Protein AF-0000000078552853 (afdb_homodimer)

Organism: NCBI:txid53326

Sequence (1046 aa):
MELHMANQEQEVYEGPNNGGARQYMAEALATKHGKHSAMCYRIPGTDETYTFTFKRISKDHQLYQCQQCKSKGKWTGIRMIGNQFFTDPCTLDHHPECNPIKTAHNLVDRTVYEFNRGVQDDNSYARATPKPVWHEQMAIVKEKAAQEPEMWAEMVSHHYRRGTVSRRSAIKRVLKTHRSDETVATMDHIPDSLSRLPDGSMFVHRLEPTLHVYYNSNTVQMAARNGLYALVADGVHSFQPRQLKRKGQLYTVHGVCRNGVEVPLLYAISSKKTEQVYTTIFRHIRDEFNASVFPANLRVVLDFEKASINAVKRVFPDATVQGCAFHLAQAWNRRRDRVGLPPFINGARKSFEVEAWWETIKGVVFLPRRLHREVRALRTPPVAAEHPAYRPCAEFLKYLEETWYTGMFADLWNKFDVEELRTTNLAEAYHNQLNTLMDGDHPTLTRLIEVLRDLESEAESALIRLQQVPSHTKYIRTKDRERRENIAHEMRTFSARYPQGVTRSEIEQFCRTMSRYVSNKTIMELHMANQEQEVYEGPNNGGARQYMAEALATKHGKHSAMCYRIPGTDETYTFTFKRISKDHQLYQCQQCKSKGKWTGIRMIGNQFFTDPCTLDHHPECNPIKTAHNLVDRTVYEFNRGVQDDNSYARATPKPVWHEQMAIVKEKAAQEPEMWAEMVSHHYRRGTVSRRSAIKRVLKTHRSDETVATMDHIPDSLSRLPDGSMFVHRLEPTLHVYYNSNTVQMAARNGLYALVADGVHSFQPRQLKRKGQLYTVHGVCRNGVEVPLLYAISSKKTEQVYTTIFRHIRDEFNASVFPANLRVVLDFEKASINAVKRVFPDATVQGCAFHLAQAWNRRRDRVGLPPFINGARKSFEVEAWWETIKGVVFLPRRLHREVRALRTPPVAAEHPAYRPCAEFLKYLEETWYTGMFADLWNKFDVEELRTTNLAEAYHNQLNTLMDGDHPTLTRLIEVLRDLESEAESALIRLQQVPSHTKYIRTKDRERRENIAHEMRTFSARYPQGVTRSEIEQFCRTMSRYVSNKTI

Nearest PDB structures (foldseek):
  2nub-assembly1_A  TM=5.865E-01  e=2.878E+00  Aquifex aeolicus
  6zz0-assembly1_A  TM=4.132E-01  e=1.229E+00  Salvia rosmarinus
  7krm-assembly1_A  TM=4.496E-01  e=1.834E+00  Acinetobacter baumannii
  7krm-assembly1_D  TM=4.461E-01  e=3.025E+00  Acinetobacter baumannii
  8r0c-assembly1_B  TM=3.861E-01  e=4.085E+00  synthetic construct

Structure (mmCIF, N/CA/C/O backbone):
data_AF-0000000078552853-model_v1
#
loop_
_entity.id
_entity.type
_entity.pdbx_description
1 polymer 'MULE transposase domain-containing protein'
#
loop_
_atom_site.group_PDB
_atom_site.id
_atom_site.type_symbol
_atom_site.label_atom_id
_atom_site.label_alt_id
_atom_site.label_comp_id
_atom_site.label_asym_id
_atom_site.label_entity_id
_atom_site.label_seq_id
_atom_site.pdbx_PDB_ins_code
_atom_site.Cartn_x
_atom_site.Cartn_y
_atom_site.Cartn_z
_atom_site.occupancy
_atom_site.B_iso_or_equiv
_atom_site.auth_seq_id
_atom_site.auth_comp_id
_atom_site.auth_asym_id
_atom_site.auth_atom_id
_atom_site.pdbx_PDB_model_num
ATOM 1 N N . MET A 1 1 ? 53.375 7.633 -20.672 1 20.75 1 MET A N 1
ATOM 2 C CA . MET A 1 1 ? 53.531 9.039 -21.016 1 20.75 1 MET A CA 1
ATOM 3 C C . MET A 1 1 ? 52.688 9.922 -20.109 1 20.75 1 MET A C 1
ATOM 5 O O . MET A 1 1 ? 51.5 9.664 -19.938 1 20.75 1 MET A O 1
ATOM 9 N N . GLU A 1 2 ? 53.344 10.672 -19.062 1 21.41 2 GLU A N 1
ATOM 10 C CA . GLU A 1 2 ? 53.125 11.508 -17.875 1 21.41 2 GLU A CA 1
ATOM 11 C C . GLU A 1 2 ? 52.438 12.82 -18.25 1 21.41 2 GLU A C 1
ATOM 13 O O . GLU A 1 2 ? 53.031 13.672 -18.906 1 21.41 2 GLU A O 1
ATOM 18 N N . LEU A 1 3 ? 51.188 12.766 -18.734 1 23.88 3 LEU A N 1
ATOM 19 C CA . LEU A 1 3 ? 50.531 13.922 -19.344 1 23.88 3 LEU A CA 1
ATOM 20 C C . LEU A 1 3 ? 50.5 15.094 -18.375 1 23.88 3 LEU A C 1
ATOM 22 O O . LEU A 1 3 ? 50.031 14.961 -17.234 1 23.88 3 LEU A O 1
ATOM 26 N N . HIS A 1 4 ? 51.5 16.031 -18.453 1 23.66 4 HIS A N 1
ATOM 27 C CA . HIS A 1 4 ? 51.875 17.266 -17.781 1 23.66 4 HIS A CA 1
ATOM 28 C C . HIS A 1 4 ? 50.719 18.266 -17.797 1 23.66 4 HIS A C 1
ATOM 30 O O . HIS A 1 4 ? 50.344 18.797 -18.859 1 23.66 4 HIS A O 1
ATOM 36 N N . MET A 1 5 ? 49.656 18.062 -17.047 1 23.56 5 MET A N 1
ATOM 37 C CA . MET A 1 5 ? 48.469 18.922 -16.844 1 23.56 5 MET A CA 1
ATOM 38 C C . MET A 1 5 ? 48.906 20.312 -16.391 1 23.56 5 MET A C 1
ATOM 40 O O . MET A 1 5 ? 49.312 20.484 -15.25 1 23.56 5 MET A O 1
ATOM 44 N N . ALA A 1 6 ? 49.625 21.047 -17.328 1 25.25 6 ALA A N 1
ATOM 45 C CA . ALA A 1 6 ? 50.125 22.391 -17.047 1 25.25 6 ALA A CA 1
ATOM 46 C C . ALA A 1 6 ? 49 23.281 -16.5 1 25.25 6 ALA A C 1
ATOM 48 O O . ALA A 1 6 ? 47.906 23.266 -17.016 1 25.25 6 ALA A O 1
ATOM 49 N N . ASN A 1 7 ? 49.031 23.688 -15.258 1 24.27 7 ASN A N 1
ATOM 50 C CA . ASN A 1 7 ? 48.344 24.609 -14.375 1 24.27 7 ASN A CA 1
ATOM 51 C C . ASN A 1 7 ? 48.281 26.016 -14.977 1 24.27 7 ASN A C 1
ATOM 53 O O . ASN A 1 7 ? 49.219 26.781 -14.891 1 24.27 7 ASN A O 1
ATOM 57 N N . GLN A 1 8 ? 47.812 26.172 -16.25 1 24.48 8 GLN A N 1
ATOM 58 C CA . GLN A 1 8 ? 47.875 27.531 -16.797 1 24.48 8 GLN A CA 1
ATOM 59 C C . GLN A 1 8 ? 47.25 28.531 -15.812 1 24.48 8 GLN A C 1
ATOM 61 O O . GLN A 1 8 ? 46.156 28.312 -15.305 1 24.48 8 GLN A O 1
ATOM 66 N N . GLU A 1 9 ? 48.062 29.375 -15.18 1 25.98 9 GLU A N 1
ATOM 67 C CA . GLU A 1 9 ? 47.938 30.547 -14.32 1 25.98 9 GLU A CA 1
ATOM 68 C C . GLU A 1 9 ? 46.969 31.562 -14.93 1 25.98 9 GLU A C 1
ATOM 70 O O . GLU A 1 9 ? 47.25 32.125 -15.984 1 25.98 9 GLU A O 1
ATOM 75 N N . GLN A 1 10 ? 45.688 31.281 -15.031 1 26.25 10 GLN A N 1
ATOM 76 C CA . GLN A 1 10 ? 44.781 32.25 -15.594 1 26.25 10 GLN A CA 1
ATOM 77 C C . GLN A 1 10 ? 44.969 33.625 -14.953 1 26.25 10 GLN A C 1
ATOM 79 O O . GLN A 1 10 ? 44.906 33.75 -13.727 1 26.25 10 GLN A O 1
ATOM 84 N N . GLU A 1 11 ? 45.688 34.531 -15.547 1 27.28 11 GLU A N 1
ATOM 85 C CA . GLU A 1 11 ? 45.969 35.906 -15.203 1 27.28 11 GLU A CA 1
ATOM 86 C C . GLU A 1 11 ? 44.656 36.656 -14.836 1 27.28 11 GLU A C 1
ATOM 88 O O . GLU A 1 11 ? 43.719 36.688 -15.625 1 27.28 11 GLU A O 1
ATOM 93 N N . VAL A 1 12 ? 44.375 36.75 -13.594 1 29.28 12 VAL A N 1
ATOM 94 C CA . VAL A 1 12 ? 43.344 37.531 -12.977 1 29.28 12 VAL A CA 1
ATOM 95 C C . VAL A 1 12 ? 43.469 39 -13.422 1 29.28 12 VAL A C 1
ATOM 97 O O . VAL A 1 12 ? 44.469 39.656 -13.117 1 29.28 12 VAL A O 1
ATOM 100 N N . TYR A 1 13 ? 43.125 39.375 -14.656 1 26.38 13 TYR A N 1
ATOM 101 C CA . TYR A 1 13 ? 43.094 40.75 -15.086 1 26.38 13 TYR A CA 1
ATOM 102 C C . TYR A 1 13 ? 42.406 41.625 -14.055 1 26.38 13 TYR A C 1
ATOM 104 O O . TYR A 1 13 ? 41.25 41.375 -13.68 1 26.38 13 TYR A O 1
ATOM 112 N N . GLU A 1 14 ? 43.219 42.281 -13.195 1 30.3 14 GLU A N 1
ATOM 113 C CA . GLU A 1 14 ? 42.844 43.312 -12.258 1 30.3 14 GLU A CA 1
ATOM 114 C C . GLU A 1 14 ? 42.25 44.531 -12.984 1 30.3 14 GLU A C 1
ATOM 116 O O . GLU A 1 14 ? 42.969 45.312 -13.586 1 30.3 14 GLU A O 1
ATOM 121 N N . GLY A 1 15 ? 41.219 44.5 -13.711 1 29.77 15 GLY A N 1
ATOM 122 C CA . GLY A 1 15 ? 40.656 45.656 -14.383 1 29.77 15 GLY A CA 1
ATOM 123 C C . GLY A 1 15 ? 40.594 46.875 -13.484 1 29.77 15 GLY A C 1
ATOM 124 O O . GLY A 1 15 ? 40.719 46.781 -12.258 1 29.77 15 GLY A O 1
ATOM 125 N N . PRO A 1 16 ? 40.781 48.125 -14.039 1 31.53 16 PRO A N 1
ATOM 126 C CA . PRO A 1 16 ? 40.875 49.375 -13.281 1 31.53 16 PRO A CA 1
ATOM 127 C C . PRO A 1 16 ? 39.781 49.469 -12.203 1 31.53 16 PRO A C 1
ATOM 129 O O . PRO A 1 16 ? 38.719 48.906 -12.352 1 31.53 16 PRO A O 1
ATOM 132 N N . ASN A 1 17 ? 40.219 49.625 -10.938 1 31.12 17 ASN A N 1
ATOM 133 C CA . ASN A 1 17 ? 39.5 49.969 -9.711 1 31.12 17 ASN A CA 1
ATOM 134 C C . ASN A 1 17 ? 38.625 51.188 -9.891 1 31.12 17 ASN A C 1
ATOM 136 O O . ASN A 1 17 ? 39 52.312 -9.516 1 31.12 17 ASN A O 1
ATOM 140 N N . ASN A 1 18 ? 38.312 51.688 -11.102 1 30.88 18 ASN A N 1
ATOM 141 C CA . ASN A 1 18 ? 37.5 52.938 -11.031 1 30.88 18 ASN A CA 1
ATOM 142 C C . ASN A 1 18 ? 36.438 52.812 -9.953 1 30.88 18 ASN A C 1
ATOM 144 O O . ASN A 1 18 ? 35.812 51.781 -9.789 1 30.88 18 ASN A O 1
ATOM 148 N N . GLY A 1 19 ? 36.531 53.531 -8.836 1 34.22 19 GLY A N 1
ATOM 149 C CA . GLY A 1 19 ? 35.75 53.781 -7.633 1 34.22 19 GLY A CA 1
ATOM 150 C C . GLY A 1 19 ? 34.25 53.719 -7.875 1 34.22 19 GLY A C 1
ATOM 151 O O . GLY A 1 19 ? 33.469 54.25 -7.098 1 34.22 19 GLY A O 1
ATOM 152 N N . GLY A 1 20 ? 33.844 53.656 -9.125 1 36.44 20 GLY A N 1
ATOM 153 C CA . GLY A 1 20 ? 32.406 53.812 -9.266 1 36.44 20 GLY A CA 1
ATOM 154 C C . GLY A 1 20 ? 31.625 52.844 -8.422 1 36.44 20 GLY A C 1
ATOM 155 O O . GLY A 1 20 ? 32.031 51.688 -8.258 1 36.44 20 GLY A O 1
ATOM 156 N N . ALA A 1 21 ? 30.719 53.312 -7.52 1 39.5 21 ALA A N 1
ATOM 157 C CA . ALA A 1 21 ? 29.781 52.75 -6.547 1 39.5 21 ALA A CA 1
ATOM 158 C C . ALA A 1 21 ? 29.172 51.438 -7.035 1 39.5 21 ALA A C 1
ATOM 160 O O . ALA A 1 21 ? 28.844 51.312 -8.211 1 39.5 21 ALA A O 1
ATOM 161 N N . ARG A 1 22 ? 29.531 50.281 -6.586 1 47.12 22 ARG A N 1
ATOM 162 C CA . ARG A 1 22 ? 29 48.938 -6.555 1 47.12 22 ARG A CA 1
ATOM 163 C C . ARG A 1 22 ? 27.469 48.969 -6.629 1 47.12 22 ARG A C 1
ATOM 165 O O . ARG A 1 22 ? 26.797 48.875 -5.602 1 47.12 22 ARG A O 1
ATOM 172 N N . GLN A 1 23 ? 26.75 49.625 -7.426 1 64.44 23 GLN A N 1
ATOM 173 C CA . GLN A 1 23 ? 25.406 50.125 -7.207 1 64.44 23 GLN A CA 1
ATOM 174 C C . GLN A 1 23 ? 24.375 49.031 -7.336 1 64.44 23 GLN A C 1
ATOM 176 O O . GLN A 1 23 ? 23.5 48.875 -6.477 1 64.44 23 GLN A O 1
ATOM 181 N N . TYR A 1 24 ? 24.5 48 -8.422 1 89.12 24 TYR A N 1
ATOM 182 C CA . TYR A 1 24 ? 23.422 47.031 -8.609 1 89.12 24 TYR A CA 1
ATOM 183 C C . TYR A 1 24 ? 23.938 45.625 -8.438 1 89.12 24 TYR A C 1
ATOM 185 O O . TYR A 1 24 ? 24.219 44.938 -9.422 1 89.12 24 TYR A O 1
ATOM 193 N N . MET A 1 25 ? 24.109 45.094 -7.219 1 90.56 25 MET A N 1
ATOM 194 C CA . MET A 1 25 ? 24.672 43.781 -6.875 1 90.56 25 MET A CA 1
ATOM 195 C C . MET A 1 25 ? 23.688 42.656 -7.145 1 90.56 25 MET A C 1
ATOM 197 O O . MET A 1 25 ? 22.484 42.812 -6.891 1 90.56 25 MET A O 1
ATOM 201 N N . ALA A 1 26 ? 24.297 41.594 -7.637 1 92.31 26 ALA A N 1
ATOM 202 C CA . ALA A 1 26 ? 23.484 40.438 -7.926 1 92.31 26 ALA A CA 1
ATOM 203 C C . ALA A 1 26 ? 23.797 39.312 -6.949 1 92.31 26 ALA A C 1
ATOM 205 O O . ALA A 1 26 ? 24.906 39.219 -6.41 1 92.31 26 ALA A O 1
ATOM 206 N N . GLU A 1 27 ? 22.844 38.5 -6.621 1 92.25 27 GLU A N 1
ATOM 207 C CA . GLU A 1 27 ? 23.016 37.25 -5.867 1 92.25 27 GLU A CA 1
ATOM 208 C C . GLU A 1 27 ? 22.984 36.031 -6.785 1 92.25 27 GLU A C 1
ATOM 210 O O . GLU A 1 27 ? 22.031 35.844 -7.535 1 92.25 27 GLU A O 1
ATOM 215 N N . ALA A 1 28 ? 24.031 35.281 -6.703 1 92.31 28 ALA A N 1
ATOM 216 C CA . ALA A 1 28 ? 24.125 34.094 -7.523 1 92.31 28 ALA A CA 1
ATOM 217 C C . ALA A 1 28 ? 23.375 32.938 -6.883 1 92.31 28 ALA A C 1
ATOM 219 O O . ALA A 1 28 ? 23.688 32.531 -5.758 1 92.31 28 ALA A O 1
ATOM 220 N N . LEU A 1 29 ? 22.391 32.438 -7.57 1 92.81 29 LEU A N 1
ATOM 221 C CA . LEU A 1 29 ? 21.594 31.344 -7.051 1 92.81 29 LEU A CA 1
ATOM 222 C C . LEU A 1 29 ? 21.5 30.203 -8.07 1 92.81 29 LEU A C 1
ATOM 224 O O . LEU A 1 29 ? 21.859 30.391 -9.234 1 92.81 29 LEU A O 1
ATOM 228 N N . ALA A 1 30 ? 21.031 29.094 -7.633 1 90.94 30 ALA A N 1
ATOM 229 C CA . ALA A 1 30 ? 21.047 27.875 -8.438 1 90.94 30 ALA A CA 1
ATOM 230 C C . ALA A 1 30 ? 19.984 27.938 -9.531 1 90.94 30 ALA A C 1
ATOM 232 O O . ALA A 1 30 ? 18.906 28.5 -9.328 1 90.94 30 ALA A O 1
ATOM 233 N N . THR A 1 31 ? 20.328 27.359 -10.695 1 89.25 31 THR A N 1
ATOM 234 C CA . THR A 1 31 ? 19.359 27.156 -11.773 1 89.25 31 THR A CA 1
ATOM 235 C C . THR A 1 31 ? 18.953 25.688 -11.852 1 89.25 31 THR A C 1
ATOM 237 O O . THR A 1 31 ? 19.5 24.844 -11.148 1 89.25 31 THR A O 1
ATOM 240 N N . LYS A 1 32 ? 17.984 25.391 -12.656 1 82.44 32 LYS A N 1
ATOM 241 C CA . LYS A 1 32 ? 17.453 24.031 -12.789 1 82.44 32 LYS A CA 1
ATOM 242 C C . LYS A 1 32 ? 18.5 23.078 -13.344 1 82.44 32 LYS A C 1
ATOM 244 O O . LYS A 1 32 ? 18.641 21.953 -12.852 1 82.44 32 LYS A O 1
ATOM 249 N N . HIS A 1 33 ? 19.281 23.562 -14.289 1 80 33 HIS A N 1
ATOM 250 C CA . HIS A 1 33 ? 20.219 22.672 -14.977 1 80 33 HIS A CA 1
ATOM 251 C C . HIS A 1 33 ? 21.609 22.781 -14.367 1 80 33 HIS A C 1
ATOM 253 O O . HIS A 1 33 ? 22.438 21.891 -14.57 1 80 33 HIS A O 1
ATOM 259 N N . GLY A 1 34 ? 21.969 23.766 -13.609 1 78.81 34 GLY A N 1
ATOM 260 C CA . GLY A 1 34 ? 23.156 23.844 -12.773 1 78.81 34 GLY A CA 1
ATOM 261 C C . GLY A 1 34 ? 24.391 24.297 -13.531 1 78.81 34 GLY A C 1
ATOM 262 O O . GLY A 1 34 ? 25.469 24.422 -12.945 1 78.81 34 GLY A O 1
ATOM 263 N N . LYS A 1 35 ? 24.344 24.453 -14.812 1 79.94 35 LYS A N 1
ATOM 264 C CA . LYS A 1 35 ? 25.531 24.812 -15.586 1 79.94 35 LYS A CA 1
ATOM 265 C C . LYS A 1 35 ? 26.016 26.219 -15.211 1 79.94 35 LYS A C 1
ATOM 267 O O . LYS A 1 35 ? 27.219 26.422 -15.023 1 79.94 35 LYS A O 1
ATOM 272 N N . HIS A 1 36 ? 25.094 27.156 -15.156 1 87.44 36 HIS A N 1
ATOM 273 C CA . HIS A 1 36 ? 25.391 28.531 -14.742 1 87.44 36 HIS A CA 1
ATOM 274 C C . HIS A 1 36 ? 24.438 29 -13.656 1 87.44 36 HIS A C 1
ATOM 276 O O . HIS A 1 36 ? 23.297 28.516 -13.57 1 87.44 36 HIS A O 1
ATOM 282 N N . SER A 1 37 ? 24.922 29.828 -12.891 1 91.5 37 SER A N 1
ATOM 283 C CA . SER A 1 37 ? 24.094 30.375 -11.828 1 91.5 37 SER A CA 1
ATOM 284 C C . SER A 1 37 ? 23.109 31.406 -12.375 1 91.5 37 SER A C 1
ATOM 286 O O . SER A 1 37 ? 23.375 32.062 -13.391 1 91.5 37 SER A O 1
ATOM 288 N N . ALA A 1 38 ? 22.031 31.453 -11.742 1 93.5 38 ALA A N 1
ATOM 289 C CA . ALA A 1 38 ? 21.094 32.562 -11.984 1 93.5 38 ALA A CA 1
ATOM 290 C C . ALA A 1 38 ? 21.469 33.781 -11.164 1 93.5 38 ALA A C 1
ATOM 292 O O . ALA A 1 38 ? 21.828 33.656 -9.984 1 93.5 38 ALA A O 1
ATOM 293 N N . MET A 1 39 ? 21.484 34.906 -11.836 1 94.38 39 MET A N 1
ATOM 294 C CA . MET A 1 39 ? 21.812 36.156 -11.141 1 94.38 39 MET A CA 1
ATOM 295 C C . MET A 1 39 ? 20.547 36.906 -10.742 1 94.38 39 MET A C 1
ATOM 297 O O . MET A 1 39 ? 19.781 37.344 -11.609 1 94.38 39 MET A O 1
ATOM 301 N N . CYS A 1 40 ? 20.375 37.094 -9.461 1 95.31 40 CYS A N 1
ATOM 302 C CA . CYS A 1 40 ? 19.141 37.656 -8.938 1 95.31 40 CYS A CA 1
ATOM 303 C C . CYS A 1 40 ? 19.375 39.062 -8.352 1 95.31 40 CYS A C 1
ATOM 305 O O . CYS A 1 40 ? 20.344 39.25 -7.629 1 95.31 40 CYS A O 1
ATOM 307 N N . TYR A 1 41 ? 18.469 39.969 -8.773 1 94.94 41 TYR A N 1
ATOM 308 C CA . TYR A 1 41 ? 18.516 41.312 -8.258 1 94.94 41 TYR A CA 1
ATOM 309 C C . TYR A 1 41 ? 17.328 41.594 -7.344 1 94.94 41 TYR A C 1
ATOM 311 O O . TYR A 1 41 ? 16.188 41.719 -7.812 1 94.94 41 TYR A O 1
ATOM 319 N N . ARG A 1 42 ? 17.625 41.75 -6.043 1 93.19 42 ARG A N 1
ATOM 320 C CA . ARG A 1 42 ? 16.594 42.156 -5.086 1 93.19 42 ARG A CA 1
ATOM 321 C C . ARG A 1 42 ? 16.297 43.656 -5.172 1 93.19 42 ARG A C 1
ATOM 323 O O . ARG A 1 42 ? 17.172 44.469 -4.918 1 93.19 42 ARG A O 1
ATOM 330 N N . ILE A 1 43 ? 15.078 43.938 -5.523 1 93 43 ILE A N 1
ATOM 331 C CA . ILE A 1 43 ? 14.703 45.312 -5.656 1 93 43 ILE A CA 1
ATOM 332 C C . ILE A 1 43 ? 14.656 45.969 -4.277 1 93 43 ILE A C 1
ATOM 334 O O . ILE A 1 43 ? 13.891 45.562 -3.406 1 93 43 ILE A O 1
ATOM 338 N N . PRO A 1 44 ? 15.438 46.969 -4.148 1 90.31 44 PRO A N 1
ATOM 339 C CA . PRO A 1 44 ? 15.469 47.625 -2.836 1 90.31 44 PRO A CA 1
ATOM 340 C C . PRO A 1 44 ? 14.102 48.188 -2.428 1 90.31 44 PRO A C 1
ATOM 342 O O . PRO A 1 44 ? 13.414 48.812 -3.242 1 90.31 44 PRO A O 1
ATOM 345 N N . GLY A 1 45 ? 13.695 47.938 -1.241 1 88.62 45 GLY A N 1
ATOM 346 C CA . GLY A 1 45 ? 12.469 48.5 -0.688 1 88.62 45 GLY A CA 1
ATOM 347 C C . GLY A 1 45 ? 11.25 47.656 -0.989 1 88.62 45 GLY A C 1
ATOM 348 O O . GLY A 1 45 ? 10.141 47.969 -0.562 1 88.62 45 GLY A O 1
ATOM 349 N N . THR A 1 46 ? 11.43 46.656 -1.832 1 91.12 46 THR A N 1
ATOM 350 C CA . THR A 1 46 ? 10.32 45.781 -2.15 1 91.12 46 THR A CA 1
ATOM 351 C C . THR A 1 46 ? 10.664 44.312 -1.79 1 91.12 46 THR A C 1
ATOM 353 O O . THR A 1 46 ? 11.797 44.031 -1.393 1 91.12 46 THR A O 1
ATOM 356 N N . ASP A 1 47 ? 9.672 43.469 -1.846 1 92.12 47 ASP A N 1
ATOM 357 C CA . ASP A 1 47 ? 9.891 42.031 -1.602 1 92.12 47 ASP A CA 1
ATOM 358 C C . ASP A 1 47 ? 9.945 41.25 -2.914 1 92.12 47 ASP A C 1
ATOM 360 O O . ASP A 1 47 ? 9.633 40.062 -2.947 1 92.12 47 ASP A O 1
ATOM 364 N N . GLU A 1 48 ? 10.391 41.969 -3.945 1 94.69 48 GLU A N 1
ATOM 365 C CA . GLU A 1 48 ? 10.391 41.344 -5.27 1 94.69 48 GLU A CA 1
ATOM 366 C C . GLU A 1 48 ? 11.812 41.25 -5.828 1 94.69 48 GLU A C 1
ATOM 368 O O . GLU A 1 48 ? 12.719 41.938 -5.363 1 94.69 48 GLU A O 1
ATOM 373 N N . THR A 1 49 ? 11.977 40.344 -6.785 1 95.12 49 THR A N 1
ATOM 374 C CA . THR A 1 49 ? 13.297 40.094 -7.344 1 95.12 49 THR A CA 1
ATOM 375 C C . THR A 1 49 ? 13.211 39.844 -8.852 1 95.12 49 THR A C 1
ATOM 377 O O . THR A 1 49 ? 12.273 39.188 -9.32 1 95.12 49 THR A O 1
ATOM 380 N N . TYR A 1 50 ? 14.133 40.406 -9.578 1 94.88 50 TYR A N 1
ATOM 381 C CA . TYR A 1 50 ? 14.344 40.031 -10.977 1 94.88 50 TYR A CA 1
ATOM 382 C C . TYR A 1 50 ? 15.375 38.938 -11.094 1 94.88 50 TYR A C 1
ATOM 384 O O . TYR A 1 50 ? 16.391 38.938 -10.383 1 94.88 50 TYR A O 1
ATOM 392 N N . THR A 1 51 ? 15.102 37.969 -11.898 1 94.81 51 THR A N 1
ATOM 393 C CA . THR A 1 51 ? 16.031 36.875 -12.109 1 94.81 51 THR A CA 1
ATOM 394 C C . THR A 1 51 ? 16.562 36.844 -13.539 1 94.81 51 THR A C 1
ATOM 396 O O . THR A 1 51 ? 15.773 36.938 -14.492 1 94.81 51 THR A O 1
ATOM 399 N N . PHE A 1 52 ? 17.891 36.781 -13.695 1 94.88 52 PHE A N 1
ATOM 400 C CA . PHE A 1 52 ? 18.547 36.781 -14.992 1 94.88 52 PHE A CA 1
ATOM 401 C C . PHE A 1 52 ? 19.328 35.5 -15.219 1 94.88 52 PHE A C 1
ATOM 403 O O . PHE A 1 52 ? 20.016 35.031 -14.312 1 94.88 52 PHE A O 1
ATOM 410 N N . THR A 1 53 ? 19.219 34.906 -16.359 1 94 53 THR A N 1
ATOM 411 C CA . THR A 1 53 ? 19.906 33.656 -16.672 1 94 53 THR A CA 1
ATOM 412 C C . THR A 1 53 ? 21.047 33.906 -17.656 1 94 53 THR A C 1
ATOM 414 O O . THR A 1 53 ? 20.984 34.844 -18.469 1 94 53 THR A O 1
ATOM 417 N N . PHE A 1 54 ? 21.984 33.062 -17.672 1 92.81 54 PHE A N 1
ATOM 418 C CA . PHE A 1 54 ? 23.203 33.188 -18.453 1 92.81 54 PHE A CA 1
ATOM 419 C C . PHE A 1 54 ? 22.922 33.031 -19.938 1 92.81 54 PHE A C 1
ATOM 421 O O . PHE A 1 54 ? 22.156 32.156 -20.328 1 92.81 54 PHE A O 1
ATOM 428 N N . LYS A 1 55 ? 23.469 33.875 -20.734 1 91 55 LYS A N 1
ATOM 429 C CA . LYS A 1 55 ? 23.328 33.75 -22.188 1 91 55 LYS A CA 1
ATOM 430 C C . LYS A 1 55 ? 24.688 33.5 -22.844 1 91 55 LYS A C 1
ATOM 432 O O . LYS A 1 55 ? 24.859 32.531 -23.562 1 91 55 LYS A O 1
ATOM 437 N N . ARG A 1 56 ? 25.641 34.406 -22.719 1 89.94 56 ARG A N 1
ATOM 438 C CA . ARG A 1 56 ? 26.953 34.188 -23.328 1 89.94 56 ARG A CA 1
ATOM 439 C C . ARG A 1 56 ? 28 35.094 -22.656 1 89.94 56 ARG A C 1
ATOM 441 O O . ARG A 1 56 ? 27.656 36 -21.891 1 89.94 56 ARG A O 1
ATOM 448 N N . ILE A 1 57 ? 29.266 34.656 -22.891 1 86.62 57 ILE A N 1
ATOM 449 C CA . ILE A 1 57 ? 30.391 35.438 -22.438 1 86.62 57 ILE A CA 1
ATOM 450 C C . ILE A 1 57 ? 30.938 36.281 -23.594 1 86.62 57 ILE A C 1
ATOM 452 O O . ILE A 1 57 ? 31.141 35.781 -24.688 1 86.62 57 ILE A O 1
ATOM 456 N N . SER A 1 58 ? 30.781 37.5 -23.422 1 79.06 58 SER A N 1
ATOM 457 C CA . SER A 1 58 ? 31.344 38.375 -24.406 1 79.06 58 SER A CA 1
ATOM 458 C C . SER A 1 58 ? 32.656 39 -23.906 1 79.06 58 SER A C 1
ATOM 460 O O . SER A 1 58 ? 32.656 39.75 -22.938 1 79.06 58 SER A O 1
ATOM 462 N N . LYS A 1 59 ? 33.875 39.062 -24.719 1 77.25 59 LYS A N 1
ATOM 463 C CA . LYS A 1 59 ? 35.25 39.469 -24.547 1 77.25 59 LYS A CA 1
ATOM 464 C C . LYS A 1 59 ? 35.5 39.906 -23.094 1 77.25 59 LYS A C 1
ATOM 466 O O . LYS A 1 59 ? 36.344 39.281 -22.406 1 77.25 59 LYS A O 1
ATOM 471 N N . ASP A 1 60 ? 34.812 40.969 -22.406 1 81.62 60 ASP A N 1
ATOM 472 C CA . ASP A 1 60 ? 35.188 41.531 -21.109 1 81.62 60 ASP A CA 1
ATOM 473 C C . ASP A 1 60 ? 34 41.469 -20.141 1 81.62 60 ASP A C 1
ATOM 475 O O . ASP A 1 60 ? 34.094 41.906 -19 1 81.62 60 ASP A O 1
ATOM 479 N N . HIS A 1 61 ? 32.906 40.906 -20.641 1 87.5 61 HIS A N 1
ATOM 480 C CA . HIS A 1 61 ? 31.734 40.875 -19.766 1 87.5 61 HIS A CA 1
ATOM 481 C C . HIS A 1 61 ? 30.859 39.656 -20.078 1 87.5 61 HIS A C 1
ATOM 483 O O . HIS A 1 61 ? 31.109 38.938 -21.047 1 87.5 61 HIS A O 1
ATOM 489 N N . GLN A 1 62 ? 29.969 39.312 -19.094 1 91.88 62 GLN A N 1
ATOM 490 C CA . GLN A 1 62 ? 28.984 38.25 -19.281 1 91.88 62 GLN A CA 1
ATOM 491 C C . GLN A 1 62 ? 27.609 38.812 -19.594 1 91.88 62 GLN A C 1
ATOM 493 O O . GLN A 1 62 ? 27.234 39.875 -19.078 1 91.88 62 GLN A O 1
ATOM 498 N N . LEU A 1 63 ? 26.953 38.25 -20.484 1 93.94 63 LEU A N 1
ATOM 499 C CA . LEU A 1 63 ? 25.609 38.656 -20.859 1 93.94 63 LEU A CA 1
ATOM 500 C C . LEU A 1 63 ? 24.547 37.719 -20.281 1 93.94 63 LEU A C 1
ATOM 502 O O . LEU A 1 63 ? 24.656 36.5 -20.406 1 93.94 63 LEU A O 1
ATOM 506 N N . TYR A 1 64 ? 23.609 38.344 -19.562 1 95.19 64 TYR A N 1
ATOM 507 C CA . TYR A 1 64 ? 22.484 37.625 -18.969 1 95.19 64 TYR A CA 1
ATOM 508 C C . TYR A 1 64 ? 21.156 38.094 -19.531 1 95.19 64 TYR A C 1
ATOM 510 O O . TYR A 1 64 ? 21.062 39.219 -20.047 1 95.19 64 TYR A O 1
ATOM 518 N N . GLN A 1 65 ? 20.141 37.281 -19.469 1 95.06 65 GLN A N 1
ATOM 519 C CA . GLN A 1 65 ? 18.812 37.594 -19.953 1 95.06 65 GLN A CA 1
ATOM 520 C C . GLN A 1 65 ? 17.766 37.406 -18.875 1 95.06 65 GLN A C 1
ATOM 522 O O . GLN A 1 65 ? 17.828 36.469 -18.078 1 95.06 65 GLN A O 1
ATOM 527 N N . CYS A 1 66 ? 16.859 38.406 -18.891 1 95.06 66 CYS A N 1
ATOM 528 C CA . CYS A 1 66 ? 15.766 38.281 -17.938 1 95.06 66 CYS A CA 1
ATOM 529 C C . CYS A 1 66 ? 14.961 37 -18.172 1 95.06 66 CYS A C 1
ATOM 531 O O . CYS A 1 66 ? 14.492 36.781 -19.297 1 95.06 66 CYS A O 1
ATOM 533 N N . GLN A 1 67 ? 14.75 36.25 -17.203 1 92.62 67 GLN A N 1
ATOM 534 C CA . GLN A 1 67 ? 14.102 34.938 -17.312 1 92.62 67 GLN A CA 1
ATOM 535 C C . GLN A 1 67 ? 12.633 35.094 -17.703 1 92.62 67 GLN A C 1
ATOM 537 O O . GLN A 1 67 ? 12.125 34.344 -18.531 1 92.62 67 GLN A O 1
ATOM 542 N N . GLN A 1 68 ? 11.938 35.969 -17.078 1 91.69 68 GLN A N 1
ATOM 543 C CA . GLN A 1 68 ? 10.516 36.156 -17.344 1 91.69 68 GLN A CA 1
ATOM 544 C C . GLN A 1 68 ? 10.281 36.719 -18.75 1 91.69 68 GLN A C 1
ATOM 546 O O . GLN A 1 68 ? 9.328 36.344 -19.422 1 91.69 68 GLN A O 1
ATOM 551 N N . CYS A 1 69 ? 11.117 37.656 -19.125 1 94 69 CYS A N 1
ATOM 552 C CA . CYS A 1 69 ? 11.016 38.188 -20.469 1 94 69 CYS A CA 1
ATOM 553 C C . CYS A 1 69 ? 11.273 37.125 -21.516 1 94 69 CYS A C 1
ATOM 555 O O . CYS A 1 69 ? 10.586 37.062 -22.531 1 94 69 CYS A O 1
ATOM 557 N N . LYS A 1 70 ? 12.203 36.312 -21.234 1 92.62 70 LYS A N 1
ATOM 558 C CA . LYS A 1 70 ? 12.523 35.219 -22.141 1 92.62 70 LYS A CA 1
ATOM 559 C C . LYS A 1 70 ? 11.305 34.312 -22.344 1 92.62 70 LYS A C 1
ATOM 561 O O . LYS A 1 70 ? 11.016 33.906 -23.469 1 92.62 70 LYS A O 1
ATOM 566 N N . SER A 1 71 ? 10.656 34.031 -21.266 1 89.44 71 SER A N 1
ATOM 567 C CA . SER A 1 71 ? 9.508 33.125 -21.312 1 89.44 71 SER A CA 1
ATOM 568 C C . SER A 1 71 ? 8.367 33.719 -22.125 1 89.44 71 SER A C 1
ATOM 570 O O . SER A 1 71 ? 7.531 33 -22.656 1 89.44 71 SER A O 1
ATOM 572 N N . LYS A 1 72 ? 8.375 35.031 -22.188 1 91.38 72 LYS A N 1
ATOM 573 C CA . LYS A 1 72 ? 7.344 35.719 -22.953 1 91.38 72 LYS A CA 1
ATOM 574 C C . LYS A 1 72 ? 7.828 36.062 -24.359 1 91.38 72 LYS A C 1
ATOM 576 O O . LYS A 1 72 ? 7.129 36.75 -25.109 1 91.38 72 LYS A O 1
ATOM 581 N N . GLY A 1 73 ? 8.984 35.719 -24.688 1 89.56 73 GLY A N 1
ATOM 582 C CA . GLY A 1 73 ? 9.508 35.844 -26.031 1 89.56 73 GLY A CA 1
ATOM 583 C C . GLY A 1 73 ? 10.203 37.156 -26.297 1 89.56 73 GLY A C 1
ATOM 584 O O . GLY A 1 73 ? 10.438 37.531 -27.438 1 89.56 73 GLY A O 1
ATOM 585 N N . LYS A 1 74 ? 10.438 37.938 -25.328 1 93.25 74 LYS A N 1
ATOM 586 C CA . LYS A 1 74 ? 11.141 39.219 -25.469 1 93.25 74 LYS A CA 1
ATOM 587 C C . LYS A 1 74 ? 12.57 39.094 -24.953 1 93.25 74 LYS A C 1
ATOM 589 O O . LYS A 1 74 ? 12.812 38.562 -23.891 1 93.25 74 LYS A O 1
ATOM 594 N N . TRP A 1 75 ? 13.445 39.594 -25.75 1 93.62 75 TRP A N 1
ATOM 595 C CA . TRP A 1 75 ? 14.844 39.625 -25.344 1 93.62 75 TRP A CA 1
ATOM 596 C C . TRP A 1 75 ? 15.141 40.844 -24.5 1 93.62 75 TRP A C 1
ATOM 598 O O . TRP A 1 75 ? 14.984 42 -24.969 1 93.62 75 TRP A O 1
ATOM 608 N N . THR A 1 76 ? 15.461 40.688 -23.297 1 94.19 76 THR A N 1
ATOM 609 C CA . THR A 1 76 ? 15.945 41.719 -22.391 1 94.19 76 THR A CA 1
ATOM 610 C C . THR A 1 76 ? 17.25 41.312 -21.719 1 94.19 76 THR A C 1
ATOM 612 O O . THR A 1 76 ? 17.25 40.469 -20.797 1 94.19 76 THR A O 1
ATOM 615 N N . GLY A 1 77 ? 18.297 41.844 -22.266 1 93.75 77 GLY A N 1
ATOM 616 C CA . GLY A 1 77 ? 19.625 41.438 -21.797 1 93.75 77 GLY A CA 1
ATOM 617 C C . GLY A 1 77 ? 20.266 42.469 -20.875 1 93.75 77 GLY A C 1
ATOM 618 O O . GLY A 1 77 ? 19.922 43.656 -20.922 1 93.75 77 GLY A O 1
ATOM 619 N N . ILE A 1 78 ? 21.141 42 -20.062 1 93.56 78 ILE A N 1
ATOM 620 C CA . ILE A 1 78 ? 21.875 42.875 -19.172 1 93.56 78 ILE A CA 1
ATOM 621 C C . ILE A 1 78 ? 23.328 42.406 -19.078 1 93.56 78 ILE A C 1
ATOM 623 O O . ILE A 1 78 ? 23.609 41.188 -19.109 1 93.56 78 ILE A O 1
ATOM 627 N N . ARG A 1 79 ? 24.203 43.312 -19.062 1 92.38 79 ARG A N 1
ATOM 628 C CA . ARG A 1 79 ? 25.625 43.031 -18.969 1 92.38 79 ARG A CA 1
ATOM 629 C C . ARG A 1 79 ? 26.078 42.938 -17.516 1 92.38 79 ARG A C 1
ATOM 631 O O . ARG A 1 79 ? 25.609 43.719 -16.672 1 92.38 79 ARG A O 1
ATOM 638 N N . MET A 1 80 ? 26.906 41.906 -17.297 1 90.88 80 MET A N 1
ATOM 639 C CA . MET A 1 80 ? 27.406 41.719 -15.938 1 90.88 80 MET A CA 1
ATOM 640 C C . MET A 1 80 ? 28.922 41.531 -15.93 1 90.88 80 MET A C 1
ATOM 642 O O . MET A 1 80 ? 29.484 40.969 -16.859 1 90.88 80 MET A O 1
ATOM 646 N N . ILE A 1 81 ? 29.562 42.094 -14.898 1 85.19 81 ILE A N 1
ATOM 647 C CA . ILE A 1 81 ? 30.953 41.844 -14.586 1 85.19 81 ILE A CA 1
ATOM 648 C C . ILE A 1 81 ? 31.078 41.312 -13.164 1 85.19 81 ILE A C 1
ATOM 650 O O . ILE A 1 81 ? 30.766 42 -12.195 1 85.19 81 ILE A O 1
ATOM 654 N N . GLY A 1 82 ? 31.516 40.062 -13.047 1 81.75 82 GLY A N 1
ATOM 655 C CA . GLY A 1 82 ? 31.484 39.438 -11.734 1 81.75 82 GLY A CA 1
ATOM 656 C C . GLY A 1 82 ? 30.062 39.219 -11.227 1 81.75 82 GLY A C 1
ATOM 657 O O . GLY A 1 82 ? 29.25 38.594 -11.891 1 81.75 82 GLY A O 1
ATOM 658 N N . ASN A 1 83 ? 29.781 39.906 -10.016 1 87.81 83 ASN A N 1
ATOM 659 C CA . ASN A 1 83 ? 28.438 39.781 -9.438 1 87.81 83 ASN A CA 1
ATOM 660 C C . ASN A 1 83 ? 27.719 41.125 -9.453 1 87.81 83 ASN A C 1
ATOM 662 O O . ASN A 1 83 ? 26.891 41.406 -8.594 1 87.81 83 ASN A O 1
ATOM 666 N N . GLN A 1 84 ? 28.141 41.938 -10.477 1 91.69 84 GLN A N 1
ATOM 667 C CA . GLN A 1 84 ? 27.562 43.281 -10.539 1 91.69 84 GLN A CA 1
ATOM 668 C C . GLN A 1 84 ? 26.938 43.531 -11.906 1 91.69 84 GLN A C 1
ATOM 670 O O . GLN A 1 84 ? 27.547 43.25 -12.938 1 91.69 84 GLN A O 1
ATOM 675 N N . PHE A 1 85 ? 25.719 44.094 -11.781 1 93 85 PHE A N 1
ATOM 676 C CA . PHE A 1 85 ? 25.062 44.5 -13.008 1 93 85 PHE A CA 1
ATOM 677 C C . PHE A 1 85 ? 25.578 45.844 -13.484 1 93 85 PHE A C 1
ATOM 679 O O . PHE A 1 85 ? 25.828 46.75 -12.672 1 93 85 PHE A O 1
ATOM 686 N N . PHE A 1 86 ? 25.688 46.094 -14.75 1 88.62 86 PHE A N 1
ATOM 687 C CA . PHE A 1 86 ? 26.188 47.344 -15.32 1 88.62 86 PHE A CA 1
ATOM 688 C C . PHE A 1 86 ? 25.125 48.438 -15.266 1 88.62 86 PHE A C 1
ATOM 690 O O . PHE A 1 86 ? 25.453 49.625 -15.195 1 88.62 86 PHE A O 1
ATOM 697 N N . THR A 1 87 ? 23.953 48 -15.484 1 90.81 87 THR A N 1
ATOM 698 C CA . THR A 1 87 ? 22.828 48.906 -15.469 1 90.81 87 THR A CA 1
ATOM 699 C C . THR A 1 87 ? 21.781 48.469 -14.453 1 90.81 87 THR A C 1
ATOM 701 O O . THR A 1 87 ? 21.797 47.344 -13.984 1 90.81 87 THR A O 1
ATOM 704 N N . ASP A 1 88 ? 20.984 49.469 -14.133 1 91.5 88 ASP A N 1
ATOM 705 C CA . ASP A 1 88 ? 19.859 49.156 -13.234 1 91.5 88 ASP A CA 1
ATOM 706 C C . ASP A 1 88 ? 18.906 48.156 -13.867 1 91.5 88 ASP A C 1
ATOM 708 O O . ASP A 1 88 ? 18.266 48.469 -14.883 1 91.5 88 ASP A O 1
ATOM 712 N N . PRO A 1 89 ? 18.797 47 -13.211 1 94.06 89 PRO A N 1
ATOM 713 C CA . PRO A 1 89 ? 17.922 45.969 -13.781 1 94.06 89 PRO A CA 1
ATOM 714 C C . PRO A 1 89 ? 16.469 46.406 -13.844 1 94.06 89 PRO A C 1
ATOM 716 O O . PRO A 1 89 ? 15.695 45.875 -14.641 1 94.06 89 PRO A O 1
ATOM 719 N N . CYS A 1 90 ? 15.992 47.344 -13.055 1 92.19 90 CYS A N 1
ATOM 720 C CA . CYS A 1 90 ? 14.602 47.781 -12.984 1 92.19 90 CYS A CA 1
ATOM 721 C C . CYS A 1 90 ? 14.258 48.688 -14.156 1 92.19 90 CYS A C 1
ATOM 723 O O . CYS A 1 90 ? 13.078 48.875 -14.484 1 92.19 90 CYS A O 1
ATOM 725 N N . THR A 1 91 ? 15.266 49.281 -14.75 1 91.56 91 THR A N 1
ATOM 726 C CA . THR A 1 91 ? 15.008 50.281 -15.781 1 91.56 91 THR A CA 1
ATOM 727 C C . THR A 1 91 ? 15.133 49.656 -17.172 1 91.56 91 THR A C 1
ATOM 729 O O . THR A 1 91 ? 15 50.344 -18.188 1 91.56 91 THR A O 1
ATOM 732 N N . LEU A 1 92 ? 15.359 48.406 -17.172 1 93.44 92 LEU A N 1
ATOM 733 C CA . LEU A 1 92 ? 15.484 47.719 -18.453 1 93.44 92 LEU A CA 1
ATOM 734 C C . LEU A 1 92 ? 14.141 47.688 -19.188 1 93.44 92 LEU A C 1
ATOM 736 O O . LEU A 1 92 ? 13.094 47.875 -18.562 1 93.44 92 LEU A O 1
ATOM 740 N N . ASP A 1 93 ? 14.258 47.5 -20.5 1 93 93 ASP A N 1
ATOM 741 C CA . ASP A 1 93 ? 13.047 47.344 -21.297 1 93 93 ASP A CA 1
ATOM 742 C C . ASP A 1 93 ? 12.461 45.938 -21.188 1 93 93 ASP A C 1
ATOM 744 O O . ASP A 1 93 ? 12.602 45.156 -22.109 1 93 93 ASP A O 1
ATOM 748 N N . HIS A 1 94 ? 11.758 45.75 -20.078 1 94.38 94 HIS A N 1
ATOM 749 C CA . HIS A 1 94 ? 11.133 44.438 -19.828 1 94.38 94 HIS A CA 1
ATOM 750 C C . HIS A 1 94 ? 9.852 44.281 -20.625 1 94.38 94 HIS A C 1
ATOM 752 O O . HIS A 1 94 ? 9.258 45.281 -21.078 1 94.38 94 HIS A O 1
ATOM 758 N N . HIS A 1 95 ? 9.5 43.062 -20.844 1 93.81 95 HIS A N 1
ATOM 759 C CA . HIS A 1 95 ? 8.172 42.781 -21.391 1 93.81 95 HIS A CA 1
ATOM 760 C C . HIS A 1 95 ? 7.078 43.406 -20.516 1 93.81 95 HIS A C 1
ATOM 762 O O . HIS A 1 95 ? 7.195 43.406 -19.297 1 93.81 95 HIS A O 1
ATOM 768 N N . PRO A 1 96 ? 6 43.906 -21.078 1 90.69 96 PRO A N 1
ATOM 769 C CA . PRO A 1 96 ? 4.949 44.562 -20.297 1 90.69 96 PRO A CA 1
ATOM 770 C C . PRO A 1 96 ? 4.34 43.656 -19.234 1 90.69 96 PRO A C 1
ATOM 772 O O . PRO A 1 96 ? 3.871 44.125 -18.203 1 90.69 96 PRO A O 1
ATOM 775 N N . GLU A 1 97 ? 4.355 42.375 -19.469 1 91.19 97 GLU A N 1
ATOM 776 C CA . GLU A 1 97 ? 3.783 41.438 -18.5 1 91.19 97 GLU A CA 1
ATOM 777 C C . GLU A 1 97 ? 4.863 40.844 -17.609 1 91.19 97 GLU A C 1
ATOM 779 O O . GLU A 1 97 ? 4.602 39.906 -16.859 1 91.19 97 GLU A O 1
ATOM 784 N N . CYS A 1 98 ? 6.035 41.344 -17.797 1 91.5 98 CYS A N 1
ATOM 785 C CA . CYS A 1 98 ? 7.121 40.875 -16.953 1 91.5 98 CYS A CA 1
ATOM 786 C C . CYS A 1 98 ? 7.031 41.531 -15.562 1 91.5 98 CYS A C 1
ATOM 788 O O . CYS A 1 98 ? 7.211 42.719 -15.422 1 91.5 98 CYS A O 1
ATOM 790 N N . ASN A 1 99 ? 6.531 40.719 -14.602 1 88.69 99 ASN A N 1
ATOM 791 C CA . ASN A 1 99 ? 6.484 41.188 -13.219 1 88.69 99 ASN A CA 1
ATOM 792 C C . ASN A 1 99 ? 7.508 40.469 -12.352 1 88.69 99 ASN A C 1
ATOM 794 O O . ASN A 1 99 ? 7.664 39.25 -12.453 1 88.69 99 ASN A O 1
ATOM 798 N N . PRO A 1 100 ? 8.242 41.344 -11.641 1 91.38 100 PRO A N 1
ATOM 799 C CA . PRO A 1 100 ? 9.164 40.656 -10.719 1 91.38 100 PRO A CA 1
ATOM 800 C C . PRO A 1 100 ? 8.461 39.656 -9.797 1 91.38 100 PRO A C 1
ATOM 802 O O . PRO A 1 100 ? 7.285 39.844 -9.484 1 91.38 100 PRO A O 1
ATOM 805 N N . ILE A 1 101 ? 9.133 38.625 -9.453 1 92.38 101 ILE A N 1
ATOM 806 C CA . ILE A 1 101 ? 8.57 37.594 -8.602 1 92.38 101 ILE A CA 1
ATOM 807 C C . ILE A 1 101 ? 8.883 37.875 -7.141 1 92.38 101 ILE A C 1
ATOM 809 O O . ILE A 1 101 ? 9.859 38.562 -6.836 1 92.38 101 ILE A O 1
ATOM 813 N N . LYS A 1 102 ? 8.07 37.406 -6.309 1 94.5 102 LYS A N 1
ATOM 814 C CA . LYS A 1 102 ? 8.344 37.594 -4.883 1 94.5 102 LYS A CA 1
ATOM 815 C C . LYS A 1 102 ? 9.672 36.938 -4.496 1 94.5 102 LYS A C 1
ATOM 817 O O . LYS A 1 102 ? 9.961 35.812 -4.902 1 94.5 102 LYS A O 1
ATOM 822 N N . THR A 1 103 ? 10.438 37.656 -3.779 1 94.81 103 THR A N 1
ATOM 823 C CA . THR A 1 103 ? 11.766 37.188 -3.389 1 94.81 103 THR A CA 1
ATOM 824 C C . THR A 1 103 ? 11.688 35.844 -2.652 1 94.81 103 THR A C 1
ATOM 826 O O . THR A 1 103 ? 12.484 34.938 -2.902 1 94.81 103 THR A O 1
ATOM 829 N N . ALA A 1 104 ? 10.711 35.75 -1.769 1 95.19 104 ALA A N 1
ATOM 830 C CA . ALA A 1 104 ? 10.531 34.531 -0.997 1 95.19 104 ALA A CA 1
ATOM 831 C C . ALA A 1 104 ? 10.312 33.344 -1.915 1 95.19 104 ALA A C 1
ATOM 833 O O . ALA A 1 104 ? 10.891 32.281 -1.708 1 95.19 104 ALA A O 1
ATOM 834 N N . HIS A 1 105 ? 9.539 33.5 -2.908 1 95.44 105 HIS A N 1
ATOM 835 C CA . HIS A 1 105 ? 9.227 32.438 -3.848 1 95.44 105 HIS A CA 1
ATOM 836 C C . HIS A 1 105 ? 10.453 32.062 -4.664 1 95.44 105 HIS A C 1
ATOM 838 O O . HIS A 1 105 ? 10.703 30.859 -4.871 1 95.44 105 HIS A O 1
ATOM 844 N N . ASN A 1 106 ? 11.117 33.031 -5.086 1 94.38 106 ASN A N 1
ATOM 845 C CA . ASN A 1 106 ? 12.328 32.781 -5.867 1 94.38 106 ASN A CA 1
ATOM 846 C C . ASN A 1 106 ? 13.359 32.031 -5.062 1 94.38 106 ASN A C 1
ATOM 848 O O . ASN A 1 106 ? 13.992 31.094 -5.578 1 94.38 106 ASN A O 1
ATOM 852 N N . LEU A 1 107 ? 13.555 32.469 -3.846 1 94.56 107 LEU A N 1
ATOM 853 C CA . LEU A 1 107 ? 14.531 31.797 -2.984 1 94.56 107 LEU A CA 1
ATOM 854 C C . LEU A 1 107 ? 14.172 30.328 -2.787 1 94.56 107 LEU A C 1
ATOM 856 O O . LEU A 1 107 ? 15.047 29.469 -2.801 1 94.56 107 LEU A O 1
ATOM 860 N N . VAL A 1 108 ? 12.898 30.031 -2.555 1 95.69 108 VAL A N 1
ATOM 861 C CA . VAL A 1 108 ? 12.445 28.672 -2.352 1 95.69 108 VAL A CA 1
ATOM 862 C C . VAL A 1 108 ? 12.719 27.844 -3.605 1 95.69 108 VAL A C 1
ATOM 864 O O . VAL A 1 108 ? 13.297 26.75 -3.525 1 95.69 108 VAL A O 1
ATOM 867 N N . ASP A 1 109 ? 12.367 28.375 -4.742 1 94.44 109 ASP A N 1
ATOM 868 C CA . ASP A 1 109 ? 12.539 27.625 -5.988 1 94.44 109 ASP A CA 1
ATOM 869 C C . ASP A 1 109 ? 14.016 27.344 -6.254 1 94.44 109 ASP A C 1
ATOM 871 O O . ASP A 1 109 ? 14.367 26.234 -6.672 1 94.44 109 ASP A O 1
ATOM 875 N N . ARG A 1 110 ? 14.82 28.312 -6.012 1 94.12 110 ARG A N 1
ATOM 876 C CA . ARG A 1 110 ? 16.25 28.156 -6.227 1 94.12 110 ARG A CA 1
ATOM 877 C C . ARG A 1 110 ? 16.844 27.141 -5.262 1 94.12 110 ARG A C 1
ATOM 879 O O . ARG A 1 110 ? 17.703 26.344 -5.641 1 94.12 110 ARG A O 1
ATOM 886 N N . THR A 1 111 ? 16.391 27.188 -4.035 1 94.56 111 THR A N 1
ATOM 887 C CA . THR A 1 111 ? 16.844 26.234 -3.035 1 94.56 111 THR A CA 1
ATOM 888 C C . THR A 1 111 ? 16.453 24.812 -3.436 1 94.56 111 THR A C 1
ATOM 890 O O . THR A 1 111 ? 17.234 23.875 -3.283 1 94.56 111 THR A O 1
ATOM 893 N N . VAL A 1 112 ? 15.273 24.688 -3.93 1 95.06 112 VAL A N 1
ATOM 894 C CA . VAL A 1 112 ? 14.766 23.375 -4.363 1 95.06 112 VAL A CA 1
ATOM 895 C C . VAL A 1 112 ? 15.586 22.875 -5.547 1 95.06 112 VAL A C 1
ATOM 897 O O . VAL A 1 112 ? 15.914 21.688 -5.613 1 95.06 112 VAL A O 1
ATOM 900 N N . TYR A 1 113 ? 15.984 23.828 -6.441 1 93.88 113 TYR A N 1
ATOM 901 C CA . TYR A 1 113 ? 16.812 23.438 -7.57 1 93.88 113 TYR A CA 1
ATOM 902 C C . TYR A 1 113 ? 18.172 22.906 -7.098 1 93.88 113 TYR A C 1
ATOM 904 O O . TYR A 1 113 ? 18.656 21.891 -7.594 1 93.88 113 TYR A O 1
ATOM 912 N N . GLU A 1 114 ? 18.719 23.625 -6.211 1 93.19 114 GLU A N 1
ATOM 913 C CA . GLU A 1 114 ? 20.016 23.219 -5.672 1 93.19 114 GLU A CA 1
ATOM 914 C C . GLU A 1 114 ? 19.938 21.859 -4.996 1 93.19 114 GLU A C 1
ATOM 916 O O . GLU A 1 114 ? 20.812 21.016 -5.188 1 93.19 114 GLU A O 1
ATOM 921 N N . PHE A 1 115 ? 18.922 21.688 -4.219 1 94.5 115 PHE A N 1
ATOM 922 C CA . PHE A 1 115 ? 18.719 20.406 -3.537 1 94.5 115 PHE A CA 1
ATOM 923 C C . PHE A 1 115 ? 18.562 19.281 -4.543 1 94.5 115 PHE A C 1
ATOM 925 O O . PHE A 1 115 ? 19.172 18.219 -4.391 1 94.5 115 PHE A O 1
ATOM 932 N N . ASN A 1 116 ? 17.734 19.516 -5.523 1 92.62 116 ASN A N 1
ATOM 933 C CA . ASN A 1 116 ? 17.469 18.484 -6.531 1 92.62 116 ASN A CA 1
ATOM 934 C C . ASN A 1 116 ? 18.75 18.094 -7.262 1 92.62 116 ASN A C 1
ATOM 936 O O . ASN A 1 116 ? 18.953 16.922 -7.586 1 92.62 116 ASN A O 1
ATOM 940 N N . ARG A 1 117 ? 19.578 19.016 -7.457 1 88.88 117 ARG A N 1
ATOM 941 C CA . ARG A 1 117 ? 20.859 18.719 -8.086 1 88.88 117 ARG A CA 1
ATOM 942 C C . ARG A 1 117 ? 21.734 17.844 -7.184 1 88.88 117 ARG A C 1
ATOM 944 O O . ARG A 1 117 ? 22.391 16.922 -7.656 1 88.88 117 ARG A O 1
ATOM 951 N N . GLY A 1 118 ? 21.719 18.203 -5.984 1 88.94 118 GLY A N 1
ATOM 952 C CA . GLY A 1 118 ? 22.438 17.375 -5.027 1 88.94 118 GLY A CA 1
ATOM 953 C C . GLY A 1 118 ? 21.938 15.945 -4.988 1 88.94 118 GLY A C 1
ATOM 954 O O . GLY A 1 118 ? 22.734 15.016 -4.887 1 88.94 118 GLY A O 1
ATOM 955 N N . VAL A 1 119 ? 20.672 15.828 -5.07 1 89.81 119 VAL A N 1
ATOM 956 C CA . VAL A 1 119 ? 20.047 14.508 -5.051 1 89.81 119 VAL A CA 1
ATOM 957 C C . VAL A 1 119 ? 20.453 13.734 -6.305 1 89.81 119 VAL A C 1
ATOM 959 O O . VAL A 1 119 ? 20.719 12.531 -6.238 1 89.81 119 VAL A O 1
ATOM 962 N N . GLN A 1 120 ? 20.547 14.438 -7.371 1 85.25 120 GLN A N 1
ATOM 963 C CA . GLN A 1 120 ? 20.906 13.812 -8.641 1 85.25 120 GLN A CA 1
ATOM 964 C C . GLN A 1 120 ? 22.344 13.297 -8.609 1 85.25 120 GLN A C 1
ATOM 966 O O . GLN A 1 120 ? 22.656 12.266 -9.211 1 85.25 120 GLN A O 1
ATOM 971 N N . ASP A 1 121 ? 23.141 13.984 -7.914 1 83.31 121 ASP A N 1
ATOM 972 C CA . ASP A 1 121 ? 24.562 13.68 -7.93 1 83.31 121 ASP A CA 1
ATOM 973 C C . ASP A 1 121 ? 24.922 12.68 -6.836 1 83.31 121 ASP A C 1
ATOM 975 O O . ASP A 1 121 ? 26.031 12.133 -6.828 1 83.31 121 ASP A O 1
ATOM 979 N N . ASP A 1 122 ? 24.031 12.461 -5.949 1 85.19 122 ASP A N 1
ATOM 980 C CA . ASP A 1 122 ? 24.281 11.594 -4.801 1 85.19 122 ASP A CA 1
ATOM 981 C C . ASP A 1 122 ? 23.656 10.219 -5.004 1 85.19 122 ASP A C 1
ATOM 983 O O . ASP A 1 122 ? 22.438 10.062 -4.906 1 85.19 122 ASP A O 1
ATOM 987 N N . ASN A 1 123 ? 24.469 9.211 -5.121 1 77.5 123 ASN A N 1
ATOM 988 C CA . ASN A 1 123 ? 24.031 7.852 -5.426 1 77.5 123 ASN A CA 1
ATOM 989 C C . ASN A 1 123 ? 23.25 7.242 -4.262 1 77.5 123 ASN A C 1
ATOM 991 O O . ASN A 1 123 ? 22.578 6.227 -4.426 1 77.5 123 ASN A O 1
ATOM 995 N N . SER A 1 124 ? 23.328 7.906 -3.162 1 79.38 124 SER A N 1
ATOM 996 C CA . SER A 1 124 ? 22.594 7.383 -2.014 1 79.38 124 SER A CA 1
ATOM 997 C C . SER A 1 124 ? 21.078 7.504 -2.217 1 79.38 124 SER A C 1
ATOM 999 O O . SER A 1 124 ? 20.297 6.844 -1.524 1 79.38 124 SER A O 1
ATOM 1001 N N . TYR A 1 125 ? 20.75 8.266 -3.254 1 84.94 125 TYR A N 1
ATOM 1002 C CA . TYR A 1 125 ? 19.328 8.469 -3.51 1 84.94 125 TYR A CA 1
ATOM 1003 C C . TYR A 1 125 ? 18.828 7.535 -4.605 1 84.94 125 TYR A C 1
ATOM 1005 O O . TYR A 1 125 ? 17.672 7.625 -5.031 1 84.94 125 TYR A O 1
ATOM 1013 N N . ALA A 1 126 ? 19.656 6.66 -5.047 1 74.44 126 ALA A N 1
ATOM 1014 C CA . ALA A 1 126 ? 19.328 5.805 -6.18 1 74.44 126 ALA A CA 1
ATOM 1015 C C . ALA A 1 126 ? 18.078 4.969 -5.887 1 74.44 126 ALA A C 1
ATOM 1017 O O . ALA A 1 126 ? 17.312 4.66 -6.797 1 74.44 126 ALA A O 1
ATOM 1018 N N . ARG A 1 127 ? 17.891 4.668 -4.648 1 74.31 127 ARG A N 1
ATOM 1019 C CA . ARG A 1 127 ? 16.766 3.814 -4.289 1 74.31 127 ARG A CA 1
ATOM 1020 C C . ARG A 1 127 ? 15.805 4.539 -3.344 1 74.31 127 ARG A C 1
ATOM 1022 O O . ARG A 1 127 ? 15.055 3.898 -2.605 1 74.31 127 ARG A O 1
ATOM 1029 N N . ALA A 1 128 ? 15.836 5.84 -3.436 1 80.25 128 ALA A N 1
ATOM 1030 C CA . ALA A 1 128 ? 15.016 6.637 -2.527 1 80.25 128 ALA A CA 1
ATOM 1031 C C . ALA A 1 128 ? 13.586 6.75 -3.035 1 80.25 128 ALA A C 1
ATOM 1033 O O . ALA A 1 128 ? 13.336 6.629 -4.238 1 80.25 128 ALA A O 1
ATOM 1034 N N . THR A 1 129 ? 12.688 6.887 -2.088 1 79.81 129 THR A N 1
ATOM 1035 C CA . THR A 1 129 ? 11.289 7.141 -2.418 1 79.81 129 THR A CA 1
ATOM 1036 C C . THR A 1 129 ? 10.953 8.617 -2.246 1 79.81 129 THR A C 1
ATOM 1038 O O . THR A 1 129 ? 11.625 9.328 -1.492 1 79.81 129 THR A O 1
ATOM 1041 N N . PRO A 1 130 ? 9.914 9.164 -2.855 1 84.44 130 PRO A N 1
ATOM 1042 C CA . PRO A 1 130 ? 9.672 10.602 -2.957 1 84.44 130 PRO A CA 1
ATOM 1043 C C . PRO A 1 130 ? 9.336 11.234 -1.611 1 84.44 130 PRO A C 1
ATOM 1045 O O . PRO A 1 130 ? 9.797 12.344 -1.311 1 84.44 130 PRO A O 1
ATOM 1048 N N . LYS A 1 131 ? 8.586 10.648 -0.767 1 86.19 131 LYS A N 1
ATOM 1049 C CA . LYS A 1 131 ? 8.07 11.305 0.432 1 86.19 131 LYS A CA 1
ATOM 1050 C C . LYS A 1 131 ? 9.203 11.656 1.391 1 86.19 131 LYS A C 1
ATOM 1052 O O . LYS A 1 131 ? 9.297 12.797 1.854 1 86.19 131 LYS A O 1
ATOM 1057 N N . PRO A 1 132 ? 10.094 10.711 1.671 1 85.94 132 PRO A N 1
ATOM 1058 C CA . PRO A 1 132 ? 11.227 11.102 2.512 1 85.94 132 PRO A CA 1
ATOM 1059 C C . PRO A 1 132 ? 12.07 12.203 1.886 1 85.94 132 PRO A C 1
ATOM 1061 O O . PRO A 1 132 ? 12.586 13.07 2.596 1 85.94 132 PRO A O 1
ATOM 1064 N N . VAL A 1 133 ? 12.195 12.125 0.615 1 90.19 133 VAL A N 1
ATOM 1065 C CA . VAL A 1 133 ? 12.984 13.141 -0.081 1 90.19 133 VAL A CA 1
ATOM 1066 C C . VAL A 1 133 ? 12.297 14.492 0.025 1 90.19 133 VAL A C 1
ATOM 1068 O O . VAL A 1 133 ? 12.961 15.523 0.157 1 90.19 133 VAL A O 1
ATOM 1071 N N . TRP A 1 134 ? 10.984 14.461 -0.033 1 93.25 134 TRP A N 1
ATOM 1072 C CA . TRP A 1 134 ? 10.227 15.695 0.148 1 93.25 134 TRP A CA 1
ATOM 1073 C C . TRP A 1 134 ? 10.477 16.297 1.526 1 93.25 134 TRP A C 1
ATOM 1075 O O . TRP A 1 134 ? 10.617 17.516 1.664 1 93.25 134 TRP A O 1
ATOM 1085 N N . HIS A 1 135 ? 10.555 15.508 2.537 1 91.12 135 HIS A N 1
ATOM 1086 C CA . HIS A 1 135 ? 10.828 15.984 3.889 1 91.12 135 HIS A CA 1
ATOM 1087 C C . HIS A 1 135 ? 12.227 16.578 3.996 1 91.12 135 HIS A C 1
ATOM 1089 O O . HIS A 1 135 ? 12.422 17.578 4.691 1 91.12 135 HIS A O 1
ATOM 1095 N N . GLU A 1 136 ? 13.102 15.938 3.33 1 91.94 136 GLU A N 1
ATOM 1096 C CA . GLU A 1 136 ? 14.445 16.484 3.309 1 91.94 136 GLU A CA 1
ATOM 1097 C C . GLU A 1 136 ? 14.477 17.844 2.604 1 91.94 136 GLU A C 1
ATOM 1099 O O . GLU A 1 136 ? 15.172 18.766 3.043 1 91.94 136 GLU A O 1
ATOM 1104 N N . GLN A 1 137 ? 13.75 17.859 1.534 1 94.12 137 GLN A N 1
ATOM 1105 C CA . GLN A 1 137 ? 13.625 19.109 0.795 1 94.12 137 GLN A CA 1
ATOM 1106 C C . GLN A 1 137 ? 13.039 20.219 1.674 1 94.12 137 GLN A C 1
ATOM 1108 O O . GLN A 1 137 ? 13.523 21.344 1.667 1 94.12 137 GLN A O 1
ATOM 1113 N N . MET A 1 138 ? 12.031 19.906 2.393 1 93.75 138 MET A N 1
ATOM 1114 C CA . MET A 1 138 ? 11.398 20.844 3.307 1 93.75 138 MET A CA 1
ATOM 1115 C C . MET A 1 138 ? 12.383 21.328 4.367 1 93.75 138 MET A C 1
ATOM 1117 O O . MET A 1 138 ? 12.43 22.516 4.695 1 93.75 138 MET A O 1
ATOM 1121 N N . ALA A 1 139 ? 13.148 20.438 4.883 1 92.19 139 ALA A N 1
ATOM 1122 C CA . ALA A 1 139 ? 14.133 20.781 5.906 1 92.19 139 ALA A CA 1
ATOM 1123 C C . ALA A 1 139 ? 15.148 21.781 5.383 1 92.19 139 ALA A C 1
ATOM 1125 O O . ALA A 1 139 ? 15.508 22.734 6.082 1 92.19 139 ALA A O 1
ATOM 1126 N N . ILE A 1 140 ? 15.562 21.562 4.191 1 94.19 140 ILE A N 1
ATOM 1127 C CA . ILE A 1 140 ? 16.562 22.453 3.604 1 94.19 140 ILE A CA 1
ATOM 1128 C C . ILE A 1 140 ? 15.945 23.828 3.352 1 94.19 140 ILE A C 1
ATOM 1130 O O . ILE A 1 140 ? 16.609 24.844 3.529 1 94.19 140 ILE A O 1
ATOM 1134 N N . VAL A 1 141 ? 14.734 23.844 2.91 1 94.69 141 VAL A N 1
ATOM 1135 C CA . VAL A 1 141 ? 14.039 25.109 2.676 1 94.69 141 VAL A CA 1
ATOM 1136 C C . VAL A 1 141 ? 13.875 25.859 3.996 1 94.69 141 VAL A C 1
ATOM 1138 O O . VAL A 1 141 ? 14.078 27.078 4.051 1 94.69 141 VAL A O 1
ATOM 1141 N N . LYS A 1 142 ? 13.531 25.188 4.98 1 93.12 142 LYS A N 1
ATOM 1142 C CA . LYS A 1 142 ? 13.383 25.812 6.293 1 93.12 142 LYS A CA 1
ATOM 1143 C C . LYS A 1 142 ? 14.711 26.344 6.809 1 93.12 142 LYS A C 1
ATOM 1145 O O . LYS A 1 142 ? 14.766 27.375 7.469 1 93.12 142 LYS A O 1
ATOM 1150 N N . GLU A 1 143 ? 15.734 25.609 6.539 1 92.62 143 GLU A N 1
ATOM 1151 C CA . GLU A 1 143 ? 17.062 26.078 6.902 1 92.62 143 GLU A CA 1
ATOM 1152 C C . GLU A 1 143 ? 17.406 27.391 6.184 1 92.62 143 GLU A C 1
ATOM 1154 O O . GLU A 1 143 ? 17.938 28.312 6.789 1 92.62 143 GLU A O 1
ATOM 1159 N N . LYS A 1 144 ? 17.109 27.406 4.945 1 93.44 144 LYS A N 1
ATOM 1160 C CA . LYS A 1 144 ? 17.328 28.625 4.176 1 93.44 144 LYS A CA 1
ATOM 1161 C C . LYS A 1 144 ? 16.438 29.766 4.66 1 93.44 144 LYS A C 1
ATOM 1163 O O . LYS A 1 144 ? 16.859 30.922 4.727 1 93.44 144 LYS A O 1
ATOM 1168 N N . ALA A 1 145 ? 15.227 29.406 4.965 1 93.81 145 ALA A N 1
ATOM 1169 C CA . ALA A 1 145 ? 14.266 30.391 5.445 1 93.81 145 ALA A CA 1
ATOM 1170 C C . ALA A 1 145 ? 14.703 30.984 6.785 1 93.81 145 ALA A C 1
ATOM 1172 O O . ALA A 1 145 ? 14.43 32.156 7.086 1 93.81 145 ALA A O 1
ATOM 1173 N N . ALA A 1 146 ? 15.344 30.188 7.562 1 91.75 146 ALA A N 1
ATOM 1174 C CA . ALA A 1 146 ? 15.836 30.656 8.859 1 91.75 146 ALA A CA 1
ATOM 1175 C C . ALA A 1 146 ? 16.859 31.766 8.688 1 91.75 146 ALA A C 1
ATOM 1177 O O . ALA A 1 146 ? 17.031 32.594 9.578 1 91.75 146 ALA A O 1
ATOM 1178 N N . GLN A 1 147 ? 17.5 31.844 7.539 1 91.25 147 GLN A N 1
ATOM 1179 C CA . GLN A 1 147 ? 18.469 32.906 7.238 1 91.25 147 GLN A CA 1
ATOM 1180 C C . GLN A 1 147 ? 17.766 34.188 6.801 1 91.25 147 GLN A C 1
ATOM 1182 O O . GLN A 1 147 ? 18.375 35.25 6.789 1 91.25 147 GLN A O 1
ATOM 1187 N N . GLU A 1 148 ? 16.484 34 6.445 1 91.44 148 GLU A N 1
ATOM 1188 C CA . GLU A 1 148 ? 15.641 35.125 6.035 1 91.44 148 GLU A CA 1
ATOM 1189 C C . GLU A 1 148 ? 14.398 35.219 6.906 1 91.44 148 GLU A C 1
ATOM 1191 O O . GLU A 1 148 ? 13.281 35 6.43 1 91.44 148 GLU A O 1
ATOM 1196 N N . PRO A 1 149 ? 14.477 35.719 8.086 1 90.06 149 PRO A N 1
ATOM 1197 C CA . PRO A 1 149 ? 13.375 35.656 9.047 1 90.06 149 PRO A CA 1
ATOM 1198 C C . PRO A 1 149 ? 12.148 36.438 8.586 1 90.06 149 PRO A C 1
ATOM 1200 O O . PRO A 1 149 ? 11.016 36.031 8.875 1 90.06 149 PRO A O 1
ATOM 1203 N N . GLU A 1 150 ? 12.383 37.5 7.875 1 91.12 150 GLU A N 1
ATOM 1204 C CA . GLU A 1 150 ? 11.266 38.344 7.449 1 91.12 150 GLU A CA 1
ATOM 1205 C C . GLU A 1 150 ? 10.383 37.625 6.434 1 91.12 150 GLU A C 1
ATOM 1207 O O . GLU A 1 150 ? 9.195 37.906 6.316 1 91.12 150 GLU A O 1
ATOM 1212 N N . MET A 1 151 ? 11 36.688 5.77 1 93.38 151 MET A N 1
ATOM 1213 C CA . MET A 1 151 ? 10.266 35.969 4.719 1 93.38 151 MET A CA 1
ATOM 1214 C C . MET A 1 151 ? 10.039 34.5 5.098 1 93.38 151 MET A C 1
ATOM 1216 O O . MET A 1 151 ? 9.688 33.688 4.242 1 93.38 151 MET A O 1
ATOM 1220 N N . TRP A 1 152 ? 10.18 34.156 6.289 1 93.94 152 TRP A N 1
ATOM 1221 C CA . TRP A 1 152 ? 10.117 32.781 6.754 1 93.94 152 TRP A CA 1
ATOM 1222 C C . TRP A 1 152 ? 8.766 32.156 6.414 1 93.94 152 TRP A C 1
ATOM 1224 O O . TRP A 1 152 ? 8.703 31.109 5.75 1 93.94 152 TRP A O 1
ATOM 1234 N N . ALA A 1 153 ? 7.711 32.812 6.863 1 94.31 153 ALA A N 1
ATOM 1235 C CA . ALA A 1 153 ? 6.363 32.25 6.707 1 94.31 153 ALA A CA 1
ATOM 1236 C C . ALA A 1 153 ? 6.008 32.094 5.23 1 94.31 153 ALA A C 1
ATOM 1238 O O . ALA A 1 153 ? 5.402 31.109 4.832 1 94.31 153 ALA A O 1
ATOM 1239 N N . GLU A 1 154 ? 6.375 33.031 4.516 1 94.94 154 GLU A N 1
ATOM 1240 C CA . GLU A 1 154 ? 6.062 33 3.09 1 94.94 154 GLU A CA 1
ATOM 1241 C C . GLU A 1 154 ? 6.832 31.906 2.375 1 94.94 154 GLU A C 1
ATOM 1243 O O . GLU A 1 154 ? 6.297 31.25 1.48 1 94.94 154 GLU A O 1
ATOM 1248 N N . MET A 1 155 ? 8.055 31.719 2.721 1 95.25 155 MET A N 1
ATOM 1249 C CA . MET A 1 155 ? 8.883 30.688 2.107 1 95.25 155 MET A CA 1
ATOM 1250 C C . MET A 1 155 ? 8.352 29.297 2.443 1 95.25 155 MET A C 1
ATOM 1252 O O . MET A 1 155 ? 8.18 28.453 1.554 1 95.25 155 MET A O 1
ATOM 1256 N N . VAL A 1 156 ? 8.094 29.094 3.678 1 94.62 156 VAL A N 1
ATOM 1257 C CA . VAL A 1 156 ? 7.602 27.797 4.133 1 94.62 156 VAL A CA 1
ATOM 1258 C C . VAL A 1 156 ? 6.258 27.5 3.475 1 94.62 156 VAL A C 1
ATOM 1260 O O . VAL A 1 156 ? 6.023 26.375 3.008 1 94.62 156 VAL A O 1
ATOM 1263 N N . SER A 1 157 ? 5.434 28.5 3.43 1 94.44 157 SER A N 1
ATOM 1264 C CA . SER A 1 157 ? 4.121 28.359 2.809 1 94.44 157 SER A CA 1
ATOM 1265 C C . SER A 1 157 ? 4.242 28.016 1.33 1 94.44 157 SER A C 1
ATOM 1267 O O . SER A 1 157 ? 3.518 27.141 0.829 1 94.44 157 SER A O 1
ATOM 1269 N N . HIS A 1 158 ? 5.141 28.672 0.718 1 94.12 158 HIS A N 1
ATOM 1270 C CA . HIS A 1 158 ? 5.305 28.469 -0.715 1 94.12 158 HIS A CA 1
ATOM 1271 C C . HIS A 1 158 ? 5.809 27.047 -1.01 1 94.12 158 HIS A C 1
ATOM 1273 O O . HIS A 1 158 ? 5.426 26.453 -2.016 1 94.12 158 HIS A O 1
ATOM 1279 N N . HIS A 1 159 ? 6.645 26.547 -0.235 1 94.5 159 HIS A N 1
ATOM 1280 C CA . HIS A 1 159 ? 7.141 25.203 -0.446 1 94.5 159 HIS A CA 1
ATOM 1281 C C . HIS A 1 159 ? 6.051 24.172 -0.18 1 94.5 159 HIS A C 1
ATOM 1283 O O . HIS A 1 159 ? 5.898 23.203 -0.938 1 94.5 159 HIS A O 1
ATOM 1289 N N . TYR A 1 160 ? 5.344 24.312 0.935 1 93.19 160 TYR A N 1
ATOM 1290 C CA . TYR A 1 160 ? 4.352 23.328 1.363 1 93.19 160 TYR A CA 1
ATOM 1291 C C . TYR A 1 160 ? 3.23 23.203 0.339 1 93.19 160 TYR A C 1
ATOM 1293 O O . TYR A 1 160 ? 2.859 22.094 -0.051 1 93.19 160 TYR A O 1
ATOM 1301 N N . ARG A 1 161 ? 2.67 24.406 -0.096 1 88.69 161 ARG A N 1
ATOM 1302 C CA . ARG A 1 161 ? 1.547 24.484 -1.024 1 88.69 161 ARG A CA 1
ATOM 1303 C C . ARG A 1 161 ? 0.46 23.484 -0.663 1 88.69 161 ARG A C 1
ATOM 1305 O O . ARG A 1 161 ? -0.364 23.734 0.217 1 88.69 161 ARG A O 1
ATOM 1312 N N . ARG A 1 162 ? 0.556 22.219 -1.163 1 82.12 162 ARG A N 1
ATOM 1313 C CA . ARG A 1 162 ? -0.434 21.172 -0.911 1 82.12 162 ARG A CA 1
ATOM 1314 C C . ARG A 1 162 ? 0.207 19.953 -0.253 1 82.12 162 ARG A C 1
ATOM 1316 O O . ARG A 1 162 ? -0.191 18.812 -0.518 1 82.12 162 ARG A O 1
ATOM 1323 N N . GLY A 1 163 ? 1.295 20.297 0.319 1 85.38 163 GLY A N 1
ATOM 1324 C CA . GLY A 1 163 ? 1.956 19.203 1.017 1 85.38 163 GLY A CA 1
ATOM 1325 C C . GLY A 1 163 ? 2.814 18.344 0.106 1 85.38 163 GLY A C 1
ATOM 1326 O O . GLY A 1 163 ? 3.434 18.844 -0.831 1 85.38 163 GLY A O 1
ATOM 1327 N N . THR A 1 164 ? 2.875 17.062 0.343 1 79.44 164 THR A N 1
ATOM 1328 C CA . THR A 1 164 ? 3.793 16.156 -0.34 1 79.44 164 THR A CA 1
ATOM 1329 C C . THR A 1 164 ? 3.385 15.977 -1.799 1 79.44 164 THR A C 1
ATOM 1331 O O . THR A 1 164 ? 4.203 15.578 -2.631 1 79.44 164 THR A O 1
ATOM 1334 N N . VAL A 1 165 ? 2.23 16.344 -2.137 1 78.88 165 VAL A N 1
ATOM 1335 C CA . VAL A 1 165 ? 1.736 16.141 -3.494 1 78.88 165 VAL A CA 1
ATOM 1336 C C . VAL A 1 165 ? 2.303 17.219 -4.422 1 78.88 165 VAL A C 1
ATOM 1338 O O . VAL A 1 165 ? 2.463 16.984 -5.621 1 78.88 165 VAL A O 1
ATOM 1341 N N . SER A 1 166 ? 2.531 18.5 -3.926 1 80.38 166 SER A N 1
ATOM 1342 C CA . SER A 1 166 ? 2.926 19.656 -4.723 1 80.38 166 SER A CA 1
ATOM 1343 C C . SER A 1 166 ? 4.285 19.438 -5.375 1 80.38 166 SER A C 1
ATOM 1345 O O . SER A 1 166 ? 4.535 19.938 -6.48 1 80.38 166 SER A O 1
ATOM 1347 N N . ARG A 1 167 ? 5.164 18.609 -5.109 1 86.94 167 ARG A N 1
ATOM 1348 C CA . ARG A 1 167 ? 6.504 18.469 -5.672 1 86.94 167 ARG A CA 1
ATOM 1349 C C . ARG A 1 167 ? 6.871 17 -5.863 1 86.94 167 ARG A C 1
ATOM 1351 O O . ARG A 1 167 ? 8.039 16.672 -6.07 1 86.94 167 ARG A O 1
ATOM 1358 N N . ARG A 1 168 ? 5.898 16.266 -5.82 1 84.94 168 ARG A N 1
ATOM 1359 C CA . ARG A 1 168 ? 6.148 14.828 -5.918 1 84.94 168 ARG A CA 1
ATOM 1360 C C . ARG A 1 168 ? 6.672 14.453 -7.305 1 84.94 168 ARG A C 1
ATOM 1362 O O . ARG A 1 168 ? 7.641 13.711 -7.426 1 84.94 168 ARG A O 1
ATOM 1369 N N . SER A 1 169 ? 6.078 15.031 -8.352 1 82.38 169 SER A N 1
ATOM 1370 C CA . SER A 1 169 ? 6.457 14.719 -9.727 1 82.38 169 SER A CA 1
ATOM 1371 C C . SER A 1 169 ? 7.887 15.164 -10.016 1 82.38 169 SER A C 1
ATOM 1373 O O . SER A 1 169 ? 8.641 14.453 -10.68 1 82.38 169 SER A O 1
ATOM 1375 N N . ALA A 1 170 ? 8.195 16.344 -9.531 1 86.19 170 ALA A N 1
ATOM 1376 C CA . ALA A 1 170 ? 9.547 16.859 -9.727 1 86.19 170 ALA A CA 1
ATOM 1377 C C . ALA A 1 170 ? 10.57 15.977 -9.016 1 86.19 170 ALA A C 1
ATOM 1379 O O . ALA A 1 170 ? 11.633 15.688 -9.57 1 86.19 170 ALA A O 1
ATOM 1380 N N . ILE A 1 171 ? 10.281 15.586 -7.793 1 89.44 171 ILE A N 1
ATOM 1381 C CA . ILE A 1 171 ? 11.18 14.734 -7.02 1 89.44 171 ILE A CA 1
ATOM 1382 C C . ILE A 1 171 ? 11.336 13.383 -7.715 1 89.44 171 ILE A C 1
ATOM 1384 O O . ILE A 1 171 ? 12.445 12.867 -7.832 1 89.44 171 ILE A O 1
ATOM 1388 N N . LYS A 1 172 ? 10.281 12.844 -8.195 1 82.38 172 LYS A N 1
ATOM 1389 C CA . LYS A 1 172 ? 10.336 11.57 -8.898 1 82.38 172 LYS A CA 1
ATOM 1390 C C . LYS A 1 172 ? 11.242 11.664 -10.125 1 82.38 172 LYS A C 1
ATOM 1392 O O . LYS A 1 172 ? 11.992 10.734 -10.43 1 82.38 172 LYS A O 1
ATOM 1397 N N . ARG A 1 173 ? 11.188 12.758 -10.828 1 80.38 173 ARG A N 1
ATOM 1398 C CA . ARG A 1 173 ? 12.008 12.969 -12.023 1 80.38 173 ARG A CA 1
ATOM 1399 C C . ARG A 1 173 ? 13.492 12.969 -11.672 1 80.38 173 ARG A C 1
ATOM 1401 O O . ARG A 1 173 ? 14.305 12.414 -12.406 1 80.38 173 ARG A O 1
ATOM 1408 N N . VAL A 1 174 ? 13.758 13.602 -10.625 1 85.12 174 VAL A N 1
ATOM 1409 C CA . VAL A 1 174 ? 15.148 13.695 -10.195 1 85.12 174 VAL A CA 1
ATOM 1410 C C . VAL A 1 174 ? 15.641 12.32 -9.758 1 85.12 174 VAL A C 1
ATOM 1412 O O . VAL A 1 174 ? 16.781 11.938 -10.062 1 85.12 174 VAL A O 1
ATOM 1415 N N . LEU A 1 175 ? 14.875 11.602 -9.094 1 81.81 175 LEU A N 1
ATOM 1416 C CA . LEU A 1 175 ? 15.258 10.289 -8.602 1 81.81 175 LEU A CA 1
ATOM 1417 C C . LEU A 1 175 ? 15.438 9.305 -9.75 1 81.81 175 LEU A C 1
ATOM 1419 O O . LEU A 1 175 ? 16.266 8.391 -9.672 1 81.81 175 LEU A O 1
ATOM 1423 N N . LYS A 1 176 ? 14.75 9.508 -10.781 1 74.56 176 LYS A N 1
ATOM 1424 C CA . LYS A 1 176 ? 14.797 8.641 -11.953 1 74.56 176 LYS A CA 1
ATOM 1425 C C . LYS A 1 176 ? 16.156 8.727 -12.648 1 74.56 176 LYS A C 1
ATOM 1427 O O . LYS A 1 176 ? 16.547 7.812 -13.375 1 74.56 176 LYS A O 1
ATOM 1432 N N . THR A 1 177 ? 16.812 9.828 -12.43 1 73.75 177 THR A N 1
ATOM 1433 C CA . THR A 1 177 ? 18.109 10.016 -13.07 1 73.75 177 THR A CA 1
ATOM 1434 C C . THR A 1 177 ? 19.109 8.953 -12.609 1 73.75 177 THR A C 1
ATOM 1436 O O . THR A 1 177 ? 20.062 8.633 -13.328 1 73.75 177 THR A O 1
ATOM 1439 N N . HIS A 1 178 ? 18.953 8.484 -11.406 1 70.19 178 HIS A N 1
ATOM 1440 C CA . HIS A 1 178 ? 19.859 7.469 -10.875 1 70.19 178 HIS A CA 1
ATOM 1441 C C . HIS A 1 178 ? 19.594 6.113 -11.523 1 70.19 178 HIS A C 1
ATOM 1443 O O . HIS A 1 178 ? 20.438 5.219 -11.469 1 70.19 178 HIS A O 1
ATOM 1449 N N . ARG A 1 179 ? 18.531 5.914 -11.961 1 60.53 179 ARG A N 1
ATOM 1450 C CA . ARG A 1 179 ? 18.156 4.629 -12.531 1 60.53 179 ARG A CA 1
ATOM 1451 C C . ARG A 1 179 ? 18.547 4.535 -14 1 60.53 179 ARG A C 1
ATOM 1453 O O . ARG A 1 179 ? 18.406 3.482 -14.625 1 60.53 179 ARG A O 1
ATOM 1460 N N . SER A 1 180 ? 18.875 5.621 -14.648 1 54.72 180 SER A N 1
ATOM 1461 C CA . SER A 1 180 ? 19.125 5.703 -16.094 1 54.72 180 SER A CA 1
ATOM 1462 C C . SER A 1 180 ? 20.375 4.934 -16.484 1 54.72 180 SER A C 1
ATOM 1464 O O . SER A 1 180 ? 21.5 5.383 -16.219 1 54.72 180 SER A O 1
ATOM 1466 N N . ASP A 1 181 ? 20.547 3.801 -16.125 1 50.94 181 ASP A N 1
ATOM 1467 C CA . ASP A 1 181 ? 21.578 3.193 -16.938 1 50.94 181 ASP A CA 1
ATOM 1468 C C . ASP A 1 181 ? 21.406 3.568 -18.406 1 50.94 181 ASP A C 1
ATOM 1470 O O . ASP A 1 181 ? 20.312 3.906 -18.844 1 50.94 181 ASP A O 1
ATOM 1474 N N . GLU A 1 182 ? 22.531 3.598 -19.109 1 52.62 182 GLU A N 1
ATOM 1475 C CA . GLU A 1 182 ? 22.906 3.771 -20.516 1 52.62 182 GLU A CA 1
ATOM 1476 C C . GLU A 1 182 ? 21.953 3.02 -21.438 1 52.62 182 GLU A C 1
ATOM 1478 O O . GLU A 1 182 ? 21.719 3.441 -22.578 1 52.62 182 GLU A O 1
ATOM 1483 N N . THR A 1 183 ? 21.422 1.949 -20.922 1 59.31 183 THR A N 1
ATOM 1484 C CA . THR A 1 183 ? 20.703 1.112 -21.875 1 59.31 183 THR A CA 1
ATOM 1485 C C . THR A 1 183 ? 19.219 1.483 -21.922 1 59.31 183 THR A C 1
ATOM 1487 O O . THR A 1 183 ? 18.484 1.246 -20.953 1 59.31 183 THR A O 1
ATOM 1490 N N . VAL A 1 184 ? 18.875 2.334 -22.75 1 74.12 184 VAL A N 1
ATOM 1491 C CA . VAL A 1 184 ? 17.516 2.842 -22.859 1 74.12 184 VAL A CA 1
ATOM 1492 C C . VAL A 1 184 ? 16.734 1.991 -23.859 1 74.12 184 VAL A C 1
ATOM 1494 O O . VAL A 1 184 ? 17.156 1.793 -24.984 1 74.12 184 VAL A O 1
ATOM 1497 N N . ALA A 1 185 ? 15.773 1.258 -23.406 1 84.5 185 ALA A N 1
ATOM 1498 C CA . ALA A 1 185 ? 14.859 0.505 -24.25 1 84.5 185 ALA A CA 1
ATOM 1499 C C . ALA A 1 185 ? 13.766 1.41 -24.812 1 84.5 185 ALA A C 1
ATOM 1501 O O . ALA A 1 185 ? 13.266 2.299 -24.125 1 84.5 185 ALA A O 1
ATOM 1502 N N . THR A 1 186 ? 13.562 1.306 -26.094 1 83.12 186 THR A N 1
ATOM 1503 C CA . THR A 1 186 ? 12.445 1.959 -26.766 1 83.12 186 THR A CA 1
ATOM 1504 C C . THR A 1 186 ? 11.523 0.927 -27.406 1 83.12 186 THR A C 1
ATOM 1506 O O . THR A 1 186 ? 11.836 -0.264 -27.438 1 83.12 186 THR A O 1
ATOM 1509 N N . MET A 1 187 ? 10.375 1.356 -27.828 1 85.12 187 MET A N 1
ATOM 1510 C CA . MET A 1 187 ? 9.43 0.433 -28.438 1 85.12 187 MET A CA 1
ATOM 1511 C C . MET A 1 187 ? 9.984 -0.133 -29.734 1 85.12 187 MET A C 1
ATOM 1513 O O . MET A 1 187 ? 9.555 -1.198 -30.188 1 85.12 187 MET A O 1
ATOM 1517 N N . ASP A 1 188 ? 10.977 0.547 -30.172 1 85.81 188 ASP A N 1
ATOM 1518 C CA . ASP A 1 188 ? 11.539 0.118 -31.438 1 85.81 188 ASP A CA 1
ATOM 1519 C C . ASP A 1 188 ? 12.812 -0.699 -31.234 1 85.81 188 ASP A C 1
ATOM 1521 O O . ASP A 1 188 ? 13.227 -1.453 -32.125 1 85.81 188 ASP A O 1
ATOM 1525 N N . HIS A 1 189 ? 13.336 -0.512 -30.078 1 89.31 189 HIS A N 1
ATOM 1526 C CA . HIS A 1 189 ? 14.617 -1.174 -29.859 1 89.31 189 HIS A CA 1
ATOM 1527 C C . HIS A 1 189 ? 14.812 -1.53 -28.391 1 89.31 189 HIS A C 1
ATOM 1529 O O . HIS A 1 189 ? 14.695 -0.669 -27.516 1 89.31 189 HIS A O 1
ATOM 1535 N N . ILE A 1 190 ? 15.188 -2.807 -28.188 1 91.81 190 ILE A N 1
ATOM 1536 C CA . ILE A 1 190 ? 15.531 -3.295 -26.859 1 91.81 190 ILE A CA 1
ATOM 1537 C C . ILE A 1 190 ? 16.984 -3.768 -26.844 1 91.81 190 ILE A C 1
ATOM 1539 O O . ILE A 1 190 ? 17.359 -4.641 -27.625 1 91.81 190 ILE A O 1
ATOM 1543 N N . PRO A 1 191 ? 17.781 -3.223 -26.047 1 88.56 191 PRO A N 1
ATOM 1544 C CA . PRO A 1 191 ? 19.172 -3.652 -25.953 1 88.56 191 PRO A CA 1
ATOM 1545 C C . PRO A 1 191 ? 19.312 -5.133 -25.609 1 88.56 191 PRO A C 1
ATOM 1547 O O . PRO A 1 191 ? 18.438 -5.707 -24.969 1 88.56 191 PRO A O 1
ATOM 1550 N N . ASP A 1 192 ? 20.375 -5.766 -25.922 1 86 192 ASP A N 1
ATOM 1551 C CA . ASP A 1 192 ? 20.641 -7.188 -25.719 1 86 192 ASP A CA 1
ATOM 1552 C C . ASP A 1 192 ? 20.656 -7.543 -24.234 1 86 192 ASP A C 1
ATOM 1554 O O . ASP A 1 192 ? 20.234 -8.633 -23.844 1 86 192 ASP A O 1
ATOM 1558 N N . SER A 1 193 ? 21.109 -6.609 -23.531 1 84.94 193 SER A N 1
ATOM 1559 C CA . SER A 1 193 ? 21.203 -6.863 -22.094 1 84.94 193 SER A CA 1
ATOM 1560 C C . SER A 1 193 ? 19.828 -7.059 -21.484 1 84.94 193 SER A C 1
ATOM 1562 O O . SER A 1 193 ? 19.688 -7.707 -20.438 1 84.94 193 SER A O 1
ATOM 1564 N N . LEU A 1 194 ? 18.844 -6.547 -22.219 1 90 194 LEU A N 1
ATOM 1565 C CA . LEU A 1 194 ? 17.484 -6.625 -21.688 1 90 194 LEU A CA 1
ATOM 1566 C C . LEU A 1 194 ? 16.688 -7.676 -22.438 1 90 194 LEU A C 1
ATOM 1568 O O . LEU A 1 194 ? 15.648 -8.148 -21.938 1 90 194 LEU A O 1
ATOM 1572 N N . SER A 1 195 ? 17.125 -8.008 -23.578 1 92.38 195 SER A N 1
ATOM 1573 C CA . SER A 1 195 ? 16.359 -8.914 -24.438 1 92.38 195 SER A CA 1
ATOM 1574 C C . SER A 1 195 ? 16.594 -10.367 -24.031 1 92.38 195 SER A C 1
ATOM 1576 O O . SER A 1 195 ? 15.82 -11.25 -24.422 1 92.38 195 SER A O 1
ATOM 1578 N N . ARG A 1 196 ? 17.625 -10.539 -23.234 1 91.31 196 ARG A N 1
ATOM 1579 C CA . ARG A 1 196 ? 17.969 -11.883 -22.781 1 91.31 196 ARG A CA 1
ATOM 1580 C C . ARG A 1 196 ? 17.969 -11.969 -21.266 1 91.31 196 ARG A C 1
ATOM 1582 O O . ARG A 1 196 ? 18.156 -10.961 -20.578 1 91.31 196 ARG A O 1
ATOM 1589 N N . LEU A 1 197 ? 17.734 -13.125 -20.812 1 90 197 LEU A N 1
ATOM 1590 C CA . LEU A 1 197 ? 17.812 -13.383 -19.375 1 90 197 LEU A CA 1
ATOM 1591 C C . LEU A 1 197 ? 19.25 -13.68 -18.969 1 90 197 LEU A C 1
ATOM 1593 O O . LEU A 1 197 ? 20.125 -13.875 -19.812 1 90 197 LEU A O 1
ATOM 1597 N N . PRO A 1 198 ? 19.516 -13.656 -17.75 1 78.06 198 PRO A N 1
ATOM 1598 C CA . PRO A 1 198 ? 20.891 -13.867 -17.297 1 78.06 198 PRO A CA 1
ATOM 1599 C C . PRO A 1 198 ? 21.469 -15.211 -17.734 1 78.06 198 PRO A C 1
ATOM 1601 O O . PRO A 1 198 ? 22.672 -15.344 -17.922 1 78.06 198 PRO A O 1
ATOM 1604 N N . ASP A 1 199 ? 20.672 -16.172 -17.938 1 80.69 199 ASP A N 1
ATOM 1605 C CA . ASP A 1 199 ? 21.141 -17.484 -18.359 1 80.69 199 ASP A CA 1
ATOM 1606 C C . ASP A 1 199 ? 21.312 -17.562 -19.875 1 80.69 199 ASP A C 1
ATOM 1608 O O . ASP A 1 199 ? 21.656 -18.609 -20.406 1 80.69 199 ASP A O 1
ATOM 1612 N N . GLY A 1 200 ? 20.969 -16.484 -20.531 1 84.5 200 GLY A N 1
ATOM 1613 C CA . GLY A 1 200 ? 21.172 -16.422 -21.969 1 84.5 200 GLY A CA 1
ATOM 1614 C C . GLY A 1 200 ? 19.922 -16.703 -22.766 1 84.5 200 GLY A C 1
ATOM 1615 O O . GLY A 1 200 ? 19.875 -16.484 -23.984 1 84.5 200 GLY A O 1
ATOM 1616 N N . SER A 1 201 ? 18.953 -17.141 -22.156 1 90.38 201 SER A N 1
ATOM 1617 C CA . SER A 1 201 ? 17.719 -17.469 -22.859 1 90.38 201 SER A CA 1
ATOM 1618 C C . SER A 1 201 ? 17.031 -16.203 -23.359 1 90.38 201 SER A C 1
ATOM 1620 O O . SER A 1 201 ? 17.219 -15.117 -22.812 1 90.38 201 SER A O 1
ATOM 1622 N N . MET A 1 202 ? 16.234 -16.438 -24.359 1 93.25 202 MET A N 1
ATOM 1623 C CA . MET A 1 202 ? 15.531 -15.328 -24.969 1 93.25 202 MET A CA 1
ATOM 1624 C C . MET A 1 202 ? 14.359 -14.875 -24.094 1 93.25 202 MET A C 1
ATOM 1626 O O . MET A 1 202 ? 13.602 -15.703 -23.594 1 93.25 202 MET A O 1
ATOM 1630 N N . PHE A 1 203 ? 14.266 -13.586 -23.969 1 95.88 203 PHE A N 1
ATOM 1631 C CA . PHE A 1 203 ? 13.164 -13.039 -23.188 1 95.88 203 PHE A CA 1
ATOM 1632 C C . PHE A 1 203 ? 12.195 -12.266 -24.078 1 95.88 203 PHE A C 1
ATOM 1634 O O . PHE A 1 203 ? 10.984 -12.266 -23.828 1 95.88 203 PHE A O 1
ATOM 1641 N N . VAL A 1 204 ? 12.68 -11.602 -25.078 1 96 204 VAL A N 1
ATOM 1642 C CA . VAL A 1 204 ? 11.867 -10.859 -26.031 1 96 204 VAL A CA 1
ATOM 1643 C C . VAL A 1 204 ? 11.602 -11.727 -27.266 1 96 204 VAL A C 1
ATOM 1645 O O . VAL A 1 204 ? 12.531 -12.094 -27.984 1 96 204 VAL A O 1
ATOM 1648 N N . HIS A 1 205 ? 10.391 -12.016 -27.5 1 95.94 205 HIS A N 1
ATOM 1649 C CA . HIS A 1 205 ? 10.062 -12.922 -28.594 1 95.94 205 HIS A CA 1
ATOM 1650 C C . HIS A 1 205 ? 9.406 -12.172 -29.766 1 95.94 205 HIS A C 1
ATOM 1652 O O . HIS A 1 205 ? 9.414 -12.656 -30.891 1 95.94 205 HIS A O 1
ATOM 1658 N N . ARG A 1 206 ? 8.828 -11.109 -29.438 1 94.94 206 ARG A N 1
ATOM 1659 C CA . ARG A 1 206 ? 8.242 -10.258 -30.453 1 94.94 206 ARG A CA 1
ATOM 1660 C C . ARG A 1 206 ? 8.484 -8.781 -30.141 1 94.94 206 ARG A C 1
ATOM 1662 O O . ARG A 1 206 ? 8.25 -8.328 -29.031 1 94.94 206 ARG A O 1
ATOM 1669 N N . LEU A 1 207 ? 8.969 -8.078 -31.203 1 93.62 207 LEU A N 1
ATOM 1670 C CA . LEU A 1 207 ? 9.258 -6.656 -31.062 1 93.62 207 LEU A CA 1
ATOM 1671 C C . LEU A 1 207 ? 8.648 -5.867 -32.219 1 93.62 207 LEU A C 1
ATOM 1673 O O . LEU A 1 207 ? 9.32 -5.617 -33.219 1 93.62 207 LEU A O 1
ATOM 1677 N N . GLU A 1 208 ? 7.445 -5.492 -32.031 1 91.06 208 GLU A N 1
ATOM 1678 C CA . GLU A 1 208 ? 6.75 -4.613 -32.969 1 91.06 208 GLU A CA 1
ATOM 1679 C C . GLU A 1 208 ? 6.336 -3.309 -32.312 1 91.06 208 GLU A C 1
ATOM 1681 O O . GLU A 1 208 ? 6.141 -3.268 -31.094 1 91.06 208 GLU A O 1
ATOM 1686 N N . PRO A 1 209 ? 6.215 -2.318 -33.031 1 84.19 209 PRO A N 1
ATOM 1687 C CA . PRO A 1 209 ? 5.867 -1.026 -32.438 1 84.19 209 PRO A CA 1
ATOM 1688 C C . PRO A 1 209 ? 4.551 -1.072 -31.656 1 84.19 209 PRO A C 1
ATOM 1690 O O . PRO A 1 209 ? 4.367 -0.319 -30.703 1 84.19 209 PRO A O 1
ATOM 1693 N N . THR A 1 210 ? 3.725 -1.972 -32.094 1 87.06 210 THR A N 1
ATOM 1694 C CA . THR A 1 210 ? 2.408 -1.972 -31.453 1 87.06 210 THR A CA 1
ATOM 1695 C C . THR A 1 210 ? 2.27 -3.141 -30.484 1 87.06 210 THR A C 1
ATOM 1697 O O . THR A 1 210 ? 1.291 -3.225 -29.75 1 87.06 210 THR A O 1
ATOM 1700 N N . LEU A 1 211 ? 3.281 -4.031 -30.5 1 93.81 211 LEU A N 1
ATOM 1701 C CA . LEU A 1 211 ? 3.139 -5.227 -29.688 1 93.81 211 LEU A CA 1
ATOM 1702 C C . LEU A 1 211 ? 4.504 -5.789 -29.297 1 93.81 211 LEU A C 1
ATOM 1704 O O . LEU A 1 211 ? 5.305 -6.137 -30.172 1 93.81 211 LEU A O 1
ATOM 1708 N N . HIS A 1 212 ? 4.773 -5.809 -28.016 1 95.75 212 HIS A N 1
ATOM 1709 C CA . HIS A 1 212 ? 5.918 -6.52 -27.453 1 95.75 212 HIS A CA 1
ATOM 1710 C C . HIS A 1 212 ? 5.473 -7.758 -26.688 1 95.75 212 HIS A C 1
ATOM 1712 O O . HIS A 1 212 ? 4.496 -7.711 -25.938 1 95.75 212 HIS A O 1
ATOM 1718 N N . VAL A 1 213 ? 6.145 -8.859 -26.891 1 97.44 213 VAL A N 1
ATOM 1719 C CA . VAL A 1 213 ? 5.844 -10.078 -26.141 1 97.44 213 VAL A CA 1
ATOM 1720 C C . VAL A 1 213 ? 7.098 -10.57 -25.422 1 97.44 213 VAL A C 1
ATOM 1722 O O . VAL A 1 213 ? 8.156 -10.719 -26.047 1 97.44 213 VAL A O 1
ATOM 1725 N N . TYR A 1 214 ? 6.977 -10.766 -24.125 1 97.31 214 TYR A N 1
ATOM 1726 C CA . TYR A 1 214 ? 8.086 -11.188 -23.281 1 97.31 214 TYR A CA 1
ATOM 1727 C C . TYR A 1 214 ? 7.762 -12.5 -22.562 1 97.31 214 TYR A C 1
ATOM 1729 O O . TYR A 1 214 ? 6.695 -12.641 -21.969 1 97.31 214 TYR A O 1
ATOM 1737 N N . TYR A 1 215 ? 8.617 -13.5 -22.656 1 97.31 215 TYR A N 1
ATOM 1738 C CA . TYR A 1 215 ? 8.492 -14.703 -21.844 1 97.31 215 TYR A CA 1
ATOM 1739 C C . TYR A 1 215 ? 9.75 -15.555 -21.938 1 97.31 215 TYR A C 1
ATOM 1741 O O . TYR A 1 215 ? 10.672 -15.234 -22.703 1 97.31 215 TYR A O 1
ATOM 1749 N N . ASN A 1 216 ? 9.906 -16.484 -21.078 1 96 216 ASN A N 1
ATOM 1750 C CA . ASN A 1 216 ? 10.93 -17.516 -21.109 1 96 216 ASN A CA 1
ATOM 1751 C C . ASN A 1 216 ? 10.344 -18.875 -21.516 1 96 216 ASN A C 1
ATOM 1753 O O . ASN A 1 216 ? 9.523 -19.422 -20.781 1 96 216 ASN A O 1
ATOM 1757 N N . SER A 1 217 ? 10.812 -19.375 -22.641 1 94.81 217 SER A N 1
ATOM 1758 C CA . SER A 1 217 ? 10.297 -20.641 -23.156 1 94.81 217 SER A CA 1
ATOM 1759 C C . SER A 1 217 ? 10.445 -21.75 -22.125 1 94.81 217 SER A C 1
ATOM 1761 O O . SER A 1 217 ? 9.539 -22.578 -21.953 1 94.81 217 SER A O 1
ATOM 1763 N N . ASN A 1 218 ? 11.5 -21.703 -21.469 1 92.56 218 ASN A N 1
ATOM 1764 C CA . ASN A 1 218 ? 11.758 -22.75 -20.469 1 92.56 218 ASN A CA 1
ATOM 1765 C C . ASN A 1 218 ? 10.742 -22.688 -19.328 1 92.56 218 ASN A C 1
ATOM 1767 O O . ASN A 1 218 ? 10.289 -23.734 -18.844 1 92.56 218 ASN A O 1
ATOM 1771 N N . THR A 1 219 ? 10.438 -21.531 -18.906 1 94.81 219 THR A N 1
ATOM 1772 C CA . THR A 1 219 ? 9.492 -21.359 -17.812 1 94.81 219 THR A CA 1
ATOM 1773 C C . THR A 1 219 ? 8.102 -21.844 -18.219 1 94.81 219 THR A C 1
ATOM 1775 O O . THR A 1 219 ? 7.418 -22.516 -17.438 1 94.81 219 THR A O 1
ATOM 1778 N N . VAL A 1 220 ? 7.699 -21.547 -19.422 1 95.94 220 VAL A N 1
ATOM 1779 C CA . VAL A 1 220 ? 6.398 -21.969 -19.922 1 95.94 220 VAL A CA 1
ATOM 1780 C C . VAL A 1 220 ? 6.344 -23.484 -20 1 95.94 220 VAL A C 1
ATOM 1782 O O . VAL A 1 220 ? 5.367 -24.109 -19.562 1 95.94 220 VAL A O 1
ATOM 1785 N N . GLN A 1 221 ? 7.375 -24.047 -20.469 1 94.62 221 GLN A N 1
ATOM 1786 C CA . GLN A 1 221 ? 7.438 -25.5 -20.578 1 94.62 221 GLN A CA 1
ATOM 1787 C C . GLN A 1 221 ? 7.473 -26.156 -19.203 1 94.62 221 GLN A C 1
ATOM 1789 O O . GLN A 1 221 ? 6.848 -27.203 -19 1 94.62 221 GLN A O 1
ATOM 1794 N N . MET A 1 222 ? 8.242 -25.562 -18.344 1 93.94 222 MET A N 1
ATOM 1795 C CA . MET A 1 222 ? 8.32 -26.078 -16.969 1 93.94 222 MET A CA 1
ATOM 1796 C C . MET A 1 222 ? 6.949 -26.062 -16.312 1 93.94 222 MET A C 1
ATOM 1798 O O . MET A 1 222 ? 6.602 -26.984 -15.57 1 93.94 222 MET A O 1
ATOM 1802 N N . ALA A 1 223 ? 6.227 -25.016 -16.547 1 95.5 223 ALA A N 1
ATOM 1803 C CA . ALA A 1 223 ? 4.875 -24.938 -15.984 1 95.5 223 ALA A CA 1
ATOM 1804 C C . ALA A 1 223 ? 4.004 -26.078 -16.484 1 95.5 223 ALA A C 1
ATOM 1806 O O . ALA A 1 223 ? 3.277 -26.703 -15.711 1 95.5 223 ALA A O 1
ATOM 1807 N N . ALA A 1 224 ? 4.129 -26.375 -17.766 1 94.19 224 ALA A N 1
ATOM 1808 C CA . ALA A 1 224 ? 3.373 -27.469 -18.344 1 94.19 224 ALA A CA 1
ATOM 1809 C C . ALA A 1 224 ? 3.74 -28.797 -17.703 1 94.19 224 ALA A C 1
ATOM 1811 O O . ALA A 1 224 ? 2.863 -29.609 -17.391 1 94.19 224 ALA A O 1
ATOM 1812 N N . ARG A 1 225 ? 4.977 -28.953 -17.453 1 92 225 ARG A N 1
ATOM 1813 C CA . ARG A 1 225 ? 5.461 -30.203 -16.859 1 92 225 ARG A CA 1
ATOM 1814 C C . ARG A 1 225 ? 5.02 -30.328 -15.414 1 92 225 ARG A C 1
ATOM 1816 O O . ARG A 1 225 ? 4.875 -31.438 -14.891 1 92 225 ARG A O 1
ATOM 1823 N N . ASN A 1 226 ? 4.875 -29.188 -14.828 1 93.38 226 ASN A N 1
ATOM 1824 C CA . ASN A 1 226 ? 4.477 -29.172 -13.422 1 93.38 226 ASN A CA 1
ATOM 1825 C C . ASN A 1 226 ? 2.959 -29.188 -13.266 1 93.38 226 ASN A C 1
ATOM 1827 O O . ASN A 1 226 ? 2.428 -28.656 -12.289 1 93.38 226 ASN A O 1
ATOM 1831 N N . GLY A 1 227 ? 2.238 -29.609 -14.258 1 92.5 227 GLY A N 1
ATOM 1832 C CA . GLY A 1 227 ? 0.805 -29.828 -14.148 1 92.5 227 GLY A CA 1
ATOM 1833 C C . GLY A 1 227 ? -0.005 -28.562 -14.344 1 92.5 227 GLY A C 1
ATOM 1834 O O . GLY A 1 227 ? -0.955 -28.297 -13.602 1 92.5 227 GLY A O 1
ATOM 1835 N N . LEU A 1 228 ? 0.403 -27.734 -15.281 1 95 228 LEU A N 1
ATOM 1836 C CA . LEU A 1 228 ? -0.378 -26.562 -15.633 1 95 228 LEU A CA 1
ATOM 1837 C C . LEU A 1 228 ? -1.8 -26.938 -16.016 1 95 228 LEU A C 1
ATOM 1839 O O . LEU A 1 228 ? -2 -27.766 -16.906 1 95 228 LEU A O 1
ATOM 1843 N N . TYR A 1 229 ? -2.785 -26.359 -15.359 1 94 229 TYR A N 1
ATOM 1844 C CA . TYR A 1 229 ? -4.152 -26.766 -15.672 1 94 229 TYR A CA 1
ATOM 1845 C C . TYR A 1 229 ? -5.027 -25.547 -15.953 1 94 229 TYR A C 1
ATOM 1847 O O . TYR A 1 229 ? -6.152 -25.672 -16.438 1 94 229 TYR A O 1
ATOM 1855 N N . ALA A 1 230 ? -4.492 -24.391 -15.742 1 95.69 230 ALA A N 1
ATOM 1856 C CA . ALA A 1 230 ? -5.297 -23.203 -16 1 95.69 230 ALA A CA 1
ATOM 1857 C C . ALA A 1 230 ? -4.414 -22.031 -16.406 1 95.69 230 ALA A C 1
ATOM 1859 O O . ALA A 1 230 ? -3.256 -21.938 -15.984 1 95.69 230 ALA A O 1
ATOM 1860 N N . LEU A 1 231 ? -4.957 -21.156 -17.219 1 96.31 231 LEU A N 1
ATOM 1861 C CA . LEU A 1 231 ? -4.363 -19.875 -17.578 1 96.31 231 LEU A CA 1
ATOM 1862 C C . LEU A 1 231 ? -5.27 -18.719 -17.141 1 96.31 231 LEU A C 1
ATOM 1864 O O . LEU A 1 231 ? -6.492 -18.812 -17.266 1 96.31 231 LEU A O 1
ATOM 1868 N N . VAL A 1 232 ? -4.707 -17.766 -16.562 1 96.38 232 VAL A N 1
ATOM 1869 C CA . VAL A 1 232 ? -5.422 -16.562 -16.172 1 96.38 232 VAL A CA 1
ATOM 1870 C C . VAL A 1 232 ? -4.785 -15.344 -16.859 1 96.38 232 VAL A C 1
ATOM 1872 O O . VAL A 1 232 ? -3.574 -15.141 -16.766 1 96.38 232 VAL A O 1
ATOM 1875 N N . ALA A 1 233 ? -5.547 -14.625 -17.562 1 95.25 233 ALA A N 1
ATOM 1876 C CA . ALA A 1 233 ? -5.016 -13.469 -18.281 1 95.25 233 ALA A CA 1
ATOM 1877 C C . ALA A 1 233 ? -5.746 -12.188 -17.875 1 95.25 233 ALA A C 1
ATOM 1879 O O . ALA A 1 233 ? -6.953 -12.211 -17.625 1 95.25 233 ALA A O 1
ATOM 1880 N N . ASP A 1 234 ? -4.992 -11.141 -17.734 1 93.06 234 ASP A N 1
ATOM 1881 C CA . ASP A 1 234 ? -5.562 -9.852 -17.359 1 93.06 234 ASP A CA 1
ATOM 1882 C C . ASP A 1 234 ? -4.691 -8.703 -17.859 1 93.06 234 ASP A C 1
ATOM 1884 O O . ASP A 1 234 ? -3.484 -8.867 -18.047 1 93.06 234 ASP A O 1
ATOM 1888 N N . GLY A 1 235 ? -5.359 -7.625 -18.219 1 91.06 235 GLY A N 1
ATOM 1889 C CA . GLY A 1 235 ? -4.645 -6.434 -18.656 1 91.06 235 GLY A CA 1
ATOM 1890 C C . GLY A 1 235 ? -4.672 -5.316 -17.625 1 91.06 235 GLY A C 1
ATOM 1891 O O . GLY A 1 235 ? -5.652 -5.156 -16.906 1 91.06 235 GLY A O 1
ATOM 1892 N N . VAL A 1 236 ? -3.529 -4.59 -17.578 1 88.94 236 VAL A N 1
ATOM 1893 C CA . VAL A 1 236 ? -3.461 -3.434 -16.688 1 88.94 236 VAL A C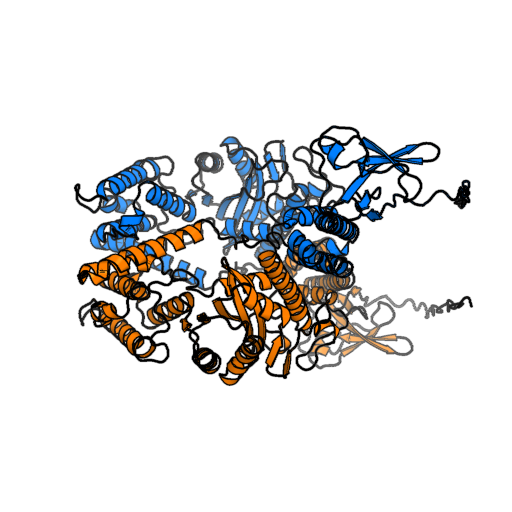A 1
ATOM 1894 C C . VAL A 1 236 ? -2.988 -2.209 -17.469 1 88.94 236 VAL A C 1
ATOM 1896 O O . VAL A 1 236 ? -2.021 -2.287 -18.234 1 88.94 236 VAL A O 1
ATOM 1899 N N . HIS A 1 237 ? -3.598 -1.113 -17.219 1 86.06 237 HIS A N 1
ATOM 1900 C CA . HIS A 1 237 ? -3.299 0.095 -17.969 1 86.06 237 HIS A CA 1
ATOM 1901 C C . HIS A 1 237 ? -2.277 0.964 -17.25 1 86.06 237 HIS A C 1
ATOM 1903 O O . HIS A 1 237 ? -1.631 1.816 -17.859 1 86.06 237 HIS A O 1
ATOM 1909 N N . SER A 1 238 ? -2.129 0.765 -16.031 1 82.5 238 SER A N 1
ATOM 1910 C CA . SER A 1 238 ? -1.28 1.642 -15.227 1 82.5 238 SER A CA 1
ATOM 1911 C C . SER A 1 238 ? 0.197 1.392 -15.508 1 82.5 238 SER A C 1
ATOM 1913 O O . SER A 1 238 ? 1.033 2.271 -15.297 1 82.5 238 SER A O 1
ATOM 1915 N N . PHE A 1 239 ? 0.528 0.236 -16.062 1 84.31 239 PHE A N 1
ATOM 1916 C CA . PHE A 1 239 ? 1.943 -0.093 -16.203 1 84.31 239 PHE A CA 1
ATOM 1917 C C . PHE A 1 239 ? 2.369 -0.075 -17.656 1 84.31 239 PHE A C 1
ATOM 1919 O O . PHE A 1 239 ? 3.414 -0.623 -18.016 1 84.31 239 PHE A O 1
ATOM 1926 N N . GLN A 1 240 ? 1.513 0.507 -18.359 1 82.06 240 GLN A N 1
ATOM 1927 C CA . GLN A 1 240 ? 1.979 0.738 -19.719 1 82.06 240 GLN A CA 1
ATOM 1928 C C . GLN A 1 240 ? 3.127 1.744 -19.75 1 82.06 240 GLN A C 1
ATOM 1930 O O . GLN A 1 240 ? 3.141 2.699 -18.969 1 82.06 240 GLN A O 1
ATOM 1935 N N . PRO A 1 241 ? 4.125 1.367 -20.5 1 79.81 241 PRO A N 1
ATOM 1936 C CA . PRO A 1 241 ? 5.27 2.285 -20.531 1 79.81 241 PRO A CA 1
ATOM 1937 C C . PRO A 1 241 ? 4.879 3.695 -20.969 1 79.81 241 PRO A C 1
ATOM 1939 O O . PRO A 1 241 ? 3.959 3.863 -21.781 1 79.81 241 PRO A O 1
ATOM 1942 N N . ARG A 1 242 ? 5.539 4.648 -20.453 1 72.88 242 ARG A N 1
ATOM 1943 C CA . ARG A 1 242 ? 5.285 6.059 -20.734 1 72.88 242 ARG A CA 1
ATOM 1944 C C . ARG A 1 242 ? 5.352 6.344 -22.234 1 72.88 242 ARG A C 1
ATOM 1946 O O . ARG A 1 242 ? 4.648 7.219 -22.734 1 72.88 242 ARG A O 1
ATOM 1953 N N . GLN A 1 243 ? 6.16 5.598 -22.922 1 71.06 243 GLN A N 1
ATOM 1954 C CA . GLN A 1 243 ? 6.398 5.777 -24.344 1 71.06 243 GLN A CA 1
ATOM 1955 C C . GLN A 1 243 ? 5.121 5.562 -25.141 1 71.06 243 GLN A C 1
ATOM 1957 O O . GLN A 1 243 ? 5.012 6.023 -26.281 1 71.06 243 GLN A O 1
ATOM 1962 N N . LEU A 1 244 ? 4.176 4.848 -24.531 1 74.56 244 LEU A N 1
ATOM 1963 C CA . LEU A 1 244 ? 2.932 4.559 -25.25 1 74.56 244 LEU A CA 1
ATOM 1964 C C . LEU A 1 244 ? 1.876 5.617 -24.938 1 74.56 244 LEU A C 1
ATOM 1966 O O . LEU A 1 244 ? 0.739 5.516 -25.406 1 74.56 244 LEU A O 1
ATOM 1970 N N . LYS A 1 245 ? 2.211 6.664 -24.266 1 65.75 245 LYS A N 1
ATOM 1971 C CA . LYS A 1 245 ? 1.392 7.84 -23.984 1 65.75 245 LYS A CA 1
ATOM 1972 C C . LYS A 1 245 ? 0.033 7.445 -23.422 1 65.75 245 LYS A C 1
ATOM 1974 O O . LYS A 1 245 ? -1.003 7.938 -23.875 1 65.75 245 LYS A O 1
ATOM 1979 N N . ARG A 1 246 ? -0.059 6.395 -22.656 1 67.75 246 ARG A N 1
ATOM 1980 C CA . ARG A 1 246 ? -1.221 5.969 -21.891 1 67.75 246 ARG A CA 1
ATOM 1981 C C . ARG A 1 246 ? -2.254 5.289 -22.781 1 67.75 246 ARG A C 1
ATOM 1983 O O . ARG A 1 246 ? -3.439 5.254 -22.438 1 67.75 246 ARG A O 1
ATOM 1990 N N . LYS A 1 247 ? -1.888 4.875 -23.844 1 76.81 247 LYS A N 1
ATOM 1991 C CA . LYS A 1 247 ? -2.82 4.219 -24.75 1 76.81 247 LYS A CA 1
ATOM 1992 C C . LYS A 1 247 ? -2.602 2.707 -24.766 1 76.81 247 LYS A C 1
ATOM 1994 O O . LYS A 1 247 ? -3.305 1.979 -25.469 1 76.81 247 LYS A O 1
ATOM 1999 N N . GLY A 1 248 ? -1.698 2.346 -24.109 1 86.38 248 GLY A N 1
ATOM 2000 C CA . GLY A 1 248 ? -1.383 0.926 -24.156 1 86.38 248 GLY A CA 1
ATOM 2001 C C . GLY A 1 248 ? -1.765 0.199 -22.875 1 86.38 248 GLY A C 1
ATOM 2002 O O . GLY A 1 248 ? -2.535 0.718 -22.062 1 86.38 248 GLY A O 1
ATOM 2003 N N . GLN A 1 249 ? -1.487 -1.117 -22.875 1 91.94 249 GLN A N 1
ATOM 2004 C CA . GLN A 1 249 ? -1.719 -1.937 -21.688 1 91.94 249 GLN A CA 1
ATOM 2005 C C . GLN A 1 249 ? -0.623 -2.984 -21.531 1 91.94 249 GLN A C 1
ATOM 2007 O O . GLN A 1 249 ? 0.041 -3.357 -22.5 1 91.94 249 GLN A O 1
ATOM 2012 N N . LEU A 1 250 ? -0.341 -3.258 -20.328 1 93.62 250 LEU A N 1
ATOM 2013 C CA . LEU A 1 250 ? 0.423 -4.461 -20.016 1 93.62 250 LEU A CA 1
ATOM 2014 C C . LEU A 1 250 ? -0.503 -5.652 -19.797 1 93.62 250 LEU A C 1
ATOM 2016 O O . LEU A 1 250 ? -1.364 -5.629 -18.922 1 93.62 250 LEU A O 1
ATOM 2020 N N . TYR A 1 251 ? -0.432 -6.555 -20.703 1 95.25 251 TYR A N 1
ATOM 2021 C CA . TYR A 1 251 ? -1.23 -7.773 -20.641 1 95.25 251 TYR A CA 1
ATOM 2022 C C . TYR A 1 251 ? -0.408 -8.938 -20.094 1 95.25 251 TYR A C 1
ATOM 2024 O O . TYR A 1 251 ? 0.697 -9.203 -20.578 1 95.25 251 TYR A O 1
ATOM 2032 N N . THR A 1 252 ? -0.881 -9.586 -19.062 1 96.06 252 THR A N 1
ATOM 2033 C CA . THR A 1 252 ? -0.135 -10.68 -18.453 1 96.06 252 THR A CA 1
ATOM 2034 C C . THR A 1 252 ? -0.938 -11.977 -18.484 1 96.06 252 THR A C 1
ATOM 2036 O O . THR A 1 252 ? -2.16 -11.961 -18.328 1 96.06 252 THR A O 1
ATOM 2039 N N . VAL A 1 253 ? -0.283 -13.023 -18.75 1 97.19 253 VAL A N 1
ATOM 2040 C CA . VAL A 1 253 ? -0.867 -14.359 -18.703 1 97.19 253 VAL A CA 1
ATOM 2041 C C . VAL A 1 253 ? -0.192 -15.188 -17.609 1 97.19 253 VAL A C 1
ATOM 2043 O O . VAL A 1 253 ? 1.031 -15.336 -17.609 1 97.19 253 VAL A O 1
ATOM 2046 N N . HIS A 1 254 ? -0.978 -15.688 -16.781 1 96.81 254 HIS A N 1
ATOM 2047 C CA . HIS A 1 254 ? -0.485 -16.453 -15.648 1 96.81 254 HIS A CA 1
ATOM 2048 C C . HIS A 1 254 ? -0.884 -17.922 -15.766 1 96.81 254 HIS A C 1
ATOM 2050 O O . HIS A 1 254 ? -1.943 -18.25 -16.312 1 96.81 254 HIS A O 1
ATOM 2056 N N . GLY A 1 255 ? 0.002 -18.719 -15.32 1 96.12 255 GLY A N 1
ATOM 2057 C CA . GLY A 1 255 ? -0.302 -20.141 -15.25 1 96.12 255 GLY A CA 1
ATOM 2058 C C . GLY A 1 255 ? -0.505 -20.641 -13.828 1 96.12 255 GLY A C 1
ATOM 2059 O O . GLY A 1 255 ? 0.172 -20.188 -12.906 1 96.12 255 GLY A O 1
ATOM 2060 N N . VAL A 1 256 ? -1.479 -21.516 -13.711 1 95.38 256 VAL A N 1
ATOM 2061 C CA . VAL A 1 256 ? -1.699 -22.188 -12.438 1 95.38 256 VAL A CA 1
ATOM 2062 C C . VAL A 1 256 ? -1.298 -23.656 -12.547 1 95.38 256 VAL A C 1
ATOM 2064 O O . VAL A 1 256 ? -1.835 -24.391 -13.383 1 95.38 256 VAL A O 1
ATOM 2067 N N . CYS A 1 257 ? -0.375 -24.047 -11.727 1 94.69 257 CYS A N 1
ATOM 2068 C CA . CYS A 1 257 ? 0.172 -25.391 -11.773 1 94.69 257 CYS A CA 1
ATOM 2069 C C . CYS A 1 257 ? -0.339 -26.234 -10.602 1 94.69 257 CYS A C 1
ATOM 2071 O O . CYS A 1 257 ? -1.288 -25.828 -9.922 1 94.69 257 CYS A O 1
ATOM 2073 N N . ARG A 1 258 ? 0.224 -27.375 -10.555 1 91.75 258 ARG A N 1
ATOM 2074 C CA . ARG A 1 258 ? -0.165 -28.281 -9.484 1 91.75 258 ARG A CA 1
ATOM 2075 C C . ARG A 1 258 ? -0.092 -27.578 -8.125 1 91.75 258 ARG A C 1
ATOM 2077 O O . ARG A 1 258 ? 0.765 -26.719 -7.91 1 91.75 258 ARG A O 1
ATOM 2084 N N . ASN A 1 259 ? -0.997 -27.891 -7.227 1 89 259 ASN A N 1
ATOM 2085 C CA . ASN A 1 259 ? -1.058 -27.406 -5.852 1 89 259 ASN A CA 1
ATOM 2086 C C . ASN A 1 259 ? -1.362 -25.906 -5.801 1 89 259 ASN A C 1
ATOM 2088 O O . ASN A 1 259 ? -1.12 -25.266 -4.781 1 89 259 ASN A O 1
ATOM 2092 N N . GLY A 1 260 ? -1.764 -25.359 -6.879 1 88.69 260 GLY A N 1
ATOM 2093 C CA . GLY A 1 260 ? -2.219 -23.984 -6.891 1 88.69 260 GLY A CA 1
ATOM 2094 C C . GLY A 1 260 ? -1.091 -22.984 -7.07 1 88.69 260 GLY A C 1
ATOM 2095 O O . GLY A 1 260 ? -1.286 -21.781 -6.891 1 88.69 260 GLY A O 1
ATOM 2096 N N . VAL A 1 261 ? 0.088 -23.484 -7.402 1 91 261 VAL A N 1
ATOM 2097 C CA . VAL A 1 261 ? 1.221 -22.594 -7.605 1 91 261 VAL A CA 1
ATOM 2098 C C . VAL A 1 261 ? 0.998 -21.75 -8.867 1 91 261 VAL A C 1
ATOM 2100 O O . VAL A 1 261 ? 0.753 -22.297 -9.945 1 91 261 VAL A O 1
ATOM 2103 N N . GLU A 1 262 ? 0.996 -20.469 -8.648 1 93.19 262 GLU A N 1
ATOM 2104 C CA . GLU A 1 262 ? 0.727 -19.547 -9.742 1 93.19 262 GLU A CA 1
ATOM 2105 C C . GLU A 1 262 ? 1.991 -18.797 -10.156 1 93.19 262 GLU A C 1
ATOM 2107 O O . GLU A 1 262 ? 2.764 -18.359 -9.297 1 93.19 262 GLU A O 1
ATOM 2112 N N . VAL A 1 263 ? 2.215 -18.672 -11.422 1 95 263 VAL A N 1
ATOM 2113 C CA . VAL A 1 263 ? 3.389 -17.969 -11.922 1 95 263 VAL A CA 1
ATOM 2114 C C . VAL A 1 263 ? 3.023 -17.172 -13.18 1 95 263 VAL A C 1
ATOM 2116 O O . VAL A 1 263 ? 2.197 -17.625 -13.977 1 95 263 VAL A O 1
ATOM 2119 N N . PRO A 1 264 ? 3.6 -16.047 -13.352 1 96.12 264 PRO A N 1
ATOM 2120 C CA . PRO A 1 264 ? 3.463 -15.383 -14.656 1 96.12 264 PRO A CA 1
ATOM 2121 C C . PRO A 1 264 ? 4.211 -16.109 -15.766 1 96.12 264 PRO A C 1
ATOM 2123 O O . PRO A 1 264 ? 5.324 -16.594 -15.555 1 96.12 264 PRO A O 1
ATOM 2126 N N . LEU A 1 265 ? 3.615 -16.266 -16.906 1 97.12 265 LEU A N 1
ATOM 2127 C CA . LEU A 1 265 ? 4.219 -17.031 -18 1 97.12 265 LEU A CA 1
ATOM 2128 C C . LEU A 1 265 ? 4.57 -16.125 -19.172 1 97.12 265 LEU A C 1
ATOM 2130 O O . LEU A 1 265 ? 5.5 -16.406 -19.922 1 97.12 265 LEU A O 1
ATOM 2134 N N . LEU A 1 266 ? 3.768 -15.141 -19.297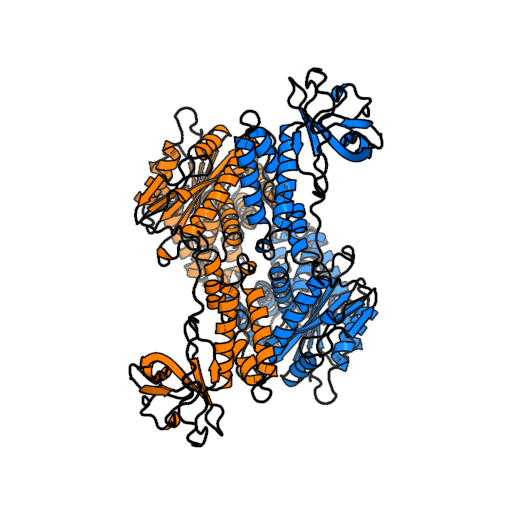 1 97.38 266 LEU A N 1
ATOM 2135 C CA . LEU A 1 266 ? 3.955 -14.281 -20.469 1 97.38 266 LEU A CA 1
ATOM 2136 C C . LEU A 1 266 ? 3.521 -12.852 -20.172 1 97.38 266 LEU A C 1
ATOM 2138 O O . LEU A 1 266 ? 2.52 -12.633 -19.484 1 97.38 266 LEU A O 1
ATOM 2142 N N . TYR A 1 267 ? 4.273 -11.93 -20.734 1 97 267 TYR A N 1
ATOM 2143 C CA . TYR A 1 267 ? 3.979 -10.5 -20.656 1 97 267 TYR A CA 1
ATOM 2144 C C . TYR A 1 267 ? 3.871 -9.891 -22.047 1 97 267 TYR A C 1
ATOM 2146 O O . TYR A 1 267 ? 4.66 -10.211 -22.938 1 97 267 TYR A O 1
ATOM 2154 N N . ALA A 1 268 ? 2.865 -9.062 -22.219 1 96.81 268 ALA A N 1
ATOM 2155 C CA . ALA A 1 268 ? 2.719 -8.375 -23.5 1 96.81 268 ALA A CA 1
ATOM 2156 C C . ALA A 1 268 ? 2.402 -6.898 -23.297 1 96.81 268 ALA A C 1
ATOM 2158 O O . ALA A 1 268 ? 1.59 -6.543 -22.438 1 96.81 268 ALA A O 1
ATOM 2159 N N . ILE A 1 269 ? 3.121 -6.105 -23.984 1 94.69 269 ILE A N 1
ATOM 2160 C CA . ILE A 1 269 ? 2.814 -4.68 -24.062 1 94.69 269 ILE A CA 1
ATOM 2161 C C . ILE A 1 269 ? 2.164 -4.355 -25.391 1 94.69 269 ILE A C 1
ATOM 2163 O O . ILE A 1 269 ? 2.754 -4.59 -26.453 1 94.69 269 ILE A O 1
ATOM 2167 N N . SER A 1 270 ? 0.931 -3.859 -25.297 1 93 270 SER A N 1
ATOM 2168 C CA . SER A 1 270 ? 0.225 -3.609 -26.547 1 93 270 SER A CA 1
ATOM 2169 C C . SER A 1 270 ? -0.483 -2.258 -26.531 1 93 270 SER A C 1
ATOM 2171 O O . SER A 1 270 ? -1.007 -1.846 -25.484 1 93 270 SER A O 1
ATOM 2173 N N . SER A 1 271 ? -0.521 -1.648 -27.656 1 89.19 271 SER A N 1
ATOM 2174 C CA . SER A 1 271 ? -1.275 -0.408 -27.812 1 89.19 271 SER A CA 1
ATOM 2175 C C . SER A 1 271 ? -2.664 -0.671 -28.375 1 89.19 271 SER A C 1
ATOM 2177 O O . SER A 1 271 ? -3.51 0.226 -28.406 1 89.19 271 SER A O 1
ATOM 2179 N N . LYS A 1 272 ? -2.871 -1.918 -28.797 1 87.25 272 LYS A N 1
ATOM 2180 C CA . LYS A 1 272 ? -4.156 -2.299 -29.375 1 87.25 272 LYS A CA 1
ATOM 2181 C C . LYS A 1 272 ? -4.797 -3.439 -28.594 1 87.25 272 LYS A C 1
ATOM 2183 O O . LYS A 1 272 ? -4.098 -4.23 -27.953 1 87.25 272 LYS A O 1
ATOM 2188 N N . LYS A 1 273 ? -6.066 -3.467 -28.672 1 90.19 273 LYS A N 1
ATOM 2189 C CA . LYS A 1 273 ? -6.824 -4.516 -28 1 90.19 273 LYS A CA 1
ATOM 2190 C C . LYS A 1 273 ? -7.711 -5.27 -28.984 1 90.19 273 LYS A C 1
ATOM 2192 O O . LYS A 1 273 ? -8.906 -5.441 -28.75 1 90.19 273 LYS A O 1
ATOM 2197 N N . THR A 1 274 ? -7.051 -5.727 -30.016 1 94.06 274 THR A N 1
ATOM 2198 C CA . THR A 1 274 ? -7.789 -6.41 -31.078 1 94.06 274 THR A CA 1
ATOM 2199 C C . THR A 1 274 ? -7.672 -7.926 -30.922 1 94.06 274 THR A C 1
ATOM 2201 O O . THR A 1 274 ? -6.785 -8.414 -30.234 1 94.06 274 THR A O 1
ATOM 2204 N N . GLU A 1 275 ? -8.594 -8.594 -31.609 1 96 275 GLU A N 1
ATOM 2205 C CA . GLU A 1 275 ? -8.578 -10.055 -31.594 1 96 275 GLU A CA 1
ATOM 2206 C C . GLU A 1 275 ? -7.266 -10.602 -32.156 1 96 275 GLU A C 1
ATOM 2208 O O . GLU A 1 275 ? -6.746 -11.602 -31.656 1 96 275 GLU A O 1
ATOM 2213 N N . GLN A 1 276 ? -6.766 -9.938 -33.062 1 95.5 276 GLN A N 1
ATOM 2214 C CA . GLN A 1 276 ? -5.508 -10.359 -33.688 1 95.5 276 GLN A CA 1
ATOM 2215 C C . GLN A 1 276 ? -4.359 -10.289 -32.688 1 95.5 276 GLN A C 1
ATOM 2217 O O . GLN A 1 276 ? -3.527 -11.195 -32.625 1 95.5 276 GLN A O 1
ATOM 2222 N N . VAL A 1 277 ? -4.34 -9.258 -31.969 1 95.5 277 VAL A N 1
ATOM 2223 C CA . VAL A 1 277 ? -3.287 -9.062 -30.984 1 95.5 277 VAL A CA 1
ATOM 2224 C C . VAL A 1 277 ? -3.369 -10.164 -29.922 1 95.5 277 VAL A C 1
ATOM 2226 O O . VAL A 1 277 ? -2.365 -10.805 -29.609 1 95.5 277 VAL A O 1
ATOM 2229 N N . TYR A 1 278 ? -4.543 -10.422 -29.438 1 97.25 278 TYR A N 1
ATOM 2230 C CA . TYR A 1 278 ? -4.719 -11.445 -28.422 1 97.25 278 TYR A CA 1
ATOM 2231 C C . TYR A 1 278 ? -4.395 -12.828 -28.969 1 97.25 278 TYR A C 1
ATOM 2233 O O . TYR A 1 278 ? -3.807 -13.656 -28.266 1 97.25 278 TYR A O 1
ATOM 2241 N N . THR A 1 279 ? -4.801 -13.047 -30.188 1 97.69 279 THR A N 1
ATOM 2242 C CA . THR A 1 279 ? -4.488 -14.32 -30.812 1 97.69 279 THR A CA 1
ATOM 2243 C C . THR A 1 279 ? -2.979 -14.547 -30.859 1 97.69 279 THR A C 1
ATOM 2245 O O . THR A 1 279 ? -2.5 -15.641 -30.594 1 97.69 279 THR A O 1
ATOM 2248 N N . THR A 1 280 ? -2.318 -13.492 -31.203 1 97.06 280 THR A N 1
ATOM 2249 C CA . THR A 1 280 ? -0.864 -13.586 -31.25 1 97.06 280 THR A CA 1
ATOM 2250 C C . THR A 1 280 ? -0.289 -13.914 -29.875 1 97.06 280 THR A C 1
ATOM 2252 O O . THR A 1 280 ? 0.594 -14.766 -29.766 1 97.06 280 THR A O 1
ATOM 2255 N N . ILE A 1 281 ? -0.754 -13.289 -28.875 1 97 281 ILE A N 1
ATOM 2256 C CA . ILE A 1 281 ? -0.275 -13.477 -27.516 1 97 281 ILE A CA 1
ATOM 2257 C C . ILE A 1 281 ? -0.483 -14.93 -27.094 1 97 281 ILE A C 1
ATOM 2259 O O . ILE A 1 281 ? 0.456 -15.594 -26.641 1 97 281 ILE A O 1
ATOM 2263 N N . PHE A 1 282 ? -1.616 -15.5 -27.297 1 97.56 282 PHE A N 1
ATOM 2264 C CA . PHE A 1 282 ? -1.942 -16.844 -26.844 1 97.56 282 PHE A CA 1
ATOM 2265 C C . PHE A 1 282 ? -1.265 -17.891 -27.719 1 97.56 282 PHE A C 1
ATOM 2267 O O . PHE A 1 282 ? -0.93 -18.984 -27.25 1 97.56 282 PHE A O 1
ATOM 2274 N N . ARG A 1 283 ? -1.011 -17.516 -28.969 1 97 283 ARG A N 1
ATOM 2275 C CA . ARG A 1 283 ? -0.287 -18.438 -29.844 1 97 283 ARG A CA 1
ATOM 2276 C C . ARG A 1 283 ? 1.137 -18.656 -29.344 1 97 283 ARG A C 1
ATOM 2278 O O . ARG A 1 283 ? 1.67 -19.766 -29.453 1 97 283 ARG A O 1
ATOM 2285 N N . HIS A 1 284 ? 1.729 -17.594 -28.875 1 96.19 284 HIS A N 1
ATOM 2286 C CA . HIS A 1 284 ? 3.072 -17.734 -28.312 1 96.19 284 HIS A CA 1
ATOM 2287 C C . HIS A 1 284 ? 3.098 -18.766 -27.188 1 96.19 284 HIS A C 1
ATOM 2289 O O . HIS A 1 284 ? 4.043 -19.547 -27.078 1 96.19 284 HIS A O 1
ATOM 2295 N N . ILE A 1 285 ? 2.102 -18.766 -26.359 1 95.38 285 ILE A N 1
ATOM 2296 C CA . ILE A 1 285 ? 2.029 -19.703 -25.25 1 95.38 285 ILE A CA 1
ATOM 2297 C C . ILE A 1 285 ? 1.786 -21.109 -25.781 1 95.38 285 ILE A C 1
ATOM 2299 O O . ILE A 1 285 ? 2.467 -22.062 -25.375 1 95.38 285 ILE A O 1
ATOM 2303 N N . ARG A 1 286 ? 0.841 -21.219 -26.688 1 95 286 ARG A N 1
ATOM 2304 C CA . ARG A 1 286 ? 0.483 -22.516 -27.25 1 95 286 ARG A CA 1
ATOM 2305 C C . ARG A 1 286 ? 1.684 -23.172 -27.922 1 95 286 ARG A C 1
ATOM 2307 O O . ARG A 1 286 ? 1.898 -24.375 -27.797 1 95 286 ARG A O 1
ATOM 2314 N N . ASP A 1 287 ? 2.393 -22.359 -28.609 1 93.88 287 ASP A N 1
ATOM 2315 C CA . ASP A 1 287 ? 3.521 -22.875 -29.375 1 93.88 287 ASP A CA 1
ATOM 2316 C C . ASP A 1 287 ? 4.609 -23.422 -28.453 1 93.88 287 ASP A C 1
ATOM 2318 O O . ASP A 1 287 ? 5.41 -24.266 -28.875 1 93.88 287 ASP A O 1
ATOM 2322 N N . GLU A 1 288 ? 4.629 -22.938 -27.281 1 93.5 288 GLU A N 1
ATOM 2323 C CA . GLU A 1 288 ? 5.625 -23.422 -26.328 1 93.5 288 GLU A CA 1
ATOM 2324 C C . GLU A 1 288 ? 5.203 -24.766 -25.734 1 93.5 288 GLU A C 1
ATOM 2326 O O . GLU A 1 288 ? 6.035 -25.5 -25.188 1 93.5 288 GLU A O 1
ATOM 2331 N N . PHE A 1 289 ? 3.891 -25.016 -25.844 1 91 289 PHE A N 1
ATOM 2332 C CA . PHE A 1 289 ? 3.402 -26.312 -25.359 1 91 289 PHE A CA 1
ATOM 2333 C C . PHE A 1 289 ? 3.76 -27.422 -26.344 1 91 289 PHE A C 1
ATOM 2335 O O . PHE A 1 289 ? 3.66 -27.25 -27.562 1 91 289 PHE A O 1
ATOM 2342 N N . ASN A 1 290 ? 4.727 -28.219 -26.062 1 75.38 290 ASN A N 1
ATOM 2343 C CA . ASN A 1 290 ? 5.086 -29.312 -26.953 1 75.38 290 ASN A CA 1
ATOM 2344 C C . ASN A 1 290 ? 4.02 -30.406 -26.953 1 75.38 290 ASN A C 1
ATOM 2346 O O . ASN A 1 290 ? 3.168 -30.453 -26.062 1 75.38 290 ASN A O 1
ATOM 2350 N N . ALA A 1 291 ? 4.074 -31.062 -28.062 1 65.12 291 ALA A N 1
ATOM 2351 C CA . ALA A 1 291 ? 3.125 -32.156 -28.219 1 65.12 291 ALA A CA 1
ATOM 2352 C C . ALA A 1 291 ? 3.121 -33.062 -26.969 1 65.12 291 ALA A C 1
ATOM 2354 O O . ALA A 1 291 ? 2.076 -33.562 -26.578 1 65.12 291 ALA A O 1
ATOM 2355 N N . SER A 1 292 ? 4.129 -33.094 -26.328 1 66.19 292 SER A N 1
ATOM 2356 C CA . SER A 1 292 ? 4.227 -34.031 -25.219 1 66.19 292 SER A CA 1
ATOM 2357 C C . SER A 1 292 ? 3.785 -33.375 -23.906 1 66.19 292 SER A C 1
ATOM 2359 O O . SER A 1 292 ? 3.459 -34.062 -22.938 1 66.19 292 SER A O 1
ATOM 2361 N N . VAL A 1 293 ? 3.617 -32.125 -23.922 1 78.12 293 VAL A N 1
ATOM 2362 C CA . VAL A 1 293 ? 3.363 -31.5 -22.641 1 78.12 293 VAL A CA 1
ATOM 2363 C C . VAL A 1 293 ? 2.189 -30.531 -22.781 1 78.12 293 VAL A C 1
ATOM 2365 O O . VAL A 1 293 ? 2.08 -29.562 -22.016 1 78.12 293 VAL A O 1
ATOM 2368 N N . PHE A 1 294 ? 1.32 -30.906 -23.594 1 82.56 294 PHE A N 1
ATOM 2369 C CA . PHE A 1 294 ? 0.147 -30.031 -23.688 1 82.56 294 PHE A CA 1
ATOM 2370 C C . PHE A 1 294 ? -0.802 -30.281 -22.516 1 82.56 294 PHE A C 1
ATOM 2372 O O . PHE A 1 294 ? -1.16 -31.438 -22.234 1 82.56 294 PHE A O 1
ATOM 2379 N N . PRO A 1 295 ? -1.089 -29.219 -21.797 1 83.94 295 PRO A N 1
ATOM 2380 C CA . PRO A 1 295 ? -1.994 -29.406 -20.672 1 83.94 295 PRO A CA 1
ATOM 2381 C C . PRO A 1 295 ? -3.355 -29.969 -21.078 1 83.94 295 PRO A C 1
ATOM 2383 O O . PRO A 1 295 ? -3.977 -29.453 -22.016 1 83.94 295 PRO A O 1
ATOM 2386 N N . ALA A 1 296 ? -3.67 -31.031 -20.484 1 79 296 ALA A N 1
ATOM 2387 C CA . ALA A 1 296 ? -4.98 -31.625 -20.719 1 79 296 ALA A CA 1
ATOM 2388 C C . ALA A 1 296 ? -6.082 -30.812 -20.047 1 79 296 ALA A C 1
ATOM 2390 O O . ALA A 1 296 ? -5.902 -30.297 -18.938 1 79 296 ALA A O 1
ATOM 2391 N N . ASN A 1 297 ? -7.199 -30.516 -20.719 1 87.25 297 ASN A N 1
ATOM 2392 C CA . ASN A 1 297 ? -8.367 -29.844 -20.156 1 87.25 297 ASN A CA 1
ATOM 2393 C C . ASN A 1 297 ? -8.016 -28.453 -19.625 1 87.25 297 ASN A C 1
ATOM 2395 O O . ASN A 1 297 ? -8.312 -28.125 -18.484 1 87.25 297 ASN A O 1
ATOM 2399 N N . LEU A 1 298 ? -7.301 -27.75 -20.375 1 93.81 298 LEU A N 1
ATOM 2400 C CA . LEU A 1 298 ? -6.848 -26.406 -20.031 1 93.81 298 LEU A CA 1
ATOM 2401 C C . LEU A 1 298 ? -8.031 -25.469 -19.797 1 93.81 298 LEU A C 1
ATOM 2403 O O . LEU A 1 298 ? -8.969 -25.438 -20.594 1 93.81 298 LEU A O 1
ATOM 2407 N N . ARG A 1 299 ? -8.031 -24.844 -18.703 1 94.88 299 ARG A N 1
ATOM 2408 C CA . ARG A 1 299 ? -9 -23.797 -18.375 1 94.88 299 ARG A CA 1
ATOM 2409 C C . ARG A 1 299 ? -8.391 -22.406 -18.547 1 94.88 299 ARG A C 1
ATOM 2411 O O . ARG A 1 299 ? -7.262 -22.156 -18.125 1 94.88 299 ARG A O 1
ATOM 2418 N N . VAL A 1 300 ? -9.125 -21.562 -19.219 1 95.75 300 VAL A N 1
ATOM 2419 C CA . VAL A 1 300 ? -8.641 -20.188 -19.391 1 95.75 300 VAL A CA 1
ATOM 2420 C C . VAL A 1 300 ? -9.648 -19.203 -18.797 1 95.75 300 VAL A C 1
ATOM 2422 O O . VAL A 1 300 ? -10.828 -19.219 -19.156 1 95.75 300 VAL A O 1
ATOM 2425 N N . VAL A 1 301 ? -9.211 -18.422 -17.859 1 95.06 301 VAL A N 1
ATOM 2426 C CA . VAL A 1 301 ? -10.062 -17.438 -17.203 1 95.06 301 VAL A CA 1
ATOM 2427 C C . VAL A 1 301 ? -9.648 -16.031 -17.625 1 95.06 301 VAL A C 1
ATOM 2429 O O . VAL A 1 301 ? -8.477 -15.656 -17.484 1 95.06 301 VAL A O 1
ATOM 2432 N N . LEU A 1 302 ? -10.523 -15.25 -18.125 1 93.19 302 LEU A N 1
ATOM 2433 C CA . LEU A 1 302 ? -10.195 -13.906 -18.562 1 93.19 302 LEU A CA 1
ATOM 2434 C C . LEU A 1 302 ? -11.367 -12.953 -18.328 1 93.19 302 LEU A C 1
ATOM 2436 O O . LEU A 1 302 ? -12.422 -13.367 -17.844 1 93.19 302 LEU A O 1
ATOM 2440 N N . ASP A 1 303 ? -11.156 -11.664 -18.578 1 91.31 303 ASP A N 1
ATOM 2441 C CA . ASP A 1 303 ? -12.203 -10.648 -18.5 1 91.31 303 ASP A CA 1
ATOM 2442 C C . ASP A 1 303 ? -13.195 -10.805 -19.656 1 91.31 303 ASP A C 1
ATOM 2444 O O . ASP A 1 303 ? -12.914 -11.5 -20.641 1 91.31 303 ASP A O 1
ATOM 2448 N N . PHE A 1 304 ? -14.359 -10.258 -19.516 1 92.06 304 PHE A N 1
ATOM 2449 C CA . PHE A 1 304 ? -15.406 -10.359 -20.531 1 92.06 304 PHE A CA 1
ATOM 2450 C C . PHE A 1 304 ? -15.156 -9.375 -21.672 1 92.06 304 PHE A C 1
ATOM 2452 O O . PHE A 1 304 ? -15.891 -8.398 -21.828 1 92.06 304 PHE A O 1
ATOM 2459 N N . GLU A 1 305 ? -14.188 -9.68 -22.422 1 91.38 305 GLU A N 1
ATOM 2460 C CA . GLU A 1 305 ? -13.852 -8.953 -23.641 1 91.38 305 GLU A CA 1
ATOM 2461 C C . GLU A 1 305 ? -13.945 -9.852 -24.875 1 91.38 305 GLU A C 1
ATOM 2463 O O . GLU A 1 305 ? -13.273 -10.875 -24.953 1 91.38 305 GLU A O 1
ATOM 2468 N N . LYS A 1 306 ? -14.75 -9.445 -25.766 1 92.69 306 LYS A N 1
ATOM 2469 C CA . LYS A 1 306 ? -15.047 -10.258 -26.938 1 92.69 306 LYS A CA 1
ATOM 2470 C C . LYS A 1 306 ? -13.766 -10.633 -27.688 1 92.69 306 LYS A C 1
ATOM 2472 O O . LYS A 1 306 ? -13.578 -11.789 -28.062 1 92.69 306 LYS A O 1
ATOM 2477 N N . ALA A 1 307 ? -12.898 -9.68 -27.828 1 94.81 307 ALA A N 1
ATOM 2478 C CA . ALA A 1 307 ? -11.68 -9.883 -28.594 1 94.81 307 ALA A CA 1
ATOM 2479 C C . ALA A 1 307 ? -10.797 -10.953 -27.969 1 94.81 307 ALA A C 1
ATOM 2481 O O . ALA A 1 307 ? -10.336 -11.867 -28.641 1 94.81 307 ALA A O 1
ATOM 2482 N N . SER A 1 308 ? -10.594 -10.875 -26.688 1 95 308 SER A N 1
ATOM 2483 C CA . SER A 1 308 ? -9.734 -11.82 -26 1 95 308 SER A CA 1
ATOM 2484 C C . SER A 1 308 ? -10.375 -13.203 -25.938 1 95 308 SER A C 1
ATOM 2486 O O . SER A 1 308 ? -9.688 -14.219 -26.078 1 95 308 SER A O 1
ATOM 2488 N N . ILE A 1 309 ? -11.672 -13.297 -25.766 1 95.19 309 ILE A N 1
ATOM 2489 C CA . ILE A 1 309 ? -12.391 -14.562 -25.688 1 95.19 309 ILE A CA 1
ATOM 2490 C C . ILE A 1 309 ? -12.32 -15.281 -27.031 1 95.19 309 ILE A C 1
ATOM 2492 O O . ILE A 1 309 ? -12 -16.469 -27.094 1 95.19 309 ILE A O 1
ATOM 2496 N N . ASN A 1 310 ? -12.602 -14.547 -28.078 1 95.5 310 ASN A N 1
ATOM 2497 C CA . ASN A 1 310 ? -12.508 -15.117 -29.406 1 95.5 310 ASN A CA 1
ATOM 2498 C C . ASN A 1 310 ? -11.109 -15.641 -29.703 1 95.5 310 ASN A C 1
ATOM 2500 O O . ASN A 1 310 ? -10.945 -16.703 -30.312 1 95.5 310 ASN A O 1
ATOM 2504 N N . ALA A 1 311 ? -10.172 -14.867 -29.297 1 97.12 311 ALA A N 1
ATOM 2505 C CA . ALA A 1 311 ? -8.781 -15.258 -29.516 1 97.12 311 ALA A CA 1
ATOM 2506 C C . ALA A 1 311 ? -8.461 -16.578 -28.812 1 97.12 311 ALA A C 1
ATOM 2508 O O . ALA A 1 311 ? -7.852 -17.469 -29.406 1 97.12 311 ALA A O 1
ATOM 2509 N N . VAL A 1 312 ? -8.875 -16.75 -27.594 1 96.56 312 VAL A N 1
ATOM 2510 C CA . VAL A 1 312 ? -8.602 -17.969 -26.828 1 96.56 312 VAL A CA 1
ATOM 2511 C C . VAL A 1 312 ? -9.305 -19.156 -27.453 1 96.56 312 VAL A C 1
ATOM 2513 O O . VAL A 1 312 ? -8.727 -20.234 -27.578 1 96.56 312 VAL A O 1
ATOM 2516 N N . LYS A 1 313 ? -10.508 -18.984 -27.891 1 94.69 313 LYS A N 1
ATOM 2517 C CA . LYS A 1 313 ? -11.266 -20.062 -28.516 1 94.69 313 LYS A CA 1
ATOM 2518 C C . LYS A 1 313 ? -10.617 -20.516 -29.812 1 94.69 313 LYS A C 1
ATOM 2520 O O . LYS A 1 313 ? -10.664 -21.703 -30.156 1 94.69 313 LYS A O 1
ATOM 2525 N N . ARG A 1 314 ? -10.062 -19.578 -30.453 1 95.81 314 ARG A N 1
ATOM 2526 C CA . ARG A 1 314 ? -9.391 -19.891 -31.703 1 95.81 314 ARG A CA 1
ATOM 2527 C C . ARG A 1 314 ? -8.086 -20.641 -31.453 1 95.81 314 ARG A C 1
ATOM 2529 O O . ARG A 1 314 ? -7.777 -21.609 -32.156 1 95.81 314 ARG A O 1
ATOM 2536 N N . VAL A 1 315 ? -7.34 -20.172 -30.516 1 96.44 315 VAL A N 1
ATOM 2537 C CA . VAL A 1 315 ? -6 -20.703 -30.266 1 96.44 315 VAL A CA 1
ATOM 2538 C C . VAL A 1 315 ? -6.094 -22.016 -29.5 1 96.44 315 VAL A C 1
ATOM 2540 O O . VAL A 1 315 ? -5.312 -22.938 -29.734 1 96.44 315 VAL A O 1
ATOM 2543 N N . PHE A 1 316 ? -7.031 -22.031 -28.531 1 95.25 316 PHE A N 1
ATOM 2544 C CA . PHE A 1 316 ? -7.266 -23.219 -27.719 1 95.25 316 PHE A CA 1
ATOM 2545 C C . PHE A 1 316 ? -8.695 -23.734 -27.891 1 95.25 316 PHE A C 1
ATOM 2547 O O . PHE A 1 316 ? -9.508 -23.625 -26.969 1 95.25 316 PHE A O 1
ATOM 2554 N N . PRO A 1 317 ? -8.938 -24.422 -28.875 1 92.69 317 PRO A N 1
ATOM 2555 C CA . PRO A 1 317 ? -10.312 -24.828 -29.141 1 92.69 317 PRO A CA 1
ATOM 2556 C C . PRO A 1 317 ? -10.852 -25.828 -28.125 1 92.69 317 PRO A C 1
ATOM 2558 O O . PRO A 1 317 ? -12.062 -25.891 -27.875 1 92.69 317 PRO A O 1
ATOM 2561 N N . ASP A 1 318 ? -9.984 -26.562 -27.516 1 91.5 318 ASP A N 1
ATOM 2562 C CA . ASP A 1 318 ? -10.414 -27.594 -26.578 1 91.5 318 ASP A CA 1
ATOM 2563 C C . ASP A 1 318 ? -10.422 -27.078 -25.141 1 91.5 318 ASP A C 1
ATOM 2565 O O . ASP A 1 318 ? -10.82 -27.781 -24.219 1 91.5 318 ASP A O 1
ATOM 2569 N N . ALA A 1 319 ? -9.969 -25.906 -24.969 1 93.69 319 ALA A N 1
ATOM 2570 C CA . ALA A 1 319 ? -9.891 -25.344 -23.609 1 93.69 319 ALA A CA 1
ATOM 2571 C C . ALA A 1 319 ? -11.258 -24.844 -23.141 1 93.69 319 ALA A C 1
ATOM 2573 O O . ALA A 1 319 ? -12.117 -24.516 -23.969 1 93.69 319 ALA A O 1
ATOM 2574 N N . THR A 1 320 ? -11.492 -24.922 -21.906 1 93 320 THR A N 1
ATOM 2575 C CA . THR A 1 320 ? -12.68 -24.328 -21.312 1 93 320 THR A CA 1
ATOM 2576 C C . THR A 1 320 ? -12.438 -22.844 -20.984 1 93 320 THR A C 1
ATOM 2578 O O . THR A 1 320 ? -11.555 -22.516 -20.203 1 93 320 THR A O 1
ATOM 2581 N N . VAL A 1 321 ? -13.219 -22.031 -21.609 1 93.62 321 VAL A N 1
ATOM 2582 C CA . VAL A 1 321 ? -13.07 -20.594 -21.406 1 93.62 321 VAL A CA 1
ATOM 2583 C C . VAL A 1 321 ? -14.094 -20.109 -20.391 1 93.62 321 VAL A C 1
ATOM 2585 O O . VAL A 1 321 ? -15.281 -20.422 -20.5 1 93.62 321 VAL A O 1
ATOM 2588 N N . GLN A 1 322 ? -13.625 -19.375 -19.438 1 93.19 322 GLN A N 1
ATOM 2589 C CA . GLN A 1 322 ? -14.492 -18.828 -18.391 1 93.19 322 GLN A CA 1
ATOM 2590 C C . GLN A 1 322 ? -14.211 -17.344 -18.156 1 93.19 322 GLN A C 1
ATOM 2592 O O . GLN A 1 322 ? -13.07 -16.906 -18.281 1 93.19 322 GLN A O 1
ATOM 2597 N N . GLY A 1 323 ? -15.273 -16.688 -17.828 1 92.5 323 GLY A N 1
ATOM 2598 C CA . GLY A 1 323 ? -15.109 -15.281 -17.469 1 92.5 323 GLY A CA 1
ATOM 2599 C C . GLY A 1 323 ? -14.844 -15.078 -15.992 1 92.5 323 GLY A C 1
ATOM 2600 O O . GLY A 1 323 ? -15.211 -15.914 -15.164 1 92.5 323 GLY A O 1
ATOM 2601 N N . CYS A 1 324 ? -14.219 -14.008 -15.68 1 90.94 324 CYS A N 1
ATOM 2602 C CA . CYS A 1 324 ? -13.891 -13.68 -14.297 1 90.94 324 CYS A CA 1
ATOM 2603 C C . CYS A 1 324 ? -15.133 -13.25 -13.523 1 90.94 324 CYS A C 1
ATOM 2605 O O . CYS A 1 324 ? -15.836 -12.32 -13.93 1 90.94 324 CYS A O 1
ATOM 2607 N N . ALA A 1 325 ? -15.32 -13.852 -12.406 1 88.06 325 ALA A N 1
ATOM 2608 C CA . ALA A 1 325 ? -16.5 -13.578 -11.586 1 88.06 325 ALA A CA 1
ATOM 2609 C C . ALA A 1 325 ? -16.453 -12.164 -11.016 1 88.06 325 ALA A C 1
ATOM 2611 O O . ALA A 1 325 ? -17.484 -11.523 -10.828 1 88.06 325 ALA A O 1
ATOM 2612 N N . PHE A 1 326 ? -15.32 -11.711 -10.82 1 85.31 326 PHE A N 1
ATOM 2613 C CA . PHE A 1 326 ? -15.156 -10.352 -10.312 1 85.31 326 PHE A CA 1
ATOM 2614 C C . PHE A 1 326 ? -15.648 -9.328 -11.328 1 85.31 326 PHE A C 1
ATOM 2616 O O . PHE A 1 326 ? -16.391 -8.406 -10.984 1 85.31 326 PHE A O 1
ATOM 2623 N N . HIS A 1 327 ? -15.195 -9.477 -12.508 1 87.44 327 HIS A N 1
ATOM 2624 C CA . HIS A 1 327 ? -15.578 -8.555 -13.57 1 87.44 327 HIS A CA 1
ATOM 2625 C C . HIS A 1 327 ? -17.062 -8.703 -13.914 1 87.44 327 HIS A C 1
ATOM 2627 O O . HIS A 1 327 ? -17.703 -7.73 -14.312 1 87.44 327 HIS A O 1
ATOM 2633 N N . LEU A 1 328 ? -17.578 -9.875 -13.766 1 90.19 328 LEU A N 1
ATOM 2634 C CA . LEU A 1 328 ? -19.016 -10.07 -13.922 1 90.19 328 LEU A CA 1
ATOM 2635 C C . LEU A 1 328 ? -19.781 -9.242 -12.898 1 90.19 328 LEU A C 1
ATOM 2637 O O . LEU A 1 328 ? -20.719 -8.516 -13.258 1 90.19 328 LEU A O 1
ATOM 2641 N N . ALA A 1 329 ? -19.344 -9.398 -11.688 1 88 329 ALA A N 1
ATOM 2642 C CA . ALA A 1 329 ? -20 -8.648 -10.617 1 88 329 ALA A CA 1
ATOM 2643 C C . ALA A 1 329 ? -19.922 -7.145 -10.875 1 88 329 ALA A C 1
ATOM 2645 O O . ALA A 1 329 ? -20.891 -6.422 -10.656 1 88 329 ALA A O 1
ATOM 2646 N N . GLN A 1 330 ? -18.797 -6.742 -11.32 1 86.38 330 GLN A N 1
ATOM 2647 C CA . GLN A 1 330 ? -18.625 -5.324 -11.617 1 86.38 330 GLN A CA 1
ATOM 2648 C C . GLN A 1 330 ? -19.562 -4.871 -12.734 1 86.38 330 GLN A C 1
ATOM 2650 O O . GLN A 1 330 ? -20.141 -3.787 -12.664 1 86.38 330 GLN A O 1
ATOM 2655 N N . ALA A 1 331 ? -19.641 -5.66 -13.742 1 89.75 331 ALA A N 1
ATOM 2656 C CA . ALA A 1 331 ? -20.516 -5.328 -14.867 1 89.75 331 ALA A CA 1
ATOM 2657 C C . ALA A 1 331 ? -21.969 -5.246 -14.43 1 89.75 331 ALA A C 1
ATOM 2659 O O . ALA A 1 331 ? -22.672 -4.285 -14.766 1 89.75 331 ALA A O 1
ATOM 2660 N N . TRP A 1 332 ? -22.375 -6.195 -13.656 1 91.31 332 TRP A N 1
ATOM 2661 C CA . TRP A 1 332 ? -23.766 -6.227 -13.172 1 91.31 332 TRP A CA 1
ATOM 2662 C C . TRP A 1 332 ? -24.031 -5.051 -12.242 1 91.31 332 TRP A C 1
ATOM 2664 O O . TRP A 1 332 ? -25.094 -4.418 -12.328 1 91.31 332 TRP A O 1
ATOM 2674 N N . ASN A 1 333 ? -23.094 -4.754 -11.414 1 88.62 333 ASN A N 1
ATOM 2675 C CA . ASN A 1 333 ? -23.266 -3.625 -10.508 1 88.62 333 ASN A CA 1
ATOM 2676 C C . ASN A 1 333 ? -23.328 -2.301 -11.258 1 88.62 333 ASN A C 1
ATOM 2678 O O . ASN A 1 333 ? -24.141 -1.434 -10.93 1 88.62 333 ASN A O 1
ATOM 2682 N N . ARG A 1 334 ? -22.469 -2.18 -12.188 1 89.06 334 ARG A N 1
ATOM 2683 C CA . ARG A 1 334 ? -22.469 -0.955 -12.977 1 89.06 334 ARG A CA 1
ATOM 2684 C C . ARG A 1 334 ? -23.797 -0.764 -13.695 1 89.06 334 ARG A C 1
ATOM 2686 O O . ARG A 1 334 ? -24.328 0.349 -13.758 1 89.06 334 ARG A O 1
ATOM 2693 N N . ARG A 1 335 ? -24.281 -1.817 -14.281 1 93.19 335 ARG A N 1
ATOM 2694 C CA . ARG A 1 335 ? -25.562 -1.736 -14.969 1 93.19 335 ARG A CA 1
ATOM 2695 C C . ARG A 1 335 ? -26.688 -1.452 -13.992 1 93.19 335 ARG A C 1
ATOM 2697 O O . ARG A 1 335 ? -27.594 -0.659 -14.289 1 93.19 335 ARG A O 1
ATOM 2704 N N . ARG A 1 336 ? -26.641 -2.104 -12.867 1 91.94 336 ARG A N 1
ATOM 2705 C CA . ARG A 1 336 ? -27.594 -1.834 -11.797 1 91.94 336 ARG A CA 1
ATOM 2706 C C . ARG A 1 336 ? -27.641 -0.347 -11.461 1 91.94 336 ARG A C 1
ATOM 2708 O O . ARG A 1 336 ? -28.719 0.239 -11.359 1 91.94 336 ARG A O 1
ATOM 2715 N N . ASP A 1 337 ? -26.438 0.185 -11.359 1 89.56 337 ASP A N 1
ATOM 2716 C CA . ASP A 1 337 ? -26.344 1.599 -11.008 1 89.56 337 ASP A CA 1
ATOM 2717 C C . ASP A 1 337 ? -26.844 2.482 -12.148 1 89.56 337 ASP A C 1
ATOM 2719 O O . ASP A 1 337 ? -27.531 3.479 -11.914 1 89.56 337 ASP A O 1
ATOM 2723 N N . ARG A 1 338 ? -26.531 2.141 -13.375 1 91.81 338 ARG A N 1
ATOM 2724 C CA . ARG A 1 338 ? -26.891 2.926 -14.555 1 91.81 338 ARG A CA 1
ATOM 2725 C C . AR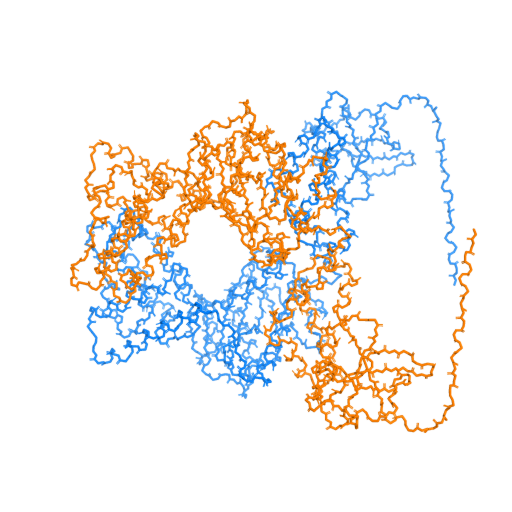G A 1 338 ? -28.391 3.002 -14.727 1 91.81 338 ARG A C 1
ATOM 2727 O O . ARG A 1 338 ? -28.922 4.035 -15.141 1 91.81 338 ARG A O 1
ATOM 2734 N N . VAL A 1 339 ? -29.094 1.88 -14.398 1 94.62 339 VAL A N 1
ATOM 2735 C CA . VAL A 1 339 ? -30.531 1.844 -14.617 1 94.62 339 VAL A CA 1
ATOM 2736 C C . VAL A 1 339 ? -31.25 2.443 -13.414 1 94.62 339 VAL A C 1
ATOM 2738 O O . VAL A 1 339 ? -32.469 2.541 -13.414 1 94.62 339 VAL A O 1
ATOM 2741 N N . GLY A 1 340 ? -30.516 2.771 -12.312 1 91.25 340 GLY A N 1
ATOM 2742 C CA . GLY A 1 340 ? -31.094 3.52 -11.203 1 91.25 340 GLY A CA 1
ATOM 2743 C C . GLY A 1 340 ? -31.656 2.633 -10.117 1 91.25 340 GLY A C 1
ATOM 2744 O O . GLY A 1 340 ? -32.594 3.027 -9.406 1 91.25 340 GLY A O 1
ATOM 2745 N N . LEU A 1 341 ? -31.156 1.527 -9.859 1 92.25 341 LEU A N 1
ATOM 2746 C CA . LEU A 1 341 ? -31.734 0.563 -8.93 1 92.25 341 LEU A CA 1
ATOM 2747 C C . LEU A 1 341 ? -31.219 0.795 -7.512 1 92.25 341 LEU A C 1
ATOM 2749 O O . LEU A 1 341 ? -31.828 0.351 -6.539 1 92.25 341 LEU A O 1
ATOM 2753 N N . PRO A 1 342 ? -30.047 1.448 -7.359 1 86.12 342 PRO A N 1
ATOM 2754 C CA . PRO A 1 342 ? -29.453 1.537 -6.02 1 86.12 342 PRO A CA 1
ATOM 2755 C C . PRO A 1 342 ? -30.391 2.154 -4.996 1 86.12 342 PRO A C 1
ATOM 2757 O O . PRO A 1 342 ? -30.531 1.641 -3.881 1 86.12 342 PRO A O 1
ATOM 2760 N N . PRO A 1 343 ? -31.234 3.143 -5.305 1 81.44 343 PRO A N 1
ATOM 2761 C CA . PRO A 1 343 ? -32.125 3.711 -4.309 1 81.44 343 PRO A CA 1
ATOM 2762 C C . PRO A 1 343 ? -33.156 2.701 -3.799 1 81.44 343 PRO A C 1
ATOM 2764 O O . PRO A 1 343 ? -33.625 2.812 -2.664 1 81.44 343 PRO A O 1
ATOM 2767 N N . PHE A 1 344 ? -33.5 1.695 -4.629 1 88.06 344 PHE A N 1
ATOM 2768 C CA . PHE A 1 344 ? -34.531 0.726 -4.289 1 88.06 344 PHE A CA 1
ATOM 2769 C C . PHE A 1 344 ? -33.938 -0.483 -3.582 1 88.06 344 PHE A C 1
ATOM 2771 O O . PHE A 1 344 ? -34.656 -1.285 -2.988 1 88.06 344 PHE A O 1
ATOM 2778 N N . ILE A 1 345 ? -32.594 -0.614 -3.688 1 82.5 345 ILE A N 1
ATOM 2779 C CA . ILE A 1 345 ? -31.938 -1.764 -3.096 1 82.5 345 ILE A CA 1
ATOM 2780 C C . ILE A 1 345 ? -31.359 -1.382 -1.732 1 82.5 345 ILE A C 1
ATOM 2782 O O . ILE A 1 345 ? -31.609 -2.061 -0.734 1 82.5 345 ILE A O 1
ATOM 2786 N N . ASN A 1 346 ? -30.609 -0.281 -1.715 1 70.62 346 ASN A N 1
ATOM 2787 C CA . ASN A 1 346 ? -29.938 0.094 -0.475 1 70.62 346 ASN A CA 1
ATOM 2788 C C . ASN A 1 346 ? -30.141 1.574 -0.158 1 70.62 346 ASN A C 1
ATOM 2790 O O . ASN A 1 346 ? -29.469 2.115 0.729 1 70.62 346 ASN A O 1
ATOM 2794 N N . GLY A 1 347 ? -31.062 2.199 -0.839 1 65.06 347 GLY A N 1
ATOM 2795 C CA . GLY A 1 347 ? -31.203 3.639 -0.691 1 65.06 347 GLY A CA 1
ATOM 2796 C C . GLY A 1 347 ? -32.469 4.043 0.034 1 65.06 347 GLY A C 1
ATOM 2797 O O . GLY A 1 347 ? -33 3.271 0.828 1 65.06 347 GLY A O 1
ATOM 2798 N N . ALA A 1 348 ? -32.969 5.293 -0.195 1 58.59 348 ALA A N 1
ATOM 2799 C CA . ALA A 1 348 ? -34.062 5.965 0.471 1 58.59 348 ALA A CA 1
ATOM 2800 C C . ALA A 1 348 ? -35.406 5.27 0.159 1 58.59 348 ALA A C 1
ATOM 2802 O O . ALA A 1 348 ? -36.312 5.297 0.97 1 58.59 348 ALA A O 1
ATOM 2803 N N . ARG A 1 349 ? -35.531 4.617 -0.998 1 75.88 349 ARG A N 1
ATOM 2804 C CA . ARG A 1 349 ? -36.75 3.967 -1.451 1 75.88 349 ARG A CA 1
ATOM 2805 C C . ARG A 1 349 ? -36.625 2.449 -1.413 1 75.88 349 ARG A C 1
ATOM 2807 O O . ARG A 1 349 ? -37.062 1.756 -2.328 1 75.88 349 ARG A O 1
ATOM 2814 N N . LYS A 1 350 ? -35.812 2.043 -0.414 1 78.25 350 LYS A N 1
ATOM 2815 C CA . LYS A 1 350 ? -35.5 0.619 -0.318 1 78.25 350 LYS A CA 1
ATOM 2816 C C . LYS A 1 350 ? -36.781 -0.218 -0.328 1 78.25 350 LYS A C 1
ATOM 2818 O O . LYS A 1 350 ? -37.75 0.096 0.379 1 78.25 350 LYS A O 1
ATOM 2823 N N . SER A 1 351 ? -36.844 -1.14 -1.259 1 81.75 351 SER A N 1
ATOM 2824 C CA . SER A 1 351 ? -37.906 -2.139 -1.383 1 81.75 351 SER A CA 1
ATOM 2825 C C . SER A 1 351 ? -37.375 -3.545 -1.132 1 81.75 351 SER A C 1
ATOM 2827 O O . SER A 1 351 ? -36.438 -3.986 -1.801 1 81.75 351 SER A O 1
ATOM 2829 N N . PHE A 1 352 ? -37.906 -4.203 -0.168 1 79.75 352 PHE A N 1
ATOM 2830 C CA . PHE A 1 352 ? -37.469 -5.551 0.18 1 79.75 352 PHE A CA 1
ATOM 2831 C C . PHE A 1 352 ? -37.562 -6.477 -1.027 1 79.75 352 PHE A C 1
ATOM 2833 O O . PHE A 1 352 ? -36.688 -7.332 -1.224 1 79.75 352 PHE A O 1
ATOM 2840 N N . GLU A 1 353 ? -38.625 -6.258 -1.72 1 87.81 353 GLU A N 1
ATOM 2841 C CA . GLU A 1 353 ? -38.812 -7.09 -2.904 1 87.81 353 GLU A CA 1
ATOM 2842 C C . GLU A 1 353 ? -37.688 -6.895 -3.91 1 87.81 353 GLU A C 1
ATOM 2844 O O . GLU A 1 353 ? -37.188 -7.863 -4.48 1 87.81 353 GLU A O 1
ATOM 2849 N N . VAL A 1 354 ? -37.312 -5.652 -4.012 1 92.12 354 VAL A N 1
ATOM 2850 C CA . VAL A 1 354 ? -36.281 -5.344 -4.996 1 92.12 354 VAL A CA 1
ATOM 2851 C C . VAL A 1 354 ? -34.906 -5.82 -4.484 1 92.12 354 VAL A C 1
ATOM 2853 O O . VAL A 1 354 ? -34.094 -6.344 -5.254 1 92.12 354 VAL A O 1
ATOM 2856 N N . GLU A 1 355 ? -34.719 -5.699 -3.27 1 85.94 355 GLU A N 1
ATOM 2857 C CA . GLU A 1 355 ? -33.469 -6.195 -2.668 1 85.94 355 GLU A CA 1
ATOM 2858 C C . GLU A 1 355 ? -33.344 -7.707 -2.82 1 85.94 355 GLU A C 1
ATOM 2860 O O . GLU A 1 355 ? -32.312 -8.211 -3.23 1 85.94 355 GLU A O 1
ATOM 2865 N N . ALA A 1 356 ? -34.375 -8.359 -2.438 1 85.31 356 ALA A N 1
ATOM 2866 C CA . ALA A 1 356 ? -34.406 -9.812 -2.545 1 85.31 356 ALA A CA 1
ATOM 2867 C C . ALA A 1 356 ? -34.219 -10.258 -3.994 1 85.31 356 ALA A C 1
ATOM 2869 O O . ALA A 1 356 ? -33.562 -11.266 -4.266 1 85.31 356 ALA A O 1
ATOM 2870 N N . TRP A 1 357 ? -34.844 -9.523 -4.82 1 93.44 357 TRP A N 1
ATOM 2871 C CA . TRP A 1 357 ? -34.719 -9.781 -6.25 1 93.44 357 TRP A CA 1
ATOM 2872 C C . TRP A 1 357 ? -33.281 -9.664 -6.707 1 93.44 357 TRP A C 1
ATOM 2874 O O . TRP A 1 357 ? -32.75 -10.555 -7.379 1 93.44 357 TRP A O 1
ATOM 2884 N N . TRP A 1 358 ? -32.625 -8.641 -6.301 1 92.25 358 TRP A N 1
ATOM 2885 C CA . TRP A 1 358 ? -31.219 -8.398 -6.68 1 92.25 358 TRP A CA 1
ATOM 2886 C C . TRP A 1 358 ? -30.312 -9.477 -6.109 1 92.25 358 TRP A C 1
ATOM 2888 O O . TRP A 1 358 ? -29.406 -9.969 -6.801 1 92.25 358 TRP A O 1
ATOM 2898 N N . GLU A 1 359 ? -30.562 -9.852 -4.926 1 88.44 359 GLU A N 1
ATOM 2899 C CA . GLU A 1 359 ? -29.781 -10.906 -4.289 1 88.44 359 GLU A CA 1
ATOM 2900 C C . GLU A 1 359 ? -29.938 -12.234 -5.02 1 88.44 359 GLU A C 1
ATOM 2902 O O . GLU A 1 359 ? -28.969 -12.977 -5.18 1 88.44 359 GLU A O 1
ATOM 2907 N N . THR A 1 360 ? -31.125 -12.484 -5.391 1 92.19 360 THR A N 1
ATOM 2908 C CA . THR A 1 360 ? -31.375 -13.711 -6.137 1 92.19 360 THR A CA 1
ATOM 2909 C C . THR A 1 360 ? -30.625 -13.703 -7.465 1 92.19 360 THR A C 1
ATOM 2911 O O . THR A 1 360 ? -30 -14.695 -7.832 1 92.19 360 THR A O 1
ATOM 2914 N N . ILE A 1 361 ? -30.656 -12.586 -8.094 1 93.12 361 ILE A N 1
ATOM 2915 C CA . ILE A 1 361 ? -29.984 -12.453 -9.383 1 93.12 361 ILE A CA 1
ATOM 2916 C C . ILE A 1 361 ? -28.484 -12.664 -9.203 1 93.12 361 ILE A C 1
ATOM 2918 O O . ILE A 1 361 ? -27.875 -13.406 -9.969 1 93.12 361 ILE A O 1
ATOM 2922 N N . LYS A 1 362 ? -27.922 -12.102 -8.25 1 91 362 LYS A N 1
ATOM 2923 C CA . LYS A 1 362 ? -26.484 -12.258 -7.98 1 91 362 LYS A CA 1
ATOM 2924 C C . LYS A 1 362 ? -26.141 -13.719 -7.707 1 91 362 LYS A C 1
ATOM 2926 O O . LYS A 1 362 ? -25.109 -14.211 -8.18 1 91 362 LYS A O 1
ATOM 2931 N N . GLY A 1 363 ? -26.984 -14.367 -7.043 1 91.38 363 GLY A N 1
ATOM 2932 C CA . GLY A 1 363 ? -26.734 -15.734 -6.637 1 91.38 363 GLY A CA 1
ATOM 2933 C C . GLY A 1 363 ? -26.828 -16.719 -7.785 1 91.38 363 GLY A C 1
ATOM 2934 O O . GLY A 1 363 ? -26.281 -17.828 -7.703 1 91.38 363 GLY A O 1
ATOM 2935 N N . VAL A 1 364 ? -27.516 -16.328 -8.836 1 93.38 364 VAL A N 1
ATOM 2936 C CA . VAL A 1 364 ? -27.734 -17.219 -9.969 1 93.38 364 VAL A CA 1
ATOM 2937 C C . VAL A 1 364 ? -26.391 -17.625 -10.578 1 93.38 364 VAL A C 1
ATOM 2939 O O . VAL A 1 364 ? -26.297 -18.656 -11.234 1 93.38 364 VAL A O 1
ATOM 2942 N N . VAL A 1 365 ? -25.359 -16.859 -10.297 1 92.25 365 VAL A N 1
ATOM 2943 C CA . VAL A 1 365 ? -24.031 -17.125 -10.812 1 92.25 365 VAL A CA 1
ATOM 2944 C C . VAL A 1 365 ? -23.578 -18.516 -10.367 1 92.25 365 VAL A C 1
ATOM 2946 O O . VAL A 1 365 ? -22.844 -19.203 -11.086 1 92.25 365 VAL A O 1
ATOM 2949 N N . PHE A 1 366 ? -24.156 -19.016 -9.234 1 92.88 366 PHE A N 1
ATOM 2950 C CA . PHE A 1 366 ? -23.734 -20.266 -8.641 1 92.88 366 PHE A CA 1
ATOM 2951 C C . PHE A 1 366 ? -24.797 -21.344 -8.828 1 92.88 366 PHE A C 1
ATOM 2953 O O . PHE A 1 366 ? -24.672 -22.438 -8.281 1 92.88 366 PHE A O 1
ATOM 2960 N N . LEU A 1 367 ? -25.781 -21.031 -9.594 1 94.38 367 LEU A N 1
ATOM 2961 C CA . LEU A 1 367 ? -26.875 -21.969 -9.812 1 94.38 367 LEU A CA 1
ATOM 2962 C C . LEU A 1 367 ? -26.641 -22.75 -11.102 1 94.38 367 LEU A C 1
ATOM 2964 O O . LEU A 1 367 ? -26.234 -22.203 -12.117 1 94.38 367 LEU A O 1
ATOM 2968 N N . PRO A 1 368 ? -26.938 -24.078 -11.023 1 93 368 PRO A N 1
ATOM 2969 C CA . PRO A 1 368 ? -26.828 -24.828 -12.273 1 93 368 PRO A CA 1
ATOM 2970 C C . PRO A 1 368 ? -27.672 -24.234 -13.398 1 93 368 PRO A C 1
ATOM 2972 O O . PRO A 1 368 ? -28.812 -23.828 -13.18 1 93 368 PRO A O 1
ATOM 2975 N N . ARG A 1 369 ? -27.156 -24.219 -14.57 1 90.81 369 ARG A N 1
ATOM 2976 C CA . ARG A 1 369 ? -27.781 -23.578 -15.727 1 90.81 369 ARG A CA 1
ATOM 2977 C C . ARG A 1 369 ? -29.172 -24.156 -15.984 1 90.81 369 ARG A C 1
ATOM 2979 O O . ARG A 1 369 ? -30.094 -23.438 -16.344 1 90.81 369 ARG A O 1
ATOM 2986 N N . ARG A 1 370 ? -29.344 -25.375 -15.758 1 90.06 370 ARG A N 1
ATOM 2987 C CA . ARG A 1 370 ? -30.609 -26.047 -16.047 1 90.06 370 ARG A CA 1
ATOM 2988 C C . ARG A 1 370 ? -31.734 -25.516 -15.156 1 90.06 370 ARG A C 1
ATOM 2990 O O . ARG A 1 370 ? -32.906 -25.578 -15.516 1 90.06 370 ARG A O 1
ATOM 2997 N N . LEU A 1 371 ? -31.344 -24.922 -14.047 1 93.94 371 LEU A N 1
ATOM 2998 C CA . LEU A 1 371 ? -32.344 -24.484 -13.078 1 93.94 371 LEU A CA 1
ATOM 2999 C C . LEU A 1 371 ? -32.656 -23 -13.266 1 93.94 371 LEU A C 1
ATOM 3001 O O . LEU A 1 371 ? -33.531 -22.453 -12.594 1 93.94 371 LEU A O 1
ATOM 3005 N N . HIS A 1 372 ? -32 -22.312 -14.211 1 94.19 372 HIS A N 1
ATOM 3006 C CA . HIS A 1 372 ? -32.219 -20.875 -14.406 1 94.19 372 HIS A CA 1
ATOM 3007 C C . HIS A 1 372 ? -33.656 -20.578 -14.836 1 94.19 372 HIS A C 1
ATOM 3009 O O . HIS A 1 372 ? -34.219 -19.547 -14.477 1 94.19 372 HIS A O 1
ATOM 3015 N N . ARG A 1 373 ? -34.219 -21.531 -15.531 1 90.69 373 ARG A N 1
ATOM 3016 C CA . ARG A 1 373 ? -35.562 -21.344 -16.047 1 90.69 373 ARG A CA 1
ATOM 3017 C C . ARG A 1 373 ? -36.594 -21.312 -14.906 1 90.69 373 ARG A C 1
ATOM 3019 O O . ARG A 1 373 ? -37.688 -20.75 -15.047 1 90.69 373 ARG A O 1
ATOM 3026 N N . GLU A 1 374 ? -36.188 -21.875 -13.797 1 92.38 374 GLU A N 1
ATOM 3027 C CA . GLU A 1 374 ? -37.094 -21.969 -12.656 1 92.38 374 GLU A CA 1
ATOM 3028 C C . GLU A 1 374 ? -37.031 -20.734 -11.781 1 92.38 374 GLU A C 1
ATOM 3030 O O . GLU A 1 374 ? -37.844 -20.562 -10.852 1 92.38 374 GLU A O 1
ATOM 3035 N N . VAL A 1 375 ? -36.156 -19.844 -12.086 1 94.81 375 VAL A N 1
ATOM 3036 C CA . VAL A 1 375 ? -35.969 -18.656 -11.266 1 94.81 375 VAL A CA 1
ATOM 3037 C C . VAL A 1 375 ? -36.844 -17.516 -11.805 1 94.81 375 VAL A C 1
ATOM 3039 O O . VAL A 1 375 ? -36.5 -16.906 -12.812 1 94.81 375 VAL A O 1
ATOM 3042 N N . ARG A 1 376 ? -37.844 -17.203 -11.086 1 93.06 376 ARG A N 1
ATOM 3043 C CA . ARG A 1 376 ? -38.781 -16.172 -11.492 1 93.06 376 ARG A CA 1
ATOM 3044 C C . ARG A 1 376 ? -38.125 -14.805 -11.602 1 93.06 376 ARG A C 1
ATOM 3046 O O . ARG A 1 376 ? -38.469 -14 -12.469 1 93.06 376 ARG A O 1
ATOM 3053 N N . ALA A 1 377 ? -37.156 -14.578 -10.742 1 94.19 377 ALA A N 1
ATOM 3054 C CA . ALA A 1 377 ? -36.469 -13.289 -10.688 1 94.19 377 ALA A CA 1
ATOM 3055 C C . ALA A 1 377 ? -35.812 -12.961 -12.016 1 94.19 377 ALA A C 1
ATOM 3057 O O . ALA A 1 377 ? -35.562 -11.797 -12.32 1 94.19 377 ALA A O 1
ATOM 3058 N N . LEU A 1 378 ? -35.5 -13.945 -12.844 1 94.88 378 LEU A N 1
ATOM 3059 C CA . LEU A 1 378 ? -34.781 -13.758 -14.109 1 94.88 378 LEU A CA 1
ATOM 3060 C C . LEU A 1 378 ? -35.75 -13.383 -15.219 1 94.88 378 LEU A C 1
ATOM 3062 O O . LEU A 1 378 ? -35.344 -12.977 -16.312 1 94.88 378 LEU A O 1
ATOM 3066 N N . ARG A 1 379 ? -37.062 -13.359 -14.914 1 92.94 379 ARG A N 1
ATOM 3067 C CA . ARG A 1 379 ? -38.031 -13.195 -15.984 1 92.94 379 ARG A CA 1
ATOM 3068 C C . ARG A 1 379 ? -38.906 -11.969 -15.75 1 92.94 379 ARG A C 1
ATOM 3070 O O . ARG A 1 379 ? -39.312 -11.305 -16.703 1 92.94 379 ARG A O 1
ATOM 3077 N N . THR A 1 380 ? -39.156 -11.773 -14.398 1 94.81 380 THR A N 1
ATOM 3078 C CA . THR A 1 380 ? -40.125 -10.711 -14.102 1 94.81 380 THR A CA 1
ATOM 3079 C C . THR A 1 380 ? -39.625 -9.82 -12.969 1 94.81 380 THR A C 1
ATOM 3081 O O . THR A 1 380 ? -39 -10.312 -12.008 1 94.81 380 THR A O 1
ATOM 3084 N N . PRO A 1 381 ? -39.844 -8.523 -13.141 1 96.06 381 PRO A N 1
ATOM 3085 C CA . PRO A 1 381 ? -39.531 -7.656 -12 1 96.06 381 PRO A CA 1
ATOM 3086 C C . PRO A 1 381 ? -40.281 -8.07 -10.734 1 96.06 381 PRO A C 1
ATOM 3088 O O . PRO A 1 381 ? -41.406 -8.609 -10.812 1 96.06 381 PRO A O 1
ATOM 3091 N N . PRO A 1 382 ? -39.719 -7.832 -9.641 1 93.62 382 PRO A N 1
ATOM 3092 C CA . PRO A 1 382 ? -40.344 -8.266 -8.383 1 93.62 382 PRO A CA 1
ATOM 3093 C C . PRO A 1 382 ? -41.5 -7.367 -7.938 1 93.62 382 PRO A C 1
ATOM 3095 O O . PRO A 1 382 ? -42.188 -7.688 -6.973 1 93.62 382 PRO A O 1
ATOM 3098 N N . VAL A 1 383 ? -41.719 -6.258 -8.602 1 94.56 383 VAL A N 1
ATOM 3099 C CA . VAL A 1 383 ? -42.719 -5.281 -8.18 1 94.56 383 VAL A CA 1
ATOM 3100 C C . VAL A 1 383 ? -43.719 -5.062 -9.297 1 94.56 383 VAL A C 1
ATOM 3102 O O . VAL A 1 383 ? -43.469 -5.426 -10.445 1 94.56 383 VAL A O 1
ATOM 3105 N N . ALA A 1 384 ? -44.875 -4.453 -8.82 1 93.62 384 ALA A N 1
ATOM 3106 C CA . ALA A 1 384 ? -45.938 -4.188 -9.781 1 93.62 384 ALA A CA 1
ATOM 3107 C C . ALA A 1 384 ? -45.531 -3.082 -10.758 1 93.62 384 ALA A C 1
ATOM 3109 O O . ALA A 1 384 ? -44.594 -2.344 -10.508 1 93.62 384 ALA A O 1
ATOM 3110 N N . ALA A 1 385 ? -46.25 -3.035 -11.828 1 94.06 385 ALA A N 1
ATOM 3111 C CA . ALA A 1 385 ? -45.969 -2.125 -12.93 1 94.06 385 ALA A CA 1
ATOM 3112 C C . ALA A 1 385 ? -46 -0.671 -12.469 1 94.06 385 ALA A C 1
ATOM 3114 O O . ALA A 1 385 ? -45.281 0.18 -13.008 1 94.06 385 ALA A O 1
ATOM 3115 N N . GLU A 1 386 ? -46.719 -0.427 -11.398 1 92.19 386 GLU A N 1
ATOM 3116 C CA . GLU A 1 386 ? -46.906 0.94 -10.922 1 92.19 386 GLU A CA 1
ATOM 3117 C C . GLU A 1 386 ? -45.75 1.37 -10.031 1 92.19 386 GLU A C 1
ATOM 3119 O O . GLU A 1 386 ? -45.531 2.564 -9.82 1 92.19 386 GLU A O 1
ATOM 3124 N N . HIS A 1 387 ? -45.062 0.414 -9.586 1 93.88 387 HIS A N 1
ATOM 3125 C CA . HIS A 1 387 ? -43.938 0.718 -8.695 1 93.88 387 HIS A CA 1
ATOM 3126 C C . HIS A 1 387 ? -42.781 1.371 -9.453 1 93.88 387 HIS A C 1
ATOM 3128 O O . HIS A 1 387 ? -42.438 0.946 -10.555 1 93.88 387 HIS A O 1
ATOM 3134 N N . PRO A 1 388 ? -42.125 2.352 -8.969 1 92.81 388 PRO A N 1
ATOM 3135 C CA . PRO A 1 388 ? -41.062 3.096 -9.648 1 92.81 388 PRO A CA 1
ATOM 3136 C C . PRO A 1 388 ? -39.875 2.221 -10 1 92.81 388 PRO A C 1
ATOM 3138 O O . PRO A 1 388 ? -39.094 2.545 -10.914 1 92.81 388 PRO A O 1
ATOM 3141 N N . ALA A 1 389 ? -39.719 1.137 -9.359 1 95.06 389 ALA A N 1
ATOM 3142 C CA . ALA A 1 389 ? -38.562 0.268 -9.602 1 95.06 389 ALA A CA 1
ATOM 3143 C C . ALA A 1 389 ? -38.812 -0.688 -10.758 1 95.06 389 ALA A C 1
ATOM 3145 O O . ALA A 1 389 ? -37.906 -1.382 -11.227 1 95.06 389 ALA A O 1
ATOM 3146 N N . TYR A 1 390 ? -40.094 -0.724 -11.219 1 96.06 390 TYR A N 1
ATOM 3147 C CA . TYR A 1 390 ? -40.469 -1.7 -12.234 1 96.06 390 TYR A CA 1
ATOM 3148 C C . TYR A 1 390 ? -39.625 -1.51 -13.5 1 96.06 390 TYR A C 1
ATOM 3150 O O . TYR A 1 390 ? -39.031 -2.459 -14.008 1 96.06 390 TYR A O 1
ATOM 3158 N N . ARG A 1 391 ? -39.562 -0.349 -13.984 1 95.81 391 ARG A N 1
ATOM 3159 C CA . ARG A 1 391 ? -38.875 -0.078 -15.242 1 95.81 391 ARG A CA 1
ATOM 3160 C C . ARG A 1 391 ? -37.406 -0.375 -15.133 1 95.81 391 ARG A C 1
ATOM 3162 O O . ARG A 1 391 ? -36.844 -1.065 -15.984 1 95.81 391 ARG A O 1
ATOM 3169 N N . PRO A 1 392 ? -36.719 0.101 -14.086 1 96.5 392 PRO A N 1
ATOM 3170 C CA . PRO A 1 392 ? -35.312 -0.246 -13.922 1 96.5 392 PRO A CA 1
ATOM 3171 C C . PRO A 1 392 ? -35.062 -1.754 -13.859 1 96.5 392 PRO A C 1
ATOM 3173 O O . PRO A 1 392 ? -34.125 -2.258 -14.453 1 96.5 392 PRO A O 1
ATOM 3176 N N . CYS A 1 393 ? -35.906 -2.43 -13.195 1 97.31 393 CYS A N 1
ATOM 3177 C CA . CYS A 1 393 ? -35.781 -3.881 -13.109 1 97.31 393 CYS A CA 1
ATOM 3178 C C . CYS A 1 393 ? -35.938 -4.523 -14.484 1 97.31 393 CYS A C 1
ATOM 3180 O O . CYS A 1 393 ? -35.188 -5.414 -14.859 1 97.31 393 CYS A O 1
ATOM 3182 N N . ALA A 1 394 ? -36.906 -4.051 -15.156 1 97.31 394 ALA A N 1
ATOM 3183 C CA . ALA A 1 394 ? -37.156 -4.59 -16.484 1 97.31 394 ALA A CA 1
ATOM 3184 C C . ALA A 1 394 ? -36 -4.332 -17.438 1 97.31 394 ALA A C 1
ATOM 3186 O O . ALA A 1 394 ? -35.656 -5.191 -18.234 1 97.31 394 ALA A O 1
ATOM 3187 N N . GLU A 1 395 ? -35.469 -3.188 -17.312 1 97.06 395 GLU A N 1
ATOM 3188 C CA . GLU A 1 395 ? -34.312 -2.842 -18.156 1 97.06 395 GLU A CA 1
ATOM 3189 C C . GLU A 1 395 ? -33.094 -3.723 -17.828 1 97.06 395 GLU A C 1
ATOM 3191 O O . GLU A 1 395 ? -32.375 -4.137 -18.719 1 97.06 395 GLU A O 1
ATOM 3196 N N . PHE A 1 396 ? -32.906 -3.926 -16.594 1 97.19 396 PHE A N 1
ATOM 3197 C CA . PHE A 1 396 ? -31.812 -4.793 -16.203 1 97.19 396 PHE A CA 1
ATOM 3198 C C . PHE A 1 396 ? -32.031 -6.211 -16.734 1 97.19 396 PHE A C 1
ATOM 3200 O O . PHE A 1 396 ? -31.078 -6.848 -17.203 1 97.19 396 PHE A O 1
ATOM 3207 N N . LEU A 1 397 ? -33.219 -6.688 -16.609 1 97.06 397 LEU A N 1
ATOM 3208 C CA . LEU A 1 397 ? -33.531 -8.031 -17.094 1 97.06 397 LEU A CA 1
ATOM 3209 C C . LEU A 1 397 ? -33.312 -8.133 -18.594 1 97.06 397 LEU A C 1
ATOM 3211 O O . LEU A 1 397 ? -32.844 -9.156 -19.094 1 97.06 397 LEU A O 1
ATOM 3215 N N . LYS A 1 398 ? -33.656 -7.137 -19.25 1 96.19 398 LYS A N 1
ATOM 3216 C CA . LYS A 1 398 ? -33.406 -7.102 -20.688 1 96.19 398 LYS A CA 1
ATOM 3217 C C . LYS A 1 398 ? -31.891 -7.172 -20.969 1 96.19 398 LYS A C 1
ATOM 3219 O O . LYS A 1 398 ? -31.453 -7.902 -21.875 1 96.19 398 LYS A O 1
ATOM 3224 N N . TYR A 1 399 ? -31.188 -6.41 -20.203 1 95 399 TYR A N 1
ATOM 3225 C CA . TYR A 1 399 ? -29.734 -6.426 -20.297 1 95 399 TYR A CA 1
ATOM 3226 C C . TYR A 1 399 ? -29.188 -7.824 -20.031 1 95 399 TYR A C 1
ATOM 3228 O O . TYR A 1 399 ? -28.312 -8.312 -20.766 1 95 399 TYR A O 1
ATOM 3236 N N . LEU A 1 400 ? -29.672 -8.375 -18.984 1 94.69 400 LEU A N 1
ATOM 3237 C CA . LEU A 1 400 ? -29.234 -9.711 -18.594 1 94.69 400 LEU A CA 1
ATOM 3238 C C . LEU A 1 400 ? -29.484 -10.719 -19.703 1 94.69 400 LEU A C 1
ATOM 3240 O O . LEU A 1 400 ? -28.609 -11.523 -20.047 1 94.69 400 LEU A O 1
ATOM 3244 N N . GLU A 1 401 ? -30.594 -10.641 -20.297 1 94.25 401 GLU A N 1
ATOM 3245 C CA . GLU A 1 401 ? -30.969 -11.555 -21.359 1 94.25 401 GLU A CA 1
ATOM 3246 C C . GLU A 1 401 ? -30.141 -11.312 -22.625 1 94.25 401 GLU A C 1
ATOM 3248 O O . GLU A 1 401 ? -29.562 -12.25 -23.172 1 94.25 401 GLU A O 1
ATOM 3253 N N . GLU A 1 402 ? -30.016 -10.125 -22.984 1 94.31 402 GLU A N 1
ATOM 3254 C CA . GLU A 1 402 ? -29.375 -9.781 -24.25 1 94.31 402 GLU A CA 1
ATOM 3255 C C . GLU A 1 402 ? -27.859 -9.992 -24.188 1 94.31 402 GLU A C 1
ATOM 3257 O O . GLU A 1 402 ? -27.25 -10.445 -25.156 1 94.31 402 GLU A O 1
ATOM 3262 N N . THR A 1 403 ? -27.297 -9.711 -23.062 1 92.62 403 THR A N 1
ATOM 3263 C CA . THR A 1 403 ? -25.844 -9.711 -22.984 1 92.62 403 THR A CA 1
ATOM 3264 C C . THR A 1 403 ? -25.328 -11.047 -22.453 1 92.62 403 THR A C 1
ATOM 3266 O O . THR A 1 403 ? -24.344 -11.578 -22.953 1 92.62 403 THR A O 1
ATOM 3269 N N . TRP A 1 404 ? -26 -11.617 -21.5 1 93.25 404 TRP A N 1
ATOM 3270 C CA . TRP A 1 404 ? -25.375 -12.695 -20.734 1 93.25 404 TRP A CA 1
ATOM 3271 C C . TRP A 1 404 ? -26.047 -14.031 -21.016 1 93.25 404 TRP A C 1
ATOM 3273 O O . TRP A 1 404 ? -25.438 -15.086 -20.828 1 93.25 404 TRP A O 1
ATOM 3283 N N . TYR A 1 405 ? -27.25 -14.094 -21.5 1 93 405 TYR A N 1
ATOM 3284 C CA . TYR A 1 405 ? -27.922 -15.359 -21.781 1 93 405 TYR A CA 1
ATOM 3285 C C . TYR A 1 405 ? -27.953 -15.641 -23.281 1 93 405 TYR A C 1
ATOM 3287 O O . TYR A 1 405 ? -27.812 -16.797 -23.703 1 93 405 TYR A O 1
ATOM 3295 N N . THR A 1 406 ? -28.188 -14.688 -24.062 1 90 406 THR A N 1
ATOM 3296 C CA . THR A 1 406 ? -28.297 -14.914 -25.5 1 90 406 THR A CA 1
ATOM 3297 C C . THR A 1 406 ? -27.109 -14.297 -26.234 1 90 406 THR A C 1
ATOM 3299 O O . THR A 1 406 ? -26.844 -14.648 -27.391 1 90 406 THR A O 1
ATOM 3302 N N . GLY A 1 407 ? -26.406 -13.477 -25.547 1 86.12 407 GLY A N 1
ATOM 3303 C CA . GLY A 1 407 ? -25.344 -12.75 -26.203 1 86.12 407 GLY A CA 1
ATOM 3304 C C . GLY A 1 407 ? -24.016 -13.5 -26.188 1 86.12 407 GLY A C 1
ATOM 3305 O O . GLY A 1 407 ? -24 -14.727 -26.094 1 86.12 407 GLY A O 1
ATOM 3306 N N . MET A 1 408 ? -23 -12.766 -26.422 1 81.81 408 MET A N 1
ATOM 3307 C CA . MET A 1 408 ? -21.656 -13.281 -26.688 1 81.81 408 MET A CA 1
ATOM 3308 C C . MET A 1 408 ? -21.078 -13.945 -25.438 1 81.81 408 MET A C 1
ATOM 3310 O O . MET A 1 408 ? -20.219 -14.82 -25.547 1 81.81 408 MET A O 1
ATOM 3314 N N . PHE A 1 409 ? -21.547 -13.586 -24.312 1 90.12 409 PHE A N 1
ATOM 3315 C CA . PHE A 1 409 ? -20.922 -14.078 -23.094 1 90.12 409 PHE A CA 1
ATOM 3316 C C . PHE A 1 409 ? -21.734 -15.227 -22.5 1 90.12 409 PHE A C 1
ATOM 3318 O O . PHE A 1 409 ? -21.531 -15.609 -21.344 1 90.12 409 PHE A O 1
ATOM 3325 N N . ALA A 1 410 ? -22.516 -15.734 -23.5 1 86.25 410 ALA A N 1
ATOM 3326 C CA . ALA A 1 410 ? -23.375 -16.828 -23.062 1 86.25 410 ALA A CA 1
ATOM 3327 C C . ALA A 1 410 ? -22.562 -18.031 -22.578 1 86.25 410 ALA A C 1
ATOM 3329 O O . ALA A 1 410 ? -21.5 -18.328 -23.141 1 86.25 410 ALA A O 1
ATOM 3330 N N . ASP A 1 411 ? -22.688 -18.547 -21.375 1 83.31 411 ASP A N 1
ATOM 3331 C CA . ASP A 1 411 ? -22.125 -19.797 -20.828 1 83.31 411 ASP A CA 1
ATOM 3332 C C . ASP A 1 411 ? -20.75 -19.562 -20.234 1 83.31 411 ASP A C 1
ATOM 3334 O O . ASP A 1 411 ? -20 -20.516 -20 1 83.31 411 ASP A O 1
ATOM 3338 N N . LEU A 1 412 ? -20.391 -18.328 -20.219 1 92.44 412 LEU A N 1
ATOM 3339 C CA . LEU A 1 412 ? -19.031 -18.062 -19.781 1 92.44 412 LEU A CA 1
ATOM 3340 C C . LEU A 1 412 ? -19.016 -17.625 -18.312 1 92.44 412 LEU A C 1
ATOM 3342 O O . LEU A 1 412 ? -17.953 -17.594 -17.688 1 92.44 412 LEU A O 1
ATOM 3346 N N . TRP A 1 413 ? -20.141 -17.375 -17.781 1 92.38 413 TRP A N 1
ATOM 3347 C CA . TRP A 1 413 ? -20.125 -16.641 -16.516 1 92.38 413 TRP A CA 1
ATOM 3348 C C . TRP A 1 413 ? -20.625 -17.531 -15.375 1 92.38 413 TRP A C 1
ATOM 3350 O O . TRP A 1 413 ? -20.469 -17.188 -14.195 1 92.38 413 TRP A O 1
ATOM 3360 N N . ASN A 1 414 ? -21.219 -18.734 -15.688 1 92.06 414 ASN A N 1
ATOM 3361 C CA . ASN A 1 414 ? -21.734 -19.609 -14.641 1 92.06 414 ASN A CA 1
ATOM 3362 C C . ASN A 1 414 ? -20.609 -20.234 -13.828 1 92.06 414 ASN A C 1
ATOM 3364 O O . ASN A 1 414 ? -19.625 -20.734 -14.383 1 92.06 414 ASN A O 1
ATOM 3368 N N . LYS A 1 415 ? -20.672 -20.188 -12.508 1 92.12 415 LYS A N 1
ATOM 3369 C CA . LYS A 1 415 ? -19.609 -20.641 -11.633 1 92.12 415 LYS A CA 1
ATOM 3370 C C . LYS A 1 415 ? -20.078 -21.812 -10.758 1 92.12 415 LYS A C 1
ATOM 3372 O O . LYS A 1 415 ? -19.469 -22.094 -9.727 1 92.12 415 LYS A O 1
ATOM 3377 N N . PHE A 1 416 ? -21.141 -22.422 -11.156 1 91.56 416 PHE A N 1
ATOM 3378 C CA . PHE A 1 416 ? -21.594 -23.578 -10.406 1 91.56 416 PHE A CA 1
ATOM 3379 C C . PHE A 1 416 ? -20.562 -24.703 -10.484 1 91.56 416 PHE A C 1
ATOM 3381 O O . PHE A 1 416 ? -20.047 -25.016 -11.562 1 91.56 416 PHE A O 1
ATOM 3388 N N . ASP A 1 417 ? -20.094 -25.25 -9.406 1 87.56 417 ASP A N 1
ATOM 3389 C CA . ASP A 1 417 ? -19.172 -26.359 -9.227 1 87.56 417 ASP A CA 1
ATOM 3390 C C . ASP A 1 417 ? -17.75 -25.953 -9.539 1 87.56 417 ASP A C 1
ATOM 3392 O O . ASP A 1 417 ? -16.906 -26.797 -9.859 1 87.56 417 ASP A O 1
ATOM 3396 N N . VAL A 1 418 ? -17.578 -24.688 -9.633 1 87.69 418 VAL A N 1
ATOM 3397 C CA . VAL A 1 418 ? -16.219 -24.188 -9.781 1 87.69 418 VAL A CA 1
ATOM 3398 C C . VAL A 1 418 ? -15.672 -23.797 -8.406 1 87.69 418 VAL A C 1
ATOM 3400 O O . VAL A 1 418 ? -16.094 -22.797 -7.824 1 87.69 418 VAL A O 1
ATOM 3403 N N . GLU A 1 419 ? -14.75 -24.5 -7.961 1 82.81 419 GLU A N 1
ATOM 3404 C CA . GLU A 1 419 ? -14.289 -24.297 -6.59 1 82.81 419 GLU A CA 1
ATOM 3405 C C . GLU A 1 419 ? -13.062 -23.391 -6.547 1 82.81 419 GLU A C 1
ATOM 3407 O O . GLU A 1 419 ? -12.805 -22.75 -5.527 1 82.81 419 GLU A O 1
ATOM 3412 N N . GLU A 1 420 ? -12.328 -23.375 -7.609 1 81.12 420 GLU A N 1
ATOM 3413 C CA . GLU A 1 420 ? -11.109 -22.578 -7.594 1 81.12 420 GLU A CA 1
ATOM 3414 C C . GLU A 1 420 ? -11.023 -21.688 -8.828 1 81.12 420 GLU A C 1
ATOM 3416 O O . GLU A 1 420 ? -11.633 -21.984 -9.859 1 81.12 420 GLU A O 1
ATOM 3421 N N . LEU A 1 421 ? -10.391 -20.547 -8.688 1 85.62 421 LEU A N 1
ATOM 3422 C CA . LEU A 1 421 ? -10.062 -19.641 -9.797 1 85.62 421 LEU A CA 1
ATOM 3423 C C . LEU A 1 421 ? -11.328 -19.062 -10.422 1 85.62 421 LEU A C 1
ATOM 3425 O O . LEU A 1 421 ? -11.523 -19.141 -11.633 1 85.62 421 LEU A O 1
ATOM 3429 N N . ARG A 1 422 ? -12.172 -18.641 -9.555 1 83.75 422 ARG A N 1
ATOM 3430 C CA . ARG A 1 422 ? -13.398 -18.031 -10.047 1 83.75 422 ARG A CA 1
ATOM 3431 C C . ARG A 1 422 ? -13.141 -16.594 -10.5 1 83.75 422 ARG A C 1
ATOM 3433 O O . ARG A 1 422 ? -13.961 -16.016 -11.219 1 83.75 422 ARG A O 1
ATOM 3440 N N . THR A 1 423 ? -12.031 -16.109 -9.969 1 80.69 423 THR A N 1
ATOM 3441 C CA . THR A 1 423 ? -11.68 -14.727 -10.281 1 80.69 423 THR A CA 1
ATOM 3442 C C . THR A 1 423 ? -10.258 -14.641 -10.82 1 80.69 423 THR A C 1
ATOM 3444 O O . THR A 1 423 ? -9.555 -15.648 -10.898 1 80.69 423 THR A O 1
ATOM 3447 N N . THR A 1 424 ? -9.914 -13.445 -11.312 1 78.81 424 THR A N 1
ATOM 3448 C CA . THR A 1 424 ? -8.555 -13.188 -11.781 1 78.81 424 THR A CA 1
ATOM 3449 C C . THR A 1 424 ? -7.719 -12.523 -10.695 1 78.81 424 THR A C 1
ATOM 3451 O O . THR A 1 424 ? -6.871 -11.68 -10.984 1 78.81 424 THR A O 1
ATOM 3454 N N . ASN A 1 425 ? -8.047 -12.805 -9.398 1 76.69 425 ASN A N 1
ATOM 3455 C CA . ASN A 1 425 ? -7.363 -12.211 -8.258 1 76.69 425 ASN A CA 1
ATOM 3456 C C . ASN A 1 425 ? -5.855 -12.438 -8.32 1 76.69 425 ASN A C 1
ATOM 3458 O O . ASN A 1 425 ? -5.078 -11.617 -7.828 1 76.69 425 ASN A O 1
ATOM 3462 N N . LEU A 1 426 ? -5.496 -13.555 -8.977 1 83.75 426 LEU A N 1
ATOM 3463 C CA . LEU A 1 426 ? -4.078 -13.859 -9.117 1 83.75 426 LEU A CA 1
ATOM 3464 C C . LEU A 1 426 ? -3.365 -12.781 -9.93 1 83.75 426 LEU A C 1
ATOM 3466 O O . LEU A 1 426 ? -2.262 -12.359 -9.57 1 83.75 426 LEU A O 1
ATOM 3470 N N . ALA A 1 427 ? -4.027 -12.438 -10.953 1 85.56 427 ALA A N 1
ATOM 3471 C CA . ALA A 1 427 ? -3.447 -11.391 -11.789 1 85.56 427 ALA A CA 1
ATOM 3472 C C . ALA A 1 427 ? -3.398 -10.055 -11.047 1 85.56 427 ALA A C 1
ATOM 3474 O O . ALA A 1 427 ? -2.426 -9.305 -11.164 1 85.56 427 ALA A O 1
ATOM 3475 N N . GLU A 1 428 ? -4.375 -9.766 -10.266 1 81.19 428 GLU A N 1
ATOM 3476 C CA . GLU A 1 428 ? -4.406 -8.539 -9.469 1 81.19 428 GLU A CA 1
ATOM 3477 C C . GLU A 1 428 ? -3.289 -8.531 -8.43 1 81.19 428 GLU A C 1
ATOM 3479 O O . GLU A 1 428 ? -2.664 -7.5 -8.188 1 81.19 428 GLU A O 1
ATOM 3484 N N . ALA A 1 429 ? -3.174 -9.672 -7.844 1 81.81 429 ALA A N 1
ATOM 3485 C CA . ALA A 1 429 ? -2.084 -9.805 -6.883 1 81.81 429 ALA A CA 1
ATOM 3486 C C . ALA A 1 429 ? -0.733 -9.547 -7.543 1 81.81 429 ALA A C 1
ATOM 3488 O O . ALA A 1 429 ? 0.132 -8.883 -6.961 1 81.81 429 ALA A O 1
ATOM 3489 N N . TYR A 1 430 ? -0.618 -10.062 -8.68 1 87.31 430 TYR A N 1
ATOM 3490 C CA . TYR A 1 430 ? 0.611 -9.852 -9.438 1 87.31 430 TYR A CA 1
ATOM 3491 C C . TYR A 1 430 ? 0.791 -8.375 -9.773 1 87.31 430 TYR A C 1
ATOM 3493 O O . TYR A 1 430 ? 1.901 -7.844 -9.703 1 87.31 430 TYR A O 1
ATOM 3501 N N . HIS A 1 431 ? -0.211 -7.742 -10.195 1 85.81 431 HIS A N 1
ATOM 3502 C CA . HIS A 1 431 ? -0.136 -6.324 -10.531 1 85.81 431 HIS A CA 1
ATOM 3503 C C . HIS A 1 431 ? 0.202 -5.484 -9.305 1 85.81 431 HIS A C 1
ATOM 3505 O O . HIS A 1 431 ? 0.912 -4.48 -9.414 1 85.81 431 HIS A O 1
ATOM 3511 N N . ASN A 1 432 ? -0.279 -5.918 -8.203 1 82 432 ASN A N 1
ATOM 3512 C CA . ASN A 1 432 ? 0.103 -5.254 -6.961 1 82 432 ASN A CA 1
ATOM 3513 C C . ASN A 1 432 ? 1.598 -5.395 -6.688 1 82 432 ASN A C 1
ATOM 3515 O O . ASN A 1 432 ? 2.227 -4.465 -6.176 1 82 432 ASN A O 1
ATOM 3519 N N . GLN A 1 433 ? 2.102 -6.574 -6.977 1 84.25 433 GLN A N 1
ATOM 3520 C CA . GLN A 1 433 ? 3.541 -6.781 -6.852 1 84.25 433 GLN A CA 1
ATOM 3521 C C . GLN A 1 433 ? 4.316 -5.84 -7.766 1 84.25 433 GLN A C 1
ATOM 3523 O O . GLN A 1 433 ? 5.348 -5.293 -7.371 1 84.25 433 GLN A O 1
ATOM 3528 N N . LEU A 1 434 ? 3.801 -5.703 -8.93 1 86.5 434 LEU A N 1
ATOM 3529 C CA . LEU A 1 434 ? 4.422 -4.785 -9.875 1 86.5 434 LEU A CA 1
ATOM 3530 C C . LEU A 1 434 ? 4.422 -3.359 -9.328 1 86.5 434 LEU A C 1
ATOM 3532 O O . LEU A 1 434 ? 5.406 -2.635 -9.477 1 86.5 434 LEU A O 1
ATOM 3536 N N . ASN A 1 435 ? 3.365 -3.021 -8.703 1 79.31 435 ASN A N 1
ATOM 3537 C CA . ASN A 1 435 ? 3.25 -1.684 -8.133 1 79.31 435 ASN A CA 1
ATOM 3538 C C . ASN A 1 435 ? 4.309 -1.441 -7.055 1 79.31 435 ASN A C 1
ATOM 3540 O O . ASN A 1 435 ? 4.832 -0.332 -6.934 1 79.31 435 ASN A O 1
ATOM 3544 N N . THR A 1 436 ? 4.574 -2.471 -6.324 1 75.25 436 THR A N 1
ATOM 3545 C CA . THR A 1 436 ? 5.57 -2.379 -5.262 1 75.25 436 THR A CA 1
ATOM 3546 C C . THR A 1 436 ? 6.973 -2.234 -5.844 1 75.25 436 THR A C 1
ATOM 3548 O O . THR A 1 436 ? 7.824 -1.557 -5.266 1 75.25 436 THR A O 1
ATOM 3551 N N . LEU A 1 437 ? 7.098 -2.922 -6.871 1 81.38 437 LEU A N 1
ATOM 3552 C CA . LEU A 1 437 ? 8.43 -2.949 -7.473 1 81.38 437 LEU A CA 1
ATOM 3553 C C . LEU A 1 437 ? 8.664 -1.713 -8.336 1 81.38 437 LEU A C 1
ATOM 3555 O O . LEU A 1 437 ? 9.805 -1.271 -8.492 1 81.38 437 LEU A O 1
ATOM 3559 N N . MET A 1 438 ? 7.379 -1.236 -8.68 1 77.69 438 MET A N 1
ATOM 3560 C CA . MET A 1 438 ? 7.473 -0.073 -9.562 1 77.69 438 MET A CA 1
ATOM 3561 C C . MET A 1 438 ? 7.332 1.221 -8.766 1 77.69 438 MET A C 1
ATOM 3563 O O . MET A 1 438 ? 6.754 1.227 -7.68 1 77.69 438 MET A O 1
ATOM 3567 N N . ASP A 1 439 ? 8.094 2.197 -8.922 1 63.69 439 ASP A N 1
ATOM 3568 C CA . ASP A 1 439 ? 8.016 3.492 -8.25 1 63.69 439 ASP A CA 1
ATOM 3569 C C . ASP A 1 439 ? 6.875 4.34 -8.812 1 63.69 439 ASP A C 1
ATOM 3571 O O . ASP A 1 439 ? 7.059 5.523 -9.094 1 63.69 439 ASP A O 1
ATOM 3575 N N . GLY A 1 440 ? 5.734 3.611 -9.094 1 64.31 440 GLY A N 1
ATOM 3576 C CA . GLY A 1 440 ? 4.629 4.422 -9.578 1 64.31 440 GLY A CA 1
ATOM 3577 C C . GLY A 1 440 ? 4.098 3.967 -10.922 1 64.31 440 GLY A C 1
ATOM 3578 O O . GLY A 1 440 ? 4.586 2.988 -11.484 1 64.31 440 GLY A O 1
ATOM 3579 N N . ASP A 1 441 ? 3.119 4.734 -11.438 1 72.88 441 ASP A N 1
ATOM 3580 C CA . ASP A 1 441 ? 2.436 4.41 -12.688 1 72.88 441 ASP A CA 1
ATOM 3581 C C . ASP A 1 441 ? 3.26 4.844 -13.891 1 72.88 441 ASP A C 1
ATOM 3583 O O . ASP A 1 441 ? 4.07 5.77 -13.797 1 72.88 441 ASP A O 1
ATOM 3587 N N . HIS A 1 442 ? 3.15 4.09 -15.023 1 78.38 442 HIS A N 1
ATOM 3588 C CA . HIS A 1 442 ? 3.719 4.383 -16.328 1 78.38 442 HIS A CA 1
ATOM 3589 C C . HIS A 1 442 ? 5.242 4.457 -16.266 1 78.38 442 HIS A C 1
ATOM 3591 O O . HIS A 1 442 ? 5.828 5.496 -16.578 1 78.38 442 HIS A O 1
ATOM 3597 N N . PRO A 1 443 ? 5.863 3.406 -15.945 1 79.75 443 PRO A N 1
ATOM 3598 C CA . PRO A 1 443 ? 7.324 3.338 -15.883 1 79.75 443 PRO A CA 1
ATOM 3599 C C . PRO A 1 443 ? 7.98 3.449 -17.266 1 79.75 443 PRO A C 1
ATOM 3601 O O . PRO A 1 443 ? 7.289 3.389 -18.281 1 79.75 443 PRO A O 1
ATOM 3604 N N . THR A 1 444 ? 9.289 3.713 -17.172 1 79.06 444 THR A N 1
ATOM 3605 C CA . THR A 1 444 ? 10.031 3.607 -18.422 1 79.06 444 THR A CA 1
ATOM 3606 C C . THR A 1 444 ? 10.062 2.162 -18.906 1 79.06 444 THR A C 1
ATOM 3608 O O . THR A 1 444 ? 9.938 1.229 -18.109 1 79.06 444 THR A O 1
ATOM 3611 N N . LEU A 1 445 ? 10.164 2.02 -20.188 1 86.5 445 LEU A N 1
ATOM 3612 C CA . LEU A 1 445 ? 10.195 0.675 -20.75 1 86.5 445 LEU A CA 1
ATOM 3613 C C . LEU A 1 445 ? 11.367 -0.122 -20.188 1 86.5 445 LEU A C 1
ATOM 3615 O O . LEU A 1 445 ? 11.234 -1.312 -19.891 1 86.5 445 LEU A O 1
ATOM 3619 N N . THR A 1 446 ? 12.461 0.509 -20.062 1 85.56 446 THR A N 1
ATOM 3620 C CA . THR A 1 446 ? 13.656 -0.144 -19.516 1 85.56 446 THR A CA 1
ATOM 3621 C C . THR A 1 446 ? 13.383 -0.697 -18.125 1 85.56 446 THR A C 1
ATOM 3623 O O . THR A 1 446 ? 13.68 -1.861 -17.844 1 85.56 446 THR A O 1
ATOM 3626 N N . ARG A 1 447 ? 12.859 0.129 -17.344 1 84.25 447 ARG A N 1
ATOM 3627 C CA . ARG A 1 447 ? 12.578 -0.275 -15.977 1 84.25 447 ARG A CA 1
ATOM 3628 C C . ARG A 1 447 ? 11.547 -1.397 -15.945 1 84.25 447 ARG A C 1
ATOM 3630 O O . ARG A 1 447 ? 11.656 -2.326 -15.141 1 84.25 447 ARG A O 1
ATOM 3637 N N . LEU A 1 448 ? 10.57 -1.233 -16.703 1 89.44 448 LEU A N 1
ATOM 3638 C CA . LEU A 1 448 ? 9.539 -2.262 -16.781 1 89.44 448 LEU A CA 1
ATOM 3639 C C . LEU A 1 448 ? 10.141 -3.611 -17.156 1 89.44 448 LEU A C 1
ATOM 3641 O O . LEU A 1 448 ? 9.859 -4.625 -16.5 1 89.44 448 LEU A O 1
ATOM 3645 N N . ILE A 1 449 ? 10.984 -3.607 -18.125 1 91.69 449 ILE A N 1
ATOM 3646 C CA . ILE A 1 449 ? 11.586 -4.852 -18.594 1 91.69 449 ILE A CA 1
ATOM 3647 C C . ILE A 1 449 ? 12.453 -5.445 -17.484 1 91.69 449 ILE A C 1
ATOM 3649 O O . ILE A 1 449 ? 12.445 -6.66 -17.266 1 91.69 449 ILE A O 1
ATOM 3653 N N . GLU A 1 450 ? 13.156 -4.641 -16.828 1 88.94 450 GLU A N 1
ATOM 3654 C CA . GLU A 1 450 ? 13.992 -5.102 -15.734 1 88.94 450 GLU A CA 1
ATOM 3655 C C . GLU A 1 450 ? 13.164 -5.812 -14.664 1 88.94 450 GLU A C 1
ATOM 3657 O O . GLU A 1 450 ? 13.547 -6.883 -14.188 1 88.94 450 GLU A O 1
ATOM 3662 N N . VAL A 1 451 ? 12.117 -5.207 -14.344 1 90.56 451 VAL A N 1
ATOM 3663 C CA . VAL A 1 451 ? 11.25 -5.766 -13.312 1 90.56 451 VAL A CA 1
ATOM 3664 C C . VAL A 1 451 ? 10.625 -7.066 -13.805 1 90.56 451 VAL A C 1
ATOM 3666 O O . VAL A 1 451 ? 10.523 -8.039 -13.055 1 90.56 451 VAL A O 1
ATOM 3669 N N . LEU A 1 452 ? 10.203 -7.059 -15.031 1 93.94 452 LEU A N 1
ATOM 3670 C CA . LEU A 1 452 ? 9.602 -8.266 -15.594 1 93.94 452 LEU A CA 1
ATOM 3671 C C . LEU A 1 452 ? 10.602 -9.414 -15.602 1 93.94 452 LEU A C 1
ATOM 3673 O O . LEU A 1 452 ? 10.234 -10.57 -15.359 1 93.94 452 LEU A O 1
ATOM 3677 N N . ARG A 1 453 ? 11.805 -9.086 -15.844 1 93.19 453 ARG A N 1
ATOM 3678 C CA . ARG A 1 453 ? 12.852 -10.102 -15.82 1 93.19 453 ARG A CA 1
ATOM 3679 C C . ARG A 1 453 ? 13.023 -10.672 -14.414 1 93.19 453 ARG A C 1
ATOM 3681 O O . ARG A 1 453 ? 13.195 -11.883 -14.25 1 93.19 453 ARG A O 1
ATOM 3688 N N . ASP A 1 454 ? 12.992 -9.797 -13.469 1 91.5 454 ASP A N 1
ATOM 3689 C CA . ASP A 1 454 ? 13.086 -10.234 -12.086 1 91.5 454 ASP A CA 1
ATOM 3690 C C . ASP A 1 454 ? 11.93 -11.164 -11.727 1 91.5 454 ASP A C 1
ATOM 3692 O O . ASP A 1 454 ? 12.125 -12.188 -11.07 1 91.5 454 ASP A O 1
ATOM 3696 N N . LEU A 1 455 ? 10.805 -10.805 -12.172 1 92.56 455 LEU A N 1
ATOM 3697 C CA . LEU A 1 455 ? 9.617 -11.594 -11.867 1 92.56 455 LEU A CA 1
ATOM 3698 C C . LEU A 1 455 ? 9.648 -12.93 -12.602 1 92.56 455 LEU A C 1
ATOM 3700 O O . LEU A 1 455 ? 9.164 -13.938 -12.078 1 92.56 455 LEU A O 1
ATOM 3704 N N . GLU A 1 456 ? 10.156 -12.836 -13.797 1 94.25 456 GLU A N 1
ATOM 3705 C CA . GLU A 1 456 ? 10.352 -14.086 -14.531 1 94.25 456 GLU A CA 1
ATOM 3706 C C . GLU A 1 456 ? 11.305 -15.023 -13.781 1 94.25 456 GLU A C 1
ATOM 3708 O O . GLU A 1 456 ? 11.07 -16.234 -13.727 1 94.25 456 GLU A O 1
ATOM 3713 N N . SER A 1 457 ? 12.359 -14.477 -13.312 1 92.88 457 SER A N 1
ATOM 3714 C CA . SER A 1 457 ? 13.312 -15.266 -12.539 1 92.88 457 SER A CA 1
ATOM 3715 C C . SER A 1 457 ? 12.656 -15.867 -11.297 1 92.88 457 SER A C 1
ATOM 3717 O O . SER A 1 457 ? 12.961 -17 -10.922 1 92.88 457 SER A O 1
ATOM 3719 N N . GLU A 1 458 ? 11.859 -15.125 -10.695 1 93.19 458 GLU A N 1
ATOM 3720 C CA . GLU A 1 458 ? 11.109 -15.609 -9.539 1 93.19 458 GLU A CA 1
ATOM 3721 C C . GLU A 1 458 ? 10.164 -16.75 -9.93 1 93.19 458 GLU A C 1
ATOM 3723 O O . GLU A 1 458 ? 10.031 -17.719 -9.195 1 93.19 458 GLU A O 1
ATOM 3728 N N . ALA A 1 459 ? 9.523 -16.562 -11.023 1 94.44 459 ALA A N 1
ATOM 3729 C CA . ALA A 1 459 ? 8.602 -17.578 -11.516 1 94.44 459 ALA A CA 1
ATOM 3730 C C . ALA A 1 459 ? 9.336 -18.906 -11.766 1 94.44 459 ALA A C 1
ATOM 3732 O O . ALA A 1 459 ? 8.867 -19.969 -11.352 1 94.44 459 ALA A O 1
ATOM 3733 N N . GLU A 1 460 ? 10.406 -18.781 -12.414 1 94.56 460 GLU A N 1
ATOM 3734 C CA . GLU A 1 460 ? 11.219 -19.969 -12.664 1 94.56 460 GLU A CA 1
ATOM 3735 C C . GLU A 1 460 ? 11.602 -20.672 -11.367 1 94.56 460 GLU A C 1
ATOM 3737 O O . GLU A 1 460 ? 11.531 -21.891 -11.266 1 94.56 460 GLU A O 1
ATOM 3742 N N . SER A 1 461 ? 12.008 -19.906 -10.422 1 94.06 461 SER A N 1
ATOM 3743 C CA . SER A 1 461 ? 12.414 -20.453 -9.125 1 94.06 461 SER A CA 1
ATOM 3744 C C . SER A 1 461 ? 11.25 -21.156 -8.438 1 94.06 461 SER A C 1
ATOM 3746 O O . SER A 1 461 ? 11.438 -22.188 -7.789 1 94.06 461 SER A O 1
ATOM 3748 N N . ALA A 1 462 ? 10.109 -20.578 -8.531 1 94 462 ALA A N 1
ATOM 3749 C CA . ALA A 1 462 ? 8.922 -21.172 -7.934 1 94 462 ALA A CA 1
ATOM 3750 C C . ALA A 1 462 ? 8.633 -22.547 -8.539 1 94 462 ALA A C 1
ATOM 3752 O O . ALA A 1 462 ? 8.266 -23.484 -7.82 1 94 462 ALA A O 1
ATOM 3753 N N . LEU A 1 463 ? 8.781 -22.641 -9.805 1 95.31 463 LEU A N 1
ATOM 3754 C CA . LEU A 1 463 ? 8.508 -23.906 -10.5 1 95.31 463 LEU A CA 1
ATOM 3755 C C . LEU A 1 463 ? 9.562 -24.953 -10.148 1 95.31 463 LEU A C 1
ATOM 3757 O O . LEU A 1 463 ? 9.242 -26.125 -10.008 1 95.31 463 LEU A O 1
ATOM 3761 N N . ILE A 1 464 ? 10.781 -24.5 -10.07 1 94.44 464 ILE A N 1
ATOM 3762 C CA . ILE A 1 464 ? 11.852 -25.406 -9.664 1 94.44 464 ILE A CA 1
ATOM 3763 C C . ILE A 1 464 ? 11.57 -25.953 -8.266 1 94.44 464 ILE A C 1
ATOM 3765 O O . ILE A 1 464 ? 11.75 -27.141 -8 1 94.44 464 ILE A O 1
ATOM 3769 N N . ARG A 1 465 ? 11.125 -25.078 -7.43 1 94.19 465 ARG A N 1
ATOM 3770 C CA . ARG A 1 465 ? 10.742 -25.5 -6.082 1 94.19 465 ARG A CA 1
ATOM 3771 C C . ARG A 1 465 ? 9.641 -26.562 -6.129 1 94.19 465 ARG A C 1
ATOM 3773 O O . ARG A 1 465 ? 9.695 -27.562 -5.41 1 94.19 465 ARG A O 1
ATOM 3780 N N . LEU A 1 466 ? 8.719 -26.297 -6.934 1 94.06 466 LEU A N 1
ATOM 3781 C CA . LEU A 1 466 ? 7.598 -27.234 -7.066 1 94.06 466 LEU A CA 1
ATOM 3782 C C . LEU A 1 466 ? 8.07 -28.578 -7.57 1 94.06 466 LEU A C 1
ATOM 3784 O O . LEU A 1 466 ? 7.539 -29.625 -7.168 1 94.06 466 LEU A O 1
ATOM 3788 N N . GLN A 1 467 ? 9.039 -28.594 -8.398 1 93.69 467 GLN A N 1
ATOM 3789 C CA . GLN A 1 467 ? 9.602 -29.844 -8.922 1 93.69 467 GLN A CA 1
ATOM 3790 C C . GLN A 1 467 ? 10.375 -30.594 -7.84 1 93.69 467 GLN A C 1
ATOM 3792 O O . GLN A 1 467 ? 10.281 -31.812 -7.738 1 93.69 467 GLN A O 1
ATOM 3797 N N . GLN A 1 468 ? 11.125 -29.828 -7.043 1 92 468 GLN A N 1
ATOM 3798 C CA . GLN A 1 468 ? 11.984 -30.422 -6.02 1 92 468 GLN A CA 1
ATOM 3799 C C . GLN A 1 468 ? 11.172 -30.859 -4.805 1 92 468 GLN A C 1
ATOM 3801 O O . GLN A 1 468 ? 11.508 -31.844 -4.145 1 92 468 GLN A O 1
ATOM 3806 N N . VAL A 1 469 ? 10.18 -30.078 -4.551 1 92.62 469 VAL A N 1
ATOM 3807 C CA . VAL A 1 469 ? 9.305 -30.359 -3.418 1 92.62 469 VAL A CA 1
ATOM 3808 C C . VAL A 1 469 ? 7.855 -30.438 -3.891 1 92.62 469 VAL A C 1
ATOM 3810 O O . VAL A 1 469 ? 7.109 -29.453 -3.771 1 92.62 469 VAL A O 1
ATOM 3813 N N . PRO A 1 470 ? 7.453 -31.578 -4.246 1 88.81 470 PRO A N 1
ATOM 3814 C CA . PRO A 1 470 ? 6.133 -31.719 -4.855 1 88.81 470 PRO A CA 1
ATOM 3815 C C . PRO A 1 470 ? 4.996 -31.328 -3.912 1 88.81 470 PRO A C 1
ATOM 3817 O O . PRO A 1 470 ? 3.883 -31.047 -4.363 1 88.81 470 PRO A O 1
ATOM 3820 N N . SER A 1 471 ? 5.32 -31.297 -2.654 1 88.5 471 SER A N 1
ATOM 3821 C CA . SER A 1 471 ? 4.289 -30.953 -1.682 1 88.5 471 SER A CA 1
ATOM 3822 C C . SER A 1 471 ? 4.172 -29.453 -1.499 1 88.5 471 SER A C 1
ATOM 3824 O O . SER A 1 471 ? 3.297 -28.969 -0.774 1 88.5 471 SER A O 1
ATOM 3826 N N . HIS A 1 472 ? 4.965 -28.734 -2.213 1 88.19 472 HIS A N 1
ATOM 3827 C CA . HIS A 1 472 ? 4.938 -27.281 -2.098 1 88.19 472 HIS A CA 1
ATOM 3828 C C . HIS A 1 472 ? 3.6 -26.719 -2.566 1 88.19 472 HIS A C 1
ATOM 3830 O O . HIS A 1 472 ? 3.109 -27.094 -3.639 1 88.19 472 HIS A O 1
ATOM 3836 N N . THR A 1 473 ? 3.006 -25.875 -1.674 1 84.81 473 THR A N 1
ATOM 3837 C CA . THR A 1 473 ? 1.712 -25.297 -2.025 1 84.81 473 THR A CA 1
ATOM 3838 C C . THR A 1 473 ? 1.722 -23.797 -1.829 1 84.81 473 THR A C 1
ATOM 3840 O O . THR A 1 473 ? 2.537 -23.266 -1.069 1 84.81 473 THR A O 1
ATOM 3843 N N . LYS A 1 474 ? 0.863 -23.203 -2.619 1 81 474 LYS A N 1
ATOM 3844 C CA . LYS A 1 474 ? 0.692 -21.766 -2.457 1 81 474 LYS A CA 1
ATOM 3845 C C . LYS A 1 474 ? 0.091 -21.438 -1.096 1 81 474 LYS A C 1
ATOM 3847 O O . LYS A 1 474 ? -0.805 -22.141 -0.618 1 81 474 LYS A O 1
ATOM 3852 N N . TYR A 1 475 ? 0.6 -20.453 -0.567 1 75.38 475 TYR A N 1
ATOM 3853 C CA . TYR A 1 475 ? 0.035 -19.984 0.696 1 75.38 475 TYR A CA 1
ATOM 3854 C C . TYR A 1 475 ? -1.241 -19.188 0.464 1 75.38 475 TYR A C 1
ATOM 3856 O O . TYR A 1 475 ? -1.27 -18.281 -0.373 1 75.38 475 TYR A O 1
ATOM 3864 N N . ILE A 1 476 ? -2.262 -19.562 1.167 1 76.81 476 ILE A N 1
ATOM 3865 C CA . ILE A 1 476 ? -3.527 -18.828 1.141 1 76.81 476 ILE A CA 1
ATOM 3866 C C . ILE A 1 476 ? -3.881 -18.359 2.551 1 76.81 476 ILE A C 1
ATOM 3868 O O . ILE A 1 476 ? -3.793 -19.141 3.508 1 76.81 476 ILE A O 1
ATOM 3872 N N . ARG A 1 477 ? -4.32 -17.156 2.648 1 75.06 477 ARG A N 1
ATOM 3873 C CA . ARG A 1 477 ? -4.746 -16.625 3.938 1 75.06 477 ARG A CA 1
ATOM 3874 C C . ARG A 1 477 ? -5.902 -17.438 4.512 1 75.06 477 ARG A C 1
ATOM 3876 O O . ARG A 1 477 ? -6.762 -17.922 3.768 1 75.06 477 ARG A O 1
ATOM 3883 N N . THR A 1 478 ? -5.969 -17.406 5.719 1 77.56 478 THR A N 1
ATOM 3884 C CA . THR A 1 478 ? -6.961 -18.219 6.402 1 77.56 478 THR A CA 1
ATOM 3885 C C . THR A 1 478 ? -8.375 -17.781 6.027 1 77.56 478 THR A C 1
ATOM 3887 O O . THR A 1 478 ? -9.227 -18.625 5.711 1 77.56 478 THR A O 1
ATOM 3890 N N . LYS A 1 479 ? -8.609 -16.5 6.059 1 72.06 479 LYS A N 1
ATOM 3891 C CA . LYS A 1 479 ? -9.945 -15.992 5.75 1 72.06 479 LYS A CA 1
ATOM 3892 C C . LYS A 1 479 ? -10.359 -16.359 4.328 1 72.06 479 LYS A C 1
ATOM 3894 O O . LYS A 1 479 ? -11.531 -16.672 4.082 1 72.06 479 LYS A O 1
ATOM 3899 N N . ASP A 1 480 ? -9.453 -16.391 3.434 1 76.44 480 ASP A N 1
ATOM 3900 C CA . ASP A 1 480 ? -9.75 -16.734 2.045 1 76.44 480 ASP A CA 1
ATOM 3901 C C . ASP A 1 480 ? -9.992 -18.234 1.888 1 76.44 480 ASP A C 1
ATOM 3903 O O . ASP A 1 480 ? -10.836 -18.656 1.093 1 76.44 480 ASP A O 1
ATOM 3907 N N . ARG A 1 481 ? -9.211 -18.938 2.656 1 81.19 481 ARG A N 1
ATOM 3908 C CA . ARG A 1 481 ? -9.414 -20.391 2.637 1 81.19 481 ARG A CA 1
ATOM 3909 C C . ARG A 1 481 ? -10.797 -20.766 3.16 1 81.19 481 ARG A C 1
ATOM 3911 O O . ARG A 1 481 ? -11.477 -21.609 2.578 1 81.19 481 ARG A O 1
ATOM 3918 N N . GLU A 1 482 ? -11.141 -20.094 4.172 1 80.31 482 GLU A N 1
ATOM 3919 C CA . GLU A 1 482 ? -12.445 -20.344 4.762 1 80.31 482 GLU A CA 1
ATOM 3920 C C . GLU A 1 482 ? -13.57 -19.953 3.809 1 80.31 482 GLU A C 1
ATOM 3922 O O . GLU A 1 482 ? -14.562 -20.672 3.684 1 80.31 482 GLU A O 1
ATOM 3927 N N . ARG A 1 483 ? -13.438 -18.891 3.191 1 79.56 483 ARG A N 1
ATOM 3928 C CA . ARG A 1 483 ? -14.438 -18.453 2.227 1 79.56 483 ARG A CA 1
ATOM 3929 C C . ARG A 1 483 ? -14.586 -19.453 1.088 1 79.56 483 ARG A C 1
ATOM 3931 O O . ARG A 1 483 ? -15.703 -19.797 0.696 1 79.56 483 ARG A O 1
ATOM 3938 N N . ARG A 1 484 ? -13.5 -19.953 0.591 1 81.75 484 ARG A N 1
ATOM 3939 C CA . ARG A 1 484 ? -13.516 -20.938 -0.493 1 81.75 484 ARG A CA 1
ATOM 3940 C C . ARG A 1 484 ? -14.188 -22.234 -0.054 1 81.75 484 ARG A C 1
ATOM 3942 O O . ARG A 1 484 ? -14.961 -22.828 -0.81 1 81.75 484 ARG A O 1
ATOM 3949 N N . GLU A 1 485 ? -13.859 -22.547 1.101 1 85.06 485 GLU A N 1
ATOM 3950 C CA . GLU A 1 485 ? -14.422 -23.781 1.619 1 85.06 485 GLU A CA 1
ATOM 3951 C C . GLU A 1 485 ? -15.93 -23.656 1.835 1 85.06 485 GLU A C 1
ATOM 3953 O O . GLU A 1 485 ? -16.688 -24.594 1.569 1 85.06 485 GLU A O 1
ATOM 3958 N N . ASN A 1 486 ? -16.328 -22.562 2.27 1 83.94 486 ASN A N 1
ATOM 3959 C CA . ASN A 1 486 ? -17.75 -22.344 2.482 1 83.94 486 ASN A CA 1
ATOM 3960 C C . ASN A 1 486 ? -18.531 -22.359 1.168 1 83.94 486 ASN A C 1
ATOM 3962 O O . ASN A 1 486 ? -19.594 -22.984 1.082 1 83.94 486 ASN A O 1
ATOM 3966 N N . ILE A 1 487 ? -18.031 -21.75 0.195 1 85.69 487 ILE A N 1
ATOM 3967 C CA . ILE A 1 487 ? -18.672 -21.719 -1.115 1 85.69 487 ILE A CA 1
ATOM 3968 C C . ILE A 1 487 ? -18.75 -23.141 -1.683 1 85.69 487 ILE A C 1
ATOM 3970 O O . ILE A 1 487 ? -19.797 -23.562 -2.158 1 85.69 487 ILE A O 1
ATOM 3974 N N . ALA A 1 488 ? -17.609 -23.828 -1.54 1 88.06 488 ALA A N 1
ATOM 3975 C CA . ALA A 1 488 ? -17.562 -25.188 -2.047 1 88.06 488 ALA A CA 1
ATOM 3976 C C . ALA A 1 488 ? -18.562 -26.078 -1.314 1 88.06 488 ALA A C 1
ATOM 3978 O O . ALA A 1 488 ? -19.234 -26.906 -1.936 1 88.06 488 ALA A O 1
ATOM 3979 N N . HIS A 1 489 ? -18.609 -25.875 -0.089 1 89.75 489 HIS A N 1
ATOM 3980 C CA . HIS A 1 489 ? -19.516 -26.672 0.723 1 89.75 489 HIS A CA 1
ATOM 3981 C C . HIS A 1 489 ? -20.969 -26.438 0.322 1 89.75 489 HIS A C 1
ATOM 3983 O O . HIS A 1 489 ? -21.734 -27.406 0.165 1 89.75 489 HIS A O 1
ATOM 3989 N N . GLU A 1 490 ? -21.344 -25.188 0.172 1 88.12 490 GLU A N 1
ATOM 3990 C CA . GLU A 1 490 ? -22.703 -24.859 -0.214 1 88.12 490 GLU A CA 1
ATOM 3991 C C . GLU A 1 490 ? -23.047 -25.422 -1.591 1 88.12 490 GLU A C 1
ATOM 3993 O O . GLU A 1 490 ? -24.156 -25.938 -1.802 1 88.12 490 GLU A O 1
ATOM 3998 N N . MET A 1 491 ? -22.188 -25.391 -2.48 1 90.75 491 MET A N 1
ATOM 3999 C CA . MET A 1 491 ? -22.422 -25.891 -3.834 1 90.75 491 MET A CA 1
ATOM 4000 C C . MET A 1 491 ? -22.5 -27.406 -3.85 1 90.75 491 MET A C 1
ATOM 4002 O O . MET A 1 491 ? -23.359 -27.984 -4.531 1 90.75 491 MET A O 1
ATOM 4006 N N . ARG A 1 492 ? -21.609 -28.047 -3.107 1 91.62 492 ARG A N 1
ATOM 4007 C CA . ARG A 1 492 ? -21.641 -29.5 -3.033 1 91.62 492 ARG A CA 1
ATOM 4008 C C . ARG A 1 492 ? -22.953 -30 -2.426 1 91.62 492 ARG A C 1
ATOM 4010 O O . ARG A 1 492 ? -23.531 -30.984 -2.896 1 91.62 492 ARG A O 1
ATOM 4017 N N . THR A 1 493 ? -23.359 -29.297 -1.385 1 90.94 493 THR A N 1
ATOM 4018 C CA . THR A 1 493 ? -24.609 -29.672 -0.722 1 90.94 493 THR A CA 1
ATOM 4019 C C . THR A 1 493 ? -25.781 -29.516 -1.676 1 90.94 493 THR A C 1
ATOM 4021 O O . THR A 1 493 ? -26.656 -30.391 -1.74 1 90.94 493 THR A O 1
ATOM 4024 N N . PHE A 1 494 ? -25.781 -28.469 -2.391 1 92.75 494 PHE A N 1
ATOM 4025 C CA . PHE A 1 494 ? -26.859 -28.234 -3.336 1 92.75 494 PHE A CA 1
ATOM 4026 C C . PHE A 1 494 ? -26.797 -29.219 -4.492 1 92.75 494 PHE A C 1
ATOM 4028 O O . PHE A 1 494 ? -27.828 -29.703 -4.965 1 92.75 494 PHE A O 1
ATOM 4035 N N . SER A 1 495 ? -25.578 -29.531 -4.977 1 92.06 495 SER A N 1
ATOM 4036 C CA . SER A 1 495 ? -25.375 -30.453 -6.082 1 92.06 495 SER A CA 1
ATOM 4037 C C . SER A 1 495 ? -25.859 -31.859 -5.727 1 92.06 495 SER A C 1
ATOM 4039 O O . SER A 1 495 ? -26.375 -32.562 -6.59 1 92.06 495 SER A O 1
ATOM 4041 N N . ALA A 1 496 ? -25.719 -32.188 -4.555 1 91 496 ALA A N 1
ATOM 4042 C CA . ALA A 1 496 ? -26.156 -33.5 -4.098 1 91 496 ALA A CA 1
ATOM 4043 C C . ALA A 1 496 ? -27.688 -33.562 -3.98 1 91 496 ALA A C 1
ATOM 4045 O O . ALA A 1 496 ? -28.297 -34.594 -4.176 1 91 496 ALA A O 1
ATOM 4046 N N . ARG A 1 497 ? -28.328 -32.469 -3.803 1 88.94 497 ARG A N 1
ATOM 4047 C CA . ARG A 1 497 ? -29.75 -32.406 -3.473 1 88.94 497 ARG A CA 1
ATOM 4048 C C . ARG A 1 497 ? -30.594 -32.156 -4.715 1 88.94 497 ARG A C 1
ATOM 4050 O O . ARG A 1 497 ? -31.703 -32.688 -4.848 1 88.94 497 ARG A O 1
ATOM 4057 N N . TYR A 1 498 ? -30.109 -31.375 -5.676 1 86.5 498 TYR A N 1
ATOM 4058 C CA . TYR A 1 498 ? -31.016 -30.797 -6.652 1 86.5 498 TYR A CA 1
ATOM 4059 C C . TYR A 1 498 ? -31.484 -31.844 -7.652 1 86.5 498 TYR A C 1
ATOM 4061 O O . TYR A 1 498 ? -32.562 -31.734 -8.219 1 86.5 498 TYR A O 1
ATOM 4069 N N . PRO A 1 499 ? -30.641 -33 -7.895 1 85.75 499 PRO A N 1
ATOM 4070 C CA . PRO A 1 499 ? -31.172 -34 -8.797 1 85.75 499 PRO A CA 1
ATOM 4071 C C . PRO A 1 499 ? -32.406 -34.719 -8.219 1 85.75 499 PRO A C 1
ATOM 4073 O O . PRO A 1 499 ? -33.188 -35.312 -8.977 1 85.75 499 PRO A O 1
ATOM 4076 N N . GLN A 1 500 ? -32.531 -34.688 -6.961 1 87.44 500 GLN A N 1
ATOM 4077 C CA . GLN A 1 500 ? -33.656 -35.344 -6.297 1 87.44 500 GLN A CA 1
ATOM 4078 C C . GLN A 1 500 ? -34.906 -34.469 -6.355 1 87.44 500 GLN A C 1
ATOM 4080 O O . GLN A 1 500 ? -36 -34.875 -5.961 1 87.44 500 GLN A O 1
ATOM 4085 N N . GLY A 1 501 ? -34.812 -33.312 -6.914 1 87.88 501 GLY A N 1
ATOM 4086 C CA . GLY A 1 501 ? -35.938 -32.406 -7.02 1 87.88 501 GLY A CA 1
ATOM 4087 C C . GLY A 1 501 ? -35.906 -31.281 -5.996 1 87.88 501 GLY A C 1
ATOM 4088 O O . GLY A 1 501 ? -35.812 -31.531 -4.793 1 87.88 501 GLY A O 1
ATOM 4089 N N . VAL A 1 502 ? -35.688 -30.062 -6.473 1 90.31 502 VAL A N 1
ATOM 4090 C CA . VAL A 1 502 ? -35.688 -28.891 -5.598 1 90.31 502 VAL A CA 1
ATOM 4091 C C . VAL A 1 502 ? -36.844 -27.969 -5.961 1 90.31 502 VAL A C 1
ATOM 4093 O O . VAL A 1 502 ? -37.219 -27.859 -7.129 1 90.31 502 VAL A O 1
ATOM 4096 N N . THR A 1 503 ? -37.438 -27.453 -4.906 1 91.62 503 THR A N 1
ATOM 4097 C CA . THR A 1 503 ? -38.562 -26.531 -5.109 1 91.62 503 THR A CA 1
ATOM 4098 C C . THR A 1 503 ? -38.062 -25.156 -5.531 1 91.62 503 THR A C 1
ATOM 4100 O O . THR A 1 503 ? -36.875 -24.875 -5.418 1 91.62 503 THR A O 1
ATOM 4103 N N . ARG A 1 504 ? -38.969 -24.375 -5.996 1 90.62 504 ARG A N 1
ATOM 4104 C CA . ARG A 1 504 ? -38.625 -23.016 -6.402 1 90.62 504 ARG A CA 1
ATOM 4105 C C . ARG A 1 504 ? -38.125 -22.188 -5.219 1 90.62 504 ARG A C 1
ATOM 4107 O O . ARG A 1 504 ? -37.219 -21.375 -5.355 1 90.62 504 ARG A O 1
ATOM 4114 N N . SER A 1 505 ? -38.719 -22.422 -4.117 1 87.94 505 SER A N 1
ATOM 4115 C CA . SER A 1 505 ? -38.344 -21.688 -2.912 1 87.94 505 SER A CA 1
ATOM 4116 C C . SER A 1 505 ? -36.906 -22.047 -2.473 1 87.94 505 SER A C 1
ATOM 4118 O O . SER A 1 505 ? -36.156 -21.188 -2.027 1 87.94 505 SER A O 1
ATOM 4120 N N . GLU A 1 506 ? -36.594 -23.312 -2.686 1 90.25 506 GLU A N 1
ATOM 4121 C CA . GLU A 1 506 ? -35.25 -23.766 -2.328 1 90.25 506 GLU A CA 1
ATOM 4122 C C . GLU A 1 506 ? -34.188 -23.188 -3.27 1 90.25 506 GLU A C 1
ATOM 4124 O O . GLU A 1 506 ? -33.094 -22.859 -2.842 1 90.25 506 GLU A O 1
ATOM 4129 N N . ILE A 1 507 ? -34.594 -23.094 -4.477 1 93.75 507 ILE A N 1
ATOM 4130 C CA . ILE A 1 507 ? -33.688 -22.531 -5.477 1 93.75 507 ILE A CA 1
ATOM 4131 C C . ILE A 1 507 ? -33.406 -21.062 -5.148 1 93.75 507 ILE A C 1
ATOM 4133 O O . ILE A 1 507 ? -32.25 -20.625 -5.145 1 93.75 507 ILE A O 1
ATOM 4137 N N . GLU A 1 508 ? -34.406 -20.344 -4.828 1 89.75 508 GLU A N 1
ATOM 4138 C CA . GLU A 1 508 ? -34.281 -18.938 -4.492 1 89.75 508 GLU A CA 1
ATOM 4139 C C . GLU A 1 508 ? -33.469 -18.75 -3.221 1 89.75 508 GLU A C 1
ATOM 4141 O O . GLU A 1 508 ? -32.625 -17.828 -3.131 1 89.75 508 GLU A O 1
ATOM 4146 N N . GLN A 1 509 ? -33.719 -19.641 -2.309 1 85 509 GLN A N 1
ATOM 4147 C CA . GLN A 1 509 ? -32.969 -19.578 -1.061 1 85 509 GLN A CA 1
ATOM 4148 C C . GLN A 1 509 ? -31.5 -19.828 -1.301 1 85 509 GLN A C 1
ATOM 4150 O O . GLN A 1 509 ? -30.641 -19.172 -0.702 1 85 509 GLN A O 1
ATOM 4155 N N . PHE A 1 510 ? -31.203 -20.828 -2.152 1 91.56 510 PHE A N 1
ATOM 4156 C CA . PHE A 1 510 ? -29.828 -21.109 -2.504 1 91.56 510 PHE A CA 1
ATOM 4157 C C . PHE A 1 510 ? -29.156 -19.891 -3.139 1 91.56 510 PHE A C 1
ATOM 4159 O O . PHE A 1 510 ? -28.047 -19.516 -2.773 1 91.56 510 PHE A O 1
ATOM 4166 N N . CYS A 1 511 ? -29.875 -19.25 -4.012 1 91.5 511 CYS A N 1
ATOM 4167 C CA . CYS A 1 511 ? -29.344 -18.078 -4.691 1 91.5 511 CYS A CA 1
ATOM 4168 C C . CYS A 1 511 ? -29.062 -16.953 -3.697 1 91.5 511 CYS A C 1
ATOM 4170 O O . CYS A 1 511 ? -28 -16.328 -3.746 1 91.5 511 CYS A O 1
ATOM 4172 N N . ARG A 1 512 ? -29.922 -16.734 -2.83 1 85.88 512 ARG A N 1
ATOM 4173 C CA . ARG A 1 512 ? -29.75 -15.672 -1.845 1 85.88 512 ARG A CA 1
ATOM 4174 C C . ARG A 1 512 ? -28.578 -15.969 -0.916 1 85.88 512 ARG A C 1
ATOM 4176 O O . ARG A 1 512 ? -27.828 -15.062 -0.542 1 85.88 512 ARG A O 1
ATOM 4183 N N . THR A 1 513 ? -28.406 -17.203 -0.58 1 83.31 513 THR A N 1
ATOM 4184 C CA . THR A 1 513 ? -27.281 -17.609 0.258 1 83.31 513 THR A CA 1
ATOM 4185 C C . THR A 1 513 ? -25.953 -17.344 -0.45 1 83.31 513 THR A C 1
ATOM 4187 O O . THR A 1 513 ? -25.031 -16.797 0.146 1 83.31 513 THR A O 1
ATOM 4190 N N . MET A 1 514 ? -25.969 -17.719 -1.674 1 87.88 514 MET A N 1
ATOM 4191 C CA . MET A 1 514 ? -24.719 -17.625 -2.432 1 87.88 514 MET A CA 1
ATOM 4192 C C . MET A 1 514 ? -24.406 -16.172 -2.777 1 87.88 514 MET A C 1
ATOM 4194 O O . MET A 1 514 ? -23.25 -15.82 -3.031 1 87.88 514 MET A O 1
ATOM 4198 N N . SER A 1 515 ? -25.453 -15.336 -2.816 1 85.31 515 SER A N 1
ATOM 4199 C CA . SER A 1 515 ? -25.266 -13.93 -3.143 1 85.31 515 SER A CA 1
ATOM 4200 C C . SER A 1 515 ? -24.328 -13.25 -2.143 1 85.31 515 SER A C 1
ATOM 4202 O O . SER A 1 515 ? -23.703 -12.234 -2.461 1 85.31 515 SER A O 1
ATOM 4204 N N . ARG A 1 516 ? -24.141 -13.766 -1.032 1 74.31 516 ARG A N 1
ATOM 4205 C CA . ARG A 1 516 ? -23.297 -13.203 0.019 1 74.31 516 ARG A CA 1
ATOM 4206 C C . ARG A 1 516 ? -21.828 -13.258 -0.373 1 74.31 516 ARG A C 1
ATOM 4208 O O . ARG A 1 516 ? -21.016 -12.508 0.154 1 74.31 516 ARG A O 1
ATOM 4215 N N . TYR A 1 517 ? -21.625 -14.234 -1.138 1 76.94 517 TYR A N 1
ATOM 4216 C CA . TYR A 1 517 ? -20.234 -14.414 -1.533 1 76.94 517 TYR A CA 1
ATOM 4217 C C . TYR A 1 517 ? -19.906 -13.602 -2.781 1 76.94 517 TYR A C 1
ATOM 4219 O O . TYR A 1 517 ? -18.812 -13.703 -3.33 1 76.94 517 TYR A O 1
ATOM 4227 N N . VAL A 1 518 ? -20.938 -12.93 -3.168 1 72.12 518 VAL A N 1
ATOM 4228 C CA . VAL A 1 518 ? -20.75 -12.031 -4.301 1 72.12 518 VAL A CA 1
ATOM 4229 C C . VAL A 1 518 ? -20.688 -10.586 -3.807 1 72.12 518 VAL A C 1
ATOM 4231 O O . VAL A 1 518 ? -21.656 -10.062 -3.262 1 72.12 518 VAL A O 1
ATOM 4234 N N . SER A 1 519 ? -19.531 -10.133 -3.445 1 61.12 519 SER A N 1
ATOM 4235 C CA . SER A 1 519 ? -19.406 -8.781 -2.916 1 61.12 519 SER A CA 1
ATOM 4236 C C . SER A 1 519 ? -19.594 -7.734 -4.012 1 61.12 519 SER A C 1
ATOM 4238 O O . SER A 1 519 ? -19.688 -8.078 -5.191 1 61.12 519 SER A O 1
ATOM 4240 N N . ASN A 1 520 ? -19.891 -6.48 -3.494 1 52.75 520 ASN A N 1
ATOM 4241 C CA . ASN A 1 520 ? -19.984 -5.375 -4.441 1 52.75 520 ASN A CA 1
ATOM 4242 C C . ASN A 1 520 ? -18.719 -5.246 -5.285 1 52.75 520 ASN A C 1
ATOM 4244 O O . ASN A 1 520 ? -18.734 -4.613 -6.34 1 52.75 520 ASN A O 1
ATOM 4248 N N . LYS A 1 521 ? -17.688 -5.98 -4.758 1 51 521 LYS A N 1
ATOM 4249 C CA . LYS A 1 521 ? -16.453 -5.926 -5.527 1 51 521 LYS A CA 1
ATOM 4250 C C . LYS A 1 521 ? -16.125 -7.277 -6.156 1 51 521 LYS A C 1
ATOM 4252 O O . LYS A 1 521 ? -15.461 -7.348 -7.191 1 51 521 LYS A O 1
ATOM 4257 N N . THR A 1 522 ? -16.5 -8.398 -5.418 1 48.88 522 THR A N 1
ATOM 4258 C CA . THR A 1 522 ? -16.016 -9.703 -5.867 1 48.88 522 THR A CA 1
ATOM 4259 C C . THR A 1 522 ? -17.141 -10.742 -5.805 1 48.88 522 THR A C 1
ATOM 4261 O O . THR A 1 522 ? -18.031 -10.648 -4.969 1 48.88 522 THR A O 1
ATOM 4264 N N . ILE A 1 523 ? -17.375 -11.633 -6.781 1 42.06 523 ILE A N 1
ATOM 4265 C CA . ILE A 1 523 ? -18.234 -12.812 -6.762 1 42.06 523 ILE A CA 1
ATOM 4266 C C . ILE A 1 523 ? -17.406 -14.039 -6.379 1 42.06 523 ILE A C 1
ATOM 4268 O O . ILE A 1 523 ? -16.359 -14.312 -6.98 1 42.06 523 ILE A O 1
ATOM 4272 N N . MET B 1 1 ? 55.188 16.594 8.414 1 21.5 1 MET B N 1
ATOM 4273 C CA . MET B 1 1 ? 55.906 15.367 8.797 1 21.5 1 MET B CA 1
ATOM 4274 C C . MET B 1 1 ? 55.219 14.133 8.211 1 21.5 1 MET B C 1
ATOM 4276 O O . MET B 1 1 ? 54 13.961 8.375 1 21.5 1 MET B O 1
ATOM 4280 N N . GLU B 1 2 ? 55.781 13.477 7.035 1 21.94 2 GLU B N 1
ATOM 4281 C CA . GLU B 1 2 ? 55.562 12.477 6 1 21.94 2 GLU B CA 1
ATOM 4282 C C . GLU B 1 2 ? 55.5 11.07 6.594 1 21.94 2 GLU B C 1
ATOM 4284 O O . GLU B 1 2 ? 56.5 10.578 7.121 1 21.94 2 GLU B O 1
ATOM 4289 N N . LEU B 1 3 ? 54.438 10.734 7.352 1 23.92 3 LEU B N 1
ATOM 4290 C CA . LEU B 1 3 ? 54.375 9.531 8.164 1 23.92 3 LEU B CA 1
ATOM 4291 C C . LEU B 1 3 ? 54.656 8.289 7.328 1 23.92 3 LEU B C 1
ATOM 4293 O O . LEU B 1 3 ? 53.969 8.031 6.34 1 23.92 3 LEU B O 1
ATOM 4297 N N . HIS B 1 4 ? 55.906 7.785 7.203 1 23.33 4 HIS B N 1
ATOM 4298 C CA . HIS B 1 4 ? 56.594 6.688 6.516 1 23.33 4 HIS B CA 1
ATOM 4299 C C . HIS B 1 4 ? 56 5.344 6.902 1 23.33 4 HIS B C 1
ATOM 4301 O O . HIS B 1 4 ? 56.25 4.832 7.992 1 23.33 4 HIS B O 1
ATOM 4307 N N . MET B 1 5 ? 54.688 5.09 6.707 1 24.88 5 MET B N 1
ATOM 4308 C CA . MET B 1 5 ? 54.094 3.816 7.094 1 24.88 5 MET B CA 1
ATOM 4309 C C . MET B 1 5 ? 54.875 2.648 6.473 1 24.88 5 MET B C 1
ATOM 4311 O O . MET B 1 5 ? 54.969 2.551 5.25 1 24.88 5 MET B O 1
ATOM 4315 N N . ALA B 1 6 ? 55.969 2.16 7.137 1 24.38 6 ALA B N 1
ATOM 4316 C CA . ALA B 1 6 ? 56.875 1.066 6.801 1 24.38 6 ALA B CA 1
ATOM 4317 C C . ALA B 1 6 ? 56.094 -0.195 6.426 1 24.38 6 ALA B C 1
ATOM 4319 O O . ALA B 1 6 ? 55.156 -0.572 7.113 1 24.38 6 ALA B O 1
ATOM 4320 N N . ASN B 1 7 ? 56.094 -0.707 5.18 1 24.23 7 ASN B N 1
ATOM 4321 C CA . ASN B 1 7 ? 55.719 -1.885 4.398 1 24.23 7 ASN B CA 1
ATOM 4322 C C . ASN B 1 7 ? 56.281 -3.162 5.02 1 24.23 7 ASN B C 1
ATOM 4324 O O . ASN B 1 7 ? 57.438 -3.531 4.766 1 24.23 7 ASN B O 1
ATOM 4328 N N . GLN B 1 8 ? 56.188 -3.369 6.363 1 25.16 8 GLN B N 1
ATOM 4329 C CA . GLN B 1 8 ? 56.844 -4.574 6.836 1 25.16 8 GLN B CA 1
ATOM 4330 C C . GLN B 1 8 ? 56.5 -5.781 5.973 1 25.16 8 GLN B C 1
ATOM 4332 O O . GLN B 1 8 ? 55.312 -6.043 5.719 1 25.16 8 GLN B O 1
ATOM 4337 N N . GLU B 1 9 ? 57.406 -6.301 5.168 1 26.28 9 GLU B N 1
ATOM 4338 C CA . GLU B 1 9 ? 57.562 -7.469 4.301 1 26.28 9 GLU B CA 1
ATOM 4339 C C . GLU B 1 9 ? 57.188 -8.75 5.039 1 26.28 9 GLU B C 1
ATOM 4341 O O . GLU B 1 9 ? 57.844 -9.125 6.016 1 26.28 9 GLU B O 1
ATOM 4346 N N . GLN B 1 10 ? 55.938 -9.047 5.293 1 26.84 10 GLN B N 1
ATOM 4347 C CA . GLN B 1 10 ? 55.531 -10.312 5.898 1 26.84 10 GLN B CA 1
ATOM 4348 C C . GLN B 1 10 ? 56.25 -11.492 5.223 1 26.84 10 GLN B C 1
ATOM 4350 O O . GLN B 1 10 ? 56.125 -11.656 4.004 1 26.84 10 GLN B O 1
ATOM 4355 N N . GLU B 1 11 ? 57.344 -11.945 5.715 1 27.41 11 GLU B N 1
ATOM 4356 C CA . GLU B 1 11 ? 58.125 -13.125 5.32 1 27.41 11 GLU B CA 1
ATOM 4357 C C . GLU B 1 11 ? 57.219 -14.336 5.164 1 27.41 11 GLU B C 1
ATOM 4359 O O . GLU B 1 11 ? 56.531 -14.734 6.109 1 27.41 11 GLU B O 1
ATOM 4364 N N . VAL B 1 12 ? 56.812 -14.617 4 1 29.84 12 VAL B N 1
ATOM 4365 C CA . VAL B 1 12 ? 56.125 -15.836 3.566 1 29.84 12 VAL B CA 1
ATOM 4366 C C . VAL B 1 12 ? 56.938 -17.062 3.957 1 29.84 12 VAL B C 1
ATOM 4368 O O . VAL B 1 12 ? 58.062 -17.25 3.469 1 29.84 12 VAL B O 1
ATOM 4371 N N . TYR B 1 13 ? 56.969 -17.453 5.215 1 26.55 13 TYR B N 1
ATOM 4372 C CA . TYR B 1 13 ? 57.625 -18.719 5.602 1 26.55 13 TYR B CA 1
ATOM 4373 C C . TYR B 1 13 ? 57.188 -19.844 4.676 1 26.55 13 TYR B C 1
ATOM 4375 O O . TYR B 1 13 ? 56 -20.094 4.508 1 26.55 13 TYR B O 1
ATOM 4383 N N . GLU B 1 14 ? 58.031 -20.094 3.652 1 30.34 14 GLU B N 1
ATOM 4384 C CA . GLU B 1 14 ? 57.969 -21.25 2.766 1 30.34 14 GLU B CA 1
ATOM 4385 C C . GLU B 1 14 ? 58.094 -22.547 3.547 1 30.34 14 GLU B C 1
ATOM 4387 O O . GLU B 1 14 ? 59.188 -22.922 3.994 1 30.34 14 GLU B O 1
ATOM 4392 N N . GLY B 1 15 ? 57.281 -22.938 4.477 1 29.62 15 GLY B N 1
ATOM 4393 C CA . GLY B 1 15 ? 57.406 -24.203 5.184 1 29.62 15 GLY B CA 1
ATOM 4394 C C . GLY B 1 15 ? 57.719 -25.359 4.266 1 29.62 15 GLY B C 1
ATOM 4395 O O . GLY B 1 15 ? 57.594 -25.266 3.047 1 29.62 15 GLY B O 1
ATOM 4396 N N . PRO B 1 16 ? 58.5 -26.375 4.75 1 31.66 16 PRO B N 1
ATOM 4397 C CA . PRO B 1 16 ? 59 -27.5 3.943 1 31.66 16 PRO B CA 1
ATOM 4398 C C . PRO B 1 16 ? 57.906 -28.062 3.008 1 31.66 16 PRO B C 1
ATOM 4400 O O . PRO B 1 16 ? 56.719 -27.984 3.312 1 31.66 16 PRO B O 1
ATOM 4403 N N . ASN B 1 17 ? 58.188 -28.062 1.7 1 31.41 17 ASN B N 1
ATOM 4404 C CA . ASN B 1 17 ? 57.531 -28.688 0.561 1 31.41 17 ASN B CA 1
ATOM 4405 C C . ASN B 1 17 ? 57.281 -30.172 0.825 1 31.41 17 ASN B C 1
ATOM 4407 O O . ASN B 1 17 ? 58.031 -31.031 0.374 1 31.41 17 ASN B O 1
ATOM 4411 N N . ASN B 1 18 ? 57.344 -30.703 2.072 1 31.17 18 ASN B N 1
ATOM 4412 C CA . ASN B 1 18 ? 57.094 -32.156 2.082 1 31.17 18 ASN B CA 1
ATOM 4413 C C . ASN B 1 18 ? 55.906 -32.531 1.167 1 31.17 18 ASN B C 1
ATOM 4415 O O . ASN B 1 18 ? 54.906 -31.828 1.139 1 31.17 18 ASN B O 1
ATOM 4419 N N . GLY B 1 19 ? 56.125 -33.125 -0 1 34.81 19 GLY B N 1
ATOM 4420 C CA . GLY B 1 19 ? 55.344 -33.719 -1.06 1 34.81 19 GLY B CA 1
ATOM 4421 C C . GLY B 1 19 ? 54.031 -34.281 -0.561 1 34.81 19 GLY B C 1
ATOM 4422 O O . GLY B 1 19 ? 53.438 -35.156 -1.217 1 34.81 19 GLY B O 1
ATOM 4423 N N . GLY B 1 20 ? 53.875 -34.375 0.757 1 36.41 20 GLY B N 1
ATOM 4424 C CA . GLY B 1 20 ? 52.688 -35.125 1.133 1 36.41 20 GLY B CA 1
ATOM 4425 C C . GLY B 1 20 ? 51.406 -34.625 0.46 1 36.41 20 GLY B C 1
ATOM 4426 O O . GLY B 1 20 ? 51.281 -33.438 0.163 1 36.41 20 GLY B O 1
ATOM 4427 N N . ALA B 1 21 ? 50.625 -35.531 -0.193 1 39.62 21 ALA B N 1
ATOM 4428 C CA . ALA B 1 21 ? 49.344 -35.531 -0.912 1 39.62 21 ALA B CA 1
ATOM 4429 C C . ALA B 1 21 ? 48.375 -34.531 -0.306 1 39.62 21 ALA B C 1
ATOM 4431 O O . ALA B 1 21 ? 48.25 -34.438 0.917 1 39.62 21 ALA B O 1
ATOM 4432 N N . ARG B 1 22 ? 48.125 -33.438 -0.851 1 47.53 22 ARG B N 1
ATOM 4433 C CA . ARG B 1 22 ? 47.062 -32.438 -0.749 1 47.53 22 ARG B CA 1
ATOM 4434 C C . ARG B 1 22 ? 45.75 -33.094 -0.313 1 47.53 22 ARG B C 1
ATOM 4436 O O . ARG B 1 22 ? 44.906 -33.375 -1.146 1 47.53 22 ARG B O 1
ATOM 4443 N N . GLN B 1 23 ? 45.625 -33.906 0.658 1 65.38 23 GLN B N 1
ATOM 4444 C CA . GLN B 1 23 ? 44.594 -34.938 0.746 1 65.38 23 GLN B CA 1
ATOM 4445 C C . GLN B 1 23 ? 43.219 -34.312 1.091 1 65.38 23 GLN B C 1
ATOM 4447 O O . GLN B 1 23 ? 42.219 -34.594 0.412 1 65.38 23 GLN B O 1
ATOM 4452 N N . TYR B 1 24 ? 43.125 -33.312 2.229 1 88.88 24 TYR B N 1
ATOM 4453 C CA . TYR B 1 24 ? 41.781 -32.875 2.635 1 88.88 24 TYR B CA 1
ATOM 4454 C C . TYR B 1 24 ? 41.625 -31.375 2.424 1 88.88 24 TYR B C 1
ATOM 4456 O O . TYR B 1 24 ? 41.781 -30.594 3.367 1 88.88 24 TYR B O 1
ATOM 4464 N N . MET B 1 25 ? 41.344 -30.875 1.201 1 90.44 25 MET B N 1
ATOM 4465 C CA . MET B 1 25 ? 41.25 -29.469 0.806 1 90.44 25 MET B CA 1
ATOM 4466 C C . MET B 1 25 ? 39.969 -28.844 1.287 1 90.44 25 MET B C 1
ATOM 4468 O O . MET B 1 25 ? 38.906 -29.484 1.249 1 90.44 25 MET B O 1
ATOM 4472 N N . ALA B 1 26 ? 40.156 -27.609 1.699 1 92.25 26 ALA B N 1
ATOM 4473 C CA . ALA B 1 26 ? 39 -26.859 2.172 1 92.25 26 ALA B CA 1
ATOM 4474 C C . ALA B 1 26 ? 38.625 -25.734 1.2 1 92.25 26 ALA B C 1
ATOM 4476 O O . ALA B 1 26 ? 39.5 -25.234 0.476 1 92.25 26 ALA B O 1
ATOM 4477 N N . GLU B 1 27 ? 37.375 -25.406 1.078 1 92.25 27 GLU B N 1
ATOM 4478 C CA . GLU B 1 27 ? 36.906 -24.25 0.348 1 92.25 27 GLU B CA 1
ATOM 4479 C C . GLU B 1 27 ? 36.531 -23.109 1.3 1 92.25 27 GLU B C 1
ATOM 4481 O O . GLU B 1 27 ? 35.719 -23.297 2.209 1 92.25 27 GLU B O 1
ATOM 4486 N N . ALA B 1 28 ? 37.156 -22.016 1.086 1 92.31 28 ALA B N 1
ATOM 4487 C CA . ALA B 1 28 ? 36.875 -20.844 1.921 1 92.31 28 ALA B CA 1
ATOM 4488 C C . ALA B 1 28 ? 35.625 -20.125 1.461 1 92.31 28 ALA B C 1
ATOM 4490 O O . ALA B 1 28 ? 35.531 -19.688 0.312 1 92.31 28 ALA B O 1
ATOM 4491 N N . LEU B 1 29 ? 34.656 -20.062 2.32 1 92.62 29 LEU B N 1
ATOM 4492 C CA . LEU B 1 29 ? 33.406 -19.406 1.989 1 92.62 29 LEU B CA 1
ATOM 4493 C C . LEU B 1 29 ? 33.031 -18.375 3.043 1 92.62 29 LEU B C 1
ATOM 4495 O O . LEU B 1 29 ? 33.625 -18.344 4.125 1 92.62 29 LEU B O 1
ATOM 4499 N N . ALA B 1 30 ? 32.094 -17.578 2.744 1 90.81 30 ALA B N 1
ATOM 4500 C CA . ALA B 1 30 ? 31.734 -16.438 3.578 1 90.81 30 ALA B CA 1
ATOM 4501 C C . ALA B 1 30 ? 31 -16.875 4.84 1 90.81 30 ALA B C 1
ATOM 4503 O O . ALA B 1 30 ? 30.234 -17.844 4.812 1 90.81 30 ALA B O 1
ATOM 4504 N N . THR B 1 31 ? 31.266 -16.156 5.934 1 89.25 31 THR B N 1
ATOM 4505 C CA . THR B 1 31 ? 30.516 -16.312 7.168 1 89.25 31 THR B CA 1
ATOM 4506 C C . THR B 1 31 ? 29.547 -15.156 7.371 1 89.25 31 THR B C 1
ATOM 4508 O O . THR B 1 31 ? 29.578 -14.188 6.609 1 89.25 31 THR B O 1
ATOM 4511 N N . LYS B 1 32 ? 28.703 -15.234 8.352 1 82.31 32 LYS B N 1
ATOM 4512 C CA . LYS B 1 32 ? 27.688 -14.219 8.617 1 82.31 32 LYS B CA 1
ATOM 4513 C C . LYS B 1 32 ? 28.328 -12.891 9.008 1 82.31 32 LYS B C 1
ATOM 4515 O O . LYS B 1 32 ? 27.906 -11.828 8.539 1 82.31 32 LYS B O 1
ATOM 4520 N N . HIS B 1 33 ? 29.375 -1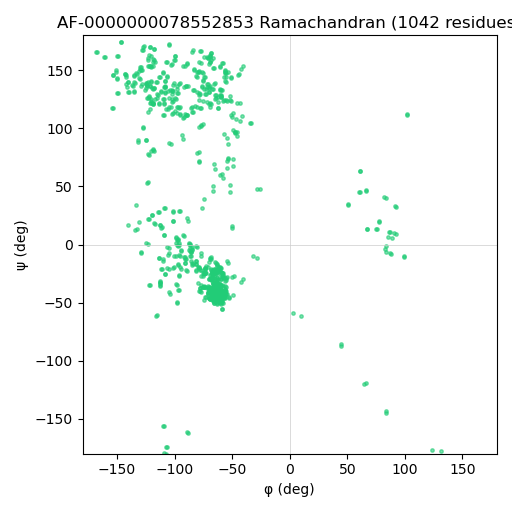2.984 9.781 1 79.94 33 HIS B N 1
ATOM 4521 C CA . HIS B 1 33 ? 29.969 -11.773 10.336 1 79.94 33 HIS B CA 1
ATOM 4522 C C . HIS B 1 33 ? 31.156 -11.305 9.5 1 79.94 33 HIS B C 1
ATOM 4524 O O . HIS B 1 33 ? 31.578 -10.148 9.594 1 79.94 33 HIS B O 1
ATOM 4530 N N . GLY B 1 34 ? 31.75 -12.094 8.656 1 79.31 34 GLY B N 1
ATOM 4531 C CA . GLY B 1 34 ? 32.719 -11.703 7.625 1 79.31 34 GLY B CA 1
ATOM 4532 C C . GLY B 1 34 ? 34.125 -11.555 8.148 1 79.31 34 GLY B C 1
ATOM 4533 O O . GLY B 1 34 ? 35.031 -11.242 7.387 1 79.31 34 GLY B O 1
ATOM 4534 N N . LYS B 1 35 ? 34.375 -11.695 9.398 1 80.31 35 LYS B N 1
ATOM 4535 C CA . LYS B 1 35 ? 35.688 -11.508 9.953 1 80.31 35 LYS B CA 1
ATOM 4536 C C . LYS B 1 35 ? 36.656 -12.586 9.445 1 80.31 35 LYS B C 1
ATOM 4538 O O . LYS B 1 35 ? 37.781 -12.281 9.047 1 80.31 35 LYS B O 1
ATOM 4543 N N . HIS B 1 36 ? 36.219 -13.828 9.523 1 87.44 36 HIS B N 1
ATOM 4544 C CA . HIS B 1 36 ? 36.969 -14.961 9.008 1 87.44 36 HIS B CA 1
ATOM 4545 C C .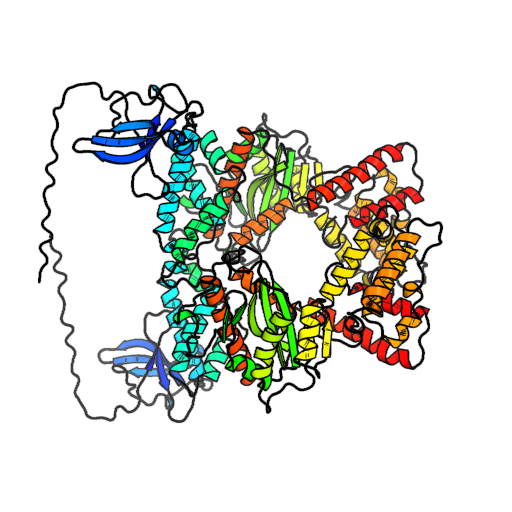 HIS B 1 36 ? 36.125 -15.828 8.086 1 87.44 36 HIS B C 1
ATOM 4547 O O . HIS B 1 36 ? 34.906 -15.875 8.227 1 87.44 36 HIS B O 1
ATOM 4553 N N . SER B 1 37 ? 36.781 -16.406 7.195 1 91.62 37 SER B N 1
ATOM 4554 C CA . SER B 1 37 ? 36.094 -17.297 6.277 1 91.62 37 SER B CA 1
ATOM 4555 C C . SER B 1 37 ? 35.75 -18.609 6.949 1 91.62 37 SER B C 1
ATOM 4557 O O . SER B 1 37 ? 36.438 -19.047 7.871 1 91.62 37 SER B O 1
ATOM 4559 N N . ALA B 1 38 ? 34.688 -19.125 6.531 1 93.62 38 ALA B N 1
ATOM 4560 C CA . ALA B 1 38 ? 34.344 -20.5 6.895 1 93.62 38 ALA B CA 1
ATOM 4561 C C . ALA B 1 38 ? 35.031 -21.5 5.973 1 93.62 38 ALA B C 1
ATOM 4563 O O . ALA B 1 38 ? 35.125 -21.281 4.762 1 93.62 38 ALA B O 1
ATOM 4564 N N . MET B 1 39 ? 35.625 -22.5 6.582 1 94.38 39 MET B N 1
ATOM 4565 C CA . MET B 1 39 ? 36.312 -23.531 5.797 1 94.38 39 MET B CA 1
ATOM 4566 C C . MET B 1 39 ? 35.438 -24.75 5.605 1 94.38 39 MET B C 1
ATOM 4568 O O . MET B 1 39 ? 35.062 -25.422 6.574 1 94.38 39 MET B O 1
ATOM 4572 N N . CYS B 1 40 ? 35.125 -25.047 4.367 1 95.31 40 CYS B N 1
ATOM 4573 C CA . CYS B 1 40 ? 34.156 -26.078 4.047 1 95.31 40 CYS B CA 1
ATOM 4574 C C . CYS B 1 40 ? 34.812 -27.266 3.381 1 95.31 40 CYS B C 1
ATOM 4576 O O . CYS B 1 40 ? 35.656 -27.094 2.498 1 95.31 40 CYS B O 1
ATOM 4578 N N . TYR B 1 41 ? 34.469 -28.438 3.924 1 95 41 TYR B N 1
ATOM 4579 C CA . TYR B 1 41 ? 34.969 -29.672 3.357 1 95 41 TYR B CA 1
ATOM 4580 C C . TYR B 1 41 ? 33.875 -30.469 2.658 1 95 41 TYR B C 1
ATOM 4582 O O . TYR B 1 41 ? 33 -31.031 3.312 1 95 41 TYR B O 1
ATOM 4590 N N . ARG B 1 42 ? 33.969 -30.547 1.323 1 93.25 42 ARG B N 1
ATOM 4591 C CA . ARG B 1 42 ? 33.031 -31.359 0.547 1 93.25 42 ARG B CA 1
ATOM 4592 C C . ARG B 1 42 ? 33.406 -32.844 0.632 1 93.25 42 ARG B C 1
ATOM 4594 O O . ARG B 1 42 ? 34.469 -33.25 0.193 1 93.25 42 ARG B O 1
ATOM 4601 N N . ILE B 1 43 ? 32.5 -33.562 1.181 1 93.12 43 ILE B N 1
ATOM 4602 C CA . ILE B 1 43 ? 32.75 -35 1.333 1 93.12 43 ILE B CA 1
ATOM 4603 C C . ILE B 1 43 ? 32.75 -35.688 -0.035 1 93.12 43 ILE B C 1
ATOM 4605 O O . ILE B 1 43 ? 31.734 -35.656 -0.737 1 93.12 43 ILE B O 1
ATOM 4609 N N . PRO B 1 44 ? 33.844 -36.25 -0.353 1 90.31 44 PRO B N 1
ATOM 4610 C CA . PRO B 1 44 ? 33.938 -36.875 -1.671 1 90.31 44 PRO B CA 1
ATOM 4611 C C . PRO B 1 44 ? 32.875 -37.969 -1.854 1 90.31 44 PRO B C 1
ATOM 4613 O O . PRO B 1 44 ? 32.656 -38.781 -0.948 1 90.31 44 PRO B O 1
ATOM 4616 N N . GLY B 1 45 ? 32.188 -37.969 -2.951 1 88.88 45 GLY B N 1
ATOM 4617 C CA . GLY B 1 45 ? 31.234 -39 -3.301 1 88.88 45 GLY B CA 1
ATOM 4618 C C . GLY B 1 45 ? 29.844 -38.75 -2.76 1 88.88 45 GLY B C 1
ATOM 4619 O O . GLY B 1 45 ? 28.922 -39.531 -2.986 1 88.88 45 GLY B O 1
ATOM 4620 N N . THR B 1 46 ? 29.75 -37.719 -1.926 1 91.19 46 THR B N 1
ATOM 4621 C CA . THR B 1 46 ? 28.438 -37.344 -1.388 1 91.19 46 THR B CA 1
ATOM 4622 C C . THR B 1 46 ? 28.094 -35.906 -1.752 1 91.19 46 THR B C 1
ATOM 4624 O O . THR B 1 46 ? 28.906 -35.188 -2.344 1 91.19 46 THR B O 1
ATOM 4627 N N . ASP B 1 47 ? 26.859 -35.531 -1.492 1 92.25 47 ASP B N 1
ATOM 4628 C CA . ASP B 1 47 ? 26.422 -34.156 -1.717 1 92.25 47 ASP B CA 1
ATOM 4629 C C . ASP B 1 47 ? 26.375 -33.375 -0.408 1 92.25 47 ASP B C 1
ATOM 4631 O O . ASP B 1 47 ? 25.625 -32.406 -0.281 1 92.25 47 ASP B O 1
ATOM 4635 N N . GLU B 1 48 ? 27.25 -33.812 0.523 1 94.75 48 GLU B N 1
ATOM 4636 C CA . GLU B 1 48 ? 27.234 -33.188 1.848 1 94.75 48 GLU B CA 1
ATOM 4637 C C . GLU B 1 48 ? 28.547 -32.5 2.154 1 94.75 48 GLU B C 1
ATOM 4639 O O . GLU B 1 48 ? 29.562 -32.75 1.513 1 94.75 48 GLU B O 1
ATOM 4644 N N . THR B 1 49 ? 28.484 -31.547 3.1 1 95.19 49 THR B N 1
ATOM 4645 C CA . THR B 1 49 ? 29.656 -30.734 3.426 1 95.19 49 THR B CA 1
ATOM 4646 C C . THR B 1 49 ? 29.734 -30.484 4.93 1 95.19 49 THR B C 1
ATOM 4648 O O . THR B 1 49 ? 28.719 -30.266 5.582 1 95.19 49 THR B O 1
ATOM 4651 N N . TYR B 1 50 ? 30.922 -30.625 5.465 1 95 50 TYR B N 1
ATOM 4652 C CA . TYR B 1 50 ? 31.203 -30.141 6.816 1 95 50 TYR B CA 1
ATOM 4653 C C . TYR B 1 50 ? 31.703 -28.703 6.789 1 95 50 TYR B C 1
ATOM 4655 O O . TYR B 1 50 ? 32.469 -28.312 5.914 1 95 50 TYR B O 1
ATOM 4663 N N . THR B 1 51 ? 31.219 -27.906 7.668 1 94.88 51 THR B N 1
ATOM 4664 C CA . THR B 1 51 ? 31.625 -26.5 7.746 1 94.88 51 THR B CA 1
ATOM 4665 C C . THR B 1 51 ? 32.344 -26.219 9.07 1 94.88 51 THR B C 1
ATOM 4667 O O . THR B 1 51 ? 31.844 -26.594 10.133 1 94.88 51 THR B O 1
ATOM 4670 N N . PHE B 1 52 ? 33.5 -25.609 8.984 1 94.94 52 PHE B N 1
ATOM 4671 C CA . PHE B 1 52 ? 34.312 -25.281 10.156 1 94.94 52 PHE B CA 1
ATOM 4672 C C . PHE B 1 52 ? 34.531 -23.781 10.281 1 94.94 52 PHE B C 1
ATOM 4674 O O . PHE B 1 52 ? 34.781 -23.094 9.289 1 94.94 52 PHE B O 1
ATOM 4681 N N . THR B 1 53 ? 34.375 -23.25 11.445 1 94 53 THR B N 1
ATOM 4682 C CA . THR B 1 53 ? 34.531 -21.812 11.688 1 94 53 THR B CA 1
ATOM 4683 C C . THR B 1 53 ? 35.844 -21.531 12.438 1 94 53 THR B C 1
ATOM 4685 O O . THR B 1 53 ? 36.312 -22.391 13.188 1 94 53 THR B O 1
ATOM 4688 N N . PHE B 1 54 ? 36.312 -20.375 12.32 1 92.88 54 PHE B N 1
ATOM 4689 C CA . PHE B 1 54 ? 37.594 -19.969 12.859 1 92.88 54 PHE B CA 1
ATOM 4690 C C . PHE B 1 54 ? 37.531 -19.859 14.383 1 92.88 54 PHE B C 1
ATOM 4692 O O . PHE B 1 54 ? 36.562 -19.375 14.938 1 92.88 54 PHE B O 1
ATOM 4699 N N . LYS B 1 55 ? 38.531 -20.375 15.047 1 91.12 55 LYS B N 1
ATOM 4700 C CA . LYS B 1 55 ? 38.625 -20.266 16.5 1 91.12 55 LYS B CA 1
ATOM 4701 C C . LYS B 1 55 ? 39.844 -19.438 16.906 1 91.12 55 LYS B C 1
ATOM 4703 O O . LYS B 1 55 ? 39.719 -18.438 17.609 1 91.12 55 LYS B O 1
ATOM 4708 N N . ARG B 1 56 ? 41.031 -19.844 16.562 1 90.12 56 ARG B N 1
ATOM 4709 C CA . ARG B 1 56 ? 42.219 -19.109 16.938 1 90.12 56 ARG B CA 1
ATOM 4710 C C . ARG B 1 56 ? 43.406 -19.5 16.062 1 90.12 56 ARG B C 1
ATOM 4712 O O . ARG B 1 56 ? 43.344 -20.5 15.336 1 90.12 56 ARG B O 1
ATOM 4719 N N . ILE B 1 57 ? 44.406 -18.594 16.094 1 86.81 57 ILE B N 1
ATOM 4720 C CA . ILE B 1 57 ? 45.656 -18.875 15.414 1 86.81 57 ILE B CA 1
ATOM 4721 C C . ILE B 1 57 ? 46.688 -19.359 16.438 1 86.81 57 ILE B C 1
ATOM 4723 O O . ILE B 1 57 ? 46.844 -18.766 17.5 1 86.81 57 ILE B O 1
ATOM 4727 N N . SER B 1 58 ? 47.031 -20.531 16.266 1 79.25 58 SER B N 1
ATOM 4728 C CA . SER B 1 58 ? 48.062 -21.078 17.109 1 79.25 58 SER B CA 1
ATOM 4729 C C . SER B 1 58 ? 49.406 -21.141 16.375 1 79.25 58 SER B C 1
ATOM 4731 O O . SER B 1 58 ? 49.562 -21.891 15.414 1 79.25 58 SER B O 1
ATOM 4733 N N . LYS B 1 59 ? 50.625 -20.609 16.938 1 77.31 59 LYS B N 1
ATOM 4734 C CA . LYS B 1 59 ? 52.031 -20.453 16.5 1 77.31 59 LYS B CA 1
ATOM 4735 C C . LYS B 1 59 ? 52.188 -20.781 15.016 1 77.31 59 LYS B C 1
ATOM 4737 O O . LYS B 1 59 ? 52.5 -19.906 14.211 1 77.31 59 LYS B O 1
ATOM 4742 N N . ASP B 1 60 ? 51.906 -22.078 14.43 1 81.5 60 ASP B N 1
ATOM 4743 C CA . ASP B 1 60 ? 52.219 -22.484 13.062 1 81.5 60 ASP B CA 1
ATOM 4744 C C . ASP B 1 60 ? 50.969 -22.938 12.328 1 81.5 60 ASP B C 1
ATOM 4746 O O . ASP B 1 60 ? 51.031 -23.359 11.172 1 81.5 60 ASP B O 1
ATOM 4750 N N . HIS B 1 61 ? 49.812 -22.891 13.016 1 87.69 61 HIS B N 1
ATOM 4751 C CA . HIS B 1 61 ? 48.625 -23.359 12.367 1 87.69 61 HIS B CA 1
ATOM 4752 C C . HIS B 1 61 ? 47.375 -22.609 12.867 1 87.69 61 HIS B C 1
ATOM 4754 O O . HIS B 1 61 ? 47.469 -21.828 13.82 1 87.69 61 HIS B O 1
ATOM 4760 N N . GLN B 1 62 ? 46.281 -22.703 12.07 1 91.88 62 GLN B N 1
ATOM 4761 C CA . GLN B 1 62 ? 45 -22.141 12.469 1 91.88 62 GLN B CA 1
ATOM 4762 C C . GLN B 1 62 ? 44.062 -23.203 13 1 91.88 62 GLN B C 1
ATOM 4764 O O . GLN B 1 62 ? 44.062 -24.344 12.508 1 91.88 62 GLN B O 1
ATOM 4769 N N . LEU B 1 63 ? 43.375 -22.906 14.016 1 93.88 63 LEU B N 1
ATOM 4770 C CA . LEU B 1 63 ? 42.438 -23.844 14.609 1 93.88 63 LEU B CA 1
ATOM 4771 C C . LEU B 1 63 ? 41 -23.453 14.25 1 93.88 63 LEU B C 1
ATOM 4773 O O . LEU B 1 63 ? 40.594 -22.281 14.406 1 93.88 63 LEU B O 1
ATOM 4777 N N . TYR B 1 64 ? 40.281 -24.438 13.688 1 95.19 64 TYR B N 1
ATOM 4778 C CA . TYR B 1 64 ? 38.875 -24.25 13.328 1 95.19 64 TYR B CA 1
ATOM 4779 C C . TYR B 1 64 ? 37.969 -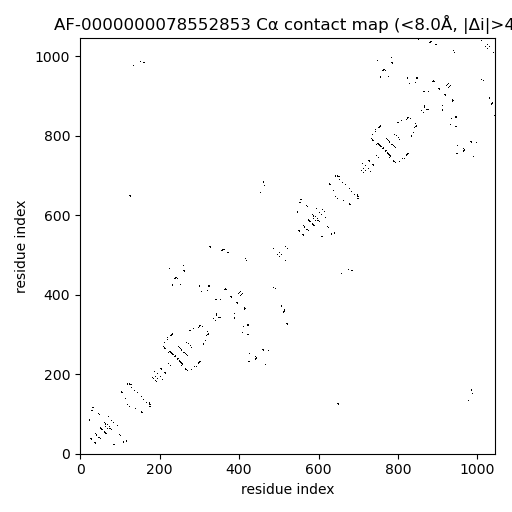25.219 14.102 1 95.19 64 TYR B C 1
ATOM 4781 O O . TYR B 1 64 ? 38.469 -26.25 14.586 1 95.19 64 TYR B O 1
ATOM 4789 N N . GLN B 1 65 ? 36.719 -24.875 14.234 1 95.12 65 GLN B N 1
ATOM 4790 C CA . GLN B 1 65 ? 35.75 -25.703 14.953 1 95.12 65 GLN B CA 1
ATOM 4791 C C . GLN B 1 65 ? 34.562 -26.016 14.07 1 95.12 65 GLN B C 1
ATOM 4793 O O . GLN B 1 65 ? 34.094 -25.156 13.312 1 95.12 65 GLN B O 1
ATOM 4798 N N . CYS B 1 66 ? 34.156 -27.297 14.203 1 95.12 66 CYS B N 1
ATOM 4799 C CA . CYS B 1 66 ? 32.969 -27.672 13.461 1 95.12 66 CYS B CA 1
ATOM 4800 C C . CYS B 1 66 ? 31.781 -26.844 13.883 1 95.12 66 CYS B C 1
ATOM 4802 O O . CYS B 1 66 ? 31.453 -26.766 15.07 1 95.12 66 CYS B O 1
ATOM 4804 N N . GLN B 1 67 ? 31.094 -26.266 12.984 1 92.75 67 GLN B N 1
ATOM 4805 C CA . GLN B 1 67 ? 30 -25.344 13.258 1 92.75 67 GLN B CA 1
ATOM 4806 C C . GLN B 1 67 ? 28.812 -26.062 13.898 1 92.75 67 GLN B C 1
ATOM 4808 O O . GLN B 1 67 ? 28.188 -25.547 14.828 1 92.75 67 GLN B O 1
ATOM 4813 N N . GLN B 1 68 ? 28.453 -27.188 13.391 1 91.88 68 GLN B N 1
ATOM 4814 C CA . GLN B 1 68 ? 27.312 -27.938 13.898 1 91.88 68 GLN B CA 1
ATOM 4815 C C . GLN B 1 68 ? 27.578 -28.484 15.297 1 91.88 68 GLN B C 1
ATOM 4817 O O . GLN B 1 68 ? 26.688 -28.484 16.156 1 91.88 68 GLN B O 1
ATOM 4822 N N . CYS B 1 69 ? 28.766 -28.969 15.477 1 94.12 69 CYS B N 1
ATOM 4823 C CA . CYS B 1 69 ? 29.141 -29.438 16.797 1 94.12 69 CYS B CA 1
ATOM 4824 C C . CYS B 1 69 ? 29.109 -28.312 17.828 1 94.12 69 CYS B C 1
ATOM 4826 O O . CYS B 1 69 ? 28.656 -28.5 18.953 1 94.12 69 CYS B O 1
ATOM 4828 N N . LYS B 1 70 ? 29.578 -27.219 17.406 1 92.75 70 LYS B N 1
ATOM 4829 C CA . LYS B 1 70 ? 29.562 -26.047 18.266 1 92.75 70 LYS B CA 1
ATOM 4830 C C . LYS B 1 70 ? 28.141 -25.703 18.719 1 92.75 70 LYS B C 1
ATOM 4832 O O . LYS B 1 70 ? 27.906 -25.406 19.891 1 92.75 70 LYS B O 1
ATOM 4837 N N . SER B 1 71 ? 27.25 -25.75 17.781 1 89.44 71 SER B N 1
ATOM 4838 C CA . SER B 1 71 ? 25.859 -25.406 18.062 1 89.44 71 SER B CA 1
ATOM 4839 C C . SER B 1 71 ? 25.234 -26.375 19.047 1 89.44 71 SER B C 1
ATOM 4841 O O . SER B 1 71 ? 24.266 -26.031 19.75 1 89.44 71 SER B O 1
ATOM 4843 N N . LYS B 1 72 ? 25.797 -27.562 19.094 1 91.44 72 LYS B N 1
ATOM 4844 C CA . LYS B 1 72 ? 25.297 -28.578 20 1 91.44 72 LYS B CA 1
ATOM 4845 C C . LYS B 1 72 ? 26.109 -28.641 21.281 1 91.44 72 LYS B C 1
ATOM 4847 O O . LYS B 1 72 ? 25.906 -29.516 22.125 1 91.44 72 LYS B O 1
ATOM 4852 N N . GLY B 1 73 ? 27.078 -27.844 21.406 1 89.5 73 GLY B N 1
ATOM 4853 C CA . GLY B 1 73 ? 27.828 -27.688 22.641 1 89.5 73 GLY B CA 1
ATOM 4854 C C . GLY B 1 73 ? 29.047 -28.594 22.719 1 89.5 73 GLY B C 1
ATOM 4855 O O . GLY B 1 73 ? 29.609 -28.797 23.781 1 89.5 73 GLY B O 1
ATOM 4856 N N . LYS B 1 74 ? 29.391 -29.234 21.688 1 93.44 74 LYS B N 1
ATOM 4857 C CA . LYS B 1 74 ? 30.562 -30.094 21.672 1 93.44 74 LYS B CA 1
ATOM 4858 C C . LYS B 1 74 ? 31.719 -29.453 20.906 1 93.44 74 LYS B C 1
ATOM 4860 O O . LYS B 1 74 ? 31.516 -28.891 19.828 1 93.44 74 LYS B O 1
ATOM 4865 N N . TRP B 1 75 ? 32.812 -29.5 21.516 1 93.75 75 TRP B N 1
ATOM 4866 C CA . TRP B 1 75 ? 34 -28.969 20.859 1 93.75 75 TRP B CA 1
ATOM 4867 C C . TRP B 1 75 ? 34.625 -30 19.938 1 93.75 75 TRP B C 1
ATOM 4869 O O . TRP B 1 75 ? 35.031 -31.078 20.375 1 93.75 75 TRP B O 1
ATOM 4879 N N . THR B 1 76 ? 34.625 -29.766 18.703 1 94.25 76 THR B N 1
ATOM 4880 C CA . THR B 1 76 ? 35.312 -30.547 17.688 1 94.25 76 THR B CA 1
ATOM 4881 C C . THR B 1 76 ? 36.188 -29.641 16.828 1 94.25 76 THR B C 1
ATOM 4883 O O . THR B 1 76 ? 35.688 -28.938 15.938 1 94.25 76 THR B O 1
ATOM 4886 N N . GLY B 1 77 ? 37.469 -29.688 17.156 1 93.69 77 GLY B N 1
ATOM 4887 C CA . GLY B 1 77 ? 38.406 -28.797 16.484 1 93.69 77 GLY B CA 1
ATOM 4888 C C . GLY B 1 77 ? 39.219 -29.5 15.43 1 93.69 77 GLY B C 1
ATOM 4889 O O . GLY B 1 77 ? 39.406 -30.719 15.484 1 93.69 77 GLY B O 1
ATOM 4890 N N . ILE B 1 78 ? 39.656 -28.75 14.492 1 93.5 78 ILE B N 1
ATOM 4891 C CA . ILE B 1 78 ? 40.531 -29.281 13.445 1 93.5 78 ILE B CA 1
ATOM 4892 C C . ILE B 1 78 ? 41.625 -28.25 13.117 1 93.5 78 ILE B C 1
ATOM 4894 O O . ILE B 1 78 ? 41.375 -27.047 13.141 1 93.5 78 ILE B O 1
ATOM 4898 N N . ARG B 1 79 ? 42.781 -28.734 12.914 1 92.38 79 ARG B N 1
ATOM 4899 C CA . ARG B 1 79 ? 43.906 -27.875 12.578 1 92.38 79 ARG B CA 1
ATOM 4900 C C . ARG B 1 79 ? 44.031 -27.688 11.07 1 92.38 79 ARG B C 1
ATOM 4902 O O . ARG B 1 79 ? 43.781 -28.625 10.305 1 92.38 79 ARG B O 1
ATOM 4909 N N . MET B 1 80 ? 44.281 -26.391 10.75 1 90.94 80 MET B N 1
ATOM 4910 C CA . MET B 1 80 ? 44.406 -26.078 9.328 1 90.94 80 MET B CA 1
ATOM 4911 C C . MET B 1 80 ? 45.688 -25.266 9.07 1 90.94 80 MET B C 1
ATOM 4913 O O . MET B 1 80 ? 46.125 -24.484 9.906 1 90.94 80 MET B O 1
ATOM 4917 N N . ILE B 1 81 ? 46.344 -25.562 7.914 1 85.38 81 ILE B N 1
ATOM 4918 C CA . ILE B 1 81 ? 47.438 -24.75 7.371 1 85.38 81 ILE B CA 1
ATOM 4919 C C . ILE B 1 81 ? 47.062 -24.281 5.965 1 85.38 81 ILE B C 1
ATOM 4921 O O . ILE B 1 81 ? 46.906 -25.094 5.055 1 85.38 81 ILE B O 1
ATOM 4925 N N . GLY B 1 82 ? 46.938 -22.969 5.812 1 81.81 82 GLY B N 1
ATOM 4926 C CA . GLY B 1 82 ? 46.406 -22.484 4.551 1 81.81 82 GLY B CA 1
ATOM 4927 C C . GLY B 1 82 ? 44.969 -22.891 4.301 1 81.81 82 GLY B C 1
ATOM 4928 O O . GLY B 1 82 ? 44.094 -22.609 5.117 1 81.81 82 GLY B O 1
ATOM 4929 N N . ASN B 1 83 ? 44.781 -23.672 3.143 1 87.75 83 ASN B N 1
ATOM 4930 C CA . ASN B 1 83 ? 43.438 -24.156 2.816 1 87.75 83 ASN B CA 1
ATOM 4931 C C . ASN B 1 83 ? 43.344 -25.672 2.91 1 87.75 83 ASN B C 1
ATOM 4933 O O . ASN B 1 83 ? 42.562 -26.297 2.205 1 87.75 83 ASN B O 1
ATOM 4937 N N . GLN B 1 84 ? 44.219 -26.203 3.811 1 91.75 84 GLN B N 1
ATOM 4938 C CA . GLN B 1 84 ? 44.281 -27.656 3.928 1 91.75 84 GLN B CA 1
ATOM 4939 C C . GLN B 1 84 ? 44.062 -28.094 5.375 1 91.75 84 GLN B C 1
ATOM 4941 O O . GLN B 1 84 ? 44.656 -27.531 6.293 1 91.75 84 GLN B O 1
ATOM 4946 N N . PHE B 1 85 ? 43.188 -29.094 5.453 1 92.94 85 PHE B N 1
ATOM 4947 C CA . PHE B 1 85 ? 42.969 -29.703 6.766 1 92.94 85 PHE B CA 1
ATOM 4948 C C . PHE B 1 85 ? 44.062 -30.703 7.086 1 92.94 85 PHE B C 1
ATOM 4950 O O . PHE B 1 85 ? 44.5 -31.453 6.211 1 92.94 85 PHE B O 1
ATOM 4957 N N . PHE B 1 86 ? 44.5 -30.844 8.305 1 88.44 86 PHE B N 1
ATOM 4958 C CA . PHE B 1 86 ? 45.562 -31.75 8.727 1 88.44 86 PHE B CA 1
ATOM 4959 C C . PHE B 1 86 ? 45.031 -33.188 8.82 1 88.44 86 PHE B C 1
ATOM 4961 O O . PHE B 1 86 ? 45.781 -34.125 8.633 1 88.44 86 PHE B O 1
ATOM 4968 N N . THR B 1 87 ? 43.844 -33.25 9.258 1 90.88 87 THR B N 1
ATOM 4969 C CA . THR B 1 87 ? 43.219 -34.531 9.414 1 90.88 87 THR B CA 1
ATOM 4970 C C . THR B 1 87 ? 41.906 -34.625 8.625 1 90.88 87 THR B C 1
ATOM 4972 O O . THR B 1 87 ? 41.375 -33.594 8.203 1 90.88 87 THR B O 1
ATOM 4975 N N . ASP B 1 88 ? 41.562 -35.844 8.398 1 91.56 88 ASP B N 1
ATOM 4976 C CA . ASP B 1 88 ? 40.281 -36.062 7.719 1 91.56 88 ASP B CA 1
ATOM 4977 C C . ASP B 1 88 ? 39.125 -35.531 8.547 1 91.56 88 ASP B C 1
ATOM 4979 O O . ASP B 1 88 ? 38.844 -36.031 9.641 1 91.56 88 ASP B O 1
ATOM 4983 N N . PRO B 1 89 ? 38.438 -34.531 7.961 1 94.19 89 PRO B N 1
ATOM 4984 C CA . PRO B 1 89 ? 37.344 -33.938 8.711 1 94.19 89 PRO B CA 1
ATOM 4985 C C . PRO B 1 89 ? 36.219 -34.938 9.016 1 94.19 89 PRO B C 1
ATOM 4987 O O . PRO B 1 89 ? 35.438 -34.719 9.953 1 94.19 89 PRO B O 1
ATOM 4990 N N . CYS B 1 90 ? 36.062 -36.031 8.305 1 92.25 90 CYS B N 1
ATOM 4991 C CA . CYS B 1 90 ? 35 -37 8.461 1 92.25 90 CYS B CA 1
ATOM 4992 C C . CYS B 1 90 ? 35.25 -37.906 9.648 1 92.25 90 CYS B C 1
ATOM 4994 O O . CYS B 1 90 ? 34.312 -38.562 10.164 1 92.25 90 CYS B O 1
ATOM 4996 N N . THR B 1 91 ? 36.469 -38 10.039 1 91.56 91 THR B N 1
ATOM 4997 C CA . THR B 1 91 ? 36.844 -38.969 11.062 1 91.56 91 THR B CA 1
ATOM 4998 C C . THR B 1 91 ? 36.938 -38.312 12.438 1 91.56 91 THR B C 1
ATOM 5000 O O . THR B 1 91 ? 37.281 -38.969 13.43 1 91.56 91 THR B O 1
ATOM 5003 N N . LEU B 1 92 ? 36.656 -37.062 12.438 1 93.5 92 LEU B N 1
ATOM 5004 C CA . LEU B 1 92 ? 36.719 -36.344 13.703 1 93.5 92 LEU B CA 1
ATOM 5005 C C . LEU B 1 92 ? 35.625 -36.844 14.648 1 93.5 92 LEU B C 1
ATOM 5007 O O . LEU B 1 92 ? 34.656 -37.469 14.219 1 93.5 92 LEU B O 1
ATOM 5011 N N . ASP B 1 93 ? 35.844 -36.562 15.93 1 93 93 ASP B N 1
ATOM 5012 C CA . ASP B 1 93 ? 34.844 -36.906 16.938 1 93 93 ASP B CA 1
ATOM 5013 C C . ASP B 1 93 ? 33.719 -35.875 16.984 1 93 93 ASP B C 1
ATOM 5015 O O . ASP B 1 93 ? 33.656 -35.062 17.891 1 93 93 ASP B O 1
ATOM 5019 N N . HIS B 1 94 ? 32.844 -36.031 16.016 1 94.38 94 HIS B N 1
ATOM 5020 C CA . HIS B 1 94 ? 31.703 -35.125 15.914 1 94.38 94 HIS B CA 1
ATOM 5021 C C . HIS B 1 94 ? 30.625 -35.469 16.938 1 94.38 94 HIS B C 1
ATOM 5023 O O . HIS B 1 94 ? 30.578 -36.594 17.438 1 94.38 94 HIS B O 1
ATOM 5029 N N . HIS B 1 95 ? 29.828 -34.469 17.266 1 93.81 95 HIS B N 1
ATOM 5030 C CA . HIS B 1 95 ? 28.641 -34.75 18.047 1 93.81 95 HIS B CA 1
ATOM 5031 C C . HIS B 1 95 ? 27.75 -35.781 17.359 1 93.81 95 HIS B C 1
ATOM 5033 O O . HIS B 1 95 ? 27.656 -35.812 16.125 1 93.81 95 HIS B O 1
ATOM 5039 N N . PRO B 1 96 ? 27.094 -36.656 18.062 1 90.81 96 PRO B N 1
ATOM 5040 C CA . PRO B 1 96 ? 26.281 -37.719 17.469 1 90.81 96 PRO B CA 1
ATOM 5041 C C . PRO B 1 96 ? 25.188 -37.188 16.562 1 90.81 96 PRO B C 1
ATOM 5043 O O . PRO B 1 96 ? 24.766 -37.844 15.609 1 90.81 96 PRO B O 1
ATOM 5046 N N . GLU B 1 97 ? 24.719 -36 16.828 1 91.38 97 GLU B N 1
ATOM 5047 C CA . GLU B 1 97 ? 23.656 -35.406 16.016 1 91.38 97 GLU B CA 1
ATOM 5048 C C . GLU B 1 97 ? 24.219 -34.469 14.969 1 91.38 97 GLU B C 1
ATOM 5050 O O . GLU B 1 97 ? 23.469 -33.75 14.297 1 91.38 97 GLU B O 1
ATOM 5055 N N . CYS B 1 98 ? 25.516 -34.438 14.938 1 91.69 98 CYS B N 1
ATOM 5056 C CA . CYS B 1 98 ? 26.156 -33.594 13.922 1 91.69 98 CYS B CA 1
ATOM 5057 C C . CYS B 1 98 ? 26.094 -34.281 12.555 1 91.69 98 CYS B C 1
ATOM 5059 O O . CYS B 1 98 ? 26.719 -35.312 12.336 1 91.69 98 CYS B O 1
ATOM 5061 N N . ASN B 1 99 ? 25.156 -33.812 11.734 1 88.88 99 ASN B N 1
ATOM 5062 C CA . ASN B 1 99 ? 25.062 -34.312 10.367 1 88.88 99 ASN B CA 1
ATOM 5063 C C . ASN B 1 99 ? 25.531 -33.25 9.352 1 88.88 99 ASN B C 1
ATOM 5065 O O . ASN B 1 99 ? 25.188 -32.094 9.461 1 88.88 99 ASN B O 1
ATOM 5069 N N . PRO B 1 100 ? 26.406 -33.781 8.484 1 91.62 100 PRO B N 1
ATOM 5070 C CA . PRO B 1 100 ? 26.797 -32.812 7.438 1 91.62 100 PRO B CA 1
ATOM 5071 C C . PRO B 1 100 ? 25.594 -32.25 6.691 1 91.62 100 PRO B C 1
ATOM 5073 O O . PRO B 1 100 ? 24.562 -32.906 6.574 1 91.62 100 PRO B O 1
ATOM 5076 N N . ILE B 1 101 ? 25.703 -31.031 6.277 1 92.62 101 ILE B N 1
ATOM 5077 C CA . ILE B 1 101 ? 24.625 -30.359 5.574 1 92.62 101 ILE B CA 1
ATOM 5078 C C . ILE B 1 101 ? 24.781 -30.562 4.07 1 92.62 101 ILE B C 1
ATOM 5080 O O . ILE B 1 101 ? 25.875 -30.812 3.58 1 92.62 101 ILE B O 1
ATOM 5084 N N . LYS B 1 102 ? 23.719 -30.5 3.406 1 94.62 102 LYS B N 1
ATOM 5085 C CA . LYS B 1 102 ? 23.781 -30.609 1.951 1 94.62 102 LYS B CA 1
ATOM 5086 C C . LYS B 1 102 ? 24.641 -29.484 1.363 1 94.62 102 LYS B C 1
ATOM 5088 O O . LYS B 1 102 ? 24.516 -28.328 1.753 1 94.62 102 LYS B O 1
ATOM 5093 N N . THR B 1 103 ? 25.5 -29.844 0.49 1 94.94 103 THR B N 1
ATOM 5094 C CA . THR B 1 103 ? 26.422 -28.891 -0.112 1 94.94 103 THR B CA 1
ATOM 5095 C C . THR B 1 103 ? 25.672 -27.734 -0.779 1 94.94 103 THR B C 1
ATOM 5097 O O . THR B 1 103 ? 26.047 -26.578 -0.631 1 94.94 103 THR B O 1
ATOM 5100 N N . ALA B 1 104 ? 24.609 -28.094 -1.485 1 95.31 104 ALA B N 1
ATOM 5101 C CA . ALA B 1 104 ? 23.812 -27.078 -2.176 1 95.31 104 ALA B CA 1
ATOM 5102 C C . ALA B 1 104 ? 23.266 -26.047 -1.193 1 95.31 104 ALA B C 1
ATOM 5104 O O . ALA B 1 104 ? 23.312 -24.844 -1.459 1 95.31 104 ALA B O 1
ATOM 5105 N N . HIS B 1 105 ? 22.828 -26.5 -0.084 1 95.56 105 HIS B N 1
ATOM 5106 C CA . HIS B 1 105 ? 22.266 -25.625 0.927 1 95.56 105 HIS B CA 1
ATOM 5107 C C . HIS B 1 105 ? 23.328 -24.719 1.535 1 95.56 105 HIS B C 1
ATOM 5109 O O . HIS B 1 105 ? 23.109 -23.531 1.731 1 95.56 105 HIS B O 1
ATOM 5115 N N . ASN B 1 106 ? 24.406 -25.344 1.812 1 94.44 106 ASN B N 1
ATOM 5116 C CA . ASN B 1 106 ? 25.516 -24.578 2.383 1 94.44 106 ASN B CA 1
ATOM 5117 C C . ASN B 1 106 ? 26 -23.484 1.435 1 94.44 106 ASN B C 1
ATOM 5119 O O . ASN B 1 106 ? 26.266 -22.359 1.863 1 94.44 106 ASN B O 1
ATOM 5123 N N . LEU B 1 107 ? 26.141 -23.844 0.195 1 94.62 107 LEU B N 1
ATOM 5124 C CA . LEU B 1 107 ? 26.594 -22.875 -0.8 1 94.62 107 LEU B CA 1
ATOM 5125 C C . LEU B 1 107 ? 25.641 -21.688 -0.886 1 94.62 107 LEU B C 1
ATOM 5127 O O . LEU B 1 107 ? 26.078 -20.547 -0.984 1 94.62 107 LEU B O 1
ATOM 5131 N N . VAL B 1 108 ? 24.344 -21.969 -0.885 1 95.88 108 VAL B N 1
ATOM 5132 C CA . VAL B 1 108 ? 23.344 -20.906 -0.962 1 95.88 108 VAL B CA 1
ATOM 5133 C C . VAL B 1 108 ? 23.453 -20 0.254 1 95.88 108 VAL B C 1
ATOM 5135 O O . VAL B 1 108 ? 23.516 -18.766 0.114 1 95.88 108 VAL B O 1
ATOM 5138 N N . ASP B 1 109 ? 23.547 -20.578 1.416 1 94.5 109 ASP B N 1
ATOM 5139 C CA . ASP B 1 109 ? 23.609 -19.797 2.639 1 94.5 109 ASP B CA 1
ATOM 5140 C C . ASP B 1 109 ? 24.859 -18.906 2.662 1 94.5 109 ASP B C 1
ATOM 5142 O O . ASP B 1 109 ? 24.797 -17.734 3.045 1 94.5 109 ASP B O 1
ATOM 5146 N N . ARG B 1 110 ? 25.938 -19.484 2.254 1 94.06 110 ARG B N 1
ATOM 5147 C CA . ARG B 1 110 ? 27.203 -18.734 2.227 1 94.06 110 ARG B CA 1
ATOM 5148 C C . ARG B 1 110 ? 27.141 -17.609 1.214 1 94.06 110 ARG B C 1
ATOM 5150 O O . ARG B 1 110 ? 27.641 -16.516 1.47 1 94.06 110 ARG B O 1
ATOM 5157 N N . THR B 1 111 ? 26.547 -17.875 0.089 1 94.62 111 THR B N 1
ATOM 5158 C CA . THR B 1 111 ? 26.375 -16.859 -0.938 1 94.62 111 THR B CA 1
ATOM 5159 C C . THR B 1 111 ? 25.516 -15.711 -0.427 1 94.62 111 THR B C 1
ATOM 5161 O O . THR B 1 111 ? 25.797 -14.547 -0.676 1 94.62 111 THR B O 1
ATOM 5164 N N . VAL B 1 112 ? 24.484 -16.062 0.26 1 95.12 112 VAL B N 1
ATOM 5165 C CA . VAL B 1 112 ? 23.578 -15.078 0.818 1 95.12 112 VAL B CA 1
ATOM 5166 C C . VAL B 1 112 ? 24.297 -14.227 1.859 1 95.12 112 VAL B C 1
ATOM 5168 O O . VAL B 1 112 ? 24.125 -13.008 1.908 1 95.12 112 VAL B O 1
ATOM 5171 N N . TYR B 1 113 ? 25.203 -14.891 2.643 1 93.94 113 TYR B N 1
ATOM 5172 C CA . TYR B 1 113 ? 25.984 -14.148 3.623 1 93.94 113 TYR B CA 1
ATOM 5173 C C . TYR B 1 113 ? 26.891 -13.125 2.939 1 93.94 113 TYR B C 1
ATOM 5175 O O . TYR B 1 113 ? 26.984 -11.977 3.377 1 93.94 113 TYR B O 1
ATOM 5183 N N . GLU B 1 114 ? 27.516 -13.555 1.949 1 93.12 114 GLU B N 1
ATOM 5184 C CA . GLU B 1 114 ? 28.422 -12.68 1.207 1 93.12 114 GLU B CA 1
ATOM 5185 C C . GLU B 1 114 ? 27.672 -11.5 0.601 1 93.12 114 GLU B C 1
ATOM 5187 O O . GLU B 1 114 ? 28.125 -10.359 0.673 1 93.12 114 GLU B O 1
ATOM 5192 N N . PHE B 1 115 ? 26.578 -11.742 0.008 1 94.56 115 PHE B N 1
ATOM 5193 C CA . PHE B 1 115 ? 25.75 -10.695 -0.582 1 94.56 115 PHE B CA 1
ATOM 5194 C C . PHE B 1 115 ? 25.312 -9.688 0.477 1 94.56 115 PHE B C 1
ATOM 5196 O O . PHE B 1 115 ? 25.406 -8.477 0.265 1 94.56 115 PHE B O 1
ATOM 5203 N N . ASN B 1 116 ? 24.828 -10.289 1.592 1 92.62 116 ASN B N 1
ATOM 5204 C CA . ASN B 1 116 ? 24.344 -9.422 2.664 1 92.62 116 ASN B CA 1
ATOM 5205 C C . ASN B 1 116 ? 25.453 -8.5 3.176 1 92.62 116 ASN B C 1
ATOM 5207 O O . ASN B 1 116 ? 25.203 -7.344 3.502 1 92.62 116 ASN B O 1
ATOM 5211 N N . ARG B 1 117 ? 26.609 -9 3.197 1 88.38 117 ARG B N 1
ATOM 5212 C CA . ARG B 1 117 ? 27.75 -8.172 3.605 1 88.38 117 ARG B CA 1
ATOM 5213 C C . ARG B 1 117 ? 28.016 -7.062 2.598 1 88.38 117 ARG B C 1
ATOM 5215 O O . ARG B 1 117 ? 28.312 -5.93 2.979 1 88.38 117 ARG B O 1
ATOM 5222 N N . GLY B 1 118 ? 27.938 -7.453 1.406 1 88.81 118 GLY B N 1
ATOM 5223 C CA . GLY B 1 118 ? 28.078 -6.445 0.368 1 88.81 118 GLY B CA 1
ATOM 5224 C C . GLY B 1 118 ? 27.047 -5.344 0.465 1 88.81 118 GLY B C 1
ATOM 5225 O O . GLY B 1 118 ? 27.359 -4.168 0.265 1 88.81 118 GLY B O 1
ATOM 5226 N N . VAL B 1 119 ? 25.859 -5.75 0.756 1 89.62 119 VAL B N 1
ATOM 5227 C CA . VAL B 1 119 ? 24.766 -4.801 0.893 1 89.62 119 VAL B CA 1
ATOM 5228 C C . VAL B 1 119 ? 25.016 -3.879 2.082 1 89.62 119 VAL B C 1
ATOM 5230 O O . VAL B 1 119 ? 24.766 -2.676 2.008 1 89.62 119 VAL B O 1
ATOM 5233 N N . GLN B 1 120 ? 25.578 -4.441 3.098 1 84.88 120 GLN B N 1
ATOM 5234 C CA . GLN B 1 120 ? 25.859 -3.67 4.301 1 84.88 120 GLN B CA 1
ATOM 5235 C C . GLN B 1 120 ? 26.922 -2.613 4.035 1 84.88 120 GLN B C 1
ATOM 5237 O O . GLN B 1 120 ? 26.875 -1.516 4.598 1 84.88 120 GLN B O 1
ATOM 5242 N N . ASP B 1 121 ? 27.812 -2.936 3.189 1 82.62 121 ASP B N 1
ATOM 5243 C CA . ASP B 1 121 ? 28.969 -2.072 2.961 1 82.62 121 ASP B CA 1
ATOM 5244 C C . ASP B 1 121 ? 28.688 -1.061 1.852 1 82.62 121 ASP B C 1
ATOM 5246 O O . ASP B 1 121 ? 29.438 -0.109 1.664 1 82.62 121 ASP B O 1
ATOM 5250 N N . ASP B 1 122 ? 27.641 -1.256 1.146 1 84.88 122 ASP B N 1
ATOM 5251 C CA . ASP B 1 122 ? 27.312 -0.417 -0.002 1 84.88 122 ASP B CA 1
ATOM 5252 C C . ASP B 1 122 ? 26.219 0.589 0.35 1 84.88 122 ASP B C 1
ATOM 5254 O O . ASP B 1 122 ? 25.047 0.224 0.462 1 84.88 122 ASP B O 1
ATOM 5258 N N . ASN B 1 123 ? 26.547 1.84 0.374 1 77.62 123 ASN B N 1
ATOM 5259 C CA . ASN B 1 123 ? 25.641 2.904 0.796 1 77.62 123 ASN B CA 1
ATOM 5260 C C . ASN B 1 123 ? 24.5 3.096 -0.199 1 77.62 123 ASN B C 1
ATOM 5262 O O . ASN B 1 123 ? 23.516 3.754 0.111 1 77.62 123 ASN B O 1
ATOM 5266 N N . SER B 1 124 ? 24.641 2.479 -1.309 1 79.06 124 SER B N 1
ATOM 5267 C CA . SER B 1 124 ? 23.578 2.607 -2.299 1 79.06 124 SER B CA 1
ATOM 5268 C C . SER B 1 124 ? 22.312 1.886 -1.845 1 79.06 124 SER B C 1
ATOM 5270 O O . SER B 1 124 ? 21.219 2.133 -2.375 1 79.06 124 SER B O 1
ATOM 5272 N N . TYR B 1 125 ? 22.5 1.085 -0.789 1 84.5 125 TYR B N 1
ATOM 5273 C CA . TYR B 1 125 ? 21.359 0.325 -0.298 1 84.5 125 TYR B CA 1
ATOM 5274 C C . TYR B 1 125 ? 20.719 1.017 0.899 1 84.5 125 TYR B C 1
ATOM 5276 O O . TYR B 1 125 ? 19.797 0.476 1.516 1 84.5 125 TYR B O 1
ATOM 5284 N N . ALA B 1 126 ? 21.172 2.184 1.212 1 74.38 126 ALA B N 1
ATOM 5285 C CA . ALA B 1 126 ? 20.719 2.867 2.418 1 74.38 126 ALA B CA 1
ATOM 5286 C C . ALA B 1 126 ? 19.203 3.102 2.377 1 74.38 126 ALA B C 1
ATOM 5288 O O . ALA B 1 126 ? 18.547 3.094 3.418 1 74.38 126 ALA B O 1
ATOM 5289 N N . ARG B 1 127 ? 18.703 3.242 1.21 1 73.88 127 ARG B N 1
ATOM 5290 C CA . ARG B 1 127 ? 17.281 3.543 1.083 1 73.88 127 ARG B CA 1
ATOM 5291 C C . ARG B 1 127 ? 16.562 2.455 0.293 1 73.88 127 ARG B C 1
ATOM 5293 O O . ARG B 1 127 ? 15.484 2.695 -0.273 1 73.88 127 ARG B O 1
ATOM 5300 N N . ALA B 1 128 ? 17.141 1.283 0.331 1 80 128 ALA B N 1
ATOM 5301 C CA . ALA B 1 128 ? 16.578 0.184 -0.449 1 80 128 ALA B CA 1
ATOM 5302 C C . ALA B 1 128 ? 15.43 -0.49 0.301 1 80 128 ALA B C 1
ATOM 5304 O O . ALA B 1 128 ? 15.367 -0.435 1.531 1 80 128 ALA B O 1
ATOM 5305 N N . THR B 1 129 ? 14.492 -1.015 -0.474 1 79.5 129 THR B N 1
ATOM 5306 C CA . THR B 1 129 ? 13.414 -1.813 0.088 1 79.5 129 THR B CA 1
ATOM 5307 C C . THR B 1 129 ? 13.703 -3.305 -0.074 1 79.5 129 THR B C 1
ATOM 5309 O O . THR B 1 129 ? 14.461 -3.703 -0.961 1 79.5 129 THR B O 1
ATOM 5312 N N . PRO B 1 130 ? 13.109 -4.199 0.695 1 84.5 130 PRO B N 1
ATOM 5313 C CA . PRO B 1 130 ? 13.508 -5.605 0.779 1 84.5 130 PRO B CA 1
ATOM 5314 C C . PRO B 1 130 ? 13.227 -6.375 -0.51 1 84.5 130 PRO B C 1
ATOM 5316 O O . PRO B 1 130 ? 14.047 -7.199 -0.931 1 84.5 130 PRO B O 1
ATOM 5319 N N . LYS B 1 131 ? 12.156 -6.176 -1.185 1 86.19 131 LYS B N 1
ATOM 5320 C CA . LYS B 1 131 ? 11.758 -7.027 -2.301 1 86.19 131 LYS B CA 1
ATOM 5321 C C . LYS B 1 131 ? 12.75 -6.926 -3.455 1 86.19 131 LYS B C 1
ATOM 5323 O O . LYS B 1 131 ? 13.227 -7.945 -3.965 1 86.19 131 LYS B O 1
ATOM 5328 N N . PRO B 1 132 ? 13.109 -5.711 -3.859 1 86.25 132 PRO B N 1
ATOM 5329 C CA . PRO B 1 132 ? 14.141 -5.637 -4.902 1 86.25 132 PRO B CA 1
ATOM 5330 C C . PRO B 1 132 ? 15.461 -6.27 -4.469 1 86.25 132 PRO B C 1
ATOM 5332 O O . PRO B 1 132 ? 16.156 -6.875 -5.289 1 86.25 132 PRO B O 1
ATOM 5335 N N . VAL B 1 133 ? 15.766 -6.098 -3.238 1 90.25 133 VAL B N 1
ATOM 5336 C CA . VAL B 1 133 ? 17.016 -6.664 -2.727 1 90.25 133 VAL B CA 1
ATOM 5337 C C . VAL B 1 133 ? 16.938 -8.188 -2.76 1 90.25 133 VAL B C 1
ATOM 5339 O O . VAL B 1 133 ? 17.922 -8.859 -3.049 1 90.25 133 VAL B O 1
ATOM 5342 N N . TRP B 1 134 ? 15.758 -8.688 -2.463 1 93.44 134 TRP B N 1
ATOM 5343 C CA . TRP B 1 134 ? 15.555 -10.133 -2.553 1 93.44 134 TRP B CA 1
ATOM 5344 C C . TRP B 1 134 ? 15.789 -10.625 -3.977 1 93.44 134 TRP B C 1
ATOM 5346 O O . TRP B 1 134 ? 16.406 -11.68 -4.18 1 93.44 134 TRP B O 1
ATOM 5356 N N . HIS B 1 135 ? 15.344 -9.922 -4.961 1 91.56 135 HIS B N 1
ATOM 5357 C CA . HIS B 1 135 ? 15.547 -10.305 -6.355 1 91.56 135 HIS B CA 1
ATOM 5358 C C . HIS B 1 135 ? 17.031 -10.273 -6.723 1 91.56 135 HIS B C 1
ATOM 5360 O O . HIS B 1 135 ? 17.5 -11.125 -7.477 1 91.56 135 HIS B O 1
ATOM 5366 N N . GLU B 1 136 ? 17.656 -9.297 -6.211 1 92.06 136 GLU B N 1
ATOM 5367 C CA . GLU B 1 136 ? 19.109 -9.242 -6.449 1 92.06 136 GLU B CA 1
ATOM 5368 C C . GLU B 1 136 ? 19.812 -10.438 -5.809 1 92.06 136 GLU B C 1
ATOM 5370 O O . GLU B 1 136 ? 20.734 -11.008 -6.395 1 92.06 136 GLU B O 1
ATOM 5375 N N . GLN B 1 137 ? 19.359 -10.695 -4.609 1 94.19 137 GLN B N 1
ATOM 5376 C CA . GLN B 1 137 ? 19.891 -11.859 -3.906 1 94.19 137 GLN B CA 1
ATOM 5377 C C . GLN B 1 137 ? 19.672 -13.141 -4.707 1 94.19 137 GLN B C 1
ATOM 5379 O O . GLN B 1 137 ? 20.562 -13.969 -4.828 1 94.19 137 GLN B O 1
ATOM 5384 N N . MET B 1 138 ? 18.516 -13.305 -5.223 1 94 138 MET B N 1
ATOM 5385 C CA . MET B 1 138 ? 18.188 -14.461 -6.051 1 94 138 MET B CA 1
ATOM 5386 C C . MET B 1 138 ? 19.078 -14.523 -7.281 1 94 138 MET B C 1
ATOM 5388 O O . MET B 1 138 ? 19.562 -15.602 -7.656 1 94 138 MET B O 1
ATOM 5392 N N . ALA B 1 139 ? 19.312 -13.414 -7.902 1 92.38 139 ALA B N 1
ATOM 5393 C CA . ALA B 1 139 ? 20.156 -13.352 -9.094 1 92.38 139 ALA B CA 1
ATOM 5394 C C . ALA B 1 139 ? 21.578 -13.836 -8.789 1 92.38 139 ALA B C 1
ATOM 5396 O O . ALA B 1 139 ? 22.156 -14.578 -9.578 1 92.38 139 ALA B O 1
ATOM 5397 N N . ILE B 1 140 ? 22.062 -13.406 -7.676 1 94.31 140 ILE B N 1
ATOM 5398 C CA . ILE B 1 140 ? 23.422 -13.781 -7.301 1 94.31 140 ILE B CA 1
ATOM 5399 C C . ILE B 1 140 ? 23.484 -15.281 -7 1 94.31 140 ILE B C 1
ATOM 5401 O O . ILE B 1 140 ? 24.469 -15.945 -7.328 1 94.31 140 ILE B O 1
ATOM 5405 N N . VAL B 1 141 ? 22.484 -15.773 -6.344 1 94.81 141 VAL B N 1
ATOM 5406 C CA . VAL B 1 141 ? 22.422 -17.203 -6.043 1 94.81 141 VAL B CA 1
ATOM 5407 C C . VAL B 1 141 ? 22.359 -18 -7.34 1 94.81 141 VAL B C 1
ATOM 5409 O O . VAL B 1 141 ? 23.031 -19.031 -7.477 1 94.81 141 VAL B O 1
ATOM 5412 N N . LYS B 1 142 ? 21.609 -17.578 -8.234 1 93.12 142 LYS B N 1
ATOM 5413 C CA . LYS B 1 142 ? 21.5 -18.266 -9.523 1 93.12 142 LYS B CA 1
ATOM 5414 C C . LYS B 1 142 ? 22.812 -18.219 -10.281 1 93.12 142 LYS B C 1
ATOM 5416 O O . LYS B 1 142 ? 23.172 -19.172 -10.984 1 93.12 142 LYS B O 1
ATOM 5421 N N . GLU B 1 143 ? 23.484 -17.109 -10.172 1 92.62 143 GLU B N 1
ATOM 5422 C CA . GLU B 1 143 ? 24.797 -17 -10.773 1 92.62 143 GLU B CA 1
ATOM 5423 C C . GLU B 1 143 ? 25.766 -18.016 -10.18 1 92.62 143 GLU B C 1
ATOM 5425 O O . GLU B 1 143 ? 26.531 -18.672 -10.906 1 92.62 143 GLU B O 1
ATOM 5430 N N . LYS B 1 144 ? 25.719 -18.125 -8.906 1 93.44 144 LYS B N 1
ATOM 5431 C CA . LYS B 1 144 ? 26.562 -19.109 -8.234 1 93.44 144 LYS B CA 1
ATOM 5432 C C . LYS B 1 144 ? 26.141 -20.531 -8.602 1 93.44 144 LYS B C 1
ATOM 5434 O O . LYS B 1 144 ? 27 -21.406 -8.789 1 93.44 144 LYS B O 1
ATOM 5439 N N . ALA B 1 145 ? 24.875 -20.719 -8.656 1 93.75 145 ALA B N 1
ATOM 5440 C CA . ALA B 1 145 ? 24.328 -22.031 -9.008 1 93.75 145 ALA B CA 1
ATOM 5441 C C . ALA B 1 145 ? 24.734 -22.438 -10.422 1 93.75 145 ALA B C 1
ATOM 5443 O O . ALA B 1 145 ? 24.922 -23.609 -10.711 1 93.75 145 ALA B O 1
ATOM 5444 N N . ALA B 1 146 ? 24.844 -21.484 -11.281 1 91.75 146 ALA B N 1
ATOM 5445 C CA . ALA B 1 146 ? 25.234 -21.75 -12.664 1 91.75 146 ALA B CA 1
ATOM 5446 C C . ALA B 1 146 ? 26.641 -22.344 -12.719 1 91.75 146 ALA B C 1
ATOM 5448 O O . ALA B 1 146 ? 26.984 -23.062 -13.656 1 91.75 146 ALA B O 1
ATOM 5449 N N . GLN B 1 147 ? 27.453 -22.109 -11.703 1 91.25 147 GLN B N 1
ATOM 5450 C CA . GLN B 1 147 ? 28.812 -22.641 -11.617 1 91.25 147 GLN B CA 1
ATOM 5451 C C . GLN B 1 147 ? 28.797 -24.094 -11.109 1 91.25 147 GLN B C 1
ATOM 5453 O O . GLN B 1 147 ? 29.781 -24.812 -11.242 1 91.25 147 GLN B O 1
ATOM 5458 N N . GLU B 1 148 ? 27.625 -24.422 -10.531 1 91.5 148 GLU B N 1
ATOM 5459 C CA . GLU B 1 148 ? 27.406 -25.766 -10.016 1 91.5 148 GLU B CA 1
ATOM 5460 C C . GLU B 1 148 ? 26.188 -26.422 -10.664 1 91.5 148 GLU B C 1
ATOM 5462 O O . GLU B 1 148 ? 25.172 -26.672 -10 1 91.5 148 GLU B O 1
ATOM 5467 N N . PRO B 1 149 ? 26.266 -26.891 -11.859 1 90.38 149 PRO B N 1
ATOM 5468 C CA . PRO B 1 149 ? 25.094 -27.344 -12.609 1 90.38 149 PRO B CA 1
ATOM 5469 C C . PRO B 1 149 ? 24.406 -28.547 -11.969 1 90.38 149 PRO B C 1
ATOM 5471 O O . PRO B 1 149 ? 23.188 -28.672 -12.039 1 90.38 149 PRO B O 1
ATOM 5474 N N . GLU B 1 150 ? 25.203 -29.391 -11.344 1 91.12 150 GLU B N 1
ATOM 5475 C CA . GLU B 1 150 ? 24.625 -30.594 -10.766 1 91.12 150 GLU B CA 1
ATOM 5476 C C . GLU B 1 150 ? 23.703 -30.266 -9.594 1 91.12 150 GLU B C 1
ATOM 5478 O O . GLU B 1 150 ? 22.766 -31 -9.305 1 91.12 150 GLU B O 1
ATOM 5483 N N . MET B 1 151 ? 23.969 -29.141 -8.992 1 93.44 151 MET B N 1
ATOM 5484 C CA . MET B 1 151 ? 23.203 -28.766 -7.809 1 93.44 151 MET B CA 1
ATOM 5485 C C . MET B 1 151 ? 22.344 -27.547 -8.086 1 93.44 151 MET B C 1
ATOM 5487 O O . MET B 1 151 ? 21.844 -26.906 -7.156 1 93.44 151 MET B O 1
ATOM 5491 N N . TRP B 1 152 ? 22.109 -27.188 -9.273 1 94.06 152 TRP B N 1
ATOM 5492 C CA . TRP B 1 152 ? 21.406 -25.969 -9.672 1 94.06 152 TRP B CA 1
ATOM 5493 C C . TRP B 1 152 ? 20 -25.938 -9.086 1 94.06 152 TRP B C 1
ATOM 5495 O O . TRP B 1 152 ? 19.641 -25 -8.383 1 94.06 152 TRP B O 1
ATOM 5505 N N . ALA B 1 153 ? 19.25 -26.984 -9.375 1 94.31 153 ALA B N 1
ATOM 5506 C CA . ALA B 1 153 ? 17.859 -27.047 -8.969 1 94.31 153 ALA B CA 1
ATOM 5507 C C . ALA B 1 153 ? 17.719 -26.984 -7.453 1 94.31 153 ALA B C 1
ATOM 5509 O O . ALA B 1 153 ? 16.828 -26.312 -6.922 1 94.31 153 ALA B O 1
ATOM 5510 N N . GLU B 1 154 ? 18.547 -27.656 -6.84 1 95.12 154 GLU B N 1
ATOM 5511 C CA . GLU B 1 154 ? 18.5 -27.703 -5.383 1 95.12 154 GLU B CA 1
ATOM 5512 C C . GLU B 1 154 ? 18.844 -26.359 -4.773 1 95.12 154 GLU B C 1
ATOM 5514 O O . GLU B 1 154 ? 18.25 -25.938 -3.779 1 95.12 154 GLU B O 1
ATOM 5519 N N . MET B 1 155 ? 19.812 -25.688 -5.312 1 95.5 155 MET B N 1
ATOM 5520 C CA . MET B 1 155 ? 20.234 -24.375 -4.82 1 95.5 155 MET B CA 1
ATOM 5521 C C . MET B 1 155 ? 19.125 -23.344 -5.008 1 95.5 155 MET B C 1
ATOM 5523 O O . MET B 1 155 ? 18.781 -22.625 -4.074 1 95.5 155 MET B O 1
ATOM 5527 N N . VAL B 1 156 ? 18.594 -23.328 -6.176 1 94.81 156 VAL B N 1
ATOM 5528 C CA . VAL B 1 156 ? 17.547 -22.359 -6.492 1 94.81 156 VAL B CA 1
ATOM 5529 C C . VAL B 1 156 ? 16.328 -22.609 -5.605 1 94.81 156 VAL B C 1
ATOM 5531 O O . VAL B 1 156 ? 15.742 -21.672 -5.062 1 94.81 156 VAL B O 1
ATOM 5534 N N . SER B 1 157 ? 16.031 -23.875 -5.441 1 94.69 157 SER B N 1
ATOM 5535 C CA . SER B 1 157 ? 14.898 -24.266 -4.602 1 94.69 157 SER B CA 1
ATOM 5536 C C . SER B 1 157 ? 15.117 -23.844 -3.152 1 94.69 157 SER B C 1
ATOM 5538 O O . SER B 1 157 ? 14.203 -23.328 -2.504 1 94.69 157 SER B O 1
ATOM 5540 N N . HIS B 1 158 ? 16.297 -24.062 -2.729 1 94.38 158 HIS B N 1
ATOM 5541 C CA . HIS B 1 158 ? 16.609 -23.75 -1.338 1 94.38 158 HIS B CA 1
ATOM 5542 C C . HIS B 1 158 ? 16.516 -22.25 -1.082 1 94.38 158 HIS B C 1
ATOM 5544 O O . HIS B 1 158 ? 16.094 -21.812 -0.006 1 94.38 158 HIS B O 1
ATOM 5550 N N . HIS B 1 159 ? 16.922 -21.469 -1.967 1 94.81 159 HIS B N 1
ATOM 5551 C CA . HIS B 1 159 ? 16.828 -20.016 -1.794 1 94.81 159 HIS B CA 1
ATOM 5552 C C . HIS B 1 159 ? 15.375 -19.547 -1.835 1 94.81 159 HIS B C 1
ATOM 5554 O O . HIS B 1 159 ? 14.969 -18.719 -1.024 1 94.81 159 HIS B O 1
ATOM 5560 N N . TYR B 1 160 ? 14.617 -20.016 -2.82 1 93.62 160 TYR B N 1
ATOM 5561 C CA . TYR B 1 160 ? 13.258 -19.547 -3.041 1 93.62 160 TYR B CA 1
ATOM 5562 C C . TYR B 1 160 ? 12.375 -19.859 -1.835 1 93.62 160 TYR B C 1
ATOM 5564 O O . TYR B 1 160 ? 11.656 -18.984 -1.347 1 93.62 160 TYR B O 1
ATOM 5572 N N . ARG B 1 161 ? 12.438 -21.156 -1.343 1 89.12 161 ARG B N 1
ATOM 5573 C CA . ARG B 1 161 ? 11.633 -21.656 -0.232 1 89.12 161 ARG B CA 1
ATOM 5574 C C . ARG B 1 161 ? 10.18 -21.203 -0.365 1 89.12 161 ARG B C 1
ATOM 5576 O O . ARG B 1 161 ? 9.406 -21.812 -1.104 1 89.12 161 ARG B O 1
ATOM 5583 N N . ARG B 1 162 ? 9.82 -19.984 0.128 1 83.5 162 ARG B N 1
ATOM 5584 C CA . ARG B 1 162 ? 8.461 -19.453 0.087 1 83.5 162 ARG B CA 1
ATOM 5585 C C . ARG B 1 162 ? 8.414 -18.109 -0.643 1 83.5 162 ARG B C 1
ATOM 5587 O O . ARG B 1 162 ? 7.625 -17.234 -0.287 1 83.5 162 ARG B O 1
ATOM 5594 N N . GLY B 1 163 ? 9.43 -17.984 -1.41 1 86.19 163 GLY B N 1
ATOM 5595 C CA . GLY B 1 163 ? 9.445 -16.75 -2.191 1 86.19 163 GLY B CA 1
ATOM 5596 C C . GLY B 1 163 ? 10 -15.57 -1.426 1 86.19 163 GLY B C 1
ATOM 5597 O O . GLY B 1 163 ? 10.922 -15.711 -0.629 1 86.19 163 GLY B O 1
ATOM 5598 N N . THR B 1 164 ? 9.445 -14.383 -1.644 1 80.69 164 THR B N 1
ATOM 5599 C CA . THR B 1 164 ? 9.992 -13.141 -1.115 1 80.69 164 THR B CA 1
ATOM 5600 C C . THR B 1 164 ? 9.797 -13.062 0.396 1 80.69 164 THR B C 1
ATOM 5602 O O . THR B 1 164 ? 10.469 -12.281 1.074 1 80.69 164 THR B O 1
ATOM 5605 N N . VAL B 1 165 ? 8.93 -13.812 0.823 1 79.69 165 VAL B N 1
ATOM 5606 C CA . VAL B 1 165 ? 8.672 -13.773 2.258 1 79.69 165 VAL B CA 1
ATOM 5607 C C . VAL B 1 165 ? 9.812 -14.461 3.008 1 79.69 165 VAL B C 1
ATOM 5609 O O . VAL B 1 165 ? 10.07 -14.156 4.176 1 79.69 165 VAL B O 1
ATOM 5612 N N . SER B 1 166 ? 10.43 -15.305 2.047 1 82.94 166 SER B N 1
ATOM 5613 C CA . SER B 1 166 ? 11.562 -16 2.637 1 82.94 166 SER B CA 1
ATOM 5614 C C . SER B 1 166 ? 12.766 -15.078 2.797 1 82.94 166 SER B C 1
ATOM 5616 O O . SER B 1 166 ? 13.086 -14.312 1.888 1 82.94 166 SER B O 1
ATOM 5618 N N . ARG B 1 167 ? 13.336 -14.883 3.896 1 87.25 167 ARG B N 1
ATOM 5619 C CA . ARG B 1 167 ? 14.57 -14.164 4.199 1 87.25 167 ARG B CA 1
ATOM 5620 C C . ARG B 1 167 ? 14.312 -12.664 4.324 1 87.25 167 ARG B C 1
ATOM 5622 O O . ARG B 1 167 ? 15.258 -11.875 4.332 1 87.25 167 ARG B O 1
ATOM 5629 N N . ARG B 1 168 ? 13.008 -12.266 4.113 1 85.06 168 ARG B N 1
ATOM 5630 C CA . ARG B 1 168 ? 12.656 -10.852 4.203 1 85.06 168 ARG B CA 1
ATOM 5631 C C . ARG B 1 168 ? 13.203 -10.234 5.484 1 85.06 168 ARG B C 1
ATOM 5633 O O . ARG B 1 168 ? 13.773 -9.141 5.457 1 85.06 168 ARG B O 1
ATOM 5640 N N . SER B 1 169 ? 13.07 -10.953 6.586 1 82.81 169 SER B N 1
ATOM 5641 C CA . SER B 1 169 ? 13.523 -10.453 7.879 1 82.81 169 SER B CA 1
ATOM 5642 C C . SER B 1 169 ? 15.031 -10.25 7.898 1 82.81 169 SER B C 1
ATOM 5644 O O . SER B 1 169 ? 15.531 -9.258 8.438 1 82.81 169 SER B O 1
ATOM 5646 N N . ALA B 1 170 ? 15.719 -11.211 7.301 1 86.19 170 ALA B N 1
ATOM 5647 C CA . ALA B 1 170 ? 17.172 -11.102 7.23 1 86.19 170 ALA B CA 1
ATOM 5648 C C . ALA B 1 170 ? 17.594 -9.906 6.387 1 86.19 170 ALA B C 1
ATOM 5650 O O . ALA B 1 170 ? 18.516 -9.172 6.758 1 86.19 170 ALA B O 1
ATOM 5651 N N . ILE B 1 171 ? 16.969 -9.719 5.242 1 89.38 171 ILE B N 1
ATOM 5652 C CA . ILE B 1 171 ? 17.281 -8.602 4.355 1 89.38 171 ILE B CA 1
ATOM 5653 C C . ILE B 1 171 ? 16.969 -7.281 5.062 1 89.38 171 ILE B C 1
ATOM 5655 O O . ILE B 1 171 ? 17.766 -6.34 5 1 89.38 171 ILE B O 1
ATOM 5659 N N . LYS B 1 172 ? 15.898 -7.207 5.738 1 82.25 172 LYS B N 1
ATOM 5660 C CA . LYS B 1 172 ? 15.539 -6 6.477 1 82.25 172 LYS B CA 1
ATOM 5661 C C . LYS B 1 172 ? 16.594 -5.656 7.52 1 82.25 172 LYS B C 1
ATOM 5663 O O . LYS B 1 172 ? 16.938 -4.488 7.711 1 82.25 172 LYS B O 1
ATOM 5668 N N . ARG B 1 173 ? 17.109 -6.652 8.188 1 80.31 173 ARG B N 1
ATOM 5669 C CA . ARG B 1 173 ? 18.141 -6.457 9.203 1 80.31 173 ARG B CA 1
ATOM 5670 C C . ARG B 1 173 ? 19.406 -5.859 8.594 1 80.31 173 ARG B C 1
ATOM 5672 O O . ARG B 1 173 ? 20.031 -4.98 9.195 1 80.31 173 ARG B O 1
ATOM 5679 N N . VAL B 1 174 ? 19.734 -6.359 7.488 1 84.94 174 VAL B N 1
ATOM 5680 C CA . VAL B 1 174 ? 20.938 -5.883 6.816 1 84.94 174 VAL B CA 1
ATOM 5681 C C . VAL B 1 174 ? 20.734 -4.441 6.352 1 84.94 174 VAL B C 1
ATOM 5683 O O . VAL B 1 174 ? 21.625 -3.611 6.465 1 84.94 174 VAL B O 1
ATOM 5686 N N . LEU B 1 175 ? 19.641 -4.156 5.848 1 81.56 175 LEU B N 1
ATOM 5687 C CA . LEU B 1 175 ? 19.344 -2.82 5.34 1 81.56 175 LEU B CA 1
ATOM 5688 C C . LEU B 1 175 ? 19.297 -1.808 6.48 1 81.56 175 LEU B C 1
ATOM 5690 O O . LEU B 1 175 ? 19.625 -0.637 6.289 1 81.56 175 LEU B O 1
ATOM 5694 N N . LYS B 1 176 ? 18.953 -2.229 7.617 1 74.25 176 LYS B N 1
ATOM 5695 C CA . LYS B 1 176 ? 18.844 -1.364 8.789 1 74.25 176 LYS B CA 1
ATOM 5696 C C . LYS B 1 176 ? 20.203 -0.855 9.234 1 74.25 176 LYS B C 1
ATOM 5698 O O . LYS B 1 176 ? 20.297 0.166 9.914 1 74.25 176 LYS B O 1
ATOM 5703 N N . THR B 1 177 ? 21.219 -1.593 8.859 1 73.06 177 THR B N 1
ATOM 5704 C CA . THR B 1 177 ? 22.562 -1.209 9.266 1 73.06 177 THR B CA 1
ATOM 5705 C C . THR B 1 177 ? 22.953 0.145 8.664 1 73.06 177 THR B C 1
ATOM 5707 O O . THR B 1 177 ? 23.781 0.86 9.219 1 73.06 177 THR B O 1
ATOM 5710 N N . HIS B 1 178 ? 22.406 0.458 7.52 1 69.5 178 HIS B N 1
ATOM 5711 C CA . HIS B 1 178 ? 22.719 1.73 6.871 1 69.5 178 HIS B CA 1
ATOM 5712 C C . HIS B 1 178 ? 22.031 2.889 7.594 1 69.5 178 HIS B C 1
ATOM 5714 O O . HIS B 1 178 ? 22.422 4.047 7.422 1 69.5 178 HIS B O 1
ATOM 5720 N N . ARG B 1 179 ? 21.078 2.66 8.211 1 60.28 179 ARG B N 1
ATOM 5721 C CA . ARG B 1 179 ? 20.297 3.703 8.875 1 60.28 179 ARG B CA 1
ATOM 5722 C C . ARG B 1 179 ? 20.875 4.027 10.25 1 60.28 179 ARG B C 1
ATOM 5724 O O . ARG B 1 179 ? 20.438 4.977 10.898 1 60.28 179 ARG B O 1
ATOM 5731 N N . SER B 1 180 ? 21.734 3.195 10.812 1 54 180 SER B N 1
ATOM 5732 C CA . SER B 1 180 ? 22.234 3.297 12.18 1 54 180 SER B CA 1
ATOM 5733 C C . SER B 1 180 ? 23.109 4.531 12.359 1 54 180 SER B C 1
ATOM 5735 O O . SER B 1 180 ? 24.25 4.551 11.906 1 54 180 SER B O 1
ATOM 5737 N N . ASP B 1 181 ? 22.797 5.594 11.961 1 50.34 181 ASP B N 1
ATOM 5738 C CA . ASP B 1 181 ? 23.641 6.586 12.625 1 50.34 181 ASP B CA 1
ATOM 5739 C C . ASP B 1 181 ? 23.844 6.238 14.094 1 50.34 181 ASP B C 1
ATOM 5741 O O . ASP B 1 181 ? 23.031 5.523 14.688 1 50.34 181 ASP B O 1
ATOM 5745 N N . GLU B 1 182 ? 25 6.727 14.625 1 51.91 182 GLU B N 1
ATOM 5746 C CA . GLU B 1 182 ? 25.672 6.762 15.922 1 51.91 182 GLU B CA 1
ATOM 5747 C C . GLU B 1 182 ? 24.672 7.059 17.047 1 51.91 182 GLU B C 1
ATOM 5749 O O . GLU B 1 182 ? 24.844 6.57 18.172 1 51.91 182 GLU B O 1
ATOM 5754 N N . THR B 1 183 ? 23.672 7.844 16.703 1 58.44 183 THR B N 1
ATOM 5755 C CA . THR B 1 183 ? 22.906 8.32 17.844 1 58.44 183 THR B CA 1
ATOM 5756 C C . THR B 1 183 ? 21.719 7.395 18.109 1 58.44 183 THR B C 1
ATOM 5758 O O . THR B 1 183 ? 20.797 7.316 17.312 1 58.44 183 THR B O 1
ATOM 5761 N N . VAL B 1 184 ? 21.891 6.477 18.953 1 73.38 184 VAL B N 1
ATOM 5762 C CA . VAL B 1 184 ? 20.891 5.461 19.266 1 73.38 184 VAL B CA 1
ATOM 5763 C C . VAL B 1 184 ? 20 5.945 20.406 1 73.38 184 VAL B C 1
ATOM 5765 O O . VAL B 1 184 ? 20.484 6.336 21.469 1 73.38 184 VAL B O 1
ATOM 5768 N N . ALA B 1 185 ? 18.766 6.215 20.156 1 83.88 185 ALA B N 1
ATOM 5769 C CA . ALA B 1 185 ? 17.766 6.543 21.172 1 83.88 185 ALA B CA 1
ATOM 5770 C C . ALA B 1 185 ? 17.266 5.285 21.875 1 83.88 185 ALA B C 1
ATOM 5772 O O . ALA B 1 185 ? 17.078 4.246 21.234 1 83.88 185 ALA B O 1
ATOM 5773 N N . THR B 1 186 ? 17.266 5.336 23.156 1 82.75 186 THR B N 1
ATOM 5774 C CA . THR B 1 186 ? 16.656 4.297 23.984 1 82.75 186 THR B CA 1
ATOM 5775 C C . THR B 1 186 ? 15.508 4.867 24.812 1 82.75 186 THR B C 1
ATOM 5777 O O . THR B 1 186 ? 15.297 6.082 24.844 1 82.75 186 THR B O 1
ATOM 5780 N N . MET B 1 187 ? 14.734 4.008 25.406 1 84.75 187 MET B N 1
ATOM 5781 C CA . MET B 1 187 ? 13.602 4.469 26.203 1 84.75 187 MET B CA 1
ATOM 5782 C C . MET B 1 187 ? 14.086 5.258 27.422 1 84.75 187 MET B C 1
ATOM 5784 O O . MET B 1 187 ? 13.336 6.062 27.969 1 84.75 187 MET B O 1
ATOM 5788 N N . ASP B 1 188 ? 15.312 5.082 27.641 1 85.44 188 ASP B N 1
ATOM 5789 C CA . ASP B 1 188 ? 15.852 5.754 28.812 1 85.44 188 ASP B CA 1
ATOM 5790 C C . ASP B 1 188 ? 16.609 7.023 28.422 1 85.44 188 ASP B C 1
ATOM 5792 O O . ASP B 1 188 ? 16.812 7.91 29.25 1 85.44 188 ASP B O 1
ATOM 5796 N N . HIS B 1 189 ? 16.969 7.02 27.203 1 88.88 189 HIS B N 1
ATOM 5797 C CA . HIS B 1 189 ? 17.797 8.148 26.797 1 88.88 189 HIS B CA 1
ATOM 5798 C C . HIS B 1 189 ? 17.578 8.508 25.344 1 88.88 189 HIS B C 1
ATOM 5800 O O . HIS B 1 189 ? 17.672 7.645 24.469 1 88.88 189 HIS B O 1
ATOM 5806 N N . ILE B 1 190 ? 17.344 9.812 25.125 1 91.62 190 ILE B N 1
ATOM 5807 C CA . ILE B 1 190 ? 17.219 10.352 23.781 1 91.62 190 ILE B CA 1
ATOM 5808 C C . ILE B 1 190 ? 18.312 11.391 23.531 1 91.62 190 ILE B C 1
ATOM 5810 O O . ILE B 1 190 ? 18.422 12.367 24.281 1 91.62 190 ILE B O 1
ATOM 5814 N N . PRO B 1 191 ? 19.094 11.211 22.594 1 88.31 191 PRO B N 1
ATOM 5815 C CA . PRO B 1 191 ? 20.156 12.18 22.281 1 88.31 191 PRO B CA 1
ATOM 5816 C C . PRO B 1 191 ? 19.609 13.57 21.969 1 88.31 191 PRO B C 1
ATOM 5818 O O . PRO B 1 191 ? 18.469 13.703 21.516 1 88.31 191 PRO B O 1
ATOM 5821 N N . ASP B 1 192 ? 20.359 14.594 22.125 1 85.88 192 ASP B N 1
ATOM 5822 C CA . ASP B 1 192 ? 19.953 15.992 21.953 1 85.88 192 ASP B CA 1
ATOM 5823 C C . ASP B 1 192 ? 19.578 16.281 20.5 1 85.88 192 ASP B C 1
ATOM 5825 O O . ASP B 1 192 ? 18.688 17.078 20.234 1 85.88 192 ASP B O 1
ATOM 5829 N N . SER B 1 193 ? 20.25 15.602 19.703 1 84.94 193 SER B N 1
ATOM 5830 C CA . SER B 1 193 ? 19.984 15.82 18.281 1 84.94 193 SER B CA 1
ATOM 5831 C C . SER B 1 193 ? 18.562 15.398 17.922 1 84.94 193 SER B C 1
ATOM 5833 O O . SER B 1 193 ? 18 15.898 16.938 1 84.94 193 SER B O 1
ATOM 5835 N N . LEU B 1 194 ? 18.047 14.547 18.766 1 89.94 194 LEU B N 1
ATOM 5836 C CA . LEU B 1 194 ? 16.703 14.031 18.484 1 89.94 194 LEU B CA 1
ATOM 5837 C C . LEU B 1 194 ? 15.672 14.672 19.391 1 89.94 194 LEU B C 1
ATOM 5839 O O . LEU B 1 194 ? 14.477 14.664 19.094 1 89.94 194 LEU B O 1
ATOM 5843 N N . SER B 1 195 ? 16.125 15.195 20.469 1 92.25 195 SER B N 1
ATOM 5844 C CA . SER B 1 195 ? 15.203 15.734 21.469 1 92.25 195 SER B CA 1
ATOM 5845 C C . SER B 1 195 ? 14.742 17.141 21.094 1 92.25 195 SER B C 1
ATOM 5847 O O . SER B 1 195 ? 13.75 17.641 21.641 1 92.25 195 SER B O 1
ATOM 5849 N N . ARG B 1 196 ? 15.461 17.703 20.141 1 91.31 196 ARG B N 1
ATOM 5850 C CA . ARG B 1 196 ? 15.125 19.047 19.703 1 91.31 196 ARG B CA 1
ATOM 5851 C C . ARG B 1 196 ? 14.844 19.078 18.203 1 91.31 196 ARG B C 1
ATOM 5853 O O . ARG B 1 196 ? 15.32 18.219 17.453 1 91.31 196 ARG B O 1
ATOM 5860 N N . LEU B 1 197 ? 14.07 20 17.859 1 89.88 197 LEU B N 1
ATOM 5861 C CA . LEU B 1 197 ? 13.789 20.219 16.438 1 89.88 197 LEU B CA 1
ATOM 5862 C C . LEU B 1 197 ? 14.875 21.078 15.805 1 89.88 197 LEU B C 1
ATOM 5864 O O . LEU B 1 197 ? 15.711 21.656 16.5 1 89.88 197 LEU B O 1
ATOM 5868 N N . PRO B 1 198 ? 14.906 21.156 14.547 1 78.25 198 PRO B N 1
ATOM 5869 C CA . PRO B 1 198 ? 15.969 21.906 13.875 1 78.25 198 PRO B CA 1
ATOM 5870 C C . PRO B 1 198 ? 15.984 23.391 14.266 1 78.25 198 PRO B C 1
ATOM 5872 O O . PRO B 1 198 ? 17.047 24.016 14.25 1 78.25 198 PRO B O 1
ATOM 5875 N N . ASP B 1 199 ? 14.922 23.906 14.656 1 80.69 199 ASP B N 1
ATOM 5876 C CA . ASP B 1 199 ? 14.859 25.312 15.039 1 80.69 199 ASP B CA 1
ATOM 5877 C C . ASP B 1 199 ? 15.242 25.516 16.5 1 80.69 199 ASP B C 1
ATOM 5879 O O . ASP B 1 199 ? 15.203 26.625 17.031 1 80.69 199 ASP B O 1
ATOM 5883 N N . GLY B 1 200 ? 15.5 24.422 17.172 1 84.44 200 GLY B N 1
ATOM 5884 C CA . GLY B 1 200 ? 15.961 24.484 18.547 1 84.44 200 GLY B CA 1
ATOM 5885 C C . GLY B 1 200 ? 14.852 24.25 19.562 1 84.44 200 GLY B C 1
ATOM 5886 O O . GLY B 1 200 ? 15.125 24.062 20.75 1 84.44 200 GLY B O 1
ATOM 5887 N N . SER B 1 201 ? 13.695 24.219 19.141 1 90.38 201 SER B N 1
ATOM 5888 C CA . SER B 1 201 ? 12.578 24.016 20.047 1 90.38 201 SER B CA 1
ATOM 5889 C C . SER B 1 201 ? 12.578 22.594 20.609 1 90.38 201 SER B C 1
ATOM 5891 O O . SER B 1 201 ? 13.102 21.672 19.984 1 90.38 201 SER B O 1
ATOM 5893 N N . MET B 1 202 ? 11.945 22.5 21.719 1 93.38 202 MET B N 1
ATOM 5894 C CA . MET B 1 202 ? 11.883 21.203 22.391 1 93.38 202 MET B CA 1
ATOM 5895 C C . MET B 1 202 ? 10.883 20.281 21.703 1 93.38 202 MET B C 1
ATOM 5897 O O . MET B 1 202 ? 9.773 20.703 21.359 1 93.38 202 MET B O 1
ATOM 5901 N N . PHE B 1 203 ? 11.305 19.078 21.547 1 95.88 203 PHE B N 1
ATOM 5902 C CA . PHE B 1 203 ? 10.422 18.094 20.938 1 95.88 203 PHE B CA 1
ATOM 5903 C C . PHE B 1 203 ? 10.023 17.016 21.953 1 95.88 203 PHE B C 1
ATOM 5905 O O . PHE B 1 203 ? 8.906 16.516 21.906 1 95.88 203 PHE B O 1
ATOM 5912 N N . VAL B 1 204 ? 10.922 16.656 22.828 1 96 204 VAL B N 1
ATOM 5913 C CA . VAL B 1 204 ? 10.656 15.672 23.891 1 96 204 VAL B CA 1
ATOM 5914 C C . VAL B 1 204 ? 10.273 16.391 25.172 1 96 204 VAL B C 1
ATOM 5916 O O . VAL B 1 204 ? 11.078 17.141 25.734 1 96 204 VAL B O 1
ATOM 5919 N N . HIS B 1 205 ? 9.109 16.156 25.625 1 95.94 205 HIS B N 1
ATOM 5920 C CA . HIS B 1 205 ? 8.625 16.875 26.797 1 95.94 205 HIS B CA 1
ATOM 5921 C C . HIS B 1 205 ? 8.555 15.977 28.031 1 95.94 205 HIS B C 1
ATOM 5923 O O . HIS B 1 205 ? 8.555 16.453 29.156 1 95.94 205 HIS B O 1
ATOM 5929 N N . ARG B 1 206 ? 8.43 14.75 27.766 1 94.94 206 ARG B N 1
ATOM 5930 C CA . ARG B 1 206 ? 8.438 13.766 28.828 1 94.94 206 ARG B CA 1
ATOM 5931 C C . ARG B 1 206 ? 9.211 12.516 28.438 1 94.94 206 ARG B C 1
ATOM 5933 O O . ARG B 1 206 ? 8.992 11.969 27.344 1 94.94 206 ARG B O 1
ATOM 5940 N N . LEU B 1 207 ? 10.102 12.117 29.359 1 93.56 207 LEU B N 1
ATOM 5941 C CA . LEU B 1 207 ? 10.922 10.938 29.125 1 93.56 207 LEU B CA 1
ATOM 5942 C C . LEU B 1 207 ? 10.906 10.016 30.344 1 93.56 207 LEU B C 1
ATOM 5944 O O . LEU B 1 207 ? 11.758 10.125 31.219 1 93.56 207 LEU B O 1
ATOM 5948 N N . GLU B 1 208 ? 9.984 9.148 30.328 1 90.88 208 GLU B N 1
ATOM 5949 C CA . GLU B 1 208 ? 9.891 8.086 31.328 1 90.88 208 GLU B CA 1
ATOM 5950 C C . GLU B 1 208 ? 9.953 6.707 30.688 1 90.88 208 GLU B C 1
ATOM 5952 O O . GLU B 1 208 ? 9.594 6.551 29.516 1 90.88 208 GLU B O 1
ATOM 5957 N N . PRO B 1 209 ? 10.391 5.773 31.406 1 83.88 209 PRO B N 1
ATOM 5958 C CA . PRO B 1 209 ? 10.523 4.438 30.812 1 83.88 209 PRO B CA 1
ATOM 5959 C C . PRO B 1 209 ? 9.203 3.898 30.266 1 83.88 209 PRO B C 1
ATOM 5961 O O . PRO B 1 209 ? 9.195 3.111 29.328 1 83.88 209 PRO B O 1
ATOM 5964 N N . THR B 1 210 ? 8.156 4.391 30.859 1 86.94 210 THR B N 1
ATOM 5965 C CA . THR B 1 210 ? 6.871 3.818 30.469 1 86.94 210 THR B CA 1
ATOM 5966 C C . THR B 1 210 ? 6.094 4.793 29.578 1 86.94 210 THR B C 1
ATOM 5968 O O . THR B 1 210 ? 5.055 4.438 29.016 1 86.94 210 THR B O 1
ATOM 5971 N N . LEU B 1 211 ? 6.621 6.035 29.469 1 93.75 211 LEU B N 1
ATOM 5972 C CA . LEU B 1 211 ? 5.852 7.035 28.734 1 93.75 211 LEU B CA 1
ATOM 5973 C C . LEU B 1 211 ? 6.77 8.102 28.141 1 93.75 211 LEU B C 1
ATOM 5975 O O . LEU B 1 211 ? 7.492 8.781 28.875 1 93.75 211 LEU B O 1
ATOM 5979 N N . HIS B 1 212 ? 6.77 8.188 26.828 1 95.69 212 HIS B N 1
ATOM 5980 C CA . HIS B 1 212 ? 7.395 9.297 26.109 1 95.69 212 HIS B CA 1
ATOM 5981 C C . HIS B 1 212 ? 6.348 10.211 25.484 1 95.69 212 HIS B C 1
ATOM 5983 O O . HIS B 1 212 ? 5.363 9.734 24.922 1 95.69 212 HIS B O 1
ATOM 5989 N N . VAL B 1 213 ? 6.527 11.5 25.609 1 97.44 213 VAL B N 1
ATOM 5990 C CA . VAL B 1 213 ? 5.621 12.453 24.984 1 97.44 213 VAL B CA 1
ATOM 5991 C C . VAL B 1 213 ? 6.414 13.398 24.078 1 97.44 213 VAL B C 1
ATOM 5993 O O . VAL B 1 213 ? 7.398 14 24.516 1 97.44 213 VAL B O 1
ATOM 5996 N N . TYR B 1 214 ? 6 13.492 22.828 1 97.31 214 TYR B N 1
ATOM 5997 C CA . TYR B 1 214 ? 6.672 14.312 21.828 1 97.31 214 TYR B CA 1
ATOM 5998 C C . TYR B 1 214 ? 5.715 15.344 21.234 1 97.31 214 TYR B C 1
ATOM 6000 O O . TYR B 1 214 ? 4.598 15.008 20.828 1 97.31 214 TYR B O 1
ATOM 6008 N N . TYR B 1 215 ? 6.074 16.609 21.234 1 97.38 215 TYR B N 1
ATOM 6009 C CA . TYR B 1 215 ? 5.32 17.625 20.5 1 97.38 215 TYR B CA 1
ATOM 6010 C C . TYR B 1 215 ? 6.105 18.922 20.422 1 97.38 215 TYR B C 1
ATOM 6012 O O . TYR B 1 215 ? 7.199 19.031 20.969 1 97.38 215 TYR B O 1
ATOM 6020 N N . ASN B 1 216 ? 5.707 19.797 19.594 1 96.06 216 ASN B N 1
ATOM 6021 C CA . ASN B 1 216 ? 6.199 21.156 19.484 1 96.06 216 ASN B CA 1
ATOM 6022 C C . ASN B 1 216 ? 5.184 22.172 20.016 1 96.06 216 ASN B C 1
ATOM 6024 O O . ASN B 1 216 ? 4.094 22.312 19.469 1 96.06 216 ASN B O 1
ATOM 6028 N N . SER B 1 217 ? 5.582 22.859 21.062 1 94.94 217 SER B N 1
ATOM 6029 C CA . SER B 1 217 ? 4.688 23.812 21.719 1 94.94 217 SER B CA 1
ATOM 6030 C C . SER B 1 217 ? 4.18 24.844 20.719 1 94.94 217 SER B C 1
ATOM 6032 O O . SER B 1 217 ? 3.004 25.219 20.734 1 94.94 217 SER B O 1
ATOM 6034 N N . ASN B 1 218 ? 5.023 25.219 19.891 1 92.81 218 ASN B N 1
ATOM 6035 C CA . ASN B 1 218 ? 4.656 26.219 18.906 1 92.81 218 ASN B CA 1
ATOM 6036 C C . ASN B 1 218 ? 3.576 25.719 17.953 1 92.81 218 ASN B C 1
ATOM 6038 O O . ASN B 1 218 ? 2.66 26.453 17.594 1 92.81 218 ASN B O 1
ATOM 6042 N N . THR B 1 219 ? 3.719 24.531 17.531 1 94.94 219 THR B N 1
ATOM 6043 C CA . THR B 1 219 ? 2.758 23.938 16.609 1 94.94 219 THR B CA 1
ATOM 6044 C C . THR B 1 219 ? 1.384 23.812 17.266 1 94.94 219 THR B C 1
ATOM 6046 O O . THR B 1 219 ? 0.363 24.094 16.625 1 94.94 219 THR B O 1
ATOM 6049 N N . VAL B 1 220 ? 1.365 23.406 18.5 1 95.94 220 VAL B N 1
ATOM 6050 C CA . VAL B 1 220 ? 0.113 23.266 19.234 1 95.94 220 VAL B CA 1
ATOM 6051 C C . VAL B 1 220 ? -0.56 24.625 19.391 1 95.94 220 VAL B C 1
ATOM 6053 O O . VAL B 1 220 ? -1.763 24.766 19.156 1 95.94 220 VAL B O 1
ATOM 6056 N N . GLN B 1 221 ? 0.198 25.578 19.688 1 94.69 221 GLN B N 1
ATOM 6057 C CA . GLN B 1 221 ? -0.338 26.938 19.844 1 94.69 221 GLN B CA 1
ATOM 6058 C C . GLN B 1 221 ? -0.81 27.5 18.516 1 94.69 221 GLN B C 1
ATOM 6060 O O . GLN B 1 221 ? -1.839 28.172 18.438 1 94.69 221 GLN B O 1
ATOM 6065 N N . MET B 1 222 ? -0.012 27.234 17.516 1 94.12 222 MET B N 1
ATOM 6066 C CA . MET B 1 222 ? -0.389 27.688 16.172 1 94.12 222 MET B CA 1
ATOM 6067 C C . MET B 1 222 ? -1.718 27.078 15.75 1 94.12 222 MET B C 1
ATOM 6069 O O . MET B 1 222 ? -2.539 27.75 15.109 1 94.12 222 MET B O 1
ATOM 6073 N N . ALA B 1 223 ? -1.889 25.844 16.062 1 95.62 223 ALA B N 1
ATOM 6074 C CA . ALA B 1 223 ? -3.152 25.172 15.742 1 95.62 223 ALA B CA 1
ATOM 6075 C C . ALA B 1 223 ? -4.324 25.875 16.422 1 95.62 223 ALA B C 1
ATOM 6077 O O . ALA B 1 223 ? -5.363 26.109 15.812 1 95.62 223 ALA B O 1
ATOM 6078 N N . ALA B 1 224 ? -4.121 26.234 17.656 1 94.25 224 ALA B N 1
ATOM 6079 C CA . ALA B 1 224 ? -5.156 26.938 18.422 1 94.25 224 ALA B CA 1
ATOM 6080 C C . ALA B 1 224 ? -5.496 28.281 17.766 1 94.25 224 ALA B C 1
ATOM 6082 O O . ALA B 1 224 ? -6.668 28.641 17.656 1 94.25 224 ALA B O 1
ATOM 6083 N N . ARG B 1 225 ? -4.504 28.938 17.328 1 92.19 225 ARG B N 1
ATOM 6084 C CA . ARG B 1 225 ? -4.688 30.234 16.719 1 92.19 225 ARG B CA 1
ATOM 6085 C C . ARG B 1 225 ? -5.379 30.109 15.359 1 92.19 225 ARG B C 1
ATOM 6087 O O . ARG B 1 225 ? -6.051 31.047 14.914 1 92.19 225 ARG B O 1
ATOM 6094 N N . ASN B 1 226 ? -5.129 29.016 14.766 1 93.56 226 ASN B N 1
ATOM 6095 C CA . ASN B 1 226 ? -5.715 28.797 13.445 1 93.56 226 ASN B CA 1
ATOM 6096 C C . ASN B 1 226 ? -7.098 28.141 13.547 1 93.56 226 ASN B C 1
ATOM 6098 O O . ASN B 1 226 ? -7.5 27.391 12.664 1 93.56 226 ASN B O 1
ATOM 6102 N N . GLY B 1 227 ? -7.75 28.281 14.656 1 92.56 227 GLY B N 1
ATOM 6103 C CA . GLY B 1 227 ? -9.141 27.859 14.797 1 92.56 227 GLY B CA 1
ATOM 6104 C C . GLY B 1 227 ? -9.297 26.375 15.078 1 92.56 227 GLY B C 1
ATOM 6105 O O . GLY B 1 227 ? -10.164 25.719 14.5 1 92.56 227 GLY B O 1
ATOM 6106 N N . LEU B 1 228 ? -8.438 25.844 15.914 1 95.06 228 LEU B N 1
ATOM 6107 C CA . LEU B 1 228 ? -8.578 24.453 16.344 1 95.06 228 LEU B CA 1
ATOM 6108 C C . LEU B 1 228 ? -9.945 24.219 16.984 1 95.06 228 LEU B C 1
ATOM 6110 O O . LEU B 1 228 ? -10.32 24.922 17.922 1 95.06 228 LEU B O 1
ATOM 6114 N N . TYR B 1 229 ? -10.695 23.25 16.469 1 94 229 TYR B N 1
ATOM 6115 C CA . TYR B 1 229 ? -12.031 23.062 17.031 1 94 229 TYR B CA 1
ATOM 6116 C C . TYR B 1 229 ? -12.25 21.594 17.406 1 94 229 TYR B C 1
ATOM 6118 O O . TYR B 1 229 ? -13.227 21.266 18.094 1 94 229 TYR B O 1
ATOM 6126 N N . ALA B 1 230 ? -11.336 20.766 17.062 1 95.69 230 ALA B N 1
ATOM 6127 C CA . ALA B 1 230 ? -11.508 19.359 17.406 1 95.69 230 ALA B CA 1
ATOM 6128 C C . ALA B 1 230 ? -10.164 18.672 17.594 1 95.69 230 ALA B C 1
ATOM 6130 O O . ALA B 1 230 ? -9.164 19.062 16.984 1 95.69 230 ALA B O 1
ATOM 6131 N N . LEU B 1 231 ? -10.148 17.703 18.469 1 96.25 231 LEU B N 1
ATOM 6132 C CA . LEU B 1 231 ? -9.023 16.797 18.656 1 96.25 231 LEU B CA 1
ATOM 6133 C C . LEU B 1 231 ? -9.422 15.352 18.344 1 96.25 231 LEU B C 1
ATOM 6135 O O . LEU B 1 231 ? -10.531 14.922 18.672 1 96.25 231 LEU B O 1
ATOM 6139 N N . VAL B 1 232 ? -8.625 14.711 17.641 1 96.31 232 VAL B N 1
ATOM 6140 C CA . VAL B 1 232 ? -8.82 13.297 17.344 1 96.31 232 VAL B CA 1
ATOM 6141 C C . VAL B 1 232 ? -7.629 12.492 17.859 1 96.31 232 VAL B C 1
ATOM 6143 O O . VAL B 1 232 ? -6.477 12.812 17.562 1 96.31 232 VAL B O 1
ATOM 6146 N N . ALA B 1 233 ? -7.883 11.531 18.641 1 95.25 233 ALA B N 1
ATOM 6147 C CA . ALA B 1 233 ? -6.805 10.727 19.219 1 95.25 233 ALA B CA 1
ATOM 6148 C C . ALA B 1 233 ? -6.992 9.25 18.891 1 95.25 233 ALA B C 1
ATOM 6150 O O . ALA B 1 233 ? -8.117 8.75 18.859 1 95.25 233 ALA B O 1
ATOM 6151 N N . ASP B 1 234 ? -5.918 8.602 18.578 1 93.12 234 ASP B N 1
ATOM 6152 C CA . ASP B 1 234 ? -5.949 7.176 18.266 1 93.12 234 ASP B CA 1
ATOM 6153 C C . ASP B 1 234 ? -4.605 6.516 18.562 1 93.12 234 ASP B C 1
ATOM 6155 O O . ASP B 1 234 ? -3.564 7.172 18.547 1 93.12 234 ASP B O 1
ATOM 6159 N N . GLY B 1 235 ? -4.691 5.277 18.984 1 91.19 235 GLY B N 1
ATOM 6160 C CA . GLY B 1 235 ? -3.482 4.508 19.25 1 91.19 235 GLY B CA 1
ATOM 6161 C C . GLY B 1 235 ? -3.213 3.451 18.188 1 91.19 235 GLY B C 1
ATOM 6162 O O . GLY B 1 235 ? -4.145 2.871 17.625 1 91.19 235 GLY B O 1
ATOM 6163 N N . VAL B 1 236 ? -1.892 3.258 17.922 1 89.25 236 VAL B N 1
ATOM 6164 C CA . VAL B 1 236 ? -1.499 2.211 16.984 1 89.25 236 VAL B CA 1
ATOM 6165 C C . VAL B 1 236 ? -0.429 1.324 17.609 1 89.25 236 VAL B C 1
ATOM 6167 O O . VAL B 1 236 ? 0.537 1.825 18.203 1 89.25 236 VAL B O 1
ATOM 6170 N N . HIS B 1 237 ? -0.565 0.071 17.438 1 86.5 237 HIS B N 1
ATOM 6171 C CA . HIS B 1 237 ? 0.338 -0.875 18.078 1 86.5 237 HIS B CA 1
ATOM 6172 C C . HIS B 1 237 ? 1.488 -1.257 17.156 1 86.5 237 HIS B C 1
ATOM 6174 O O . HIS B 1 237 ? 2.529 -1.729 17.609 1 86.5 237 HIS B O 1
ATOM 6180 N N . SER B 1 238 ? 1.308 -1.072 15.93 1 82.94 238 SER B N 1
ATOM 6181 C CA . SER B 1 238 ? 2.293 -1.538 14.961 1 82.94 238 SER B CA 1
ATOM 6182 C C . SER B 1 238 ? 3.555 -0.681 14.992 1 82.94 238 SER B C 1
ATOM 6184 O O . SER B 1 238 ? 4.629 -1.133 14.602 1 82.94 238 SER B O 1
ATOM 6186 N N . PHE B 1 239 ? 3.459 0.517 15.547 1 84.88 239 PHE B N 1
ATOM 6187 C CA . PHE B 1 239 ? 4.602 1.415 15.453 1 84.88 239 PHE B CA 1
ATOM 6188 C C . PHE B 1 239 ? 5.242 1.626 16.828 1 84.88 239 PHE B C 1
ATOM 6190 O O . PHE B 1 239 ? 6.016 2.566 17.016 1 84.88 239 PHE B O 1
ATOM 6197 N N . GLN B 1 240 ? 4.836 0.786 17.641 1 82.75 240 GLN B N 1
ATOM 6198 C CA . GLN B 1 240 ? 5.582 0.818 18.906 1 82.75 240 GLN B CA 1
ATOM 6199 C C . GLN B 1 240 ? 7.027 0.383 18.688 1 82.75 240 GLN B C 1
ATOM 6201 O O . GLN B 1 240 ? 7.305 -0.51 17.891 1 82.75 240 GLN B O 1
ATOM 6206 N N . PRO B 1 241 ? 7.891 1.16 19.266 1 80.31 241 PRO B N 1
ATOM 6207 C CA . PRO B 1 241 ? 9.297 0.808 19.062 1 80.31 241 PRO B CA 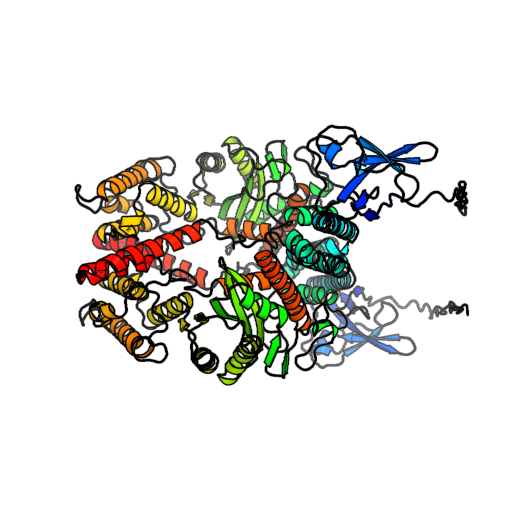1
ATOM 6208 C C . PRO B 1 241 ? 9.617 -0.621 19.5 1 80.31 241 PRO B C 1
ATOM 6210 O O . PRO B 1 241 ? 9.008 -1.133 20.438 1 80.31 241 PRO B O 1
ATOM 6213 N N . ARG B 1 242 ? 10.523 -1.223 18.859 1 73.12 242 ARG B N 1
ATOM 6214 C CA . ARG B 1 242 ? 10.938 -2.598 19.125 1 73.12 242 ARG B CA 1
ATOM 6215 C C . ARG B 1 242 ? 11.359 -2.775 20.578 1 73.12 242 ARG B C 1
ATOM 6217 O O . ARG B 1 242 ? 11.188 -3.852 21.141 1 73.12 242 ARG B O 1
ATOM 6224 N N . GLN B 1 243 ? 11.875 -1.755 21.141 1 71.38 243 GLN B N 1
ATOM 6225 C CA . GLN B 1 243 ? 12.406 -1.771 22.5 1 71.38 243 GLN B CA 1
ATOM 6226 C C . GLN B 1 243 ? 11.312 -2.086 23.516 1 71.38 243 GLN B C 1
ATOM 6228 O O . GLN B 1 243 ? 11.594 -2.516 24.625 1 71.38 243 GLN B O 1
ATOM 6233 N N . LEU B 1 244 ? 10.062 -1.843 23.109 1 74.88 244 LEU B N 1
ATOM 6234 C CA . LEU B 1 244 ? 8.953 -2.074 24.031 1 74.88 244 LEU B CA 1
ATOM 6235 C C . LEU B 1 244 ? 8.406 -3.488 23.875 1 74.88 244 LEU B C 1
ATOM 6237 O O . LEU B 1 244 ? 7.438 -3.863 24.547 1 74.88 244 LEU B O 1
ATOM 6241 N N . LYS B 1 245 ? 9.023 -4.316 23.109 1 66.19 245 LYS B N 1
ATOM 6242 C CA . LYS B 1 245 ? 8.734 -5.738 22.938 1 66.19 245 LYS B CA 1
ATOM 6243 C C . LYS B 1 245 ? 7.258 -5.965 22.641 1 66.19 245 LYS B C 1
ATOM 6245 O O . LYS B 1 245 ? 6.625 -6.832 23.234 1 66.19 245 LYS B O 1
ATOM 6250 N N . ARG B 1 246 ? 6.602 -5.094 21.938 1 68.19 246 ARG B N 1
ATOM 6251 C CA . ARG B 1 246 ? 5.25 -5.227 21.391 1 68.19 246 ARG B CA 1
ATOM 6252 C C . ARG B 1 246 ? 4.207 -5.012 22.484 1 68.19 246 ARG B C 1
ATOM 6254 O O . ARG B 1 246 ? 3.08 -5.504 22.375 1 68.19 246 ARG B O 1
ATOM 6261 N N . LYS B 1 247 ? 4.547 -4.422 23.469 1 76.75 247 LYS B N 1
ATOM 6262 C CA . LYS B 1 247 ? 3.604 -4.18 24.562 1 76.75 247 LYS B CA 1
ATOM 6263 C C . LYS B 1 247 ? 3.172 -2.719 24.594 1 76.75 247 LYS B C 1
ATOM 6265 O O . LYS B 1 247 ? 2.377 -2.322 25.453 1 76.75 247 LYS B O 1
ATOM 6270 N N . GLY B 1 248 ? 3.695 -2.039 23.781 1 86.56 248 GLY B N 1
ATOM 6271 C CA . GLY B 1 248 ? 3.391 -0.617 23.812 1 86.56 248 GLY B CA 1
ATOM 6272 C C . GLY B 1 248 ? 2.537 -0.157 22.656 1 86.56 248 GLY B C 1
ATOM 6273 O O . GLY B 1 248 ? 1.918 -0.976 21.969 1 86.56 248 GLY B O 1
ATOM 6274 N N . GLN B 1 249 ? 2.252 1.15 22.656 1 92.12 249 GLN B N 1
ATOM 6275 C CA . GLN B 1 249 ? 1.506 1.757 21.562 1 92.12 249 GLN B CA 1
ATOM 6276 C C . GLN B 1 249 ? 2.023 3.158 21.25 1 92.12 249 GLN B C 1
ATOM 6278 O O . GLN B 1 249 ? 2.633 3.805 22.109 1 92.12 249 GLN B O 1
ATOM 6283 N N . LEU B 1 250 ? 1.951 3.486 20.047 1 93.75 250 LEU B N 1
ATOM 6284 C CA . LEU B 1 250 ? 2.076 4.887 19.656 1 93.75 250 LEU B CA 1
ATOM 6285 C C . LEU B 1 250 ? 0.716 5.574 19.656 1 93.75 250 LEU B C 1
ATOM 6287 O O . LEU B 1 250 ? -0.193 5.16 18.922 1 93.75 250 LEU B O 1
ATOM 6291 N N . TYR B 1 251 ? 0.56 6.461 20.562 1 95.31 251 TYR B N 1
ATOM 6292 C CA . TYR B 1 251 ? -0.671 7.234 20.672 1 95.31 251 TYR B CA 1
ATOM 6293 C C . TYR B 1 251 ? -0.514 8.609 20.047 1 95.31 251 TYR B C 1
ATOM 6295 O O . TYR B 1 251 ? 0.449 9.328 20.344 1 95.31 251 TYR B O 1
ATOM 6303 N N . THR B 1 252 ? -1.375 8.977 19.141 1 96.12 252 THR B N 1
ATOM 6304 C CA . THR B 1 252 ? -1.268 10.25 18.453 1 96.12 252 THR B CA 1
ATOM 6305 C C . THR B 1 252 ? -2.518 11.094 18.688 1 96.12 252 THR B C 1
ATOM 6307 O O . THR B 1 252 ? -3.629 10.57 18.734 1 96.12 252 THR B O 1
ATOM 6310 N N . VAL B 1 253 ? -2.326 12.328 18.859 1 97.12 253 VAL B N 1
ATOM 6311 C CA . VAL B 1 253 ? -3.41 13.297 18.984 1 97.12 253 VAL B CA 1
ATOM 6312 C C . VAL B 1 253 ? -3.34 14.289 17.828 1 97.12 253 VAL B C 1
ATOM 6314 O O . VAL B 1 253 ? -2.311 14.938 17.609 1 97.12 253 VAL B O 1
ATOM 6317 N N . HIS B 1 254 ? -4.391 14.383 17.156 1 96.81 254 HIS B N 1
ATOM 6318 C CA . HIS B 1 254 ? -4.465 15.242 15.984 1 96.81 254 HIS B CA 1
ATOM 6319 C C . HIS B 1 254 ? -5.414 16.406 16.219 1 96.81 254 HIS B C 1
ATOM 6321 O O . HIS B 1 254 ? -6.406 16.281 16.938 1 96.81 254 HIS B O 1
ATOM 6327 N N . GLY B 1 255 ? -5.039 17.5 15.656 1 96.06 255 GLY B N 1
ATOM 6328 C CA . GLY B 1 255 ? -5.914 18.656 15.695 1 96.06 255 GLY B CA 1
ATOM 6329 C C . GLY B 1 255 ? -6.543 18.969 14.352 1 96.06 255 GLY B C 1
ATOM 6330 O O . GLY B 1 255 ? -5.906 18.812 13.312 1 96.06 255 GLY B O 1
ATOM 6331 N N . VAL B 1 256 ? -7.777 19.344 14.438 1 95.31 256 VAL B N 1
ATOM 6332 C CA . VAL B 1 256 ? -8.469 19.828 13.242 1 95.31 256 VAL B CA 1
ATOM 6333 C C . VAL B 1 256 ? -8.703 21.328 13.344 1 95.31 256 VAL B C 1
ATOM 6335 O O . VAL B 1 256 ? -9.344 21.797 14.281 1 95.31 256 VAL B O 1
ATOM 6338 N N . CYS B 1 257 ? -8.188 22.047 12.383 1 94.62 257 CYS B N 1
ATOM 6339 C CA . CYS B 1 257 ? -8.258 23.5 12.383 1 94.62 257 CYS B CA 1
ATOM 6340 C C . CYS B 1 257 ? -9.25 24 11.352 1 94.62 257 CYS B C 1
ATOM 6342 O O . CYS B 1 257 ? -10.047 23.234 10.82 1 94.62 257 CYS B O 1
ATOM 6344 N N . ARG B 1 258 ? -9.227 25.266 11.258 1 91.56 258 ARG B N 1
ATOM 6345 C CA . ARG B 1 258 ? -10.133 25.891 10.305 1 91.56 258 ARG B CA 1
ATOM 6346 C C . ARG B 1 258 ? -10.008 25.25 8.922 1 91.56 258 ARG B C 1
ATOM 6348 O O . ARG B 1 258 ? -8.922 24.828 8.531 1 91.56 258 ARG B O 1
ATOM 6355 N N . ASN B 1 259 ? -11.109 25.125 8.211 1 88.69 259 ASN B N 1
ATOM 6356 C CA . ASN B 1 259 ? -11.195 24.609 6.852 1 88.69 259 ASN B CA 1
ATOM 6357 C C . ASN B 1 259 ? -10.844 23.125 6.789 1 88.69 259 ASN B C 1
ATOM 6359 O O . ASN B 1 259 ? -10.531 22.609 5.723 1 88.69 259 ASN B O 1
ATOM 6363 N N . GLY B 1 260 ? -10.789 22.5 7.891 1 88.5 260 GLY B N 1
ATOM 6364 C CA . GLY B 1 260 ? -10.617 21.047 7.918 1 88.5 260 GLY B CA 1
ATOM 6365 C C . GLY B 1 260 ? -9.164 20.625 7.875 1 88.5 260 GLY B C 1
ATOM 6366 O O . GLY B 1 260 ? -8.867 19.438 7.688 1 88.5 260 GLY B O 1
ATOM 6367 N N . VAL B 1 261 ? -8.273 21.562 8.031 1 90.94 261 VAL B N 1
ATOM 6368 C CA . VAL B 1 261 ? -6.852 21.234 8.008 1 90.94 261 VAL B CA 1
ATOM 6369 C C . VAL B 1 261 ? -6.492 20.422 9.25 1 90.94 261 VAL B C 1
ATOM 6371 O O . VAL B 1 261 ? -6.762 20.859 10.375 1 90.94 261 VAL B O 1
ATOM 6374 N N . GLU B 1 262 ? -5.992 19.281 8.984 1 93.06 262 GLU B N 1
ATOM 6375 C CA . GLU B 1 262 ? -5.66 18.359 10.062 1 93.06 262 GLU B CA 1
ATOM 6376 C C . GLU B 1 262 ? -4.148 18.219 10.234 1 93.06 262 GLU B C 1
ATOM 6378 O O . GLU B 1 262 ? -3.414 18.125 9.25 1 93.06 262 GLU B O 1
ATOM 6383 N N . VAL B 1 263 ? -3.693 18.25 11.453 1 94.94 263 VAL B N 1
ATOM 6384 C CA . VAL B 1 263 ? -2.266 18.109 11.727 1 94.94 263 VAL B CA 1
ATOM 6385 C C . VAL B 1 263 ? -2.051 17.281 12.992 1 94.94 263 VAL B C 1
ATOM 6387 O O . VAL B 1 263 ? -2.84 17.375 13.938 1 94.94 263 VAL B O 1
ATOM 6390 N N . PRO B 1 264 ? -1.025 16.516 13.031 1 96.12 264 PRO B N 1
ATOM 6391 C CA . PRO B 1 264 ? -0.652 15.898 14.305 1 96.12 264 PRO B CA 1
ATOM 6392 C C . PRO B 1 264 ? -0.104 16.906 15.312 1 96.12 264 PRO B C 1
ATOM 6394 O O . PRO B 1 264 ? 0.654 17.812 14.938 1 96.12 264 PRO B O 1
ATOM 6397 N N . LEU B 1 265 ? -0.519 16.828 16.531 1 97.12 265 LEU B N 1
ATOM 6398 C CA . LEU B 1 265 ? -0.114 17.812 17.531 1 97.12 265 LEU B CA 1
ATOM 6399 C C . LEU B 1 265 ? 0.78 17.172 18.578 1 97.12 265 LEU B C 1
ATOM 6401 O O . LEU B 1 265 ? 1.62 17.844 19.188 1 97.12 265 LEU B O 1
ATOM 6405 N N . LEU B 1 266 ? 0.504 15.961 18.812 1 97.31 266 LEU B N 1
ATOM 6406 C CA . LEU B 1 266 ? 1.227 15.305 19.891 1 97.31 266 LEU B CA 1
ATOM 6407 C C . LEU B 1 266 ? 1.386 13.812 19.609 1 97.31 266 LEU B C 1
ATOM 6409 O O . LEU B 1 266 ? 0.47 13.172 19.094 1 97.31 266 LEU B O 1
ATOM 6413 N N . TYR B 1 267 ? 2.537 13.297 20 1 97 267 TYR B N 1
ATOM 6414 C CA . TYR B 1 267 ? 2.85 11.875 19.922 1 97 267 TYR B CA 1
ATOM 6415 C C . TYR B 1 267 ? 3.242 11.328 21.297 1 97 267 TYR B C 1
ATOM 6417 O O . TYR B 1 267 ? 3.955 11.992 22.047 1 97 267 TYR B O 1
ATOM 6425 N N . ALA B 1 268 ? 2.721 10.156 21.594 1 96.75 268 ALA B N 1
ATOM 6426 C CA . ALA B 1 268 ? 3.096 9.516 22.844 1 96.75 268 ALA B CA 1
ATOM 6427 C C . ALA B 1 268 ? 3.395 8.039 22.641 1 96.75 268 ALA B C 1
ATOM 6429 O O . ALA B 1 268 ? 2.674 7.348 21.922 1 96.75 268 ALA B O 1
ATOM 6430 N N . ILE B 1 269 ? 4.488 7.641 23.188 1 94.81 269 ILE B N 1
ATOM 6431 C CA . ILE B 1 269 ? 4.82 6.219 23.25 1 94.81 269 ILE B CA 1
ATOM 6432 C C . ILE B 1 269 ? 4.602 5.695 24.656 1 94.81 269 ILE B C 1
ATOM 6434 O O . ILE B 1 269 ? 5.207 6.191 25.609 1 94.81 269 ILE B O 1
ATOM 6438 N N . SER B 1 270 ? 3.688 4.727 24.75 1 93.19 270 SER B N 1
ATOM 6439 C CA . SER B 1 270 ? 3.371 4.246 26.094 1 93.19 270 SER B CA 1
ATOM 6440 C C . SER B 1 270 ? 3.301 2.723 26.125 1 93.19 270 SER B C 1
ATOM 6442 O O . SER B 1 270 ? 2.822 2.096 25.172 1 93.19 270 SER B O 1
ATOM 6444 N N . SER B 1 271 ? 3.721 2.189 27.219 1 89.19 271 SER B N 1
ATOM 6445 C CA . SER B 1 271 ? 3.59 0.754 27.438 1 89.19 271 SER B CA 1
ATOM 6446 C C . SER B 1 271 ? 2.33 0.432 28.234 1 89.19 271 SER B C 1
ATOM 6448 O O . SER B 1 271 ? 1.941 -0.732 28.344 1 89.19 271 SER B O 1
ATOM 6450 N N . LYS B 1 272 ? 1.705 1.486 28.75 1 87.25 272 LYS B N 1
ATOM 6451 C CA . LYS B 1 272 ? 0.496 1.314 29.547 1 87.25 272 LYS B CA 1
ATOM 6452 C C . LYS B 1 272 ? -0.684 2.057 28.938 1 87.25 272 LYS B C 1
ATOM 6454 O O . LYS B 1 272 ? -0.496 3.041 28.219 1 87.25 272 LYS B O 1
ATOM 6459 N N . LYS B 1 273 ? -1.805 1.545 29.219 1 89.81 273 LYS B N 1
ATOM 6460 C CA . LYS B 1 273 ? -3.035 2.16 28.719 1 89.81 273 LYS B CA 1
ATOM 6461 C C . LYS B 1 273 ? -3.973 2.504 29.875 1 89.81 273 LYS B C 1
ATOM 6463 O O . LYS B 1 273 ? -5.152 2.148 29.859 1 89.81 273 LYS B O 1
ATOM 6468 N N . THR B 1 274 ? -3.396 3.24 30.812 1 93.88 274 THR B N 1
ATOM 6469 C CA . THR B 1 274 ? -4.16 3.586 32 1 93.88 274 THR B CA 1
ATOM 6470 C C . THR B 1 274 ? -4.719 5 31.906 1 93.88 274 THR B C 1
ATOM 6472 O O . THR B 1 274 ? -4.254 5.797 31.078 1 93.88 274 THR B O 1
ATOM 6475 N N . GLU B 1 275 ? -5.691 5.234 32.75 1 96 275 GLU B N 1
ATOM 6476 C CA . GLU B 1 275 ? -6.297 6.562 32.781 1 96 275 GLU B CA 1
ATOM 6477 C C . GLU B 1 275 ? -5.262 7.629 33.156 1 96 275 GLU B C 1
ATOM 6479 O O . GLU B 1 275 ? -5.305 8.742 32.594 1 96 275 GLU B O 1
ATOM 6484 N N . GLN B 1 276 ? -4.379 7.277 33.938 1 95.38 276 GLN B N 1
ATOM 6485 C CA . GLN B 1 276 ? -3.336 8.211 34.344 1 95.38 276 GLN B CA 1
ATOM 6486 C C . GLN B 1 276 ? -2.453 8.602 33.156 1 95.38 276 GLN B C 1
ATOM 6488 O O . GLN B 1 276 ? -2.1 9.766 33 1 95.38 276 GLN B O 1
ATOM 6493 N N . VAL B 1 277 ? -2.119 7.648 32.406 1 95.5 277 VAL B N 1
ATOM 6494 C CA . VAL B 1 277 ? -1.271 7.887 31.25 1 95.5 277 VAL B CA 1
ATOM 6495 C C . VAL B 1 277 ? -1.987 8.812 30.281 1 95.5 277 VAL B C 1
ATOM 6497 O O . VAL B 1 277 ? -1.415 9.805 29.828 1 95.5 277 VAL B O 1
ATOM 6500 N N . TYR B 1 278 ? -3.23 8.523 30 1 97.25 278 TYR B N 1
ATOM 6501 C CA . TYR B 1 278 ? -3.99 9.344 29.062 1 97.25 278 TYR B CA 1
ATOM 6502 C C . TYR B 1 278 ? -4.188 10.758 29.609 1 97.25 278 TYR B C 1
ATOM 6504 O O . TYR B 1 278 ? -4.133 11.734 28.859 1 97.25 278 TYR B O 1
ATOM 6512 N N . THR B 1 279 ? -4.418 10.828 30.891 1 97.69 279 THR B N 1
ATOM 6513 C CA . THR B 1 279 ? -4.562 12.133 31.516 1 97.69 279 THR B CA 1
ATOM 6514 C C . THR B 1 279 ? -3.301 12.969 31.328 1 97.69 279 THR B C 1
ATOM 6516 O O . THR B 1 279 ? -3.379 14.164 31.016 1 97.69 279 THR B O 1
ATOM 6519 N N . THR B 1 280 ? -2.221 12.32 31.484 1 97.06 280 THR B N 1
ATOM 6520 C CA . THR B 1 280 ? -0.95 13.008 31.297 1 97.06 280 THR B CA 1
ATOM 6521 C C . THR B 1 280 ? -0.812 13.508 29.859 1 97.06 280 THR B C 1
ATOM 6523 O O . THR B 1 280 ? -0.402 14.641 29.625 1 97.06 280 THR B O 1
ATOM 6526 N N . ILE B 1 281 ? -1.143 12.703 28.922 1 97 281 ILE B N 1
ATOM 6527 C CA . ILE B 1 281 ? -1.031 13.031 27.516 1 97 281 ILE B CA 1
ATOM 6528 C C . ILE B 1 281 ? -1.896 14.242 27.188 1 97 281 ILE B C 1
ATOM 6530 O O . ILE B 1 281 ? -1.411 15.227 26.625 1 97 281 ILE B O 1
ATOM 6534 N N . PHE B 1 282 ? -3.105 14.297 27.625 1 97.5 282 PHE B N 1
ATOM 6535 C CA . PHE B 1 282 ? -4.035 15.367 27.281 1 97.5 282 PHE B CA 1
ATOM 6536 C C . PHE B 1 282 ? -3.719 16.625 28.078 1 97.5 282 PHE B C 1
ATOM 6538 O O . PHE B 1 282 ? -3.953 17.75 27.609 1 97.5 282 PHE B O 1
ATOM 6545 N N . ARG B 1 283 ? -3.123 16.453 29.25 1 96.94 283 ARG B N 1
ATOM 6546 C CA . ARG B 1 283 ? -2.705 17.609 30.016 1 96.94 283 ARG B CA 1
ATOM 6547 C C . ARG B 1 283 ? -1.61 18.391 29.297 1 96.94 283 ARG B C 1
ATOM 6549 O O . ARG B 1 283 ? -1.577 19.625 29.359 1 96.94 283 ARG B O 1
ATOM 6556 N N . HIS B 1 284 ? -0.718 17.672 28.688 1 96.12 284 HIS B N 1
ATOM 6557 C CA . HIS B 1 284 ? 0.33 18.328 27.922 1 96.12 284 HIS B CA 1
ATOM 6558 C C . HIS B 1 284 ? -0.264 19.234 26.844 1 96.12 284 HIS B C 1
ATOM 6560 O O . HIS B 1 284 ? 0.236 20.328 26.609 1 96.12 284 HIS B O 1
ATOM 6566 N N . ILE B 1 285 ? -1.299 18.781 26.203 1 95.31 285 ILE B N 1
ATOM 6567 C CA . ILE B 1 285 ? -1.941 19.562 25.156 1 95.31 285 ILE B CA 1
ATOM 6568 C C . ILE B 1 285 ? -2.66 20.766 25.766 1 95.31 285 ILE B C 1
ATOM 6570 O O . ILE B 1 285 ? -2.521 21.891 25.281 1 95.31 285 ILE B O 1
ATOM 6574 N N . ARG B 1 286 ? -3.387 20.5 26.828 1 94.88 286 ARG B N 1
ATOM 6575 C CA . ARG B 1 286 ? -4.156 21.547 27.484 1 94.88 286 ARG B CA 1
ATOM 6576 C C . ARG B 1 286 ? -3.248 22.656 27.984 1 94.88 286 ARG B C 1
ATOM 6578 O O . ARG B 1 286 ? -3.588 23.844 27.859 1 94.88 286 ARG B O 1
ATOM 6585 N N . ASP B 1 287 ? -2.17 22.25 28.5 1 93.88 287 ASP B N 1
ATOM 6586 C CA . ASP B 1 287 ? -1.247 23.219 29.094 1 93.88 287 ASP B CA 1
ATOM 6587 C C . ASP B 1 287 ? -0.666 24.141 28.031 1 93.88 287 ASP B C 1
ATOM 6589 O O . ASP B 1 287 ? -0.224 25.25 28.344 1 93.88 287 ASP B O 1
ATOM 6593 N N . GLU B 1 288 ? -0.658 23.656 26.844 1 93.5 288 GLU B N 1
ATOM 6594 C CA . GLU B 1 288 ? -0.144 24.484 25.766 1 93.5 288 GLU B CA 1
ATOM 6595 C C . GLU B 1 288 ? -1.187 25.5 25.312 1 93.5 288 GLU B C 1
ATOM 6597 O O . GLU B 1 288 ? -0.849 26.5 24.672 1 93.5 288 GLU B O 1
ATOM 6602 N N . PHE B 1 289 ? -2.438 25.172 25.672 1 91 289 PHE B N 1
ATOM 6603 C CA . PHE B 1 289 ? -3.502 26.109 25.344 1 91 289 PHE B CA 1
ATOM 6604 C C . PHE B 1 289 ? -3.52 27.266 26.344 1 91 289 PHE B C 1
ATOM 6606 O O . PHE B 1 289 ? -3.41 27.062 27.547 1 91 289 PHE B O 1
ATOM 6613 N N . ASN B 1 290 ? -3.025 28.375 26.047 1 76.12 290 ASN B N 1
ATOM 6614 C CA . ASN B 1 290 ? -3.098 29.5 26.969 1 76.12 290 ASN B CA 1
ATOM 6615 C C . ASN B 1 290 ? -4.5 30.094 27.016 1 76.12 290 ASN B C 1
ATOM 6617 O O . ASN B 1 290 ? -5.344 29.781 26.172 1 76.12 290 ASN B O 1
ATOM 6621 N N . ALA B 1 291 ? -4.668 30.812 28.094 1 66.94 291 ALA B N 1
ATOM 6622 C CA . ALA B 1 291 ? -5.98 31.391 28.328 1 66.94 291 ALA B CA 1
ATOM 6623 C C . ALA B 1 291 ? -6.488 32.125 27.109 1 66.94 291 ALA B C 1
ATOM 6625 O O . ALA B 1 291 ? -7.684 32.094 26.797 1 66.94 291 ALA B O 1
ATOM 6626 N N . SER B 1 292 ? -5.648 32.594 26.359 1 69 292 SER B N 1
ATOM 6627 C CA . SER B 1 292 ? -6.066 33.469 25.266 1 69 292 SER B CA 1
ATOM 6628 C C . SER B 1 292 ? -6.332 32.625 24 1 69 292 SER B C 1
ATOM 6630 O O . SER B 1 292 ? -7.016 33.094 23.078 1 69 292 SER B O 1
ATOM 6632 N N . VAL B 1 293 ? -5.961 31.422 24.031 1 78.62 293 VAL B N 1
ATOM 6633 C CA . VAL B 1 293 ? -6.031 30.688 22.781 1 78.62 293 VAL B CA 1
ATOM 6634 C C . VAL B 1 293 ? -6.738 29.344 23 1 78.62 293 VAL B C 1
ATOM 6636 O O . VAL B 1 293 ? -6.66 28.438 22.172 1 78.62 293 VAL B O 1
ATOM 6639 N N . PHE B 1 294 ? -7.438 29.328 24.062 1 83.75 294 PHE B N 1
ATOM 6640 C CA . PHE B 1 294 ? -8.141 28.078 24.328 1 83.75 294 PHE B CA 1
ATOM 6641 C C . PHE B 1 294 ? -9.305 27.891 23.359 1 83.75 294 PHE B C 1
ATOM 6643 O O . PHE B 1 294 ? -10.133 28.797 23.203 1 83.75 294 PHE B O 1
ATOM 6650 N N . PRO B 1 295 ? -9.281 26.797 22.656 1 84.06 295 PRO B N 1
ATOM 6651 C CA . PRO B 1 295 ? -10.367 26.578 21.703 1 84.06 295 PRO B CA 1
ATOM 6652 C C . PRO B 1 295 ? -11.742 26.531 22.375 1 84.06 295 PRO B C 1
ATOM 6654 O O . PRO B 1 295 ? -11.922 25.844 23.375 1 84.06 295 PRO B O 1
ATOM 6657 N N . ALA B 1 296 ? -12.562 27.328 21.844 1 79.62 296 ALA B N 1
ATOM 6658 C CA . ALA B 1 296 ? -13.945 27.344 22.328 1 79.62 296 ALA B CA 1
ATOM 6659 C C . ALA B 1 296 ? -14.703 26.109 21.828 1 79.62 296 ALA B C 1
ATOM 6661 O O . ALA B 1 296 ? -14.508 25.672 20.688 1 79.62 296 ALA B O 1
ATOM 6662 N N . ASN B 1 297 ? -15.453 25.391 22.656 1 87.25 297 ASN B N 1
ATOM 6663 C CA . ASN B 1 297 ? -16.312 24.266 22.281 1 87.25 297 ASN B CA 1
ATOM 6664 C C . ASN B 1 297 ? -15.5 23.141 21.656 1 87.25 297 ASN B C 1
ATOM 6666 O O . ASN B 1 297 ? -15.82 22.672 20.562 1 87.25 297 ASN B O 1
ATOM 6670 N N . LEU B 1 298 ? -14.445 22.828 22.234 1 93.88 298 LEU B N 1
ATOM 6671 C CA . LEU B 1 298 ? -13.539 21.781 21.766 1 93.88 298 LEU B CA 1
ATOM 6672 C C . LEU B 1 298 ? -14.25 20.438 21.703 1 93.88 298 LEU B C 1
ATOM 6674 O O . LEU B 1 298 ? -14.938 20.047 22.641 1 93.88 298 LEU B O 1
ATOM 6678 N N . ARG B 1 299 ? -14.164 19.812 20.594 1 94.81 299 ARG B N 1
ATOM 6679 C CA . ARG B 1 299 ? -14.648 18.453 20.391 1 94.81 299 ARG B CA 1
ATOM 6680 C C . ARG B 1 299 ? -13.5 17.453 20.406 1 94.81 299 ARG B C 1
ATOM 6682 O O . ARG B 1 299 ? -12.461 17.672 19.797 1 94.81 299 ARG B O 1
ATOM 6689 N N . VAL B 1 300 ? -13.695 16.391 21.156 1 95.69 300 VAL B N 1
ATOM 6690 C CA . VAL B 1 300 ? -12.664 15.352 21.188 1 95.69 300 VAL B CA 1
ATOM 6691 C C . VAL B 1 300 ? -13.25 14.023 20.734 1 95.69 300 VAL B C 1
ATOM 6693 O O . VAL B 1 300 ? -14.25 13.555 21.281 1 95.69 300 VAL B O 1
ATOM 6696 N N . VAL B 1 301 ? -12.688 13.461 19.703 1 95.06 301 VAL B N 1
ATOM 6697 C CA . VAL B 1 301 ? -13.148 12.188 19.156 1 95.06 301 VAL B CA 1
ATOM 6698 C C . VAL B 1 301 ? -12.117 11.102 19.438 1 95.06 301 VAL B C 1
ATOM 6700 O O . VAL B 1 301 ? -10.938 11.25 19.109 1 95.06 301 VAL B O 1
ATOM 6703 N N . LEU B 1 302 ? -12.5 10.039 20.047 1 93.25 302 LEU B N 1
ATOM 6704 C CA . LEU B 1 302 ? -11.57 8.969 20.375 1 93.25 302 LEU B CA 1
ATOM 6705 C C . LEU B 1 302 ? -12.258 7.609 20.312 1 93.25 302 LEU B C 1
ATOM 6707 O O . LEU B 1 302 ? -13.453 7.527 20.031 1 93.25 302 LEU B O 1
ATOM 6711 N N . ASP B 1 303 ? -11.492 6.539 20.469 1 91.31 303 ASP B N 1
ATOM 6712 C CA . ASP B 1 303 ? -12.023 5.184 20.531 1 91.31 303 ASP B CA 1
ATOM 6713 C C . ASP B 1 303 ? -12.773 4.949 21.844 1 91.31 303 ASP B C 1
ATOM 6715 O O . ASP B 1 303 ? -12.641 5.727 22.781 1 91.31 303 ASP B O 1
ATOM 6719 N N . PHE B 1 304 ? -13.602 3.963 21.875 1 91.94 304 PHE B N 1
ATOM 6720 C CA . PHE B 1 304 ? -14.406 3.646 23.047 1 91.94 304 PHE B CA 1
ATOM 6721 C C . PHE B 1 304 ? -13.578 2.898 24.094 1 91.94 304 PHE B C 1
ATOM 6723 O O . PHE B 1 304 ? -13.812 1.713 24.344 1 91.94 304 PHE B O 1
ATOM 6730 N N . GLU B 1 305 ? -12.703 3.6 24.688 1 91.31 305 GLU B N 1
ATOM 6731 C CA . GLU B 1 305 ? -11.891 3.121 25.797 1 91.31 305 GLU B CA 1
ATOM 6732 C C . GLU B 1 305 ? -12.141 3.936 27.062 1 91.31 305 GLU B C 1
ATOM 6734 O O . GLU B 1 305 ? -11.938 5.152 27.062 1 91.31 305 GLU B O 1
ATOM 6739 N N . LYS B 1 306 ? -12.562 3.25 28.047 1 92.56 306 LYS B N 1
ATOM 6740 C CA . LYS B 1 306 ? -12.969 3.908 29.297 1 92.56 306 LYS B CA 1
ATOM 6741 C C . LYS B 1 306 ? -11.852 4.801 29.828 1 92.56 306 LYS B C 1
ATOM 6743 O O . LYS B 1 306 ? -12.102 5.941 30.219 1 92.56 306 LYS B O 1
ATOM 6748 N N . ALA B 1 307 ? -10.648 4.305 29.781 1 94.69 307 ALA B N 1
ATOM 6749 C CA . ALA B 1 307 ? -9.516 5.027 30.359 1 94.69 307 ALA B CA 1
ATOM 6750 C C . ALA B 1 307 ? -9.281 6.348 29.625 1 94.69 307 ALA B C 1
ATOM 6752 O O . ALA B 1 307 ? -9.133 7.398 30.25 1 94.69 307 ALA B O 1
ATOM 6753 N N . SER B 1 308 ? -9.281 6.316 28.328 1 95 308 SER B N 1
ATOM 6754 C CA . SER B 1 308 ? -9.023 7.516 27.547 1 95 308 SER B CA 1
ATOM 6755 C C . SER B 1 308 ? -10.188 8.5 27.641 1 95 308 SER B C 1
ATOM 6757 O O . SER B 1 308 ? -9.969 9.711 27.719 1 95 308 SER B O 1
ATOM 6759 N N . ILE B 1 309 ? -11.406 8.031 27.703 1 95.12 309 ILE B N 1
ATOM 6760 C CA . ILE B 1 309 ? -12.586 8.883 27.797 1 95.12 309 ILE B CA 1
ATOM 6761 C C . ILE B 1 309 ? -12.594 9.609 29.141 1 95.12 309 ILE B C 1
ATOM 6763 O O . ILE B 1 309 ? -12.805 10.82 29.188 1 95.12 309 ILE B O 1
ATOM 6767 N N . ASN B 1 310 ? -12.359 8.859 30.172 1 95.44 310 ASN B N 1
ATOM 6768 C CA . ASN B 1 310 ? -12.305 9.461 31.5 1 95.44 310 ASN B CA 1
ATOM 6769 C C . ASN B 1 310 ? -11.219 10.531 31.578 1 95.44 310 ASN B C 1
ATOM 6771 O O . ASN B 1 310 ? -11.414 11.578 32.188 1 95.44 310 ASN B O 1
ATOM 6775 N N . ALA B 1 311 ? -10.133 10.219 31 1 97.12 311 ALA B N 1
ATOM 6776 C CA . ALA B 1 311 ? -9.016 11.164 31 1 97.12 311 ALA B CA 1
ATOM 6777 C C . ALA B 1 311 ? -9.398 12.469 30.312 1 97.12 311 ALA B C 1
ATOM 6779 O O . ALA B 1 311 ? -9.125 13.555 30.828 1 97.12 311 ALA B O 1
ATOM 6780 N N . VAL B 1 312 ? -10.047 12.414 29.188 1 96.5 312 VAL B N 1
ATOM 6781 C CA . VAL B 1 312 ? -10.438 13.594 28.422 1 96.5 312 VAL B CA 1
ATOM 6782 C C . VAL B 1 312 ? -11.461 14.406 29.203 1 96.5 312 VAL B C 1
ATOM 6784 O O . VAL B 1 312 ? -11.383 15.633 29.266 1 96.5 312 VAL B O 1
ATOM 6787 N N . LYS B 1 313 ? -12.398 13.758 29.828 1 94.69 313 LYS B N 1
ATOM 6788 C CA . LYS B 1 313 ? -13.43 14.438 30.609 1 94.69 313 LYS B CA 1
ATOM 6789 C C . LYS B 1 313 ? -12.82 15.172 31.797 1 94.69 313 LYS B C 1
ATOM 6791 O O . LYS B 1 313 ? -13.297 16.234 32.188 1 94.69 313 LYS B O 1
ATOM 6796 N N . ARG B 1 314 ? -11.828 14.578 32.281 1 95.81 314 ARG B N 1
ATOM 6797 C CA . ARG B 1 314 ? -11.148 15.18 33.438 1 95.81 314 ARG B CA 1
ATOM 6798 C C . ARG B 1 314 ? -10.336 16.406 33 1 95.81 314 ARG B C 1
ATOM 6800 O O . ARG B 1 314 ? -10.359 17.438 33.688 1 95.81 314 ARG B O 1
ATOM 6807 N N . VAL B 1 315 ? -9.633 16.25 31.922 1 96.31 315 VAL B N 1
ATOM 6808 C CA . VAL B 1 315 ? -8.695 17.281 31.484 1 96.31 315 VAL B CA 1
ATOM 6809 C C . VAL B 1 315 ? -9.461 18.406 30.797 1 96.31 315 VAL B C 1
ATOM 6811 O O . VAL B 1 315 ? -9.109 19.578 30.922 1 96.31 315 VAL B O 1
ATOM 6814 N N . PHE B 1 316 ? -10.461 18.016 30 1 95.25 316 PHE B N 1
ATOM 6815 C CA . PHE B 1 316 ? -11.305 18.969 29.297 1 95.25 316 PHE B CA 1
ATOM 6816 C C . PHE B 1 316 ? -12.758 18.828 29.719 1 95.25 316 PHE B C 1
ATOM 6818 O O . PHE B 1 316 ? -13.594 18.359 28.938 1 95.25 316 PHE B O 1
ATOM 6825 N N . PRO B 1 317 ? -13.109 19.391 30.75 1 92.62 317 PRO B N 1
ATOM 6826 C CA . PRO B 1 317 ? -14.461 19.188 31.266 1 92.62 317 PRO B CA 1
ATOM 6827 C C . PRO B 1 317 ? -15.531 19.844 30.375 1 92.62 317 PRO B C 1
ATOM 6829 O O . PRO B 1 317 ? -16.672 19.375 30.344 1 92.62 317 PRO B O 1
ATOM 6832 N N . ASP B 1 318 ? -15.148 20.859 29.672 1 91.69 318 ASP B N 1
ATOM 6833 C CA . ASP B 1 318 ? -16.125 21.578 28.859 1 91.69 318 ASP B CA 1
ATOM 6834 C C . ASP B 1 318 ? -16.156 21.062 27.422 1 91.69 318 ASP B C 1
ATOM 6836 O O . ASP B 1 318 ? -16.953 21.516 26.609 1 91.69 318 ASP B O 1
ATOM 6840 N N . ALA B 1 319 ? -15.297 20.188 27.125 1 93.69 319 ALA B N 1
ATOM 6841 C CA . ALA B 1 319 ? -15.219 19.672 25.766 1 93.69 319 ALA B CA 1
ATOM 6842 C C . ALA B 1 319 ? -16.312 18.641 25.5 1 93.69 319 ALA B C 1
ATOM 6844 O O . ALA B 1 319 ? -16.812 18.016 26.438 1 93.69 319 ALA B O 1
ATOM 6845 N N . THR B 1 320 ? -16.75 18.547 24.328 1 92.88 320 THR B N 1
ATOM 6846 C CA . THR B 1 320 ? -17.672 17.484 23.906 1 92.88 320 THR B CA 1
ATOM 6847 C C . THR B 1 320 ? -16.891 16.234 23.5 1 92.88 320 THR B C 1
ATOM 6849 O O . THR B 1 320 ? -16.109 16.281 22.547 1 92.88 320 THR B O 1
ATOM 6852 N N . VAL B 1 321 ? -17.141 15.195 24.234 1 93.56 321 VAL B N 1
ATOM 6853 C CA . VAL B 1 321 ? -16.453 13.945 23.953 1 93.56 321 VAL B CA 1
ATOM 6854 C C . VAL B 1 321 ? -17.328 13.031 23.094 1 93.56 321 VAL B C 1
ATOM 6856 O O . VAL B 1 321 ? -18.5 12.82 23.422 1 93.56 321 VAL B O 1
ATOM 6859 N N . GLN B 1 322 ? -16.75 12.531 22.047 1 93.12 322 GLN B N 1
ATOM 6860 C CA . GLN B 1 322 ? -17.484 11.641 21.156 1 93.12 322 GLN B CA 1
ATOM 6861 C C . GLN B 1 322 ? -16.656 10.406 20.812 1 93.12 322 GLN B C 1
ATOM 6863 O O . GLN B 1 322 ? -15.422 10.484 20.719 1 93.12 322 GLN B O 1
ATOM 6868 N N . GLY B 1 323 ? -17.375 9.352 20.641 1 92.5 323 GLY B N 1
ATOM 6869 C CA . GLY B 1 323 ? -16.703 8.133 20.188 1 92.5 323 GLY B CA 1
ATOM 6870 C C . GLY B 1 323 ? -16.625 8.008 18.688 1 92.5 323 GLY B C 1
ATOM 6871 O O . GLY B 1 323 ? -17.438 8.602 17.969 1 92.5 323 GLY B O 1
ATOM 6872 N N . CYS B 1 324 ? -15.688 7.277 18.234 1 90.94 324 CYS B N 1
ATOM 6873 C CA . CYS B 1 324 ? -15.492 7.062 16.797 1 90.94 324 CYS B CA 1
ATOM 6874 C C . CYS B 1 324 ? -16.547 6.133 16.234 1 90.94 324 CYS B C 1
ATOM 6876 O O . CYS B 1 324 ? -16.719 5.012 16.703 1 90.94 324 CYS B O 1
ATOM 6878 N N . ALA B 1 325 ? -17.156 6.559 15.172 1 88.06 325 ALA B N 1
ATOM 6879 C CA . ALA B 1 325 ? -18.234 5.789 14.555 1 88.06 325 ALA B CA 1
ATOM 6880 C C . ALA B 1 325 ? -17.703 4.508 13.93 1 88.06 325 ALA B C 1
ATOM 6882 O O . ALA B 1 325 ? -18.391 3.49 13.891 1 88.06 325 ALA B O 1
ATOM 6883 N N . PHE B 1 326 ? -16.547 4.555 13.523 1 85.56 326 PHE B N 1
ATOM 6884 C CA . PHE B 1 326 ? -15.922 3.367 12.938 1 85.56 326 PHE B CA 1
ATOM 6885 C C . PHE B 1 326 ? -15.766 2.271 13.992 1 85.56 326 PHE B C 1
ATOM 6887 O O . PHE B 1 326 ? -16.109 1.113 13.742 1 85.56 326 PHE B O 1
ATOM 6894 N N . HIS B 1 327 ? -15.219 2.643 15.086 1 87.25 327 HIS B N 1
ATOM 6895 C CA . HIS B 1 327 ? -15 1.68 16.156 1 87.25 327 HIS B CA 1
ATOM 6896 C C . HIS B 1 327 ? -16.328 1.213 16.766 1 87.25 327 HIS B C 1
ATOM 6898 O O . HIS B 1 327 ? -16.438 0.071 17.219 1 87.25 327 HIS B O 1
ATOM 6904 N N . LEU B 1 328 ? -17.297 2.062 16.734 1 90.12 328 LEU B N 1
ATOM 6905 C CA . LEU B 1 328 ? -18.625 1.65 17.141 1 90.12 328 LEU B CA 1
ATOM 6906 C C . LEU B 1 328 ? -19.156 0.544 16.234 1 90.12 328 LEU B C 1
ATOM 6908 O O . LEU B 1 328 ? -19.625 -0.492 16.719 1 90.12 328 LEU B O 1
ATOM 6912 N N . ALA B 1 329 ? -19.031 0.819 14.969 1 88.19 329 ALA B N 1
ATOM 6913 C CA . ALA B 1 329 ? -19.484 -0.167 13.984 1 88.19 329 ALA B CA 1
ATOM 6914 C C . ALA B 1 329 ? -18.75 -1.493 14.172 1 88.19 329 ALA B C 1
ATOM 6916 O O . ALA B 1 329 ? -19.359 -2.562 14.102 1 88.19 329 ALA B O 1
ATOM 6917 N N . GLN B 1 330 ? -17.516 -1.38 14.422 1 86.38 330 GLN B N 1
ATOM 6918 C CA . GLN B 1 330 ? -16.719 -2.588 14.625 1 86.38 330 GLN B CA 1
ATOM 6919 C C . GLN B 1 330 ? -17.188 -3.35 15.859 1 86.38 330 GLN B C 1
ATOM 6921 O O . GLN B 1 330 ? -17.266 -4.578 15.844 1 86.38 330 GLN B O 1
ATOM 6926 N N . ALA B 1 331 ? -17.406 -2.629 16.906 1 89.69 331 ALA B N 1
ATOM 6927 C CA . ALA B 1 331 ? -17.859 -3.256 18.141 1 89.69 331 ALA B CA 1
ATOM 6928 C C . ALA B 1 331 ? -19.203 -3.949 17.953 1 89.69 331 ALA B C 1
ATOM 6930 O O . ALA B 1 331 ? -19.391 -5.098 18.359 1 89.69 331 ALA B O 1
ATOM 6931 N N . TRP B 1 332 ? -20.109 -3.275 17.297 1 91.31 332 TRP B N 1
ATOM 6932 C CA . TRP B 1 332 ? -21.422 -3.836 17.047 1 91.31 332 TRP B CA 1
ATOM 6933 C C . TRP B 1 332 ? -21.344 -5.047 16.125 1 91.31 332 TRP B C 1
ATOM 6935 O O . TRP B 1 332 ? -22.016 -6.062 16.375 1 91.31 332 TRP B O 1
ATOM 6945 N N . ASN B 1 333 ? -20.531 -4.961 15.148 1 88.75 333 ASN B N 1
ATOM 6946 C CA . ASN B 1 333 ? -20.359 -6.086 14.234 1 88.75 333 ASN B CA 1
ATOM 6947 C C . ASN B 1 333 ? -19.75 -7.293 14.93 1 88.75 333 ASN B C 1
ATOM 6949 O O . ASN B 1 333 ? -20.172 -8.43 14.711 1 88.75 333 ASN B O 1
ATOM 6953 N N . ARG B 1 334 ? -18.766 -7.012 15.703 1 89.31 334 ARG B N 1
ATOM 6954 C CA . ARG B 1 334 ? -18.109 -8.094 16.438 1 89.31 334 ARG B CA 1
ATOM 6955 C C . ARG B 1 334 ? -19.109 -8.797 17.359 1 89.31 334 ARG B C 1
ATOM 6957 O O . ARG B 1 334 ? -19.109 -10.031 17.453 1 89.31 334 ARG B O 1
ATOM 6964 N N . ARG B 1 335 ? -19.875 -8.031 18.047 1 93.25 335 ARG B N 1
ATOM 6965 C CA . ARG B 1 335 ? -20.875 -8.617 18.953 1 93.25 335 ARG B CA 1
ATOM 6966 C C . ARG B 1 335 ? -21.938 -9.375 18.156 1 93.25 335 ARG B C 1
ATOM 6968 O O . ARG B 1 335 ? -22.359 -10.461 18.562 1 93.25 335 ARG B O 1
ATOM 6975 N N . ARG B 1 336 ? -22.344 -8.797 17.062 1 92 336 ARG B N 1
ATOM 6976 C CA . ARG B 1 336 ? -23.281 -9.477 16.156 1 92 336 ARG B CA 1
ATOM 6977 C C . ARG B 1 336 ? -22.766 -10.852 15.781 1 92 336 ARG B C 1
ATOM 6979 O O . ARG B 1 336 ? -23.5 -11.836 15.836 1 92 336 ARG B O 1
ATOM 6986 N N . ASP B 1 337 ? -21.469 -10.844 15.445 1 89.69 337 ASP B N 1
ATOM 6987 C CA . ASP B 1 337 ? -20.859 -12.102 15.031 1 89.69 337 ASP B CA 1
ATOM 6988 C C . ASP B 1 337 ? -20.75 -13.078 16.203 1 89.69 337 ASP B C 1
ATOM 6990 O O . ASP B 1 337 ? -21 -14.273 16.047 1 89.69 337 ASP B O 1
ATOM 6994 N N . ARG B 1 338 ? -20.406 -12.594 17.375 1 92 338 ARG B N 1
ATOM 6995 C CA . ARG B 1 338 ? -20.203 -13.414 18.562 1 92 338 ARG B CA 1
ATOM 6996 C C . ARG B 1 338 ? -21.484 -14.102 18.984 1 92 338 ARG B C 1
ATOM 6998 O O . ARG B 1 338 ? -21.469 -15.25 19.438 1 92 338 ARG B O 1
ATOM 7005 N N . VAL B 1 339 ? -22.625 -13.375 18.828 1 94.69 339 VAL B N 1
ATOM 7006 C CA . VAL B 1 339 ? -23.891 -13.93 19.297 1 94.69 339 VAL B CA 1
ATOM 7007 C C . VAL B 1 339 ? -24.5 -14.812 18.203 1 94.69 339 VAL B C 1
ATOM 7009 O O . VAL B 1 339 ? -25.562 -15.414 18.406 1 94.69 339 VAL B O 1
ATOM 7012 N N . GLY B 1 340 ? -23.891 -14.852 16.969 1 91.44 340 GLY B N 1
ATOM 7013 C CA . GLY B 1 340 ? -24.266 -15.805 15.945 1 91.44 340 GLY B CA 1
ATOM 7014 C C . GLY B 1 340 ? -25.328 -15.281 15.008 1 91.44 340 GLY B C 1
ATOM 7015 O O . GLY B 1 340 ? -26.125 -16.047 14.461 1 91.44 340 GLY B O 1
ATOM 7016 N N . LEU B 1 341 ? -25.391 -14.07 14.711 1 92.38 341 LEU B N 1
ATOM 7017 C CA . LEU B 1 341 ? -26.469 -13.477 13.938 1 92.38 341 LEU B CA 1
ATOM 7018 C C . LEU B 1 341 ? -26.156 -13.508 12.445 1 92.38 341 LEU B C 1
ATOM 7020 O O . LEU B 1 341 ? -27.062 -13.391 11.609 1 92.38 341 LEU B O 1
ATOM 7024 N N . PRO B 1 342 ? -24.859 -13.617 12.055 1 86.31 342 PRO B N 1
ATOM 7025 C CA . PRO B 1 342 ? -24.516 -13.5 10.633 1 86.31 342 PRO B CA 1
ATOM 7026 C C . PRO B 1 342 ? -25.281 -14.492 9.766 1 86.31 342 PRO B C 1
ATOM 7028 O O . PRO B 1 342 ? -25.797 -14.117 8.711 1 86.31 342 PRO B O 1
ATOM 7031 N N . PRO B 1 343 ? -25.562 -15.719 10.172 1 81.5 343 PRO B N 1
ATOM 7032 C CA . PRO B 1 343 ? -26.312 -16.641 9.328 1 81.5 343 PRO B CA 1
ATOM 7033 C C . PRO B 1 343 ? -27.734 -16.172 9.039 1 81.5 343 PRO B C 1
ATOM 7035 O O . PRO B 1 343 ? -28.297 -16.5 8 1 81.5 343 PRO B O 1
ATOM 7038 N N . PHE B 1 344 ? -28.312 -15.383 9.953 1 88.38 344 PHE B N 1
ATOM 7039 C CA . PHE B 1 344 ? -29.703 -14.938 9.836 1 88.38 344 PHE B CA 1
ATOM 7040 C C . PHE B 1 344 ? -29.781 -13.617 9.094 1 88.38 344 PHE B C 1
ATOM 7042 O O . PHE B 1 344 ? -30.875 -13.203 8.664 1 88.38 344 PHE B O 1
ATOM 7049 N N . ILE B 1 345 ? -28.625 -12.93 8.977 1 83 345 ILE B N 1
ATOM 7050 C CA . ILE B 1 345 ? -28.609 -11.625 8.336 1 83 345 ILE B CA 1
ATOM 7051 C C . ILE B 1 345 ? -28.172 -11.773 6.875 1 83 345 ILE B C 1
ATOM 7053 O O . ILE B 1 345 ? -28.844 -11.281 5.965 1 83 345 ILE B O 1
ATOM 7057 N N . ASN B 1 346 ? -27.078 -12.484 6.684 1 70.81 346 ASN B N 1
ATOM 7058 C CA . ASN B 1 346 ? -26.531 -12.586 5.328 1 70.81 346 ASN B CA 1
ATOM 7059 C C . ASN B 1 346 ? -26.156 -14.023 4.984 1 70.81 346 ASN B C 1
ATOM 7061 O O . ASN B 1 346 ? -25.5 -14.266 3.965 1 70.81 346 ASN B O 1
ATOM 7065 N N . GLY B 1 347 ? -26.594 -14.953 5.797 1 65.31 347 GLY B N 1
ATOM 7066 C CA . GLY B 1 347 ? -26.141 -16.328 5.613 1 65.31 347 GLY B CA 1
ATOM 7067 C C . GLY B 1 347 ? -27.234 -17.234 5.098 1 65.31 347 GLY B C 1
ATOM 7068 O O . GLY B 1 347 ? -28.172 -16.781 4.438 1 65.31 347 GLY B O 1
ATOM 7069 N N . ALA B 1 348 ? -27.109 -18.578 5.348 1 59.28 348 ALA B N 1
ATOM 7070 C CA . ALA B 1 348 ? -27.953 -19.672 4.852 1 59.28 348 ALA B CA 1
ATOM 7071 C C . ALA B 1 348 ? -29.359 -19.578 5.418 1 59.28 348 ALA B C 1
ATOM 7073 O O . ALA B 1 348 ? -30.328 -20.016 4.781 1 59.28 348 ALA B O 1
ATOM 7074 N N . ARG B 1 349 ? -29.562 -19.016 6.605 1 76.31 349 ARG B N 1
ATOM 7075 C CA . ARG B 1 349 ? -30.844 -18.906 7.293 1 76.31 349 ARG B CA 1
ATOM 7076 C C . ARG B 1 349 ? -31.359 -17.469 7.293 1 76.31 349 ARG B C 1
ATOM 7078 O O . ARG B 1 349 ? -31.891 -17 8.297 1 76.31 349 ARG B O 1
ATOM 7085 N N . LYS B 1 350 ? -30.969 -16.797 6.195 1 78.31 350 LYS B N 1
ATOM 7086 C CA . LYS B 1 350 ? -31.297 -15.375 6.105 1 78.31 350 LYS B CA 1
ATOM 7087 C C . LYS B 1 350 ? -32.781 -15.141 6.367 1 78.31 350 LYS B C 1
ATOM 7089 O O . LYS B 1 350 ? -33.625 -15.844 5.812 1 78.31 350 LYS B O 1
ATOM 7094 N N . SER B 1 351 ? -33.062 -14.305 7.34 1 82.12 351 SER B N 1
ATOM 7095 C CA . SER B 1 351 ? -34.406 -13.828 7.684 1 82.12 351 SER B CA 1
ATOM 7096 C C . SER B 1 351 ? -34.531 -12.336 7.402 1 82.12 351 SER B C 1
ATOM 7098 O O . SER B 1 351 ? -33.781 -11.523 7.918 1 82.12 351 SER B O 1
ATOM 7100 N N . PHE B 1 352 ? -35.469 -12 6.566 1 80 352 PHE B N 1
ATOM 7101 C CA . PHE B 1 352 ? -35.688 -10.609 6.207 1 80 352 PHE B CA 1
ATOM 7102 C C . PHE B 1 352 ? -35.938 -9.758 7.449 1 80 352 PHE B C 1
ATOM 7104 O O . PHE B 1 352 ? -35.5 -8.617 7.531 1 80 352 PHE B O 1
ATOM 7111 N N . GLU B 1 353 ? -36.688 -10.359 8.312 1 87.94 353 GLU B N 1
ATOM 7112 C CA . GLU B 1 353 ? -37 -9.648 9.539 1 87.94 353 GLU B CA 1
ATOM 7113 C C . GLU B 1 353 ? -35.75 -9.32 10.336 1 87.94 353 GLU B C 1
ATOM 7115 O O . GLU B 1 353 ? -35.594 -8.219 10.852 1 87.94 353 GLU B O 1
ATOM 7120 N N . VAL B 1 354 ? -34.875 -10.297 10.312 1 92.25 354 VAL B N 1
ATOM 7121 C CA . VAL B 1 354 ? -33.656 -10.117 11.094 1 92.25 354 VAL B CA 1
ATOM 7122 C C . VAL B 1 354 ? -32.719 -9.141 10.383 1 92.25 354 VAL B C 1
ATOM 7124 O O . VAL B 1 354 ? -32.094 -8.305 11.023 1 92.25 354 VAL B O 1
ATOM 7127 N N . GLU B 1 355 ? -32.688 -9.195 9.141 1 86.12 355 GLU B N 1
ATOM 7128 C CA . GLU B 1 355 ? -31.891 -8.258 8.359 1 86.12 355 GLU B CA 1
ATOM 7129 C C . GLU B 1 355 ? -32.375 -6.824 8.547 1 86.12 355 GLU B C 1
ATOM 7131 O O . GLU B 1 355 ? -31.594 -5.918 8.805 1 86.12 355 GLU B O 1
ATOM 7136 N N . ALA B 1 356 ? -33.625 -6.68 8.375 1 85.25 356 ALA B N 1
ATOM 7137 C CA . ALA B 1 356 ? -34.25 -5.359 8.547 1 85.25 356 ALA B CA 1
ATOM 7138 C C . ALA B 1 356 ? -34.031 -4.832 9.961 1 85.25 356 ALA B C 1
ATOM 7140 O O . ALA B 1 356 ? -33.781 -3.633 10.156 1 85.25 356 ALA B O 1
ATOM 7141 N N . TRP B 1 357 ? -34.125 -5.734 10.844 1 93.44 357 TRP B N 1
ATOM 7142 C CA . TRP B 1 357 ? -33.906 -5.402 12.242 1 93.44 357 TRP B CA 1
ATOM 7143 C C . TRP B 1 357 ? -32.469 -4.891 12.438 1 93.44 357 TRP B C 1
ATOM 7145 O O . TRP B 1 357 ? -32.25 -3.84 13.055 1 93.44 357 TRP B O 1
ATOM 7155 N N . TRP B 1 358 ? -31.531 -5.562 11.891 1 92.31 358 TRP B N 1
ATOM 7156 C CA . TRP B 1 358 ? -30.125 -5.195 12.023 1 92.31 358 TRP B CA 1
ATOM 7157 C C . TRP B 1 358 ? -29.844 -3.855 11.344 1 92.31 358 TRP B C 1
ATOM 7159 O O . TRP B 1 358 ? -29.125 -3.01 11.891 1 92.31 358 TRP B O 1
ATOM 7169 N N . GLU B 1 359 ? -30.422 -3.654 10.234 1 88.5 359 GLU B N 1
ATOM 7170 C CA . GLU B 1 359 ? -30.266 -2.395 9.516 1 88.5 359 GLU B CA 1
ATOM 7171 C C . GLU B 1 359 ? -30.828 -1.226 10.312 1 88.5 359 GLU B C 1
ATOM 7173 O O . GLU B 1 359 ? -30.25 -0.139 10.328 1 88.5 359 GLU B O 1
ATOM 7178 N N . THR B 1 360 ? -31.938 -1.481 10.898 1 92.12 360 THR B N 1
ATOM 7179 C CA . THR B 1 360 ? -32.562 -0.448 11.727 1 92.12 360 THR B CA 1
ATOM 7180 C C . THR B 1 360 ? -31.641 -0.098 12.906 1 92.12 360 THR B C 1
ATOM 7182 O O . THR B 1 360 ? -31.422 1.079 13.203 1 92.12 360 THR B O 1
ATOM 7185 N N . ILE B 1 361 ? -31.109 -1.105 13.484 1 93.06 361 ILE B N 1
ATOM 7186 C CA . ILE B 1 361 ? -30.234 -0.904 14.633 1 93.06 361 ILE B CA 1
ATOM 7187 C C . ILE B 1 361 ? -29 -0.092 14.211 1 93.06 361 ILE B C 1
ATOM 7189 O O . ILE B 1 361 ? -28.625 0.87 14.891 1 93.06 361 ILE B O 1
ATOM 7193 N N . LYS B 1 362 ? -28.422 -0.4 13.156 1 90.81 362 LYS B N 1
ATOM 7194 C CA . LYS B 1 362 ? -27.25 0.323 12.656 1 90.81 362 LYS B CA 1
ATOM 7195 C C . LYS B 1 362 ? -27.594 1.786 12.383 1 90.81 362 LYS B C 1
ATOM 7197 O O . LYS B 1 362 ? -26.797 2.678 12.688 1 90.81 362 LYS B O 1
ATOM 7202 N N . GLY B 1 363 ? -28.734 2.008 11.898 1 91.19 363 GLY B N 1
ATOM 7203 C CA . GLY B 1 363 ? -29.141 3.346 11.516 1 91.19 363 GLY B CA 1
ATOM 7204 C C . GLY B 1 363 ? -29.438 4.246 12.695 1 91.19 363 GLY B C 1
ATOM 7205 O O . GLY B 1 363 ? -29.438 5.473 12.57 1 91.19 363 GLY B O 1
ATOM 7206 N N . VAL B 1 364 ? -29.703 3.635 13.844 1 93.19 364 VAL B N 1
ATOM 7207 C CA . VAL B 1 364 ? -30.078 4.391 15.031 1 93.19 364 VAL B CA 1
ATOM 7208 C C . VAL B 1 364 ? -28.953 5.34 15.422 1 93.19 364 VAL B C 1
ATOM 7210 O O . VAL B 1 364 ? -29.172 6.348 16.094 1 93.19 364 VAL B O 1
ATOM 7213 N N . VAL B 1 365 ? -27.75 5.062 14.93 1 92 365 VAL B N 1
ATOM 7214 C CA . VAL B 1 365 ? -26.594 5.887 15.219 1 92 365 VAL B CA 1
ATOM 7215 C C . VAL B 1 365 ? -26.844 7.32 14.766 1 92 365 VAL B C 1
ATOM 7217 O O . VAL B 1 365 ? -26.344 8.273 15.375 1 92 365 VAL B O 1
ATOM 7220 N N . PHE B 1 366 ? -27.766 7.488 13.766 1 92.62 366 PHE B N 1
ATOM 7221 C CA . PHE B 1 366 ? -28 8.797 13.164 1 92.62 366 PHE B CA 1
ATOM 7222 C C . PHE B 1 366 ? -29.375 9.336 13.578 1 92.62 366 PHE B C 1
ATOM 7224 O O . PHE B 1 366 ? -29.828 10.359 13.055 1 92.62 366 PHE B O 1
ATOM 7231 N N . LEU B 1 367 ? -29.984 8.656 14.484 1 94.25 367 LEU B N 1
ATOM 7232 C CA . LEU B 1 367 ? -31.312 9.062 14.93 1 94.25 367 LEU B CA 1
ATOM 7233 C C . LEU B 1 367 ? -31.219 9.914 16.188 1 94.25 367 LEU B C 1
ATOM 7235 O O . LEU B 1 367 ? -30.453 9.609 17.094 1 94.25 367 LEU B O 1
ATOM 7239 N N . PRO B 1 368 ? -32.062 10.992 16.219 1 92.88 368 PRO B N 1
ATOM 7240 C CA . PRO B 1 368 ? -32.062 11.766 17.469 1 92.88 368 PRO B CA 1
ATOM 7241 C C . PRO B 1 368 ? -32.375 10.906 18.688 1 92.88 368 PRO B C 1
ATOM 7243 O O . PRO B 1 368 ? -33.25 10.055 18.656 1 92.88 368 PRO B O 1
ATOM 7246 N N . ARG B 1 369 ? -31.703 11.156 19.766 1 90.62 369 ARG B N 1
ATOM 7247 C CA . ARG B 1 369 ? -31.797 10.344 20.969 1 90.62 369 ARG B CA 1
ATOM 7248 C C . ARG B 1 369 ? -33.25 10.305 21.484 1 90.62 369 ARG B C 1
ATOM 7250 O O . ARG B 1 369 ? -33.688 9.266 21.969 1 90.62 369 ARG B O 1
ATOM 7257 N N . ARG B 1 370 ? -33.938 11.336 21.344 1 89.81 370 ARG B N 1
ATOM 7258 C CA . ARG B 1 370 ? -35.312 11.43 21.859 1 89.81 370 ARG B CA 1
ATOM 7259 C C . ARG B 1 370 ? -36.219 10.438 21.156 1 89.81 370 ARG B C 1
ATOM 7261 O O . ARG B 1 370 ? -37.25 10.023 21.703 1 89.81 370 ARG B O 1
ATOM 7268 N N . LEU B 1 371 ? -35.812 10.039 19.969 1 93.88 371 LEU B N 1
ATOM 7269 C CA . LEU B 1 371 ? -36.688 9.18 19.172 1 93.88 371 LEU B CA 1
ATOM 7270 C C . LEU B 1 371 ? -36.312 7.715 19.344 1 93.88 371 LEU B C 1
ATOM 7272 O O . LEU B 1 371 ? -37 6.832 18.797 1 93.88 371 LEU B O 1
ATOM 7276 N N . HIS B 1 372 ? -35.281 7.375 20.141 1 94.12 372 HIS B N 1
ATOM 7277 C CA . HIS B 1 372 ? -34.844 5.996 20.297 1 94.12 372 HIS B CA 1
ATOM 7278 C C . HIS B 1 372 ? -35.938 5.145 20.953 1 94.12 372 HIS B C 1
ATOM 7280 O O . HIS B 1 372 ? -36.062 3.957 20.656 1 94.12 372 HIS B O 1
ATOM 7286 N N . ARG B 1 373 ? -36.719 5.789 21.781 1 90.56 373 ARG B N 1
ATOM 7287 C CA . ARG B 1 373 ? -37.75 5.074 22.5 1 90.56 373 ARG B CA 1
ATOM 7288 C C . ARG B 1 373 ? -38.844 4.594 21.547 1 90.56 373 ARG B C 1
ATOM 7290 O O . ARG B 1 373 ? -39.562 3.639 21.859 1 90.56 373 ARG B O 1
ATOM 7297 N N . GLU B 1 374 ? -38.938 5.23 20.422 1 92.31 374 GLU B N 1
ATOM 7298 C CA . GLU B 1 374 ? -39.969 4.91 19.453 1 92.31 374 GLU B CA 1
ATOM 7299 C C . GLU B 1 374 ? -39.531 3.779 18.531 1 92.31 374 GLU B C 1
ATOM 7301 O O . GLU B 1 374 ? -40.344 3.27 17.75 1 92.31 374 GLU B O 1
ATOM 7306 N N . VAL B 1 375 ? -38.312 3.352 18.641 1 94.62 375 VAL B N 1
ATOM 7307 C CA . VAL B 1 375 ? -37.812 2.316 17.75 1 94.62 375 VAL B CA 1
ATOM 7308 C C . VAL B 1 375 ? -38.031 0.94 18.375 1 94.62 375 VAL B C 1
ATOM 7310 O O . VAL B 1 375 ? -37.312 0.541 19.297 1 94.62 375 VAL B O 1
ATOM 7313 N N . ARG B 1 376 ? -38.906 0.201 17.844 1 92.88 376 ARG B N 1
ATOM 7314 C CA . ARG B 1 376 ? -39.281 -1.112 18.359 1 92.88 376 ARG B CA 1
ATOM 7315 C C . ARG B 1 376 ? -38.094 -2.074 18.297 1 92.88 376 ARG B C 1
ATOM 7317 O O . ARG B 1 376 ? -37.938 -2.922 19.172 1 92.88 376 ARG B O 1
ATOM 7324 N N . ALA B 1 377 ? -37.281 -1.908 17.281 1 94.19 377 ALA B N 1
ATOM 7325 C CA . ALA B 1 377 ? -36.156 -2.799 17.047 1 94.19 377 ALA B CA 1
ATOM 7326 C C . ALA B 1 377 ? -35.188 -2.77 18.219 1 94.19 377 ALA B C 1
ATOM 7328 O O . ALA B 1 377 ? -34.438 -3.719 18.438 1 94.19 377 ALA B O 1
ATOM 7329 N N . LEU B 1 378 ? -35.188 -1.729 19.047 1 94.81 378 LEU B N 1
ATOM 7330 C CA . LEU B 1 378 ? -34.281 -1.567 20.156 1 94.81 378 LEU B CA 1
ATOM 7331 C C . LEU B 1 378 ? -34.781 -2.273 21.406 1 94.81 378 LEU B C 1
ATOM 7333 O O . LEU B 1 378 ? -34.062 -2.434 22.375 1 94.81 378 LEU B O 1
ATOM 7337 N N . ARG B 1 379 ? -35.969 -2.824 21.312 1 92.69 379 ARG B N 1
ATOM 7338 C CA . ARG B 1 379 ? -36.594 -3.336 22.531 1 92.69 379 ARG B CA 1
ATOM 7339 C C . ARG B 1 379 ? -36.906 -4.828 22.422 1 92.69 379 ARG B C 1
ATOM 7341 O O . ARG B 1 379 ? -36.844 -5.559 23.406 1 92.69 379 ARG B O 1
ATOM 7348 N N . THR B 1 380 ? -37.281 -5.18 21.109 1 94.62 380 THR B N 1
ATOM 7349 C CA . THR B 1 380 ? -37.75 -6.555 20.953 1 94.62 380 THR B CA 1
ATOM 7350 C C . THR B 1 380 ? -37.125 -7.184 19.703 1 94.62 380 THR B C 1
ATOM 7352 O O . THR B 1 380 ? -36.938 -6.52 18.688 1 94.62 380 THR B O 1
ATOM 7355 N N . PRO B 1 381 ? -36.75 -8.453 19.844 1 96 381 PRO B N 1
ATOM 7356 C CA . PRO B 1 381 ? -36.312 -9.156 18.641 1 96 381 PRO B CA 1
ATOM 7357 C C . PRO B 1 381 ? -37.375 -9.133 17.531 1 96 381 PRO B C 1
ATOM 7359 O O . PRO B 1 381 ? -38.594 -9.102 17.828 1 96 381 PRO B O 1
ATOM 7362 N N . PRO B 1 382 ? -36.969 -9.141 16.359 1 93.62 382 PRO B N 1
ATOM 7363 C CA . PRO B 1 382 ? -37.906 -9.031 15.242 1 93.62 382 PRO B CA 1
ATOM 7364 C C . PRO B 1 382 ? -38.656 -10.344 14.961 1 93.62 382 PRO B C 1
ATOM 7366 O O . PRO B 1 382 ? -39.562 -10.375 14.133 1 93.62 382 PRO B O 1
ATOM 7369 N N . VAL B 1 383 ? -38.25 -11.43 15.594 1 94.62 383 VAL B N 1
ATOM 7370 C CA . VAL B 1 383 ? -38.812 -12.75 15.305 1 94.62 383 VAL B CA 1
ATOM 7371 C C . VAL B 1 383 ? -39.438 -13.328 16.562 1 94.62 383 VAL B C 1
ATOM 7373 O O . VAL B 1 383 ? -39.188 -12.859 17.672 1 94.62 383 VAL B O 1
ATOM 7376 N N . ALA B 1 384 ? -40.312 -14.367 16.281 1 93.56 384 ALA B N 1
ATOM 7377 C CA . ALA B 1 384 ? -41 -15.016 17.391 1 93.56 384 ALA B CA 1
ATOM 7378 C C . ALA B 1 384 ? -40 -15.82 18.234 1 93.56 384 ALA B C 1
ATOM 7380 O O . ALA B 1 384 ? -38.875 -16.109 17.797 1 93.56 384 ALA B O 1
ATOM 7381 N N . ALA B 1 385 ? -40.438 -16.125 19.406 1 94.06 385 ALA B N 1
ATOM 7382 C CA . ALA B 1 385 ? -39.625 -16.797 20.406 1 94.06 385 ALA B CA 1
ATOM 7383 C C . ALA B 1 385 ? -39.125 -18.156 19.906 1 94.06 385 ALA B C 1
ATOM 7385 O O . ALA B 1 385 ? -38.062 -18.609 20.281 1 94.06 385 ALA B O 1
ATOM 7386 N N . GLU B 1 386 ? -39.875 -18.703 18.969 1 92.19 386 GLU B N 1
ATOM 7387 C CA . GLU B 1 386 ? -39.531 -20.047 18.469 1 92.19 386 GLU B CA 1
ATOM 7388 C C . GLU B 1 386 ? -38.469 -19.984 17.375 1 92.19 386 GLU B C 1
ATOM 7390 O O . GLU B 1 386 ? -37.812 -20.984 17.094 1 92.19 386 GLU B O 1
ATOM 7395 N N . HIS B 1 387 ? -38.312 -18.828 16.859 1 93.81 387 HIS B N 1
ATOM 7396 C CA . HIS B 1 387 ? -37.344 -18.672 15.773 1 93.81 387 HIS B CA 1
ATOM 7397 C C . HIS B 1 387 ? -35.906 -18.766 16.297 1 93.81 387 HIS B C 1
ATOM 7399 O O . HIS B 1 387 ? -35.594 -18.203 17.359 1 93.81 387 HIS B O 1
ATOM 7405 N N . PRO B 1 388 ? -35 -19.406 15.68 1 92.88 388 PRO B N 1
ATOM 7406 C CA . PRO B 1 388 ? -33.625 -19.625 16.141 1 92.88 388 PRO B CA 1
ATOM 7407 C C . PRO B 1 388 ? -32.875 -18.312 16.312 1 92.88 388 PRO B C 1
ATOM 7409 O O . PRO B 1 388 ? -31.891 -18.266 17.078 1 92.88 388 PRO B O 1
ATOM 7412 N N . ALA B 1 389 ? -33.281 -17.297 15.719 1 95.19 389 ALA B N 1
ATOM 7413 C CA . ALA B 1 389 ? -32.562 -16.016 15.797 1 95.19 389 ALA B CA 1
ATOM 7414 C C . ALA B 1 389 ? -33 -15.219 17.016 1 95.19 389 ALA B C 1
ATOM 7416 O O . ALA B 1 389 ? -32.406 -14.195 17.359 1 95.19 389 ALA B O 1
ATOM 7417 N N . TYR B 1 390 ? -34.094 -15.695 17.688 1 96.06 390 TYR B N 1
ATOM 7418 C CA . TYR B 1 390 ? -34.656 -14.922 18.781 1 96.06 390 TYR B CA 1
ATOM 7419 C C . TYR B 1 390 ? -33.625 -14.703 19.891 1 96.06 390 TYR B C 1
ATOM 7421 O O . TYR B 1 390 ? -33.375 -13.57 20.312 1 96.06 390 TYR B O 1
ATOM 7429 N N . ARG B 1 391 ? -33 -15.711 20.297 1 95.81 391 ARG B N 1
ATOM 7430 C CA . ARG B 1 391 ? -32.062 -15.625 21.422 1 95.81 391 ARG B CA 1
ATOM 7431 C C . ARG B 1 391 ? -30.875 -14.75 21.062 1 95.81 391 ARG B C 1
ATOM 7433 O O . ARG B 1 391 ? -30.5 -13.859 21.828 1 95.81 391 ARG B O 1
ATOM 7440 N N . PRO B 1 392 ? -30.25 -14.945 19.906 1 96.44 392 PRO B N 1
ATOM 7441 C CA . PRO B 1 392 ? -29.156 -14.047 19.516 1 96.44 392 PRO B CA 1
ATOM 7442 C C . PRO B 1 392 ? -29.578 -12.578 19.469 1 96.44 392 PRO B C 1
ATOM 7444 O O . PRO B 1 392 ? -28.828 -11.703 19.906 1 96.44 392 PRO B O 1
ATOM 7447 N N . CYS B 1 393 ? -30.734 -12.32 18.984 1 97.31 393 CYS B N 1
ATOM 7448 C CA . CYS B 1 393 ? -31.234 -10.953 18.938 1 97.31 393 CYS B CA 1
ATOM 7449 C C . CYS B 1 393 ? -31.406 -10.391 20.344 1 97.31 393 CYS B C 1
ATOM 7451 O O . CYS B 1 393 ? -31.031 -9.25 20.609 1 97.31 393 CYS B O 1
ATOM 7453 N N . ALA B 1 394 ? -31.922 -11.195 21.156 1 97.25 394 ALA B N 1
ATOM 7454 C CA . ALA B 1 394 ? -32.156 -10.773 22.531 1 97.25 394 ALA B CA 1
ATOM 7455 C C . ALA B 1 394 ? -30.844 -10.492 23.25 1 97.25 394 ALA B C 1
ATOM 7457 O O . ALA B 1 394 ? -30.75 -9.531 24.016 1 97.25 394 ALA B O 1
ATOM 7458 N N . GLU B 1 395 ? -29.922 -11.328 23 1 97.06 395 GLU B N 1
ATOM 7459 C CA . GLU B 1 395 ? -28.609 -11.141 23.609 1 97.06 395 GLU B CA 1
ATOM 7460 C C . GLU B 1 395 ? -27.953 -9.852 23.109 1 97.06 395 GLU B C 1
ATOM 7462 O O . GLU B 1 395 ? -27.312 -9.141 23.891 1 97.06 395 GLU B O 1
ATOM 7467 N N . PHE B 1 396 ? -28.062 -9.617 21.891 1 97.19 396 PHE B N 1
ATOM 7468 C CA . PHE B 1 396 ? -27.516 -8.383 21.344 1 97.19 396 PHE B CA 1
ATOM 7469 C C . PHE B 1 396 ? -28.188 -7.164 21.969 1 97.19 396 PHE B C 1
ATOM 7471 O O . PHE B 1 396 ? -27.531 -6.176 22.297 1 97.19 396 PHE B O 1
ATOM 7478 N N . LEU B 1 397 ? -29.484 -7.234 22.078 1 97 397 LEU B N 1
ATOM 7479 C CA . LEU B 1 397 ? -30.25 -6.129 22.656 1 97 397 LEU B CA 1
ATOM 7480 C C . LEU B 1 397 ? -29.828 -5.887 24.094 1 97 397 LEU B C 1
ATOM 7482 O O . LEU B 1 397 ? -29.734 -4.738 24.547 1 97 397 LEU B O 1
ATOM 7486 N N . LYS B 1 398 ? -29.609 -6.91 24.766 1 96.12 398 LYS B N 1
ATOM 7487 C CA . LYS B 1 398 ? -29.109 -6.785 26.125 1 96.12 398 LYS B CA 1
ATOM 7488 C C . LYS B 1 398 ? -27.75 -6.094 26.156 1 96.12 398 LYS B C 1
ATOM 7490 O O . LYS B 1 398 ? -27.516 -5.215 27 1 96.12 398 LYS B O 1
ATOM 7495 N N . TYR B 1 399 ? -26.922 -6.512 25.25 1 95 399 TYR B N 1
ATOM 7496 C CA . TYR B 1 399 ? -25.609 -5.887 25.109 1 95 399 TYR B CA 1
ATOM 7497 C C . TYR B 1 399 ? -25.75 -4.402 24.797 1 95 399 TYR B C 1
ATOM 7499 O O . TYR B 1 399 ? -25.062 -3.572 25.391 1 95 399 TYR B O 1
ATOM 7507 N N . LEU B 1 400 ? -26.609 -4.152 23.875 1 94.62 400 LEU B N 1
ATOM 7508 C CA . LEU B 1 400 ? -26.828 -2.77 23.469 1 94.62 400 LEU B CA 1
ATOM 7509 C C . LEU B 1 400 ? -27.281 -1.92 24.641 1 94.62 400 LEU B C 1
ATOM 7511 O O . LEU B 1 400 ? -26.781 -0.816 24.859 1 94.62 400 LEU B O 1
ATOM 7515 N N . GLU B 1 401 ? -28.125 -2.424 25.422 1 94.19 401 GLU B N 1
ATOM 7516 C CA . GLU B 1 401 ? -28.656 -1.714 26.578 1 94.19 401 GLU B CA 1
ATOM 7517 C C . GLU B 1 401 ? -27.609 -1.545 27.656 1 94.19 401 GLU B C 1
ATOM 7519 O O . GLU B 1 401 ? -27.375 -0.435 28.141 1 94.19 401 GLU B O 1
ATOM 7524 N N . GLU B 1 402 ? -26.922 -2.562 27.938 1 94.31 402 GLU B N 1
ATOM 7525 C CA . GLU B 1 402 ? -26 -2.572 29.062 1 94.31 402 GLU B CA 1
ATOM 7526 C C . GLU B 1 402 ? -24.75 -1.761 28.75 1 94.31 402 GLU B C 1
ATOM 7528 O O . GLU B 1 402 ? -24.219 -1.07 29.625 1 94.31 402 GLU B O 1
ATOM 7533 N N . THR B 1 403 ? -24.328 -1.807 27.531 1 92.56 403 THR B N 1
ATOM 7534 C CA . THR B 1 403 ? -23.031 -1.212 27.203 1 92.56 403 THR B CA 1
ATOM 7535 C C . THR B 1 403 ? -23.219 0.198 26.641 1 92.56 403 THR B C 1
ATOM 7537 O O . THR B 1 403 ? -22.469 1.11 27 1 92.56 403 THR B O 1
ATOM 7540 N N . TRP B 1 404 ? -24.219 0.405 25.844 1 93.19 404 TRP B N 1
ATOM 7541 C CA . TRP B 1 404 ? -24.234 1.614 25.031 1 93.19 404 TRP B CA 1
ATOM 7542 C C . TRP B 1 404 ? -25.328 2.566 25.484 1 93.19 404 TRP B C 1
ATOM 7544 O O . TRP B 1 404 ? -25.25 3.773 25.25 1 93.19 404 TRP B O 1
ATOM 7554 N N . TYR B 1 405 ? -26.359 2.145 26.172 1 92.88 405 TYR B N 1
ATOM 7555 C CA . TYR B 1 405 ? -27.438 3.021 26.609 1 92.88 405 TYR B CA 1
ATOM 7556 C C . TYR B 1 405 ? -27.312 3.322 28.094 1 92.88 405 TYR B C 1
ATOM 7558 O O . TYR B 1 405 ? -27.578 4.445 28.531 1 92.88 405 TYR B O 1
ATOM 7566 N N . THR B 1 406 ? -27.016 2.383 28.859 1 90 406 THR B N 1
ATOM 7567 C CA . THR B 1 406 ? -26.969 2.586 30.312 1 90 406 THR B CA 1
ATOM 7568 C C . THR B 1 406 ? -25.531 2.529 30.812 1 90 406 THR B C 1
ATOM 7570 O O . THR B 1 406 ? -25.234 2.99 31.922 1 90 406 THR B O 1
ATOM 7573 N N . GLY B 1 407 ? -24.688 2.076 29.969 1 86.19 407 GLY B N 1
ATOM 7574 C CA . GLY B 1 407 ? -23.312 1.862 30.391 1 86.19 407 GLY B CA 1
ATOM 7575 C C . GLY B 1 407 ? -22.422 3.08 30.203 1 86.19 407 GLY B C 1
ATOM 7576 O O . GLY B 1 407 ? -22.922 4.211 30.172 1 86.19 407 GLY B O 1
ATOM 7577 N N . MET B 1 408 ? -21.188 2.828 30.203 1 81.44 408 MET B N 1
ATOM 7578 C CA . MET B 1 408 ? -20.125 3.836 30.25 1 81.44 408 MET B CA 1
ATOM 7579 C C . MET B 1 408 ? -20.109 4.66 28.969 1 81.44 408 MET B C 1
ATOM 7581 O O . MET B 1 408 ? -19.672 5.816 28.984 1 81.44 408 MET B O 1
ATOM 7585 N N . PHE B 1 409 ? -20.578 4.113 27.922 1 90 409 PHE B N 1
ATOM 7586 C CA . PHE B 1 409 ? -20.438 4.785 26.641 1 90 409 PHE B CA 1
ATOM 7587 C C . PHE B 1 409 ? -21.734 5.473 26.234 1 90 409 PHE B C 1
ATOM 7589 O O . PHE B 1 409 ? -21.906 5.871 25.078 1 90 409 PHE B O 1
ATOM 7596 N N . ALA B 1 410 ? -22.484 5.645 27.359 1 86.88 410 ALA B N 1
ATOM 7597 C CA . ALA B 1 410 ? -23.781 6.273 27.109 1 86.88 410 ALA B CA 1
ATOM 7598 C C . ALA B 1 410 ? -23.609 7.68 26.547 1 86.88 410 ALA B C 1
ATOM 7600 O O . ALA B 1 410 ? -22.688 8.406 26.938 1 86.88 410 ALA B O 1
ATOM 7601 N N . ASP B 1 411 ? -24.172 8.086 25.453 1 83.12 411 ASP B N 1
ATOM 7602 C CA . ASP B 1 411 ? -24.281 9.43 24.891 1 83.12 411 ASP B CA 1
ATOM 7603 C C . ASP B 1 411 ? -23.031 9.766 24.062 1 83.12 411 ASP B C 1
ATOM 7605 O O . ASP B 1 411 ? -22.781 10.938 23.766 1 83.12 411 ASP B O 1
ATOM 7609 N N . LEU B 1 412 ? -22.219 8.805 23.906 1 92.31 412 LEU B N 1
ATOM 7610 C CA . LEU B 1 412 ? -20.953 9.102 23.234 1 92.31 412 LEU B CA 1
ATOM 7611 C C . LEU B 1 412 ? -21.016 8.664 21.766 1 92.31 412 LEU B C 1
ATOM 7613 O O . LEU B 1 412 ? -20.156 9.039 20.969 1 92.31 412 LEU B O 1
ATOM 7617 N N . TRP B 1 413 ? -22.031 7.957 21.422 1 92.31 413 TRP B N 1
ATOM 7618 C CA . TRP B 1 413 ? -21.938 7.262 20.141 1 92.31 413 TRP B CA 1
ATOM 7619 C C . TRP B 1 413 ? -22.938 7.816 19.141 1 92.31 413 TRP B C 1
ATOM 7621 O O . TRP B 1 413 ? -22.859 7.531 17.938 1 92.31 413 TRP B O 1
ATOM 7631 N N . ASN B 1 414 ? -23.906 8.664 19.594 1 91.81 414 ASN B N 1
ATOM 7632 C CA . ASN B 1 414 ? -24.922 9.211 18.688 1 91.81 414 ASN B CA 1
ATOM 7633 C C . ASN B 1 414 ? -24.312 10.219 17.719 1 91.81 414 ASN B C 1
ATOM 7635 O O . ASN B 1 414 ? -23.562 11.102 18.141 1 91.81 414 ASN B O 1
ATOM 7639 N N . LYS B 1 415 ? -24.578 10.109 16.438 1 91.88 415 LYS B N 1
ATOM 7640 C CA . LYS B 1 415 ? -23.969 10.953 15.422 1 91.88 415 LYS B CA 1
ATOM 7641 C C . LYS B 1 415 ? -25.016 11.781 14.688 1 91.88 415 LYS B C 1
ATOM 7643 O O . LYS B 1 415 ? -24.766 12.273 13.586 1 91.88 415 LYS B O 1
ATOM 7648 N N . PHE B 1 416 ? -26.156 11.906 15.297 1 91.38 416 PHE B N 1
ATOM 7649 C CA . PHE B 1 416 ? -27.156 12.75 14.68 1 91.38 416 PHE B CA 1
ATOM 7650 C C . PHE B 1 416 ? -26.703 14.203 14.633 1 91.38 416 PHE B C 1
ATOM 7652 O O . PHE B 1 416 ? -26.188 14.734 15.617 1 91.38 416 PHE B O 1
ATOM 7659 N N . ASP B 1 417 ? -26.688 14.844 13.516 1 87.38 417 ASP B N 1
ATOM 7660 C CA . ASP B 1 417 ? -26.359 16.234 13.227 1 87.38 417 ASP B CA 1
ATOM 7661 C C . ASP B 1 417 ? -24.844 16.469 13.266 1 87.38 417 ASP B C 1
ATOM 7663 O O . ASP B 1 417 ? -24.391 17.609 13.445 1 87.38 417 ASP B O 1
ATOM 7667 N N . VAL B 1 418 ? -24.172 15.406 13.273 1 87.38 418 VAL B N 1
ATOM 7668 C CA . VAL B 1 418 ? -22.719 15.516 13.156 1 87.38 418 VAL B CA 1
ATOM 7669 C C . VAL B 1 418 ? -22.297 15.344 11.695 1 87.38 418 VAL B C 1
ATOM 7671 O O . VAL B 1 418 ? -22.375 14.242 11.141 1 87.38 418 VAL B O 1
ATOM 7674 N N . GLU B 1 419 ? -21.844 16.344 11.133 1 82.44 419 GLU B N 1
ATOM 7675 C CA . GLU B 1 419 ? -21.594 16.312 9.695 1 82.44 419 GLU B CA 1
ATOM 7676 C C . GLU B 1 419 ? -20.125 15.977 9.406 1 82.44 419 GLU B C 1
ATOM 7678 O O . GLU B 1 419 ? -19.812 15.438 8.344 1 82.44 419 GLU B O 1
ATOM 7683 N N . GLU B 1 420 ? -19.297 16.312 10.32 1 80.81 420 GLU B N 1
ATOM 7684 C CA . GLU B 1 420 ? -17.875 16.062 10.062 1 80.81 420 GLU B CA 1
ATOM 7685 C C . GLU B 1 420 ? -17.219 15.336 11.234 1 80.81 420 GLU B C 1
ATOM 7687 O O . GLU B 1 420 ? -17.703 15.406 12.367 1 80.81 420 GLU B O 1
ATOM 7692 N N . LEU B 1 421 ? -16.203 14.562 10.945 1 85.31 421 LEU B N 1
ATOM 7693 C CA . LEU B 1 421 ? -15.352 13.922 11.945 1 85.31 421 LEU B CA 1
ATOM 7694 C C . LEU B 1 421 ? -16.141 12.891 12.75 1 85.31 421 LEU B C 1
ATOM 7696 O O . LEU B 1 421 ? -16.141 12.93 13.984 1 85.31 421 LEU B O 1
ATOM 7700 N N . ARG B 1 422 ? -16.844 12.125 12.031 1 83.25 422 ARG B N 1
ATOM 7701 C CA . ARG B 1 422 ? -17.594 11.07 12.695 1 83.25 422 ARG B CA 1
ATOM 7702 C C . ARG B 1 422 ? -16.703 9.891 13.047 1 83.25 422 ARG B C 1
ATOM 7704 O O . ARG B 1 422 ? -17.062 9.039 13.859 1 83.25 422 ARG B O 1
ATOM 7711 N N . THR B 1 423 ? -15.586 9.898 12.32 1 80.38 423 THR B N 1
ATOM 7712 C CA . THR B 1 423 ? -14.641 8.797 12.508 1 80.38 423 THR B CA 1
ATOM 7713 C C . THR B 1 423 ? -13.242 9.328 12.805 1 80.38 423 THR B C 1
ATOM 7715 O O . THR B 1 423 ? -13.023 10.547 12.805 1 80.38 423 THR B O 1
ATOM 7718 N N . THR B 1 424 ? -12.367 8.414 13.188 1 78.62 424 THR B N 1
ATOM 7719 C CA . THR B 1 424 ? -10.969 8.766 13.414 1 78.62 424 THR B CA 1
ATOM 7720 C C . THR B 1 424 ? -10.133 8.477 12.172 1 78.62 424 THR B C 1
ATOM 7722 O O . THR B 1 424 ? -8.969 8.062 12.281 1 78.62 424 THR B O 1
ATOM 7725 N N . ASN B 1 425 ? -10.75 8.555 10.969 1 76.69 425 ASN B N 1
ATOM 7726 C CA . ASN B 1 425 ? -10.094 8.258 9.703 1 76.69 425 ASN B CA 1
ATOM 7727 C C . ASN B 1 425 ? -8.836 9.094 9.516 1 76.69 425 ASN B C 1
ATOM 7729 O O . ASN B 1 425 ? -7.879 8.648 8.875 1 76.69 425 ASN B O 1
ATOM 7733 N N . LEU B 1 426 ? -8.883 10.297 10.141 1 83.88 426 LEU B N 1
ATOM 7734 C CA . LEU B 1 426 ? -7.723 11.172 10.047 1 83.88 426 LEU B CA 1
ATOM 7735 C C . LEU B 1 426 ? -6.5 10.516 10.68 1 83.88 426 LEU B C 1
ATOM 7737 O O . LEU B 1 426 ? -5.398 10.578 10.125 1 83.88 426 LEU B O 1
ATOM 7741 N N . ALA B 1 427 ? -6.766 9.961 11.789 1 85.94 427 ALA B N 1
ATOM 7742 C CA . ALA B 1 427 ? -5.668 9.281 12.477 1 85.94 427 ALA B CA 1
ATOM 7743 C C . ALA B 1 427 ? -5.195 8.062 11.68 1 85.94 427 ALA B C 1
ATOM 7745 O O . ALA B 1 427 ? -3.996 7.793 11.609 1 85.94 427 ALA B O 1
ATOM 7746 N N . GLU B 1 428 ? -6.07 7.359 11.07 1 81.44 428 GLU B N 1
ATOM 7747 C CA . GLU B 1 428 ? -5.723 6.207 10.25 1 81.44 428 GLU B CA 1
ATOM 7748 C C . GLU B 1 428 ? -4.902 6.625 9.031 1 81.44 428 GLU B C 1
ATOM 7750 O O . GLU B 1 428 ? -3.953 5.938 8.648 1 81.44 428 GLU B O 1
ATOM 7755 N N . ALA B 1 429 ? -5.371 7.684 8.492 1 81.81 429 ALA B N 1
ATOM 7756 C CA . ALA B 1 429 ? -4.613 8.219 7.359 1 81.81 429 ALA B CA 1
ATOM 7757 C C . ALA B 1 429 ? -3.188 8.57 7.77 1 81.81 429 ALA B C 1
ATOM 7759 O O . ALA B 1 429 ? -2.24 8.312 7.023 1 81.81 429 ALA B O 1
ATOM 7760 N N . TYR B 1 430 ? -3.109 9.133 8.906 1 87.38 430 TYR B N 1
ATOM 7761 C CA . TYR B 1 430 ? -1.793 9.477 9.43 1 87.38 430 TYR B CA 1
ATOM 7762 C C . TYR B 1 430 ? -0.963 8.219 9.688 1 87.38 430 TYR B C 1
ATOM 7764 O O . TYR B 1 430 ? 0.238 8.195 9.406 1 87.38 430 TYR B O 1
ATOM 7772 N N . HIS B 1 431 ? -1.523 7.25 10.227 1 86.12 431 HIS B N 1
ATOM 7773 C CA . HIS B 1 431 ? -0.811 6.008 10.492 1 86.12 431 HIS B CA 1
ATOM 7774 C C . HIS B 1 431 ? -0.367 5.34 9.195 1 86.12 431 HIS B C 1
ATOM 7776 O O . HIS B 1 431 ? 0.703 4.73 9.141 1 86.12 431 HIS B O 1
ATOM 7782 N N . ASN B 1 432 ? -1.164 5.5 8.211 1 82.31 432 ASN B N 1
ATOM 7783 C CA . ASN B 1 432 ? -0.759 5.008 6.898 1 82.31 432 ASN B CA 1
ATOM 7784 C C . ASN B 1 432 ? 0.474 5.746 6.379 1 82.31 432 ASN B C 1
ATOM 7786 O O . ASN B 1 432 ? 1.329 5.148 5.723 1 82.31 432 ASN B O 1
ATOM 7790 N N . GLN B 1 433 ? 0.475 7.039 6.625 1 84.5 433 GLN B N 1
ATOM 7791 C CA . GLN B 1 433 ? 1.654 7.816 6.262 1 84.5 433 GLN B CA 1
ATOM 7792 C C . GLN B 1 433 ? 2.895 7.309 6.992 1 84.5 433 GLN B C 1
ATOM 7794 O O . GLN B 1 433 ? 3.977 7.227 6.406 1 84.5 433 GLN B O 1
ATOM 7799 N N . LEU B 1 434 ? 2.691 7.004 8.219 1 86.69 434 LEU B N 1
ATOM 7800 C CA . LEU B 1 434 ? 3.789 6.457 9 1 86.69 434 LEU B CA 1
ATOM 7801 C C . LEU B 1 434 ? 4.285 5.145 8.406 1 86.69 434 LEU B C 1
ATOM 7803 O O . LEU B 1 434 ? 5.492 4.898 8.352 1 86.69 434 LEU B O 1
ATOM 7807 N N . ASN B 1 435 ? 3.371 4.379 7.949 1 79.62 435 ASN B N 1
ATOM 7808 C CA . ASN B 1 435 ? 3.725 3.1 7.344 1 79.62 435 ASN B CA 1
ATOM 7809 C C . ASN B 1 435 ? 4.59 3.287 6.098 1 79.62 435 ASN B C 1
ATOM 7811 O O . ASN B 1 435 ? 5.496 2.492 5.84 1 79.62 435 ASN B O 1
ATOM 7815 N N . THR B 1 436 ? 4.281 4.312 5.387 1 75.31 436 THR B N 1
ATOM 7816 C CA . THR B 1 436 ? 5.027 4.613 4.172 1 75.31 436 THR B CA 1
ATOM 7817 C C . THR B 1 436 ? 6.441 5.082 4.504 1 75.31 436 THR B C 1
ATOM 7819 O O . THR B 1 436 ? 7.387 4.805 3.762 1 75.31 436 THR B O 1
ATOM 7822 N N . LEU B 1 437 ? 6.445 5.781 5.523 1 81.56 437 LEU B N 1
ATOM 7823 C CA . LEU B 1 437 ? 7.723 6.379 5.898 1 81.56 437 LEU B CA 1
ATOM 7824 C C . LEU B 1 437 ? 8.594 5.375 6.652 1 81.56 437 LEU B C 1
ATOM 7826 O O . LEU B 1 437 ? 9.82 5.457 6.609 1 81.56 437 LEU B O 1
ATOM 7830 N N . MET B 1 438 ? 7.707 4.414 7.191 1 77.81 438 MET B N 1
ATOM 7831 C CA . MET B 1 438 ? 8.422 3.422 7.988 1 77.81 438 MET B CA 1
ATOM 7832 C C . MET B 1 438 ? 8.695 2.164 7.172 1 77.81 438 MET B C 1
ATOM 7834 O O . MET B 1 438 ? 7.996 1.883 6.199 1 77.81 438 MET B O 1
ATOM 7838 N N . ASP B 1 439 ? 9.781 1.572 7.188 1 63.34 439 ASP B N 1
ATOM 7839 C CA . ASP B 1 439 ? 10.148 0.352 6.477 1 63.34 439 ASP B CA 1
ATOM 7840 C C . ASP B 1 439 ? 9.555 -0.88 7.152 1 63.34 439 ASP B C 1
ATOM 7842 O O . ASP B 1 439 ? 10.211 -1.919 7.254 1 63.34 439 ASP B O 1
ATOM 7846 N N . GLY B 1 440 ? 8.367 -0.627 7.754 1 64.44 440 GLY B N 1
ATOM 7847 C CA . GLY B 1 440 ? 7.793 -1.808 8.383 1 64.44 440 GLY B CA 1
ATOM 7848 C C . GLY B 1 440 ? 7.34 -1.566 9.805 1 64.44 440 GLY B C 1
ATOM 7849 O O . GLY B 1 440 ? 7.477 -0.457 10.328 1 64.44 440 GLY B O 1
ATOM 7850 N N . ASP B 1 441 ? 6.848 -2.66 10.422 1 73.19 441 ASP B N 1
ATOM 7851 C CA . ASP B 1 441 ? 6.312 -2.596 11.781 1 73.19 441 ASP B CA 1
ATOM 7852 C C . ASP B 1 441 ? 7.438 -2.604 12.812 1 73.19 441 ASP B C 1
ATOM 7854 O O . ASP B 1 441 ? 8.531 -3.104 12.547 1 73.19 441 ASP B O 1
ATOM 7858 N N . HIS B 1 442 ? 7.223 -1.928 13.969 1 78.88 442 HIS B N 1
ATOM 7859 C CA . HIS B 1 442 ? 8.078 -1.908 15.148 1 78.88 442 HIS B CA 1
ATOM 7860 C C . HIS B 1 442 ? 9.453 -1.346 14.82 1 78.88 442 HIS B C 1
ATOM 7862 O O . HIS B 1 442 ? 10.469 -2.033 14.984 1 78.88 442 HIS B O 1
ATOM 7868 N N . PRO B 1 443 ? 9.523 -0.146 14.43 1 80 443 PRO B N 1
ATOM 7869 C CA . PRO B 1 443 ? 10.789 0.521 14.117 1 80 443 PRO B CA 1
ATOM 7870 C C . PRO B 1 443 ? 11.656 0.748 15.359 1 80 443 PRO B C 1
ATOM 7872 O O . PRO B 1 443 ? 11.188 0.562 16.484 1 80 443 PRO B O 1
ATOM 7875 N N . THR B 1 444 ? 12.906 1.043 15.023 1 79 444 THR B N 1
ATOM 7876 C CA . THR B 1 444 ? 13.734 1.493 16.125 1 79 444 THR B CA 1
ATOM 7877 C C . THR B 1 444 ? 13.25 2.836 16.672 1 79 444 THR B C 1
ATOM 7879 O O . THR B 1 444 ? 12.617 3.605 15.938 1 79 444 THR B O 1
ATOM 7882 N N . LEU B 1 445 ? 13.5 3.066 17.922 1 86.44 445 LEU B N 1
ATOM 7883 C CA . LEU B 1 445 ? 13.07 4.32 18.516 1 86.44 445 LEU B CA 1
ATOM 7884 C C . LEU B 1 445 ? 13.688 5.516 17.797 1 86.44 445 LEU B C 1
ATOM 7886 O O . LEU B 1 445 ? 13.016 6.527 17.578 1 86.44 445 LEU B O 1
ATOM 7890 N N . THR B 1 446 ? 14.906 5.391 17.453 1 85.56 446 THR B N 1
ATOM 7891 C CA . THR B 1 446 ? 15.602 6.461 16.75 1 85.56 446 THR B CA 1
ATOM 7892 C C . THR B 1 446 ? 14.898 6.801 15.445 1 85.56 446 THR B C 1
ATOM 7894 O O . THR B 1 446 ? 14.625 7.973 15.164 1 85.56 446 THR B O 1
ATOM 7897 N N . ARG B 1 447 ? 14.641 5.812 14.742 1 84.44 447 ARG B N 1
ATOM 7898 C CA . ARG B 1 447 ? 13.977 6.008 13.453 1 84.44 447 ARG B CA 1
ATOM 7899 C C . ARG B 1 447 ? 12.586 6.598 13.633 1 84.44 447 ARG B C 1
ATOM 7901 O O . ARG B 1 447 ? 12.164 7.457 12.859 1 84.44 447 ARG B O 1
ATOM 7908 N N . LEU B 1 448 ? 11.922 6.074 14.547 1 89.5 448 LEU B N 1
ATOM 7909 C CA . LEU B 1 448 ? 10.578 6.578 14.828 1 89.5 448 LEU B CA 1
ATOM 7910 C C . LEU B 1 448 ? 10.617 8.07 15.148 1 89.5 448 LEU B C 1
ATOM 7912 O O . LEU B 1 448 ? 9.828 8.844 14.609 1 89.5 448 LEU B O 1
ATOM 7916 N N . ILE B 1 449 ? 11.531 8.445 15.961 1 91.69 449 ILE B N 1
ATOM 7917 C CA . ILE B 1 449 ? 11.625 9.844 16.359 1 91.69 449 ILE B CA 1
ATOM 7918 C C . ILE B 1 449 ? 11.969 10.711 15.156 1 91.69 449 ILE B C 1
ATOM 7920 O O . ILE B 1 449 ? 11.414 11.797 14.984 1 91.69 449 ILE B O 1
ATOM 7924 N N . GLU B 1 450 ? 12.82 10.242 14.359 1 89.12 450 GLU B N 1
ATOM 7925 C CA . GLU B 1 450 ? 13.188 10.977 13.156 1 89.12 450 GLU B CA 1
ATOM 7926 C C . GLU B 1 450 ? 11.969 11.234 12.273 1 89.12 450 GLU B C 1
ATOM 7928 O O . GLU B 1 450 ? 11.773 12.352 11.781 1 89.12 450 GLU B O 1
ATOM 7933 N N . VAL B 1 451 ? 11.234 10.242 12.109 1 90.56 451 VAL B N 1
ATOM 7934 C CA . VAL B 1 451 ? 10.047 10.344 11.266 1 90.56 451 VAL B CA 1
ATOM 7935 C C . VAL B 1 451 ? 9.031 11.281 11.914 1 90.56 451 VAL B C 1
ATOM 7937 O O . VAL B 1 451 ? 8.406 12.094 11.227 1 90.56 451 VAL B O 1
ATOM 7940 N N . LEU B 1 452 ? 8.867 11.148 13.203 1 93.94 452 LEU B N 1
ATOM 7941 C CA . LEU B 1 452 ? 7.93 12.016 13.906 1 93.94 452 LEU B CA 1
ATOM 7942 C C . LEU B 1 452 ? 8.344 13.477 13.789 1 93.94 452 LEU B C 1
ATOM 7944 O O . LEU B 1 452 ? 7.492 14.359 13.656 1 93.94 452 LEU B O 1
ATOM 7948 N N . ARG B 1 453 ? 9.594 13.68 13.789 1 93.19 453 ARG B N 1
ATOM 7949 C CA . ARG B 1 453 ? 10.102 15.039 13.625 1 93.19 453 ARG B CA 1
ATOM 7950 C C . ARG B 1 453 ? 9.773 15.578 12.242 1 93.19 453 ARG B C 1
ATOM 7952 O O . ARG B 1 453 ? 9.391 16.75 12.102 1 93.19 453 ARG B O 1
ATOM 7959 N N . ASP B 1 454 ? 9.953 14.734 11.281 1 91.5 454 ASP B N 1
ATOM 7960 C CA . ASP B 1 454 ? 9.609 15.125 9.914 1 91.5 454 ASP B CA 1
ATOM 7961 C C . ASP B 1 454 ? 8.133 15.477 9.797 1 91.5 454 ASP B C 1
ATOM 7963 O O . ASP B 1 454 ? 7.77 16.453 9.148 1 91.5 454 ASP B O 1
ATOM 7967 N N . LEU B 1 455 ? 7.355 14.695 10.414 1 92.5 455 LEU B N 1
ATOM 7968 C CA . LEU B 1 455 ? 5.914 14.906 10.352 1 92.5 455 LEU B CA 1
ATOM 7969 C C . LEU B 1 455 ? 5.508 16.156 11.117 1 92.5 455 LEU B C 1
ATOM 7971 O O . LEU B 1 455 ? 4.574 16.859 10.727 1 92.5 455 LEU B O 1
ATOM 7975 N N . GLU B 1 456 ? 6.207 16.328 12.211 1 94.12 456 GLU B N 1
ATOM 7976 C CA . GLU B 1 456 ? 5.988 17.578 12.945 1 94.12 456 GLU B CA 1
ATOM 7977 C C . GLU B 1 456 ? 6.316 18.797 12.086 1 94.12 456 GLU B C 1
ATOM 7979 O O . GLU B 1 456 ? 5.598 19.797 12.117 1 94.12 456 GLU B O 1
ATOM 7984 N N . SER B 1 457 ? 7.402 18.719 11.414 1 92.75 457 SER B N 1
ATOM 7985 C CA . SER B 1 457 ? 7.797 19.797 10.523 1 92.75 457 SER B CA 1
ATOM 7986 C C . SER B 1 457 ? 6.746 20.031 9.438 1 92.75 457 SER B C 1
ATOM 7988 O O . SER B 1 457 ? 6.484 21.172 9.055 1 92.75 457 SER B O 1
ATOM 7990 N N . GLU B 1 458 ? 6.238 19 8.945 1 93 458 GLU B N 1
ATOM 7991 C CA . GLU B 1 458 ? 5.164 19.078 7.957 1 93 458 GLU B CA 1
ATOM 7992 C C . GLU B 1 458 ? 3.92 19.734 8.547 1 93 458 GLU B C 1
ATOM 7994 O O . GLU B 1 458 ? 3.27 20.547 7.887 1 93 458 GLU B O 1
ATOM 7999 N N . ALA B 1 459 ? 3.615 19.359 9.742 1 94.31 459 ALA B N 1
ATOM 8000 C CA . ALA B 1 459 ? 2.459 19.922 10.422 1 94.31 459 ALA B CA 1
ATOM 8001 C C . ALA B 1 459 ? 2.609 21.438 10.594 1 94.31 459 ALA B C 1
ATOM 8003 O O . ALA B 1 459 ? 1.68 22.188 10.305 1 94.31 459 ALA B O 1
ATOM 8004 N N . GLU B 1 460 ? 3.729 21.797 11.039 1 94.5 460 GLU B N 1
ATOM 8005 C CA . GLU B 1 460 ? 4.004 23.219 11.195 1 94.5 460 GLU B CA 1
ATOM 8006 C C . GLU B 1 460 ? 3.844 23.969 9.875 1 94.5 460 GLU B C 1
ATOM 8008 O O . GLU B 1 460 ? 3.256 25.047 9.836 1 94.5 460 GLU B O 1
ATOM 8013 N N . SER B 1 461 ? 4.363 23.406 8.844 1 94 461 SER B N 1
ATOM 8014 C CA . SER B 1 461 ? 4.281 24.016 7.527 1 94 461 SER B CA 1
ATOM 8015 C C . SER B 1 461 ? 2.834 24.141 7.066 1 94 461 SER B C 1
ATOM 8017 O O . SER B 1 461 ? 2.465 25.141 6.441 1 94 461 SER B O 1
ATOM 8019 N N . ALA B 1 462 ? 2.074 23.156 7.344 1 93.75 462 ALA B N 1
ATOM 8020 C CA . ALA B 1 462 ? 0.66 23.188 6.977 1 93.75 462 ALA B CA 1
ATOM 8021 C C . ALA B 1 462 ? -0.066 24.328 7.676 1 93.75 462 ALA B C 1
ATOM 8023 O O . ALA B 1 462 ? -0.899 25.016 7.07 1 93.75 462 ALA B O 1
ATOM 8024 N N . LEU B 1 463 ? 0.234 24.531 8.906 1 95.25 463 LEU B N 1
ATOM 8025 C CA . LEU B 1 463 ? -0.41 25.578 9.68 1 95.25 463 LEU B CA 1
ATOM 8026 C C . LEU B 1 463 ? 0.038 26.969 9.203 1 95.25 463 LEU B C 1
ATOM 8028 O O . LEU B 1 463 ? -0.76 27.906 9.164 1 95.25 463 LEU B O 1
ATOM 8032 N N . ILE B 1 464 ? 1.294 27.047 8.891 1 94.38 464 ILE B N 1
ATOM 8033 C CA . ILE B 1 464 ? 1.806 28.312 8.352 1 94.38 464 ILE B CA 1
ATOM 8034 C C . ILE B 1 464 ? 1.092 28.641 7.043 1 94.38 464 ILE B C 1
ATOM 8036 O O . ILE B 1 464 ? 0.72 29.781 6.805 1 94.38 464 ILE B O 1
ATOM 8040 N N . ARG B 1 465 ? 0.914 27.641 6.254 1 93.94 465 ARG B N 1
ATOM 8041 C CA . ARG B 1 465 ? 0.173 27.828 5.012 1 93.94 465 ARG B CA 1
ATOM 8042 C C . ARG B 1 465 ? -1.242 28.312 5.285 1 93.94 465 ARG B C 1
ATOM 8044 O O . ARG B 1 465 ? -1.729 29.219 4.605 1 93.94 465 ARG B O 1
ATOM 8051 N N . LEU B 1 466 ? -1.825 27.734 6.23 1 93.94 466 LEU B N 1
ATOM 8052 C CA . LEU B 1 466 ? -3.188 28.109 6.59 1 93.94 466 LEU B CA 1
ATOM 8053 C C . LEU B 1 466 ? -3.24 29.562 7.059 1 93.94 466 LEU B C 1
ATOM 8055 O O . LEU B 1 466 ? -4.223 30.266 6.805 1 93.94 466 LEU B O 1
ATOM 8059 N N . GLN B 1 467 ? -2.236 30 7.699 1 93.56 467 GLN B N 1
ATOM 8060 C CA . GLN B 1 467 ? -2.158 31.375 8.164 1 93.56 467 GLN B CA 1
ATOM 8061 C C . GLN B 1 467 ? -1.964 32.344 6.992 1 93.56 467 GLN B C 1
ATOM 8063 O O . GLN B 1 467 ? -2.566 33.406 6.957 1 93.56 467 GLN B O 1
ATOM 8068 N N . GLN B 1 468 ? -1.11 31.938 6.059 1 91.75 468 GLN B N 1
ATOM 8069 C CA . GLN B 1 468 ? -0.764 32.781 4.922 1 91.75 468 GLN B CA 1
ATOM 8070 C C . GLN B 1 468 ? -1.882 32.812 3.885 1 91.75 468 GLN B C 1
ATOM 8072 O O . GLN B 1 468 ? -2.107 33.812 3.221 1 91.75 468 GLN B O 1
ATOM 8077 N N . VAL B 1 469 ? -2.482 31.672 3.771 1 92.44 469 VAL B N 1
ATOM 8078 C CA . VAL B 1 469 ? -3.574 31.516 2.816 1 92.44 469 VAL B CA 1
ATOM 8079 C C . VAL B 1 469 ? -4.816 31 3.533 1 92.44 469 VAL B C 1
ATOM 8081 O O . VAL B 1 469 ? -5.105 29.797 3.5 1 92.44 469 VAL B O 1
ATOM 8084 N N . PRO B 1 470 ? -5.594 31.875 3.992 1 88.38 470 PRO B N 1
ATOM 8085 C CA . PRO B 1 470 ? -6.734 31.484 4.824 1 88.38 470 PRO B CA 1
ATOM 8086 C C . PRO B 1 470 ? -7.742 30.625 4.074 1 88.38 470 PRO B C 1
ATOM 8088 O O . PRO B 1 470 ? -8.547 29.922 4.695 1 88.38 470 PRO B O 1
ATOM 8091 N N . SER B 1 471 ? -7.652 30.672 2.781 1 87.81 471 SER B N 1
ATOM 8092 C CA . SER B 1 471 ? -8.602 29.906 1.985 1 87.81 471 SER B CA 1
ATOM 8093 C C . SER B 1 471 ? -8.109 28.484 1.761 1 87.81 471 SER B C 1
ATOM 8095 O O . SER B 1 471 ? -8.82 27.656 1.18 1 87.81 471 SER B O 1
ATOM 8097 N N . HIS B 1 472 ? -6.996 28.203 2.299 1 87.69 472 HIS B N 1
ATOM 8098 C CA . HIS B 1 472 ? -6.438 26.859 2.131 1 87.69 472 HIS B CA 1
ATOM 8099 C C . HIS B 1 472 ? -7.324 25.812 2.789 1 87.69 472 HIS B C 1
ATOM 8101 O O . HIS B 1 472 ? -7.734 25.969 3.941 1 87.69 472 HIS B O 1
ATOM 8107 N N . THR B 1 473 ? -7.652 24.75 1.964 1 84 473 THR B N 1
ATOM 8108 C CA . THR B 1 473 ? -8.516 23.703 2.496 1 84 473 THR B CA 1
ATOM 8109 C C . THR B 1 473 ? -7.902 22.328 2.254 1 84 473 THR B C 1
ATOM 8111 O O . THR B 1 473 ? -7.07 22.156 1.356 1 84 473 THR B O 1
ATOM 8114 N N . LYS B 1 474 ? -8.297 21.469 3.158 1 80.5 474 LYS B N 1
ATOM 8115 C CA . LYS B 1 474 ? -7.871 20.078 2.977 1 80.5 474 LYS B CA 1
ATOM 8116 C C . LYS B 1 474 ? -8.5 19.469 1.727 1 80.5 474 LYS B C 1
ATOM 8118 O O . LYS B 1 474 ? -9.672 19.719 1.435 1 80.5 474 LYS B O 1
ATOM 8123 N N . TYR B 1 475 ? -7.719 18.781 1.083 1 75.06 475 TYR B N 1
ATOM 8124 C CA . TYR B 1 475 ? -8.25 18.078 -0.079 1 75.06 475 TYR B CA 1
ATOM 8125 C C . TYR B 1 475 ? -9.016 16.828 0.341 1 75.06 475 TYR B C 1
ATOM 8127 O O . TYR B 1 475 ? -8.516 16.031 1.133 1 75.06 475 TYR B O 1
ATOM 8135 N N . ILE B 1 476 ? -10.219 16.703 -0.171 1 76.5 476 ILE B N 1
ATOM 8136 C CA . ILE B 1 476 ? -11.039 15.523 0.047 1 76.5 476 ILE B CA 1
ATOM 8137 C C . ILE B 1 476 ? -11.398 14.891 -1.296 1 76.5 476 ILE B C 1
ATOM 8139 O O . ILE B 1 476 ? -11.805 15.586 -2.229 1 76.5 476 ILE B O 1
ATOM 8143 N N . ARG B 1 477 ? -11.305 13.617 -1.355 1 74.56 477 ARG B N 1
ATOM 8144 C CA . ARG B 1 477 ? -11.688 12.906 -2.568 1 74.56 477 ARG B CA 1
ATOM 8145 C C . ARG B 1 477 ? -13.156 13.141 -2.906 1 74.56 477 ARG B C 1
ATOM 8147 O O . ARG B 1 477 ? -13.992 13.258 -2.008 1 74.56 477 ARG B O 1
ATOM 8154 N N . THR B 1 478 ? -13.414 13.055 -4.074 1 76.94 478 THR B N 1
ATOM 8155 C CA . THR B 1 478 ? -14.758 13.359 -4.547 1 76.94 478 THR B CA 1
ATOM 8156 C C . THR B 1 478 ? -15.773 12.391 -3.955 1 76.94 478 THR B C 1
ATOM 8158 O O . THR B 1 478 ? -16.828 12.805 -3.465 1 76.94 478 THR B O 1
ATOM 8161 N N . LYS B 1 479 ? -15.453 11.125 -3.996 1 72.25 479 LYS B N 1
ATOM 8162 C CA . LYS B 1 479 ? -16.375 10.117 -3.486 1 72.25 479 LYS B CA 1
ATOM 8163 C C . LYS B 1 479 ? -16.672 10.328 -2.002 1 72.25 479 LYS B C 1
ATOM 8165 O O . LYS B 1 479 ? -17.797 10.133 -1.548 1 72.25 479 LYS B O 1
ATOM 8170 N N . ASP B 1 480 ? -15.711 10.766 -1.279 1 76.44 480 ASP B N 1
ATOM 8171 C CA . ASP B 1 480 ? -15.875 11.008 0.151 1 76.44 480 ASP B CA 1
ATOM 8172 C C . ASP B 1 480 ? -16.688 12.273 0.407 1 76.44 480 ASP B C 1
ATOM 8174 O O . ASP B 1 480 ? -17.484 12.32 1.35 1 76.44 480 ASP B O 1
ATOM 8178 N N . ARG B 1 481 ? -16.438 13.211 -0.467 1 81.06 481 ARG B N 1
ATOM 8179 C CA . ARG B 1 481 ? -17.203 14.445 -0.36 1 81.06 481 ARG B CA 1
ATOM 8180 C C . ARG B 1 481 ? -18.688 14.188 -0.623 1 81.06 481 ARG B C 1
ATOM 8182 O O . ARG B 1 481 ? -19.547 14.695 0.099 1 81.06 481 ARG B O 1
ATOM 8189 N N . GLU B 1 482 ? -18.891 13.383 -1.581 1 79.94 482 GLU B N 1
ATOM 8190 C CA . GLU B 1 482 ? -20.266 13.062 -1.928 1 79.94 482 GLU B CA 1
ATOM 8191 C C . GLU B 1 482 ? -20.938 12.273 -0.812 1 79.94 482 GLU B C 1
ATOM 8193 O O . GLU B 1 482 ? -22.109 12.516 -0.492 1 79.94 482 GLU B O 1
ATOM 8198 N N . ARG B 1 483 ? -20.281 11.383 -0.273 1 79.19 483 ARG B N 1
ATOM 8199 C CA . ARG B 1 483 ? -20.812 10.602 0.833 1 79.19 483 ARG B CA 1
ATOM 8200 C C . ARG B 1 483 ? -21.172 11.5 2.016 1 79.19 483 ARG B C 1
ATOM 8202 O O . ARG B 1 483 ? -22.234 11.359 2.611 1 79.19 483 ARG B O 1
ATOM 8209 N N . ARG B 1 484 ? -20.328 12.43 2.334 1 81.75 484 ARG B N 1
ATOM 8210 C CA . ARG B 1 484 ? -20.562 13.359 3.438 1 81.75 484 ARG B CA 1
ATOM 8211 C C . ARG B 1 484 ? -21.781 14.234 3.166 1 81.75 484 ARG B C 1
ATOM 8213 O O . ARG B 1 484 ? -22.578 14.484 4.062 1 81.75 484 ARG B O 1
ATOM 8220 N N . GLU B 1 485 ? -21.828 14.609 1.991 1 84.88 485 GLU B N 1
ATOM 8221 C CA . GLU B 1 485 ? -22.938 15.484 1.619 1 84.88 485 GLU B CA 1
ATOM 8222 C C . GLU B 1 485 ? -24.266 14.742 1.661 1 84.88 485 GLU B C 1
ATOM 8224 O O . GLU B 1 485 ? -25.281 15.297 2.086 1 84.88 485 GLU B O 1
ATOM 8229 N N . ASN B 1 486 ? -24.219 13.547 1.256 1 83.62 486 ASN B N 1
ATOM 8230 C CA . ASN B 1 486 ? -25.438 12.75 1.283 1 83.62 486 ASN B CA 1
ATOM 8231 C C . ASN B 1 486 ? -25.922 12.508 2.713 1 83.62 486 ASN B C 1
ATOM 8233 O O . ASN B 1 486 ? -27.109 12.625 3.002 1 83.62 486 ASN B O 1
ATOM 8237 N N . ILE B 1 487 ? -25.047 12.203 3.557 1 85.44 487 ILE B N 1
ATOM 8238 C CA . ILE B 1 487 ? -25.375 11.961 4.957 1 85.44 487 ILE B CA 1
ATOM 8239 C C . ILE B 1 487 ? -25.938 13.242 5.582 1 85.44 487 ILE B C 1
ATOM 8241 O O . ILE B 1 487 ? -26.969 13.211 6.254 1 85.44 487 ILE B O 1
ATOM 8245 N N . ALA B 1 488 ? -25.234 14.32 5.273 1 87.81 488 ALA B N 1
ATOM 8246 C CA . ALA B 1 488 ? -25.656 15.602 5.816 1 87.81 488 ALA B CA 1
ATOM 8247 C C . ALA B 1 488 ? -27.047 15.977 5.301 1 87.81 488 ALA B C 1
ATOM 8249 O O . ALA B 1 488 ? -27.891 16.469 6.059 1 87.81 488 ALA B O 1
ATOM 8250 N N . HIS B 1 489 ? -27.234 15.711 4.102 1 89.56 489 HIS B N 1
ATOM 8251 C CA . HIS B 1 489 ? -28.516 16.031 3.49 1 89.56 489 HIS B CA 1
ATOM 8252 C C . HIS B 1 489 ? -29.641 15.234 4.125 1 89.56 489 HIS B C 1
ATOM 8254 O O . HIS B 1 489 ? -30.703 15.789 4.453 1 89.56 489 HIS B O 1
ATOM 8260 N N . GLU B 1 490 ? -29.438 13.945 4.289 1 87.94 490 GLU B N 1
ATOM 8261 C CA . GLU B 1 490 ? -30.453 13.086 4.891 1 87.94 490 GLU B CA 1
ATOM 8262 C C . GLU B 1 490 ? -30.75 13.508 6.328 1 87.94 490 GLU B C 1
ATOM 8264 O O . GLU B 1 490 ? -31.906 13.531 6.746 1 87.94 490 GLU B O 1
ATOM 8269 N N . MET B 1 491 ? -29.797 13.867 7.043 1 90.38 491 MET B N 1
ATOM 8270 C CA . MET B 1 491 ? -29.984 14.273 8.438 1 90.38 491 MET B CA 1
ATOM 8271 C C . MET B 1 491 ? -30.688 15.617 8.523 1 90.38 491 MET B C 1
ATOM 8273 O O . MET B 1 491 ? -31.562 15.805 9.367 1 90.38 491 MET B O 1
ATOM 8277 N N . ARG B 1 492 ? -30.297 16.547 7.668 1 91.31 492 ARG B N 1
ATOM 8278 C CA . ARG B 1 492 ? -30.938 17.859 7.656 1 91.31 492 ARG B CA 1
ATOM 8279 C C . ARG B 1 492 ? -32.406 17.734 7.305 1 91.31 492 ARG B C 1
ATOM 8281 O O . ARG B 1 492 ? -33.25 18.391 7.91 1 91.31 492 ARG B O 1
ATOM 8288 N N . THR B 1 493 ? -32.656 16.891 6.328 1 90.75 493 THR B N 1
ATOM 8289 C CA . THR B 1 493 ? -34.062 16.688 5.906 1 90.75 493 THR B CA 1
ATOM 8290 C C . THR B 1 493 ? -34.875 16.094 7.043 1 90.75 493 THR B C 1
ATOM 8292 O O . THR B 1 493 ? -36 16.531 7.293 1 90.75 493 THR B O 1
ATOM 8295 N N . PHE B 1 494 ? -34.312 15.172 7.703 1 92.56 494 PHE B N 1
ATOM 8296 C CA . PHE B 1 494 ? -35 14.539 8.812 1 92.56 494 PHE B CA 1
ATOM 8297 C C . PHE B 1 494 ? -35.156 15.508 9.984 1 92.56 494 PHE B C 1
ATOM 8299 O O . PHE B 1 494 ? -36.188 15.531 10.641 1 92.56 494 PHE B O 1
ATOM 8306 N N . SER B 1 495 ? -34.125 16.312 10.25 1 91.94 495 SER B N 1
ATOM 8307 C CA . SER B 1 495 ? -34.125 17.281 11.344 1 91.94 495 SER B CA 1
ATOM 8308 C C . SER B 1 495 ? -35.219 18.328 11.133 1 91.94 495 SER B C 1
ATOM 8310 O O . SER B 1 495 ? -35.812 18.812 12.102 1 91.94 495 SER B O 1
ATOM 8312 N N . ALA B 1 496 ? -35.438 18.656 9.953 1 90.69 496 ALA B N 1
ATOM 8313 C CA . ALA B 1 496 ? -36.438 19.656 9.633 1 90.69 496 ALA B CA 1
ATOM 8314 C C . ALA B 1 496 ? -37.844 19.062 9.781 1 90.69 496 ALA B C 1
ATOM 8316 O O . ALA B 1 496 ? -38.781 19.781 10.117 1 90.69 496 ALA B O 1
ATOM 8317 N N . ARG B 1 497 ? -38 17.797 9.68 1 88.62 497 ARG B N 1
ATOM 8318 C CA . ARG B 1 497 ? -39.312 17.156 9.594 1 88.62 497 ARG B CA 1
ATOM 8319 C C . ARG B 1 497 ? -39.75 16.609 10.953 1 88.62 497 ARG B C 1
ATOM 8321 O O . ARG B 1 497 ? -40.938 16.641 11.289 1 88.62 497 ARG B O 1
ATOM 8328 N N . TYR B 1 498 ? -38.812 16.125 11.773 1 86.25 498 TYR B N 1
ATOM 8329 C CA . TYR B 1 498 ? -39.25 15.258 12.875 1 86.25 498 TYR B CA 1
ATOM 8330 C C . TYR B 1 498 ? -39.906 16.062 13.977 1 86.25 498 TYR B C 1
ATOM 8332 O O . TYR B 1 498 ? -40.75 15.531 14.719 1 86.25 498 TYR B O 1
ATOM 8340 N N . PRO B 1 499 ? -39.594 17.469 14.117 1 85.44 499 PRO B N 1
ATOM 8341 C CA . PRO B 1 499 ? -40.312 18.203 15.133 1 85.44 499 PRO B CA 1
ATOM 8342 C C . PRO B 1 499 ? -41.812 18.328 14.812 1 85.44 499 PRO B C 1
ATOM 8344 O O . PRO B 1 499 ? -42.625 18.562 15.711 1 85.44 499 PRO B O 1
ATOM 8347 N N . GLN B 1 500 ? -42.125 18.188 13.586 1 87.38 500 GLN B N 1
ATOM 8348 C CA . GLN B 1 500 ? -43.5 18.281 13.148 1 87.38 500 GLN B CA 1
ATOM 8349 C C . GLN B 1 500 ? -44.25 16.969 13.383 1 87.38 500 GLN B C 1
ATOM 8351 O O . GLN B 1 500 ? -45.469 16.891 13.188 1 87.38 500 GLN B O 1
ATOM 8356 N N . GLY B 1 501 ? -43.594 15.977 13.891 1 87.56 501 GLY B N 1
ATOM 8357 C CA . GLY B 1 501 ? -44.219 14.68 14.148 1 87.56 501 GLY B CA 1
ATOM 8358 C C . GLY B 1 501 ? -43.875 13.648 13.094 1 87.56 501 GLY B C 1
ATOM 8359 O O . GLY B 1 501 ? -44.125 13.867 11.898 1 87.56 501 GLY B O 1
ATOM 8360 N N . VAL B 1 502 ? -43.125 12.633 13.461 1 90 502 VAL B N 1
ATOM 8361 C CA . VAL B 1 502 ? -42.781 11.547 12.555 1 90 502 VAL B CA 1
ATOM 8362 C C . VAL B 1 502 ? -43.375 10.234 13.078 1 90 502 VAL B C 1
ATOM 8364 O O . VAL B 1 502 ? -43.469 10.023 14.289 1 90 502 VAL B O 1
ATOM 8367 N N . THR B 1 503 ? -43.875 9.469 12.125 1 91.5 503 THR B N 1
ATOM 8368 C CA . THR B 1 503 ? -44.469 8.18 12.484 1 91.5 503 THR B CA 1
ATOM 8369 C C . THR B 1 503 ? -43.344 7.156 12.75 1 91.5 503 THR B C 1
ATOM 8371 O O . THR B 1 503 ? -42.188 7.387 12.422 1 91.5 503 THR B O 1
ATOM 8374 N N . ARG B 1 504 ? -43.75 6.086 13.328 1 90.56 504 ARG B N 1
ATOM 8375 C CA . ARG B 1 504 ? -42.812 5.004 13.609 1 90.56 504 ARG B CA 1
ATOM 8376 C C . ARG B 1 504 ? -42.25 4.418 12.328 1 90.56 504 ARG B C 1
ATOM 8378 O O . ARG B 1 504 ? -41.062 4.066 12.266 1 90.56 504 ARG B O 1
ATOM 8385 N N . SER B 1 505 ? -43.062 4.348 11.359 1 87.56 505 SER B N 1
ATOM 8386 C CA . SER B 1 505 ? -42.625 3.805 10.078 1 87.56 505 SER B CA 1
ATOM 8387 C C . SER B 1 505 ? -41.594 4.707 9.414 1 87.56 505 SER B C 1
ATOM 8389 O O . SER B 1 505 ? -40.625 4.219 8.82 1 87.56 505 SER B O 1
ATOM 8391 N N . GLU B 1 506 ? -41.75 6 9.625 1 89.88 506 GLU B N 1
ATOM 8392 C CA . GLU B 1 506 ? -40.812 6.965 9.062 1 89.88 506 GLU B CA 1
ATOM 8393 C C . GLU B 1 506 ? -39.469 6.91 9.781 1 89.88 506 GLU B C 1
ATOM 8395 O O . GLU B 1 506 ? -38.438 7.047 9.156 1 89.88 506 GLU B O 1
ATOM 8400 N N . ILE B 1 507 ? -39.594 6.703 11.031 1 93.5 507 ILE B N 1
ATOM 8401 C CA . ILE B 1 507 ? -38.375 6.598 11.836 1 93.5 507 ILE B CA 1
ATOM 8402 C C . ILE B 1 507 ? -37.562 5.371 11.406 1 93.5 507 ILE B C 1
ATOM 8404 O O . ILE B 1 507 ? -36.375 5.461 11.188 1 93.5 507 ILE B O 1
ATOM 8408 N N . GLU B 1 508 ? -38.25 4.285 11.227 1 89.69 508 GLU B N 1
ATOM 8409 C CA . GLU B 1 508 ? -37.562 3.049 10.82 1 89.69 508 GLU B CA 1
ATOM 8410 C C . GLU B 1 508 ? -37 3.176 9.414 1 89.69 508 GLU B C 1
ATOM 8412 O O . GLU B 1 508 ? -35.906 2.678 9.148 1 89.69 508 GLU B O 1
ATOM 8417 N N . GLN B 1 509 ? -37.781 3.842 8.609 1 84.94 509 GLN B N 1
ATOM 8418 C CA . GLN B 1 509 ? -37.281 4.051 7.246 1 84.94 509 GLN B CA 1
ATOM 8419 C C . GLN B 1 509 ? -36.031 4.906 7.238 1 84.94 509 GLN B C 1
ATOM 8421 O O . GLN B 1 509 ? -35.094 4.645 6.477 1 84.94 509 GLN B O 1
ATOM 8426 N N . PHE B 1 510 ? -36.031 5.965 8.07 1 91.44 510 PHE B N 1
ATOM 8427 C CA . PHE B 1 510 ? -34.844 6.812 8.195 1 91.44 510 PHE B CA 1
ATOM 8428 C C . PHE B 1 510 ? -33.656 6 8.648 1 91.44 510 PHE B C 1
ATOM 8430 O O . PHE B 1 510 ? -32.562 6.117 8.086 1 91.44 510 PHE B O 1
ATOM 8437 N N . CYS B 1 511 ? -33.844 5.152 9.602 1 91.31 511 CYS B N 1
ATOM 8438 C CA . CYS B 1 511 ? -32.781 4.324 10.125 1 91.31 511 CYS B CA 1
ATOM 8439 C C . CYS B 1 511 ? -32.219 3.391 9.055 1 91.31 511 CYS B C 1
ATOM 8441 O O . CYS B 1 511 ? -31.016 3.268 8.891 1 91.31 511 CYS B O 1
ATOM 8443 N N . ARG B 1 512 ? -33.062 2.807 8.344 1 85.69 512 ARG B N 1
ATOM 8444 C CA . ARG B 1 512 ? -32.625 1.879 7.301 1 85.69 512 ARG B CA 1
ATOM 8445 C C . ARG B 1 512 ? -31.875 2.605 6.199 1 85.69 512 ARG B C 1
ATOM 8447 O O . ARG B 1 512 ? -30.891 2.08 5.668 1 85.69 512 ARG B O 1
ATOM 8454 N N . THR B 1 513 ? -32.281 3.795 5.898 1 83.19 513 THR B N 1
ATOM 8455 C CA . THR B 1 513 ? -31.594 4.602 4.898 1 83.19 513 THR B CA 1
ATOM 8456 C C . THR B 1 513 ? -30.188 4.934 5.359 1 83.19 513 THR B C 1
ATOM 8458 O O . THR B 1 513 ? -29.234 4.805 4.59 1 83.19 513 THR B O 1
ATOM 8461 N N . MET B 1 514 ? -30.125 5.301 6.574 1 87.75 514 MET B N 1
ATOM 8462 C CA . MET B 1 514 ? -28.844 5.746 7.105 1 87.75 514 MET B CA 1
ATOM 8463 C C . MET B 1 514 ? -27.906 4.566 7.324 1 87.75 514 MET B C 1
ATOM 8465 O O . MET B 1 514 ? -26.688 4.734 7.363 1 87.75 514 MET B O 1
ATOM 8469 N N . SER B 1 515 ? -28.484 3.377 7.496 1 85.19 515 SER B N 1
ATOM 8470 C CA . SER B 1 515 ? -27.672 2.184 7.727 1 85.19 515 SER B CA 1
ATOM 8471 C C . SER B 1 515 ? -26.734 1.917 6.555 1 85.19 515 SER B C 1
ATOM 8473 O O . SER B 1 515 ? -25.703 1.267 6.715 1 85.19 515 SER B O 1
ATOM 8475 N N . ARG B 1 516 ? -26.984 2.416 5.461 1 74.19 516 ARG B N 1
ATOM 8476 C CA . ARG B 1 516 ? -26.172 2.223 4.258 1 74.19 516 ARG B CA 1
ATOM 8477 C C . ARG B 1 516 ? -24.812 2.904 4.395 1 74.19 516 ARG B C 1
ATOM 8479 O O . ARG B 1 516 ? -23.859 2.535 3.707 1 74.19 516 ARG B O 1
ATOM 8486 N N . TYR B 1 517 ? -24.906 3.896 5.129 1 76.62 517 TYR B N 1
ATOM 8487 C CA . TYR B 1 517 ? -23.672 4.656 5.289 1 76.62 517 TYR B CA 1
ATOM 8488 C C . TYR B 1 517 ? -22.828 4.094 6.426 1 76.62 517 TYR B C 1
ATOM 8490 O O . TYR B 1 517 ? -21.781 4.645 6.762 1 76.62 517 TYR B O 1
ATOM 8498 N N . VAL B 1 518 ? -23.422 3.086 6.973 1 71.88 518 VAL B N 1
ATOM 8499 C CA . VAL B 1 518 ? -22.672 2.383 8.016 1 71.88 518 VAL B CA 1
ATOM 8500 C C . VAL B 1 518 ? -22.109 1.083 7.453 1 71.88 518 VAL B C 1
ATOM 8502 O O . VAL B 1 518 ? -22.844 0.171 7.094 1 71.88 518 VAL B O 1
ATOM 8505 N N . SER B 1 519 ? -20.969 1.141 6.863 1 61.09 519 SER B N 1
ATOM 8506 C CA . SER B 1 519 ? -20.375 -0.057 6.266 1 61.09 519 SER B CA 1
ATOM 8507 C C . SER B 1 519 ? -19.938 -1.046 7.336 1 61.09 519 SER B C 1
ATOM 8509 O O . SER B 1 519 ? -19.938 -0.727 8.523 1 61.09 519 SER B O 1
ATOM 8511 N N . ASN B 1 520 ? -19.766 -2.32 6.828 1 53.66 520 AS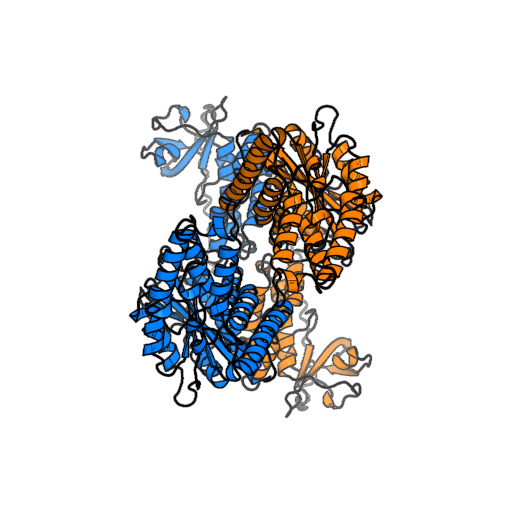N B N 1
ATOM 8512 C CA . ASN B 1 520 ? -19.234 -3.342 7.734 1 53.66 520 ASN B CA 1
ATOM 8513 C C . ASN B 1 520 ? -17.922 -2.906 8.383 1 53.66 520 ASN B C 1
ATOM 8515 O O . ASN B 1 520 ? -17.531 -3.453 9.406 1 53.66 520 ASN B O 1
ATOM 8519 N N . LYS B 1 521 ? -17.375 -1.841 7.73 1 51.66 521 LYS B N 1
ATOM 8520 C CA . LYS B 1 521 ? -16.125 -1.367 8.305 1 51.66 521 LYS B CA 1
ATOM 8521 C C . LYS B 1 521 ? -16.281 0.024 8.906 1 51.66 521 LYS B C 1
ATOM 8523 O O . LYS B 1 521 ? -15.531 0.406 9.812 1 51.66 521 LYS B O 1
ATOM 8528 N N . THR B 1 522 ? -17.203 0.873 8.289 1 49.38 522 THR B N 1
ATOM 8529 C CA . THR B 1 522 ? -17.219 2.271 8.703 1 49.38 522 THR B CA 1
ATOM 8530 C C . THR B 1 522 ? -18.656 2.764 8.859 1 49.38 522 THR B C 1
ATOM 8532 O O . THR B 1 522 ? -19.562 2.277 8.172 1 49.38 522 THR B O 1
ATOM 8535 N N . ILE B 1 523 ? -19.062 3.537 9.898 1 43.09 523 ILE B N 1
ATOM 8536 C CA . ILE B 1 523 ? -20.312 4.258 10.062 1 43.09 523 ILE B CA 1
ATOM 8537 C C . ILE B 1 523 ? -20.156 5.699 9.578 1 43.09 523 ILE B C 1
ATOM 8539 O O . ILE B 1 523 ? -19.234 6.398 9.992 1 43.09 523 ILE B O 1
#

Radius of gyration: 35.3 Å; Cα contacts (8 Å, |Δi|>4): 1739; chains: 2; bounding box: 106×93×68 Å

Secondary structure (DSSP, 8-state):
-----------------------EE-EEE--SS-SSPEEEEEPTTSSEEEEEEEEEEETTEEEEEEHHHHHTT---EEEEETTEESS-GGGS---TT--PEEHHHHHHHHHHHHHHHHHHH-GGGTT--HHHHHHHHHHHHHHHHHT-GGGHHHHHHHHHTTGGGTTHHHHHHHHHGGG--S----SS---HHHHB-TTS-B-EEEEETTEEEE--HHHHHHHHHTT--EEEEEEESTTS-GGGTT--EEEEEEEE-GGG-EEEEEEEEES---HHHHHHHHHHHHHHS-GGGPPTT-EEEE-S-HHHHHHHHHH-TTSEEEE-HHHHHHHHHHHHHHTT-HHHHTSTT--HHHHHHHHHHHHGGGS-GGGGGG-GGGTS-SS-TTSTTHHHHHHHHHHIIIIIISSTTTTSS--TT--S--S-HHHHHHHHHHHHHTTSSS--HHHHHHHHHHHHHHHHHHHHHHHH-TT------HHHHHHHHHHHHHHHHHHHHGGG---HHHHHHHHHHHHTTS-SS--/-----------------------EE-EEE--SS-SSPEEEEEPTTSSEEEEEEEEEEETTEEEEEEHHHHHTT---EEEEETTEESS-GGGS---TT--PEEHHHHHHHHHHHHHHHHHHH-GGGTT--HHHHHHHHHHHHHHHHHT-GGGHHHHHHHHHTTGGGTTHHHHHHHHHGGG--S----SS---HHHHB-TTS-B-EEEEETTEEEEE-HHHHHHHHHTT--EEEEEEESTTS-GGGTT--EEEEEEEE-GGG-EEEEEEEEES---HHHHHHHHHHHHHHS-GGGPPTT-EEEE-S-HHHHHHHHHH-TTSEEEE-HHHHHHHHHHHHHHTT-HHHHTSTT--HHHHHHHHHHHHGGGS-GGGGGG-GGGTS-SS-TTSTTHHHHHHHHHHIIIIIISSTTTTSS--TT--S--S-HHHHHHHHHHHHHSSSSS--HHHHHHHHHHHHHHHHHHHHHHHH-TT------HHHHHHHHHHHHHHHHHHHHGGG---HHHHHHHHHHHHTTS-SS--

InterPro domains:
  IPR018289 MULE transposase domain [PF10551] (245-330)

Solvent-accessible surface area (backbone atoms only — not comparable to full-atom values): 55952 Å² total; per-residue (Å²): 137,85,81,78,78,74,78,76,77,75,78,78,78,78,66,83,79,69,81,70,76,85,76,43,60,40,47,79,38,48,28,84,82,60,85,52,54,25,40,29,35,69,43,85,96,54,67,31,25,45,50,25,34,74,70,49,78,46,105,88,38,35,35,27,29,35,47,60,19,48,76,71,72,37,88,34,73,46,52,28,52,91,56,31,40,76,57,64,77,85,74,50,77,63,42,92,83,50,65,67,42,47,35,40,56,51,52,44,53,24,50,50,26,44,50,47,49,51,49,55,72,34,59,51,36,45,39,52,60,52,66,66,51,46,49,52,51,49,50,52,47,49,55,55,25,64,77,36,67,92,41,26,61,58,24,43,21,60,68,30,74,67,46,75,68,68,51,35,67,62,46,45,56,40,40,47,61,59,64,58,57,91,71,68,38,49,68,85,41,66,49,68,81,70,32,28,43,95,88,63,47,59,26,56,80,38,82,38,81,54,38,35,34,36,37,41,64,65,48,46,38,49,39,30,72,47,46,26,38,36,38,38,42,47,73,40,57,55,61,17,32,47,90,50,71,77,53,27,26,31,35,37,35,28,36,30,24,51,64,61,36,70,31,69,44,36,39,30,43,28,55,62,85,42,37,67,55,39,32,51,57,51,40,58,55,53,66,50,41,42,91,88,38,53,50,69,75,29,31,37,36,28,62,93,40,70,35,52,50,52,17,45,48,68,69,38,67,78,39,48,66,34,38,22,28,26,57,47,34,40,52,52,49,50,49,41,51,73,52,59,42,51,40,30,48,58,27,85,58,51,33,69,52,47,31,52,36,51,32,30,59,58,7,47,38,54,41,57,73,86,54,52,82,65,40,59,67,73,76,43,52,73,54,55,84,85,40,84,60,22,60,34,41,44,50,50,43,49,46,46,42,55,46,45,62,71,28,90,46,38,85,24,60,66,44,47,88,54,69,66,78,49,42,58,59,65,53,52,53,48,51,50,50,48,48,70,75,32,99,56,73,36,36,51,50,42,57,49,50,53,52,50,49,49,51,44,54,51,30,43,30,53,51,41,26,38,70,76,35,73,80,51,59,55,87,71,55,66,72,58,50,50,51,43,48,50,53,40,50,54,45,52,55,47,62,70,43,48,83,78,63,64,53,62,68,54,51,47,49,50,14,39,29,48,18,57,59,37,41,90,66,36,64,139,84,80,76,79,78,78,76,78,77,77,76,78,79,65,84,80,69,81,70,76,83,77,44,60,41,48,78,38,47,28,86,82,61,83,52,55,24,41,29,36,69,42,84,96,55,68,31,24,46,50,26,34,73,72,48,78,46,105,87,38,36,36,26,29,35,47,60,20,48,78,72,72,37,88,33,73,47,51,28,54,92,58,33,38,76,55,63,80,85,73,50,77,62,42,93,82,50,64,67,40,48,37,42,56,50,51,43,53,23,50,50,24,44,48,46,50,50,49,52,73,35,61,51,37,47,41,52,59,54,66,66,50,48,49,51,50,51,52,52,46,49,55,55,24,66,77,36,66,92,41,26,60,57,25,44,21,62,66,31,74,70,44,73,72,44,60,36,68,59,47,45,56,39,41,46,60,56,65,58,57,90,73,68,38,49,69,84,42,68,49,68,82,70,33,30,43,97,87,64,46,58,26,57,78,38,83,38,81,54,38,33,35,35,38,41,66,64,48,45,40,48,39,30,71,47,47,27,39,36,38,38,42,48,73,39,56,55,62,17,33,47,90,51,71,78,51,27,26,31,35,38,36,27,36,30,23,50,62,61,36,67,32,69,44,38,38,30,41,27,55,62,84,44,36,66,54,39,31,51,56,51,41,58,55,51,67,50,41,42,91,88,37,52,50,70,74,29,31,37,37,28,63,93,40,70,34,52,50,53,17,45,47,68,71,37,68,77,39,48,64,34,37,20,28,26,57,48,34,41,52,53,48,50,50,40,52,72,52,58,41,51,40,29,49,56,25,84,59,52,32,68,51,48,33,53,37,51,32,28,58,58,8,46,36,55,39,57,74,85,54,52,82,64,41,61,68,72,75,43,52,73,53,55,84,83,40,84,59,22,59,34,40,44,52,48,43,49,46,46,41,54,46,46,64,70,28,90,47,38,84,24,59,66,43,47,90,55,68,67,79,49,43,58,57,66,53,51,52,49,51,51,51,48,49,71,74,31,97,55,70,35,37,52,48,41,58,47,48,54,50,50,50,48,51,45,53,50,29,43,31,52,51,42,26,38,70,76,35,73,81,50,60,53,86,69,58,65,72,58,51,50,52,43,49,50,53,40,48,54,46,52,55,47,62,70,43,48,84,77,64,65,54,61,67,54,51,47,49,50,13,39,31,48,19,58,60,36,41,93,67,36,67

Foldseek 3Di:
DPPCPPPPPPPPPPPDPPVPPLPWFWDWFADQVRPGTWTWTDDPPDQFIWIWAWDADDPQWTKTFTPQQVVVPHTWIFTDDDRGTPDDPVPTPGDPPDDTHGNLLVVLVRLLSVLLVVLLVDLVLLPPFQQVSLVVSLVSQQVVLVVVVVCNVVNSCNSCVPHSVPCSVVSVVSSVSSVDDPQADDLQDHDPVLQAFPVGFGFWDDRDSFKTKGFGLVLLQLQLVQAWAEKEKEWDQQAAAVNLVSQKIKIWIWTAGPQRDIATGMIMIGNDDALVRLLVRVLVSLVSQDPVRDRDQYEYEYAPDLSNQVSCCVNPVNHHYAYAQLNVLQVLLVLLVVLPPCCCQPRPVPDPQQVLLVLLVLLCLQPPPVCVVLAPSLPARSDDPPDPCRRSSVVSSVVCCDPAPPHDVDPRRRCHLPLPPNHSVVVVVVVVVVPVQDSTGNHRPSSVSVVVSVSNVVSSVSSVCCVVPVPDHDDDDPVVVVLSVVLNVLSVVCVVCPVVPDDSVRSSVSSNVSSVSADSRHD/DPPCPDPPPPPPPPPDPPVPDLPFFWDWFADLVRPGTWTWTDDPPDQFIWIWAWDADDPQWTKTFTPQQVVVPHTWIFTHDDRGTPDDPVPTPGDPPDDTDGNLLVVLVRLLSVLLVVLLVDLVLLPPAQQVSLVVSLVSQQVVLVVVVVCNVVNSCNSCVPHSVPCSVVSVVSSVSSVDDPFADDLQDHDPVLQAFPVGFGFWDDRDSFKTKGFGLVLLLLQLVQAWAEKEKEWDQQAAAVNLVSQKIKIWIWTAGPQRDIATGMIMIGNDDALVRLLVRVLVSLVSQDPVRDHDQYEYEYAPDLSNQVSCCVNPVRHHYAYAQLNVLQVLLVLLVVLPPCCCQPRPVPDPQQVLLVLLVLLCLQPPPVCPVLAVSLPARSDDPPDPCRRSSVVSSVVCCDPAPPHDNDPRRRCHLPLDDNHSVVVVVVVVVVVVQDSTGNHRPSSSSVVVSVSNVVSSVSSVCCVVPVPDHDDDDPVVVVLSVVSNVLSVVCVVCPVVPDDSVRSSVSSSVSSVSADSRHD

pLDDT: mean 86.02, std 14.6, range [20.75, 97.69]